Protein 8CUK (pdb70)

Foldseek 3Di:
DAEAAQKDKDKDFLPCPPHDATDLLQLQWQEKAALAPQWIWTAGPFFKIFIAGNVVSDTPAIAGAADPQKGWHYWDDALSFKIWIWIAHAQAWIKIFIAGPVDDDHYHVDTQEMDTHDDVSRRWDWQDKEAANQRQWIWTWTQQWWIKIWGDNSNNHPDIDIATQAGPPVRFGWQDWYQFHVSQKIWTWGQAWTFIAGRPRPRNRDTPDGLGRGGTAHHQQWEAANVVRWIWGDDQFKIWTQHNVSDIDIDTDHCNQWDHWYDQHNFWIWTWGADPNWIWIWIARNVVGYTNDIDIDRFAWSDKHWHCPPPHIWIWTRGSSRMIMIMGGD/DAADAQKDKDKFFLPCPPHDQTDLLQLQWQEKAALAPQWIWTAGPFFKIFIARNVVSDTPDIAGAADNQKGWNYWDQALSFKIWTWIAHQQAWIKIFIAGPVDGDHYHPDTQEMDTHDDVSRHWDWQDKEAANQRQWIWTWTQQWWIKIWGDNRVNRPDIDIDTQAGPPVRFTWQDWYAFHVRQKIWTWGQAWTFMAGRVSPNNRDGPDGLGRGGTAHHQQWEAANVVSWIWHDDQFKIKIQHNVSDIDIDTDHCNQWDHWYDQHNFKIKTWGWDPVVPQIKIWIWIARVVVGYGNDIDIDSFAWSDKYWDDDPNHIWIWTATSSRIIIIMGGD/DAAAAQKDKDKFFLPCPPHPQTDLLQLQWQEKAALAPQWIWTDGLFFKIFIAGNVVSDTPAIAGAAPNQKGWHYWDQALSFKIWIWIAHAQAWIKIFIAGPVDDDHYRVDTQEMDTHDDVSRRWDWQDKEAANQRQWIWTWTQQAWIKIWGDNGVNRGDIDIATQAGPPRRFGWQDWYAFNVNQKIWTWGQAFTFIAGRPSPNNRDTPDGLGRGGTAHHQQWEAANVVSWIWGDDQFKIWIAHPVSDIDMDTDRRNQWDHWYDQHNFKIWTWGADPNKIWIWIARNVVGYIHRIDIDRFAWSDKYWDCPDNWIWIWTATSSRMIMIMTGD

Nearest PDB structures (foldseek):
  8cuk-assembly2_B  TM=1.003E+00  e=1.593E-68  Saccharomyces cerevisiae
  8cuk-assembly3_C  TM=9.978E-01  e=3.709E-63  Saccharomyces cerevisiae
  8qx8-assembly1_A  TM=9.538E-01  e=1.298E-46  Saccharomyces cerevisiae
  7zu0-assembly1_A  TM=9.678E-01  e=8.468E-43  Saccharomyces cerevisiae
  7kyx-assembly1_A  TM=5.943E-01  e=2.590E-08  Homo sapiens

Radius of gyration: 35.36 Å; Cα contacts (8 Å, |Δi|>4): 2781; chains: 3; bounding box: 103×80×78 Å

GO terms:
  GO:0061630 ubiquitin protein ligase activity (F, IDA)
  GO:0000329 fungal-type vacuole membrane (C, IDA)
  GO:0035542 regulation of SNARE complex assembly (P, IDA)
  GO:0042144 vacuole fusion, non-autophagic (P, IDA)
  GO:0035091 phosphatidylinositol binding (F, IDA)
  GO:0033263 CORVET complex (C, IDA)
  GO:0099022 vesicle tethering (P, IDA)
  GO:0045324 late endosome to vacuole transport (P, IGI)
  GO:0006895 Golgi to endosome transport (P, IGI)
  GO:0036205 histone catabolic process (P, IMP)
  GO:0042144 vacuole fusion, non-autophagic (P, IMP)
  GO:0030897 HOPS complex (C, IPI)
  GO:0005774 vacuolar membrane (C, EXP)
  GO:0005515 protein binding (F, IPI)
  GO:0031901 early endosome membrane (C, IDA)
  GO:0032889 regulation of vacuole fusion, non-autophagic (P, IDA)

CATH classification: 2.130.10.10

InterPro domains:
  IPR000547 Clathrin, heavy chain/VPS, 7-fold repeat [PS50236] (406-583)
  IPR001841 Zinc finger, RING-type [PS50089] (928-972)
  IPR001841 Zinc finger, RING-type [SM00184] (928-972)
  IPR001965 Zinc finger, PHD-type [SM00249] (927-973)
  IPR013083 Zinc finger, RING/FYVE/PHD-type [G3DSA:3.30.40.10] (877-997)
  IPR015943 WD40/YVTN repeat-like-containing domain superfamily [G3DSA:2.130.10.10] (35-308)
  IPR016528 Vacuolar protein sorting-associated protein 11 [PIRSF007860] (1-1028)
  IPR024763 Vacuolar protein sorting protein 11, C-terminal [PF12451] (976-1022)
  IPR036322 WD40-repeat-containing domain superfamily [SSF50978] (31-269)
  IPR057307 PEP5/VPS11 N-terminal [PF23341] (6-347)
  IPR057308 PEP5/VPS11, clathrin heavy-chain repeat [PF23356] (398-590)

Structure (mmCIF, N/CA/C/O backbone):
data_8CUK
#
_entry.id   8CUK
#
_cell.length_a   89.084
_cell.length_b   113.159
_cell.length_c   129.758
_cell.angle_alpha   90.000
_cell.angle_beta   90.000
_cell.angle_gamma   90.000
#
_symmetry.space_group_name_H-M   'P 21 21 21'
#
loop_
_entity.id
_entity.type
_entity.pdbx_description
1 polymer 'E3 ubiquitin-protein ligase PEP5'
2 water water
#
loop_
_atom_site.group_PDB
_atom_site.id
_atom_site.type_symbol
_atom_site.label_atom_id
_atom_site.label_alt_id
_atom_site.label_comp_id
_atom_site.label_asym_id
_atom_site.label_entity_id
_atom_site.label_seq_id
_atom_site.pdbx_PDB_ins_code
_atom_site.Cartn_x
_atom_site.Cartn_y
_atom_site.Cartn_z
_atom_site.occupancy
_atom_site.B_iso_or_equiv
_atom_site.auth_seq_id
_atom_site.auth_comp_id
_atom_site.auth_asym_id
_atom_site.auth_atom_id
_atom_site.pdbx_PDB_model_num
ATOM 1 N N . TRP A 1 35 ? -0.52539 54.24246 65.07874 1.000 74.89341 6 TRP A N 1
ATOM 2 C CA . TRP A 1 35 ? -0.01288 55.09505 64.00835 1.000 72.72644 6 TRP A CA 1
ATOM 3 C C . TRP A 1 35 ? -0.83675 56.36768 63.84971 1.000 76.37066 6 TRP A C 1
ATOM 4 O O . TRP A 1 35 ? -1.95637 56.32452 63.33483 1.000 78.40795 6 TRP A O 1
ATOM 15 N N . ARG A 1 36 ? -0.26134 57.49501 64.27457 1.000 71.62678 7 ARG A N 1
ATOM 16 C CA . ARG A 1 36 ? -0.95651 58.77631 64.26075 1.000 66.66272 7 ARG A CA 1
ATOM 17 C C . ARG A 1 36 ? -0.95801 59.39761 62.86448 1.000 63.47571 7 ARG A C 1
ATOM 18 O O . ARG A 1 36 ? 0.03522 59.33065 62.13074 1.000 56.79674 7 ARG A O 1
ATOM 26 N N . GLN A 1 37 ? -2.08346 60.01487 62.50781 1.000 46.34833 8 GLN A N 1
ATOM 27 C CA . GLN A 1 37 ? -2.29191 60.59603 61.18819 1.000 44.12096 8 GLN A CA 1
ATOM 28 C C . GLN A 1 37 ? -2.14045 62.10968 61.23396 1.000 53.56610 8 GLN A C 1
ATOM 29 O O . GLN A 1 37 ? -2.66426 62.77089 62.13895 1.000 49.38979 8 GLN A O 1
ATOM 35 N N . PHE A 1 38 ? -1.42989 62.65529 60.24724 1.000 42.08546 9 PHE A N 1
ATOM 36 C CA . PHE A 1 38 ? -1.25291 64.09325 60.11758 1.000 42.24149 9 PHE A CA 1
ATOM 37 C C . PHE A 1 38 ? -1.31717 64.44710 58.64245 1.000 40.12703 9 PHE A C 1
ATOM 38 O O . PHE A 1 38 ? -1.17573 63.58488 57.77515 1.000 50.06661 9 PHE A O 1
ATOM 46 N N . GLN A 1 39 ? -1.54395 65.72392 58.34874 1.000 46.62065 10 GLN A N 1
ATOM 47 C CA . GLN A 1 39 ? -1.64086 66.18259 56.96031 1.000 48.76941 10 GLN A CA 1
ATOM 48 C C . GLN A 1 39 ? -0.36649 66.95436 56.63311 1.000 44.42624 10 GLN A C 1
ATOM 49 O O . GLN A 1 39 ? -0.34563 68.18405 56.61248 1.000 42.11076 10 GLN A O 1
ATOM 55 N N . LEU A 1 40 ? 0.70827 66.20946 56.37801 1.000 44.40128 11 LEU A N 1
ATOM 56 C CA . LEU A 1 40 ? 2.01845 66.77706 56.09869 1.000 40.23029 11 LEU A CA 1
ATOM 57 C C . LEU A 1 40 ? 2.32500 66.87150 54.60643 1.000 40.20779 11 LEU A C 1
ATOM 58 O O . LEU A 1 40 ? 3.37212 67.41231 54.23772 1.000 37.56943 11 LEU A O 1
ATOM 63 N N . PHE A 1 41 ? 1.44111 66.36427 53.74499 1.000 35.32903 12 PHE A N 1
ATOM 64 C CA . PHE A 1 41 ? 1.54607 66.51604 52.30059 1.000 32.61071 12 PHE A CA 1
ATOM 65 C C . PHE A 1 41 ? 0.26529 67.14384 51.77784 1.000 40.63798 12 PHE A C 1
ATOM 66 O O . PHE A 1 41 ? -0.80302 66.97982 52.36460 1.000 44.57446 12 PHE A O 1
ATOM 74 N N . GLU A 1 42 ? 0.37666 67.84263 50.65584 1.000 47.90069 13 GLU A N 1
ATOM 75 C CA . GLU A 1 42 ? -0.76838 68.43528 49.97710 1.000 45.98788 13 GLU A CA 1
ATOM 76 C C . GLU A 1 42 ? -1.03990 67.65185 48.69881 1.000 44.09241 13 GLU A C 1
ATOM 77 O O . GLU A 1 42 ? -0.12191 67.38937 47.91191 1.000 46.18567 13 GLU A O 1
ATOM 83 N N . ASN A 1 43 ? -2.28747 67.24920 48.51483 1.000 37.17228 14 ASN A N 1
ATOM 84 C CA . ASN A 1 43 ? -2.72325 66.54829 47.31694 1.000 38.34916 14 ASN A CA 1
ATOM 85 C C . ASN A 1 43 ? -3.55986 67.51473 46.49154 1.000 37.22334 14 ASN A C 1
ATOM 86 O O . ASN A 1 43 ? -4.55765 68.03463 46.98591 1.000 38.63385 14 ASN A O 1
ATOM 91 N N . ILE A 1 44 ? -3.15459 67.75872 45.25187 1.000 36.26404 15 ILE A N 1
ATOM 92 C CA . ILE A 1 44 ? -3.86157 68.65751 44.34782 1.000 36.84241 15 ILE A CA 1
ATOM 93 C C . ILE A 1 44 ? -4.32969 67.85827 43.13235 1.000 41.23793 15 ILE A C 1
ATOM 94 O O . ILE A 1 44 ? -3.58158 67.66866 42.17405 1.000 45.78698 15 ILE A O 1
ATOM 99 N N . PRO A 1 45 ? -5.58023 67.39168 43.12144 1.000 48.59570 16 PRO A N 1
ATOM 100 C CA . PRO A 1 45 ? -6.06938 66.62988 41.95679 1.000 43.21744 16 PRO A CA 1
ATOM 101 C C . PRO A 1 45 ? -6.32314 67.55322 40.77071 1.000 42.81717 16 PRO A C 1
ATOM 102 O O . PRO A 1 45 ? -7.07572 68.52349 40.87642 1.000 51.02723 16 PRO A O 1
ATOM 106 N N . ILE A 1 46 ? -5.69608 67.24859 39.63693 1.000 41.26061 17 ILE A N 1
ATOM 107 C CA . ILE A 1 46 ? -5.86423 68.02126 38.40568 1.000 49.13041 17 ILE A CA 1
ATOM 108 C C . ILE A 1 46 ? -6.38956 67.10609 37.30578 1.000 41.45182 17 ILE A C 1
ATOM 109 O O . ILE A 1 46 ? -5.69995 66.17265 36.87632 1.000 41.25853 17 ILE A O 1
ATOM 114 N N . ARG A 1 47 ? -7.57366 67.40754 36.81110 1.000 42.59802 18 ARG A N 1
ATOM 115 C CA . ARG A 1 47 ? -8.13001 66.65979 35.69831 1.000 42.91729 18 ARG A CA 1
ATOM 116 C C . ARG A 1 47 ? -7.67238 67.29006 34.38933 1.000 36.02432 18 ARG A C 1
ATOM 117 O O . ARG A 1 47 ? -7.61412 68.51194 34.28020 1.000 36.42618 18 ARG A O 1
ATOM 125 N N . ASP A 1 48 ? -7.31122 66.44335 33.41038 1.000 34.33168 19 ASP A N 1
ATOM 126 C CA . ASP A 1 48 ? -6.91761 66.83771 32.05446 1.000 33.60114 19 ASP A CA 1
ATOM 127 C C . ASP A 1 48 ? -7.72506 68.04495 31.58738 1.000 42.96421 19 ASP A C 1
ATOM 128 O O . ASP A 1 48 ? -8.94534 67.95487 31.38330 1.000 31.65467 19 ASP A O 1
ATOM 133 N N . PRO A 1 49 ? -7.08258 69.19922 31.41868 1.000 39.92493 20 PRO A N 1
ATOM 134 C CA . PRO A 1 49 ? -7.83552 70.40197 31.04299 1.000 39.27907 20 PRO A CA 1
ATOM 135 C C . PRO A 1 49 ? -8.50013 70.28857 29.69172 1.000 37.04072 20 PRO A C 1
ATOM 136 O O . PRO A 1 49 ? -9.35856 71.12609 29.37754 1.000 38.57307 20 PRO A O 1
ATOM 140 N N . ASN A 1 50 ? -8.15491 69.27693 28.89213 1.000 37.29295 21 ASN A N 1
ATOM 141 C CA . ASN A 1 50 ? -8.79448 69.06675 27.59800 1.000 43.92035 21 ASN A CA 1
ATOM 142 C C . ASN A 1 50 ? -9.91699 68.02720 27.65245 1.000 41.60467 21 ASN A C 1
ATOM 143 O O . ASN A 1 50 ? -10.53470 67.73467 26.61644 1.000 38.27705 21 ASN A O 1
ATOM 148 N N . PHE A 1 51 ? -10.19926 67.48548 28.83758 1.000 39.94776 22 PHE A N 1
ATOM 149 C CA . PHE A 1 51 ? -11.30780 66.55753 29.04328 1.000 36.59093 22 PHE A CA 1
ATOM 150 C C . PHE A 1 51 ? -12.58391 67.06053 28.38751 1.000 42.66296 22 PHE A C 1
ATOM 151 O O . PHE A 1 51 ? -13.00044 68.21008 28.59360 1.000 47.93160 22 PHE A O 1
ATOM 159 N N . GLY A 1 52 ? -13.21638 66.18751 27.60564 1.000 42.88514 23 GLY A N 1
ATOM 160 C CA . GLY A 1 52 ? -14.47943 66.52358 26.97820 1.000 43.66229 23 GLY A CA 1
ATOM 161 C C . GLY A 1 52 ? -14.37135 67.12292 25.59162 1.000 45.97147 23 GLY A C 1
ATOM 162 O O . GLY A 1 52 ? -15.40462 67.45981 25.00194 1.000 51.69851 23 GLY A O 1
ATOM 163 N N . GLY A 1 53 ? -13.16226 67.25675 25.05229 1.000 46.50129 24 GLY A N 1
ATOM 164 C CA . GLY A 1 53 ? -12.95538 67.83939 23.74201 1.000 45.09811 24 GLY A CA 1
ATOM 165 C C . GLY A 1 53 ? -12.24809 66.90153 22.78756 1.000 44.78954 24 GLY A C 1
ATOM 166 O O . GLY A 1 53 ? -12.14382 65.70396 23.05550 1.000 42.22015 24 GLY A O 1
ATOM 167 N N . ASP A 1 54 ? -11.73426 67.42559 21.68061 1.000 50.96406 25 ASP A N 1
ATOM 168 C CA A ASP A 1 54 ? -11.18135 66.62090 20.60263 0.510 54.93780 25 ASP A CA 1
ATOM 169 C CA B ASP A 1 54 ? -11.18629 66.57220 20.63649 0.490 54.78152 25 ASP A CA 1
ATOM 170 C C . ASP A 1 54 ? -9.65884 66.54283 20.62591 1.000 54.68461 25 ASP A C 1
ATOM 171 O O . ASP A 1 54 ? -9.06410 66.07093 19.65110 1.000 68.35646 25 ASP A O 1
ATOM 180 N N . SER A 1 55 ? -9.00774 67.01733 21.69045 1.000 38.49760 26 SER A N 1
ATOM 181 C CA . SER A 1 55 ? -7.54244 66.93368 21.79823 1.000 46.61764 26 SER A CA 1
ATOM 182 C C . SER A 1 55 ? -7.14636 66.47441 23.20372 1.000 45.16713 26 SER A C 1
ATOM 183 O O . SER A 1 55 ? -6.47749 67.17901 23.96159 1.000 40.36657 26 SER A O 1
ATOM 186 N N . LEU A 1 56 ? -7.55662 65.25413 23.54993 1.000 40.50424 27 LEU A N 1
ATOM 187 C CA . LEU A 1 56 ? -7.32489 64.73774 24.89042 1.000 38.11691 27 LEU A CA 1
ATOM 188 C C . LEU A 1 56 ? -5.83991 64.58419 25.16899 1.000 36.77404 27 LEU A C 1
ATOM 189 O O . LEU A 1 56 ? -5.04229 64.25776 24.28377 1.000 33.43243 27 LEU A O 1
ATOM 194 N N . LEU A 1 57 ? -5.47692 64.83322 26.42443 1.000 26.55526 28 LEU A N 1
ATOM 195 C CA . LEU A 1 57 ? -4.11800 64.60540 26.88651 1.000 33.24003 28 LEU A CA 1
ATOM 196 C C . LEU A 1 57 ? -4.13560 63.34147 27.73012 1.000 29.16388 28 LEU A C 1
ATOM 197 O O . LEU A 1 57 ? -4.49181 62.27315 27.21987 1.000 34.47043 28 LEU A O 1
ATOM 202 N N . TYR A 1 58 ? -3.78881 63.44410 29.01328 1.000 29.54860 29 TYR A N 1
ATOM 203 C CA . TYR A 1 58 ? -3.66853 62.25597 29.84865 1.000 29.05950 29 TYR A CA 1
ATOM 204 C C . TYR A 1 58 ? -5.00566 61.68630 30.29051 1.000 31.43569 29 TYR A C 1
ATOM 205 O O . TYR A 1 58 ? -5.00165 60.77319 31.11502 1.000 37.82561 29 TYR A O 1
ATOM 214 N N . SER A 1 59 ? -6.13752 62.18623 29.77713 1.000 27.96396 30 SER A N 1
ATOM 215 C CA . SER A 1 59 ? -7.42295 61.53330 29.96523 1.000 28.83002 30 SER A CA 1
ATOM 216 C C . SER A 1 59 ? -7.83720 60.71321 28.75262 1.000 31.48061 30 SER A C 1
ATOM 217 O O . SER A 1 59 ? -8.90309 60.08932 28.78099 1.000 33.34010 30 SER A O 1
ATOM 220 N N . ASP A 1 60 ? -7.03209 60.71749 27.68342 1.000 26.69141 31 ASP A N 1
ATOM 221 C CA . ASP A 1 60 ? -7.23660 59.85798 26.52393 1.000 27.37014 31 ASP A CA 1
ATOM 222 C C . ASP A 1 60 ? -7.59887 58.44956 26.99503 1.000 29.20071 31 ASP A C 1
ATOM 223 O O . ASP A 1 60 ? -6.79481 57.80960 27.68199 1.000 25.58771 31 ASP A O 1
ATOM 228 N N . PRO A 1 61 ? -8.79244 57.94003 26.66735 1.000 28.61102 32 PRO A N 1
ATOM 229 C CA . PRO A 1 61 ? -9.19606 56.60762 27.17200 1.000 26.16215 32 PRO A CA 1
ATOM 230 C C . PRO A 1 61 ? -8.38945 55.44551 26.59909 1.000 28.86719 32 PRO A C 1
ATOM 231 O O . PRO A 1 61 ? -8.56325 54.31619 27.07762 1.000 28.35501 32 PRO A O 1
ATOM 235 N N . THR A 1 62 ? -7.53677 55.67942 25.59622 1.000 25.03140 33 THR A N 1
ATOM 236 C CA . THR A 1 62 ? -6.63485 54.67438 25.04035 1.000 21.95509 33 THR A CA 1
ATOM 237 C C . THR A 1 62 ? -5.22874 54.74191 25.63510 1.000 22.16012 33 THR A C 1
ATOM 238 O O . THR A 1 62 ? -4.36342 53.96456 25.22246 1.000 29.76372 33 THR A O 1
ATOM 242 N N . LEU A 1 63 ? -4.96876 55.67387 26.55545 1.000 30.30232 34 LEU A N 1
ATOM 243 C CA . LEU A 1 63 ? -3.62994 55.82869 27.11680 1.000 23.91905 34 LEU A CA 1
ATOM 244 C C . LEU A 1 63 ? -3.16795 54.52200 27.75163 1.000 27.51493 34 LEU A C 1
ATOM 245 O O . LEU A 1 63 ? -3.87397 53.94284 28.57997 1.000 25.09021 34 LEU A O 1
ATOM 250 N N . CYS A 1 64 ? -1.97296 54.06306 27.37644 1.000 22.97089 35 CYS A N 1
ATOM 251 C CA . CYS A 1 64 ? -1.45724 52.80164 27.88519 1.000 23.10984 35 CYS A CA 1
ATOM 252 C C . CYS A 1 64 ? -0.17022 52.93810 28.68871 1.000 31.19316 35 CYS A C 1
ATOM 253 O O . CYS A 1 64 ? 0.24215 51.96609 29.33245 1.000 32.37666 35 CYS A O 1
ATOM 256 N N . ALA A 1 65 ? 0.47831 54.09727 28.67026 1.000 24.82433 36 ALA A N 1
ATOM 257 C CA . ALA A 1 65 ? 1.68484 54.29759 29.45826 1.000 23.89072 36 ALA A CA 1
ATOM 258 C C . ALA A 1 65 ? 1.92132 55.78888 29.54471 1.000 29.19802 36 ALA A C 1
ATOM 259 O O . ALA A 1 65 ? 1.47535 56.54940 28.68053 1.000 30.59688 36 ALA A O 1
ATOM 261 N N . ALA A 1 66 ? 2.61629 56.19545 30.60281 1.000 26.92976 37 ALA A N 1
ATOM 262 C CA . ALA A 1 66 ? 2.87296 57.60300 30.84818 1.000 24.13662 37 ALA A CA 1
ATOM 263 C C . ALA A 1 66 ? 4.12055 57.70238 31.69857 1.000 28.23243 37 ALA A C 1
ATOM 264 O O . ALA A 1 66 ? 4.39478 56.82536 32.51712 1.000 34.37030 37 ALA A O 1
ATOM 266 N N . THR A 1 67 ? 4.86486 58.78083 31.50071 1.000 27.33632 38 THR A N 1
ATOM 267 C CA . THR A 1 67 ? 6.03526 59.04560 32.31865 1.000 30.80947 38 THR A CA 1
ATOM 268 C C . THR A 1 67 ? 6.22778 60.54990 32.31273 1.000 31.37370 38 THR A C 1
ATOM 269 O O . THR A 1 67 ? 5.75512 61.24684 31.41393 1.000 45.01146 38 THR A O 1
ATOM 273 N N . ILE A 1 68 ? 6.89267 61.05900 33.33521 1.000 27.06713 39 ILE A N 1
ATOM 274 C CA . ILE A 1 68 ? 7.07842 62.49052 33.47597 1.000 27.20522 39 ILE A CA 1
ATOM 275 C C . ILE A 1 68 ? 8.55790 62.83984 33.31075 1.000 31.82225 39 ILE A C 1
ATOM 276 O O . ILE A 1 68 ? 9.44725 62.09517 33.74202 1.000 33.93341 39 ILE A O 1
ATOM 281 N N . VAL A 1 69 ? 8.81390 63.96590 32.65087 1.000 25.88217 40 VAL A N 1
ATOM 282 C CA . VAL A 1 69 ? 10.17294 64.44752 32.44883 1.000 25.16705 40 VAL A CA 1
ATOM 283 C C . VAL A 1 69 ? 10.54812 65.47826 33.49513 1.000 35.94660 40 VAL A C 1
ATOM 284 O O . VAL A 1 69 ? 11.65918 65.45147 34.03187 1.000 30.14929 40 VAL A O 1
ATOM 288 N N . ASP A 1 70 ? 9.63384 66.39006 33.79108 1.000 31.81191 41 ASP A N 1
ATOM 289 C CA . ASP A 1 70 ? 9.86844 67.44683 34.76326 1.000 34.67104 41 ASP A CA 1
ATOM 290 C C . ASP A 1 70 ? 8.47734 67.96730 35.10649 1.000 32.46289 41 ASP A C 1
ATOM 291 O O . ASP A 1 70 ? 7.50612 67.48423 34.50365 1.000 31.51771 41 ASP A O 1
ATOM 296 N N . PRO A 1 71 ? 8.31538 68.91608 36.04359 1.000 35.41537 42 PRO A N 1
ATOM 297 C CA . PRO A 1 71 ? 6.95388 69.29534 36.46457 1.000 41.58735 42 PRO A CA 1
ATOM 298 C C . PRO A 1 71 ? 6.11313 69.91154 35.35910 1.000 39.61240 42 PRO A C 1
ATOM 299 O O . PRO A 1 71 ? 4.90021 70.04576 35.54158 1.000 37.51122 42 PRO A O 1
ATOM 303 N N . GLN A 1 72 ? 6.70742 70.28243 34.22631 1.000 40.69383 43 GLN A N 1
ATOM 304 C CA . GLN A 1 72 ? 5.97240 70.89120 33.12796 1.000 40.14939 43 GLN A CA 1
ATOM 305 C C . GLN A 1 72 ? 5.79707 69.96866 31.92721 1.000 41.83546 43 GLN A C 1
ATOM 306 O O . GLN A 1 72 ? 5.17583 70.38218 30.94540 1.000 47.41488 43 GLN A O 1
ATOM 312 N N . THR A 1 73 ? 6.31752 68.73958 31.96552 1.000 33.33250 44 THR A N 1
ATOM 313 C CA . THR A 1 73 ? 6.41040 67.92922 30.75549 1.000 33.76391 44 THR A CA 1
ATOM 314 C C . THR A 1 73 ? 6.04616 66.48552 31.04853 1.000 36.09526 44 THR A C 1
ATOM 315 O O . THR A 1 73 ? 6.77044 65.78702 31.76661 1.000 35.19039 44 THR A O 1
ATOM 319 N N . LEU A 1 74 ? 4.95754 66.03000 30.43996 1.000 34.53546 45 LEU A N 1
ATOM 320 C CA . LEU A 1 74 ? 4.49773 64.65458 30.54234 1.000 28.89361 45 LEU A CA 1
ATOM 321 C C . LEU A 1 74 ? 4.62220 63.98301 29.17762 1.000 29.80272 45 LEU A C 1
ATOM 322 O O . LEU A 1 74 ? 4.34337 64.60087 28.14170 1.000 32.07390 45 LEU A O 1
ATOM 327 N N . ILE A 1 75 ? 5.06768 62.72855 29.16516 1.000 28.61459 46 ILE A N 1
ATOM 328 C CA . ILE A 1 75 ? 5.10247 61.92577 27.94547 1.000 26.81956 46 ILE A CA 1
ATOM 329 C C . ILE A 1 75 ? 4.10230 60.78310 28.09965 1.000 24.08929 46 ILE A C 1
ATOM 330 O O . ILE A 1 75 ? 4.07443 60.10641 29.13611 1.000 23.68663 46 ILE A O 1
ATOM 335 N N . ILE A 1 76 ? 3.23986 60.59773 27.09757 1.000 25.35955 47 ILE A N 1
ATOM 336 C CA . ILE A 1 76 ? 2.22630 59.55225 27.16940 1.000 25.09326 47 ILE A CA 1
ATOM 337 C C . ILE A 1 76 ? 2.25575 58.71105 25.89923 1.000 29.38502 47 ILE A C 1
ATOM 338 O O . ILE A 1 76 ? 2.81032 59.10427 24.86903 1.000 26.43706 47 ILE A O 1
ATOM 343 N N . ALA A 1 77 ? 1.64697 57.52824 25.99564 1.000 24.73308 48 ALA A N 1
ATOM 344 C CA . ALA A 1 77 ? 1.50773 56.60484 24.88145 1.000 25.18082 48 ALA A CA 1
ATOM 345 C C . ALA A 1 77 ? 0.02397 56.33409 24.72185 1.000 28.90998 48 ALA A C 1
ATOM 346 O O . ALA A 1 77 ? -0.62956 55.89733 25.67795 1.000 26.71516 48 ALA A O 1
ATOM 348 N N . VAL A 1 78 ? -0.50204 56.61285 23.52737 1.000 24.97462 49 VAL A N 1
ATOM 349 C CA . VAL A 1 78 ? -1.90965 56.42371 23.19680 1.000 28.53798 49 VAL A CA 1
ATOM 350 C C . VAL A 1 78 ? -1.98616 55.71612 21.85028 1.000 29.62285 49 VAL A C 1
ATOM 351 O O . VAL A 1 78 ? -0.98612 55.57312 21.14412 1.000 32.25731 49 VAL A O 1
ATOM 355 N N . ASN A 1 79 ? -3.18943 55.24550 21.51086 1.000 27.17374 50 ASN A N 1
ATOM 356 C CA . ASN A 1 79 ? -3.44450 54.64279 20.19631 1.000 26.45882 50 ASN A CA 1
ATOM 357 C C . ASN A 1 79 ? -2.47591 53.49966 19.90064 1.000 29.08294 50 ASN A C 1
ATOM 358 O O . ASN A 1 79 ? -1.95305 53.39318 18.78847 1.000 26.83327 50 ASN A O 1
ATOM 363 N N . SER A 1 80 ? -2.17755 52.68843 20.92245 1.000 28.84719 51 SER A N 1
ATOM 364 C CA . SER A 1 80 ? -1.28151 51.53100 20.81552 1.000 26.74679 51 SER A CA 1
ATOM 365 C C . SER A 1 80 ? 0.18953 51.92108 20.71343 1.000 30.16871 51 SER A C 1
ATOM 366 O O . SER A 1 80 ? 1.01762 51.39408 21.46336 1.000 34.71337 51 SER A O 1
ATOM 369 N N . ASN A 1 81 ? 0.55301 52.82316 19.79125 1.000 35.31156 52 ASN A N 1
ATOM 370 C CA . ASN A 1 81 ? 1.98322 53.02733 19.57388 1.000 35.89966 52 ASN A CA 1
ATOM 371 C C . ASN A 1 81 ? 2.36490 54.46747 19.23486 1.000 37.63219 52 ASN A C 1
ATOM 372 O O . ASN A 1 81 ? 3.42332 54.67777 18.62573 1.000 36.80509 52 ASN A O 1
ATOM 377 N N . ILE A 1 82 ? 1.54644 55.45492 19.61316 1.000 26.04710 53 ILE A N 1
ATOM 378 C CA A ILE A 1 82 ? 1.84646 56.86693 19.40669 0.630 29.05146 53 ILE A CA 1
ATOM 379 C CA B ILE A 1 82 ? 1.85447 56.86448 19.40628 0.370 29.27795 53 ILE A CA 1
ATOM 380 C C . ILE A 1 82 ? 2.39147 57.44694 20.70713 1.000 31.22757 53 ILE A C 1
ATOM 381 O O . ILE A 1 82 ? 1.79427 57.26646 21.77856 1.000 35.15418 53 ILE A O 1
ATOM 390 N N . ILE A 1 83 ? 3.50655 58.15884 20.62265 1.000 29.61660 54 ILE A N 1
ATOM 391 C CA . ILE A 1 83 ? 4.09920 58.83392 21.77548 1.000 35.06816 54 ILE A CA 1
ATOM 392 C C . ILE A 1 83 ? 3.81274 60.32690 21.65981 1.000 30.17932 54 ILE A C 1
ATOM 393 O O . ILE A 1 83 ? 3.95557 60.90754 20.58158 1.000 31.06746 54 ILE A O 1
ATOM 398 N N . LYS A 1 84 ? 3.36938 60.94771 22.75147 1.000 33.42099 55 LYS A N 1
ATOM 399 C CA . LYS A 1 84 ? 3.03063 62.36683 22.73575 1.000 30.53392 55 LYS A CA 1
ATOM 400 C C . LYS A 1 84 ? 3.72115 63.06842 23.89350 1.000 33.60679 55 LYS A C 1
ATOM 401 O O . LYS A 1 84 ? 3.64061 62.60776 25.03739 1.000 37.07274 55 LYS A O 1
ATOM 407 N N . VAL A 1 85 ? 4.40575 64.17210 23.59060 1.000 31.71308 56 VAL A N 1
ATOM 408 C CA . VAL A 1 85 ? 4.97677 65.04253 24.60820 1.000 33.92065 56 VAL A CA 1
ATOM 409 C C . VAL A 1 85 ? 3.94438 66.11108 24.93688 1.000 33.39708 56 VAL A C 1
ATOM 410 O O . VAL A 1 85 ? 3.47712 66.83976 24.05404 1.000 34.38069 56 VAL A O 1
ATOM 414 N N . VAL A 1 86 ? 3.58376 66.20606 26.20897 1.000 29.85779 57 VAL A N 1
ATOM 415 C CA . VAL A 1 86 ? 2.55987 67.13647 26.66330 1.000 28.27281 57 VAL A CA 1
ATOM 416 C C . VAL A 1 86 ? 3.20336 68.15402 27.59266 1.000 33.55495 57 VAL A C 1
ATOM 417 O O . VAL A 1 86 ? 3.78084 67.78301 28.62141 1.000 34.28175 57 VAL A O 1
ATOM 421 N N . LYS A 1 87 ? 3.08013 69.43032 27.24899 1.000 36.58107 58 LYS A N 1
ATOM 422 C CA . LYS A 1 87 ? 3.46077 70.51578 28.14647 1.000 45.82525 58 LYS A CA 1
ATOM 423 C C . LYS A 1 87 ? 2.25707 70.84391 29.03162 1.000 43.80188 58 LYS A C 1
ATOM 424 O O . LYS A 1 87 ? 1.26945 71.41375 28.55659 1.000 46.66826 58 LYS A O 1
ATOM 430 N N . LEU A 1 88 ? 2.33988 70.47962 30.31924 1.000 40.35678 59 LEU A N 1
ATOM 431 C CA . LEU A 1 88 ? 1.18621 70.57492 31.21914 1.000 41.19002 59 LEU A CA 1
ATOM 432 C C . LEU A 1 88 ? 0.70865 72.01599 31.40091 1.000 42.47770 59 LEU A C 1
ATOM 433 O O . LEU A 1 88 ? -0.49144 72.30018 31.31214 1.000 52.26521 59 LEU A O 1
ATOM 438 N N . ASN A 1 89 ? 1.63208 72.94177 31.65412 1.000 36.98327 60 ASN A N 1
ATOM 439 C CA . ASN A 1 89 ? 1.27675 74.33723 31.89332 1.000 44.93114 60 ASN A CA 1
ATOM 440 C C . ASN A 1 89 ? 0.65335 75.01170 30.67880 1.000 57.13600 60 ASN A C 1
ATOM 441 O O . ASN A 1 89 ? 0.13720 76.12529 30.81662 1.000 66.57705 60 ASN A O 1
ATOM 446 N N . GLN A 1 90 ? 0.69898 74.38402 29.49781 1.000 59.03092 61 GLN A N 1
ATOM 447 C CA . GLN A 1 90 ? 0.04944 74.91266 28.30437 1.000 60.74515 61 GLN A CA 1
ATOM 448 C C . GLN A 1 90 ? -1.08477 74.03240 27.79953 1.000 59.38443 61 GLN A C 1
ATOM 449 O O . GLN A 1 90 ? -1.83408 74.46714 26.91583 1.000 54.21153 61 GLN A O 1
ATOM 455 N N . SER A 1 91 ? -1.23944 72.82100 28.34056 1.000 54.91878 62 SER A N 1
ATOM 456 C CA . SER A 1 91 ? -2.27408 71.87997 27.90515 1.000 52.76562 62 SER A CA 1
ATOM 457 C C . SER A 1 91 ? -2.19019 71.61820 26.40243 1.000 44.07119 62 SER A C 1
ATOM 458 O O . SER A 1 91 ? -3.17768 71.71414 25.67498 1.000 38.09253 62 SER A O 1
ATOM 461 N N . GLN A 1 92 ? -0.99225 71.28273 25.93252 1.000 42.99966 63 GLN A N 1
ATOM 462 C CA . GLN A 1 92 ? -0.76234 71.13589 24.50145 1.000 46.36805 63 GLN A CA 1
ATOM 463 C C . GLN A 1 92 ? 0.20985 70.00238 24.23005 1.000 45.78084 63 GLN A C 1
ATOM 464 O O . GLN A 1 92 ? 1.18636 69.81320 24.96513 1.000 49.39377 63 GLN A O 1
ATOM 470 N N . VAL A 1 93 ? -0.06375 69.26194 23.16403 1.000 34.94065 64 VAL A N 1
ATOM 471 C CA . VAL A 1 93 ? 0.89788 68.31910 22.61747 1.000 41.81199 64 VAL A CA 1
ATOM 472 C C . VAL A 1 93 ? 1.88373 69.12323 21.78067 1.000 40.72332 64 VAL A C 1
ATOM 473 O O . VAL A 1 93 ? 1.47435 69.87093 20.88898 1.000 45.64110 64 VAL A O 1
ATOM 477 N N . ILE A 1 94 ? 3.18108 69.01150 22.09221 1.000 36.93792 65 ILE A N 1
ATOM 478 C CA . ILE A 1 94 ? 4.19533 69.72106 21.31243 1.000 42.87029 65 ILE A CA 1
ATOM 479 C C . ILE A 1 94 ? 4.97086 68.80071 20.37975 1.000 43.89864 65 ILE A C 1
ATOM 480 O O . ILE A 1 94 ? 5.64629 69.29503 19.46611 1.000 49.66905 65 ILE A O 1
ATOM 485 N N . HIS A 1 95 ? 4.93336 67.49323 20.60103 1.000 42.87848 66 HIS A N 1
ATOM 486 C CA . HIS A 1 95 ? 5.52648 66.55654 19.65895 1.000 44.16388 66 HIS A CA 1
ATOM 487 C C . HIS A 1 95 ? 4.75146 65.26154 19.75409 1.000 41.25884 66 HIS A C 1
ATOM 488 O O . HIS A 1 95 ? 4.23033 64.91718 20.81632 1.000 39.82433 66 HIS A O 1
ATOM 495 N N . GLU A 1 96 ? 4.66768 64.55233 18.63514 1.000 43.31364 67 GLU A N 1
ATOM 496 C CA . GLU A 1 96 ? 4.02692 63.24893 18.65016 1.000 42.77696 67 GLU A CA 1
ATOM 497 C C . GLU A 1 96 ? 4.50706 62.45584 17.44816 1.000 43.12489 67 GLU A C 1
ATOM 498 O O . GLU A 1 96 ? 4.75859 63.01415 16.37976 1.000 47.96584 67 GLU A O 1
ATOM 504 N N . PHE A 1 97 ? 4.65345 61.15068 17.64352 1.000 35.52919 68 PHE A N 1
ATOM 505 C CA . PHE A 1 97 ? 5.06406 60.28949 16.54701 1.000 37.80484 68 PHE A CA 1
ATOM 506 C C . PHE A 1 97 ? 4.63803 58.86150 16.86261 1.000 34.08165 68 PHE A C 1
ATOM 507 O O . PHE A 1 97 ? 4.40611 58.50320 18.01937 1.000 40.21898 68 PHE A O 1
ATOM 515 N N . GLN A 1 98 ? 4.51990 58.05918 15.81067 1.000 35.42578 69 GLN A N 1
ATOM 516 C CA . GLN A 1 98 ? 4.41463 56.61369 15.94767 1.000 27.54215 69 GLN A CA 1
ATOM 517 C C . GLN A 1 98 ? 5.80689 56.04570 16.18226 1.000 34.62931 69 GLN A C 1
ATOM 518 O O . GLN A 1 98 ? 6.73504 56.35951 15.43772 1.000 36.61357 69 GLN A O 1
ATOM 524 N N . SER A 1 99 ? 5.96614 55.23456 17.22318 1.000 29.21373 70 SER A N 1
ATOM 525 C CA . SER A 1 99 ? 7.29097 54.76696 17.60544 1.000 29.20493 70 SER A CA 1
ATOM 526 C C . SER A 1 99 ? 7.51271 53.28983 17.34147 1.000 29.89768 70 SER A C 1
ATOM 527 O O . SER A 1 99 ? 8.65826 52.83232 17.41757 1.000 37.50838 70 SER A O 1
ATOM 530 N N . PHE A 1 100 ? 6.46490 52.53669 17.04741 1.000 33.47913 71 PHE A N 1
ATOM 531 C CA . PHE A 1 100 ? 6.55527 51.10317 16.82931 1.000 34.80123 71 PHE A CA 1
ATOM 532 C C . PHE A 1 100 ? 5.62793 50.73055 15.68528 1.000 38.62363 71 PHE A C 1
ATOM 533 O O . PHE A 1 100 ? 4.69751 51.48067 15.36738 1.000 35.26932 71 PHE A O 1
ATOM 541 N N . PRO A 1 101 ? 5.85648 49.58391 15.04360 1.000 35.32296 72 PRO A N 1
ATOM 542 C CA . PRO A 1 101 ? 4.97261 49.16594 13.94356 1.000 35.28903 72 PRO A CA 1
ATOM 543 C C . PRO A 1 101 ? 3.52239 48.98797 14.38579 1.000 38.89988 72 PRO A C 1
ATOM 544 O O . PRO A 1 101 ? 3.20280 48.86344 15.57197 1.000 35.78630 72 PRO A O 1
ATOM 548 N N . HIS A 1 102 ? 2.63627 48.94462 13.38403 1.000 38.84932 73 HIS A N 1
ATOM 549 C CA . HIS A 1 102 ? 1.19585 48.98711 13.63041 1.000 36.08397 73 HIS A CA 1
ATOM 550 C C . HIS A 1 102 ? 0.71849 47.84555 14.52803 1.000 35.57664 73 HIS A C 1
ATOM 551 O O . HIS A 1 102 ? -0.24758 48.01118 15.27516 1.000 37.50137 73 HIS A O 1
ATOM 558 N N . ASP A 1 103 ? 1.38029 46.69415 14.48726 1.000 33.33705 74 ASP A N 1
ATOM 559 C CA . ASP A 1 103 ? 0.93056 45.51806 15.21654 1.000 43.37573 74 ASP A CA 1
ATOM 560 C C . ASP A 1 103 ? 1.54014 45.41068 16.61696 1.000 36.32049 74 ASP A C 1
ATOM 561 O O . ASP A 1 103 ? 1.47389 44.33596 17.22482 1.000 35.52125 74 ASP A O 1
ATOM 566 N N . PHE A 1 104 ? 2.08613 46.50383 17.15211 1.000 30.02560 75 PHE A N 1
ATOM 567 C CA . PHE A 1 104 ? 2.72355 46.52068 18.46205 1.000 34.38218 75 PHE A CA 1
ATOM 568 C C . PHE A 1 104 ? 1.97595 47.46249 19.40744 1.000 34.24491 75 PHE A C 1
ATOM 569 O O . PHE A 1 104 ? 1.39479 48.46673 18.99148 1.000 36.95972 75 PHE A O 1
ATOM 577 N N . GLN A 1 105 ? 2.04676 47.14460 20.69585 1.000 30.93970 76 GLN A N 1
ATOM 578 C CA . GLN A 1 105 ? 1.41319 47.90353 21.76376 1.000 26.94692 76 GLN A CA 1
ATOM 579 C C . GLN A 1 105 ? 2.48246 48.34654 22.75043 1.000 27.10412 76 GLN A C 1
ATOM 580 O O . GLN A 1 105 ? 3.20838 47.50777 23.29733 1.000 25.52371 76 GLN A O 1
ATOM 586 N N . ILE A 1 106 ? 2.57429 49.65718 22.98577 1.000 24.26217 77 ILE A N 1
ATOM 587 C CA . ILE A 1 106 ? 3.47347 50.16353 24.01503 1.000 25.43240 77 ILE A CA 1
ATOM 588 C C . ILE A 1 106 ? 2.95860 49.73990 25.38193 1.000 28.18245 77 ILE A C 1
ATOM 589 O O . ILE A 1 106 ? 1.76409 49.87114 25.67238 1.000 32.78797 77 ILE A O 1
ATOM 594 N N . THR A 1 107 ? 3.85886 49.20072 26.22021 1.000 27.67816 78 THR A N 1
ATOM 595 C CA . THR A 1 107 ? 3.53458 48.77802 27.57721 1.000 24.01027 78 THR A CA 1
ATOM 596 C C . THR A 1 107 ? 4.36457 49.46447 28.66243 1.000 29.92020 78 THR A C 1
ATOM 597 O O . THR A 1 107 ? 3.95709 49.43465 29.82897 1.000 26.15869 78 THR A O 1
ATOM 601 N N . PHE A 1 108 ? 5.49272 50.09802 28.32135 1.000 28.95959 79 PHE A N 1
ATOM 602 C CA . PHE A 1 108 ? 6.28169 50.86340 29.29384 1.000 23.85375 79 PHE A CA 1
ATOM 603 C C . PHE A 1 108 ? 6.91150 52.07691 28.62435 1.000 21.29012 79 PHE A C 1
ATOM 604 O O . PHE A 1 108 ? 7.41439 51.98151 27.50390 1.000 32.03734 79 PHE A O 1
ATOM 612 N N . LEU A 1 109 ? 6.91214 53.20108 29.33820 1.000 32.35457 80 LEU A N 1
ATOM 613 C CA . LEU A 1 109 ? 7.68045 54.39076 29.00354 1.000 32.23337 80 LEU A CA 1
ATOM 614 C C . LEU A 1 109 ? 8.44808 54.83311 30.23557 1.000 33.19947 80 LEU A C 1
ATOM 615 O O . LEU A 1 109 ? 7.88733 54.88505 31.33411 1.000 32.68432 80 LEU A O 1
ATOM 620 N N . LYS A 1 110 ? 9.71644 55.19743 30.03792 1.000 25.10609 81 LYS A N 1
ATOM 621 C CA . LYS A 1 110 ? 10.60103 55.59411 31.11904 1.000 29.98375 81 LYS A CA 1
ATOM 622 C C . LYS A 1 110 ? 11.53931 56.68722 30.62698 1.000 35.58146 81 LYS A C 1
ATOM 623 O O . LYS A 1 110 ? 12.01133 56.65358 29.48821 1.000 34.38480 81 LYS A O 1
ATOM 629 N N . VAL A 1 111 ? 11.78041 57.66593 31.48446 1.000 39.46544 82 VAL A N 1
ATOM 630 C CA . VAL A 1 111 ? 12.74836 58.72156 31.23443 1.000 36.02742 82 VAL A CA 1
ATOM 631 C C . VAL A 1 111 ? 13.96624 58.41593 32.09181 1.000 37.18289 82 VAL A C 1
ATOM 632 O O . VAL A 1 111 ? 13.85990 58.29006 33.31640 1.000 42.72396 82 VAL A O 1
ATOM 636 N N . ILE A 1 112 ? 15.11513 58.26648 31.45236 1.000 33.60619 83 ILE A N 1
ATOM 637 C CA . ILE A 1 112 ? 16.34310 57.86925 32.11776 1.000 35.11948 83 ILE A CA 1
ATOM 638 C C . ILE A 1 112 ? 17.26758 59.07695 32.14967 1.000 38.38756 83 ILE A C 1
ATOM 639 O O . ILE A 1 112 ? 17.61896 59.62581 31.09422 1.000 34.68237 83 ILE A O 1
ATOM 644 N N . ASN A 1 113 ? 17.65149 59.49198 33.36199 1.000 35.05776 84 ASN A N 1
ATOM 645 C CA . ASN A 1 113 ? 18.67203 60.52643 33.56887 1.000 45.94305 84 ASN A CA 1
ATOM 646 C C . ASN A 1 113 ? 18.32360 61.84216 32.87063 1.000 46.96461 84 ASN A C 1
ATOM 647 O O . ASN A 1 113 ? 19.21794 62.58459 32.47436 1.000 46.79071 84 ASN A O 1
ATOM 652 N N . GLY A 1 114 ? 17.03477 62.14204 32.68795 1.000 44.99131 85 GLY A N 1
ATOM 653 C CA . GLY A 1 114 ? 16.65810 63.38933 32.03652 1.000 39.33994 85 GLY A CA 1
ATOM 654 C C . GLY A 1 114 ? 17.21771 63.57539 30.64475 1.000 46.49562 85 GLY A C 1
ATOM 655 O O . GLY A 1 114 ? 17.33874 64.70718 30.17479 1.000 54.73349 85 GLY A O 1
ATOM 656 N N . GLU A 1 115 ? 17.56181 62.50072 29.97655 1.000 48.89627 86 GLU A N 1
ATOM 657 C CA . GLU A 1 115 ? 18.25387 62.51442 28.69633 1.000 47.70616 86 GLU A CA 1
ATOM 658 C C . GLU A 1 115 ? 17.62834 61.57069 27.68121 1.000 48.50199 86 GLU A C 1
ATOM 659 O O . GLU A 1 115 ? 17.59654 61.87614 26.48296 1.000 50.04319 86 GLU A O 1
ATOM 665 N N . PHE A 1 116 ? 17.13773 60.42554 28.12230 1.000 38.83033 87 PHE A N 1
ATOM 666 C CA . PHE A 1 116 ? 16.61940 59.42379 27.21074 1.000 38.83344 87 PHE A CA 1
ATOM 667 C C . PHE A 1 116 ? 15.16514 59.12534 27.51788 1.000 41.69353 87 PHE A C 1
ATOM 668 O O . PHE A 1 116 ? 14.74996 59.09704 28.68276 1.000 33.82780 87 PHE A O 1
ATOM 676 N N . LEU A 1 117 ? 14.40581 58.89468 26.45985 1.000 39.25623 88 LEU A N 1
ATOM 677 C CA . LEU A 1 117 ? 13.12513 58.22765 26.56079 1.000 30.31905 88 LEU A CA 1
ATOM 678 C C . LEU A 1 117 ? 13.33640 56.77559 26.16758 1.000 27.37551 88 LEU A C 1
ATOM 679 O O . LEU A 1 117 ? 13.89615 56.49755 25.10064 1.000 29.96863 88 LEU A O 1
ATOM 684 N N . VAL A 1 118 ? 12.92647 55.85438 27.03537 1.000 30.01433 89 VAL A N 1
ATOM 685 C CA . VAL A 1 118 ? 12.94240 54.43073 26.72571 1.000 27.57971 89 VAL A CA 1
ATOM 686 C C . VAL A 1 118 ? 11.50728 53.92691 26.68915 1.000 30.55230 89 VAL A C 1
ATOM 687 O O . VAL A 1 118 ? 10.74107 54.17917 27.62439 1.000 34.21142 89 VAL A O 1
ATOM 691 N N . ALA A 1 119 ? 11.14796 53.22621 25.60109 1.000 31.23361 90 ALA A N 1
ATOM 692 C CA . ALA A 1 119 ? 9.83228 52.62128 25.40521 1.000 30.59313 90 ALA A CA 1
ATOM 693 C C . ALA A 1 119 ? 9.96364 51.13160 25.10832 1.000 30.68594 90 ALA A C 1
ATOM 694 O O . ALA A 1 119 ? 10.81763 50.71768 24.31246 1.000 30.28245 90 ALA A O 1
ATOM 696 N N . LEU A 1 120 ? 9.09639 50.33401 25.73317 1.000 26.62712 91 LEU A N 1
ATOM 697 C CA . LEU A 1 120 ? 8.98172 48.90440 25.45758 1.000 33.07409 91 LEU A CA 1
ATOM 698 C C . LEU A 1 120 ? 7.61336 48.61578 24.86212 1.000 33.41409 91 LEU A C 1
ATOM 699 O O . LEU A 1 120 ? 6.60342 49.15234 25.32776 1.000 34.55662 91 LEU A O 1
ATOM 704 N N . ALA A 1 121 ? 7.57776 47.75179 23.85071 1.000 29.87200 92 ALA A N 1
ATOM 705 C CA . ALA A 1 121 ? 6.32173 47.40974 23.19609 1.000 28.98523 92 ALA A CA 1
ATOM 706 C C . ALA A 1 121 ? 6.28022 45.92023 22.89727 1.000 37.20503 92 ALA A C 1
ATOM 707 O O . ALA A 1 121 ? 7.31065 45.28761 22.64004 1.000 45.51591 92 ALA A O 1
ATOM 709 N N . GLU A 1 122 ? 5.07326 45.36336 22.93362 1.000 34.72958 93 GLU A N 1
ATOM 710 C CA . GLU A 1 122 ? 4.88311 43.92972 22.79535 1.000 31.57204 93 GLU A CA 1
ATOM 711 C C . GLU A 1 122 ? 3.83660 43.63939 21.72465 1.000 39.07310 93 GLU A C 1
ATOM 712 O O . GLU A 1 122 ? 3.00962 44.49097 21.37698 1.000 37.43385 93 GLU A O 1
ATOM 718 N N . SER A 1 123 ? 3.89398 42.41393 21.20466 1.000 42.56738 94 SER A N 1
ATOM 719 C CA . SER A 1 123 ? 2.90602 41.89856 20.26177 1.000 54.13659 94 SER A CA 1
ATOM 720 C C . SER A 1 123 ? 2.97390 40.38356 20.33879 1.000 57.06018 94 SER A C 1
ATOM 721 O O . SER A 1 123 ? 4.02340 39.79993 20.04723 1.000 56.21239 94 SER A O 1
ATOM 724 N N . ILE A 1 124 ? 1.86473 39.75446 20.73478 1.000 56.57025 95 ILE A N 1
ATOM 725 C CA . ILE A 1 124 ? 1.91012 38.35505 21.13381 1.000 58.81952 95 ILE A CA 1
ATOM 726 C C . ILE A 1 124 ? 2.46750 37.50734 19.99709 1.000 62.19900 95 ILE A C 1
ATOM 727 O O . ILE A 1 124 ? 2.17366 37.73688 18.81563 1.000 57.27932 95 ILE A O 1
ATOM 732 N N . GLY A 1 125 ? 3.33766 36.55889 20.35019 1.000 63.27694 96 GLY A N 1
ATOM 733 C CA . GLY A 1 125 ? 3.97390 35.70621 19.36834 1.000 60.64901 96 GLY A CA 1
ATOM 734 C C . GLY A 1 125 ? 5.14320 36.32098 18.62830 1.000 57.76816 96 GLY A C 1
ATOM 735 O O . GLY A 1 125 ? 5.69284 35.67653 17.72889 1.000 62.44095 96 GLY A O 1
ATOM 736 N N . LYS A 1 126 ? 5.54627 37.53826 18.96733 1.000 60.22444 97 LYS A N 1
ATOM 737 C CA . LYS A 1 126 ? 6.68476 38.17602 18.32626 1.000 62.41363 97 LYS A CA 1
ATOM 738 C C . LYS A 1 126 ? 7.60788 38.73122 19.40117 1.000 55.90686 97 LYS A C 1
ATOM 739 O O . LYS A 1 126 ? 7.15908 39.02418 20.51448 1.000 56.54604 97 LYS A O 1
ATOM 745 N N . PRO A 1 127 ? 8.90755 38.83469 19.12315 1.000 61.68523 98 PRO A N 1
ATOM 746 C CA . PRO A 1 127 ? 9.82300 39.38024 20.13490 1.000 53.04675 98 PRO A CA 1
ATOM 747 C C . PRO A 1 127 ? 9.45077 40.80555 20.50787 1.000 49.19125 98 PRO A C 1
ATOM 748 O O . PRO A 1 127 ? 9.09245 41.61878 19.65247 1.000 45.80844 98 PRO A O 1
ATOM 752 N N . SER A 1 128 ? 9.53667 41.09780 21.80190 1.000 38.91551 99 SER A N 1
ATOM 753 C CA . SER A 1 128 ? 9.28952 42.44909 22.27179 1.000 42.23993 99 SER A CA 1
ATOM 754 C C . SER A 1 128 ? 10.44355 43.36756 21.87197 1.000 40.54688 99 SER A C 1
ATOM 755 O O . SER A 1 128 ? 11.55167 42.92516 21.55538 1.000 37.89633 99 SER A O 1
ATOM 758 N N . LEU A 1 129 ? 10.16722 44.66596 21.89119 1.000 35.18484 100 LEU A N 1
ATOM 759 C CA . LEU A 1 129 ? 11.10343 45.66661 21.41534 1.000 39.47831 100 LEU A CA 1
ATOM 760 C C . LEU A 1 129 ? 11.34318 46.70710 22.49248 1.000 38.23609 100 LEU A C 1
ATOM 761 O O . LEU A 1 129 ? 10.40396 47.16414 23.15168 1.000 38.40056 100 LEU A O 1
ATOM 766 N N . ILE A 1 130 ? 12.60460 47.08829 22.65961 1.000 37.34669 101 ILE A N 1
ATOM 767 C CA . ILE A 1 130 ? 12.97319 48.27332 23.42185 1.000 32.01648 101 ILE A CA 1
ATOM 768 C C . ILE A 1 130 ? 13.50030 49.27837 22.41855 1.000 38.08258 101 ILE A C 1
ATOM 769 O O . ILE A 1 130 ? 14.41443 48.96445 21.64892 1.000 42.74356 101 ILE A O 1
ATOM 774 N N . ARG A 1 131 ? 12.91155 50.46857 22.39022 1.000 40.07186 102 ARG A N 1
ATOM 775 C CA . ARG A 1 131 ? 13.45275 51.55851 21.59150 1.000 44.42489 102 ARG A CA 1
ATOM 776 C C . ARG A 1 131 ? 13.85727 52.70145 22.50913 1.000 45.87571 102 ARG A C 1
ATOM 777 O O . ARG A 1 131 ? 13.14397 53.02729 23.46501 1.000 35.06656 102 ARG A O 1
ATOM 785 N N . VAL A 1 132 ? 15.02875 53.27184 22.22258 1.000 44.27912 103 VAL A N 1
ATOM 786 C CA . VAL A 1 132 ? 15.63795 54.33062 23.01465 1.000 41.99111 103 VAL A CA 1
ATOM 787 C C . VAL A 1 132 ? 15.70334 55.58784 22.16583 1.000 46.29497 103 VAL A C 1
ATOM 788 O O . VAL A 1 132 ? 16.10078 55.53326 20.99412 1.000 40.75101 103 VAL A O 1
ATOM 792 N N . TYR A 1 133 ? 15.31974 56.71840 22.75319 1.000 37.88531 104 TYR A N 1
ATOM 793 C CA . TYR A 1 133 ? 15.36255 57.98858 22.05573 1.000 39.89864 104 TYR A CA 1
ATOM 794 C C . TYR A 1 133 ? 16.08558 59.02442 22.90722 1.000 43.07745 104 TYR A C 1
ATOM 795 O O . TYR A 1 133 ? 16.18784 58.90105 24.13078 1.000 45.01632 104 TYR A O 1
ATOM 804 N N . LYS A 1 134 ? 16.59590 60.04452 22.22673 1.000 40.04500 105 LYS A N 1
ATOM 805 C CA . LYS A 1 134 ? 17.09479 61.25122 22.86564 1.000 44.26297 105 LYS A CA 1
ATOM 806 C C . LYS A 1 134 ? 15.93882 62.23058 23.02160 1.000 46.12682 105 LYS A C 1
ATOM 807 O O . LYS A 1 134 ? 15.31809 62.63031 22.02141 1.000 41.16344 105 LYS A O 1
ATOM 813 N N . LEU A 1 135 ? 15.65500 62.62013 24.26966 1.000 44.70386 106 LEU A N 1
ATOM 814 C CA . LEU A 1 135 ? 14.57303 63.57314 24.52871 1.000 46.42489 106 LEU A CA 1
ATOM 815 C C . LEU A 1 135 ? 14.66177 64.79101 23.61499 1.000 50.62453 106 LEU A C 1
ATOM 816 O O . LEU A 1 135 ? 13.67600 65.18066 22.98114 1.000 62.78783 106 LEU A O 1
ATOM 821 N N . GLU A 1 136 ? 15.84854 65.39723 23.52477 1.000 47.56499 107 GLU A N 1
ATOM 822 C CA . GLU A 1 136 ? 16.00014 66.65733 22.81026 1.000 55.87825 107 GLU A CA 1
ATOM 823 C C . GLU A 1 136 ? 15.80852 66.51234 21.30633 1.000 61.08339 107 GLU A C 1
ATOM 824 O O . GLU A 1 136 ? 15.48141 67.50137 20.64341 1.000 65.69633 107 GLU A O 1
ATOM 830 N N . LYS A 1 137 ? 16.00002 65.31424 20.74813 1.000 63.06936 108 LYS A N 1
ATOM 831 C CA . LYS A 1 137 ? 15.79408 65.07316 19.31453 1.000 67.36046 108 LYS A CA 1
ATOM 832 C C . LYS A 1 137 ? 14.90763 63.83400 19.16521 1.000 62.64031 108 LYS A C 1
ATOM 833 O O . LYS A 1 137 ? 15.39068 62.73364 18.88297 1.000 61.59139 108 LYS A O 1
ATOM 839 N N . LEU A 1 138 ? 13.58305 64.02018 19.36965 1.000 54.18730 109 LEU A N 1
ATOM 840 C CA . LEU A 1 138 ? 12.67326 62.91086 19.12557 1.000 48.49589 109 LEU A CA 1
ATOM 841 C C . LEU A 1 138 ? 12.30313 62.84498 17.64193 1.000 46.31694 109 LEU A C 1
ATOM 842 O O . LEU A 1 138 ? 12.11744 63.88202 17.00134 1.000 44.13457 109 LEU A O 1
ATOM 847 N N . PRO A 1 139 ? 12.18309 61.64216 17.08188 1.000 42.95384 110 PRO A N 1
ATOM 848 C CA . PRO A 1 139 ? 11.94588 61.50113 15.64252 1.000 45.96229 110 PRO A CA 1
ATOM 849 C C . PRO A 1 139 ? 10.48520 61.74377 15.29536 1.000 46.36533 110 PRO A C 1
ATOM 850 O O . PRO A 1 139 ? 9.63157 61.89871 16.16833 1.000 48.97766 110 PRO A O 1
ATOM 854 N N . ASN A 1 140 ? 10.20808 61.76708 13.98820 1.000 48.77849 111 ASN A N 1
ATOM 855 C CA . ASN A 1 140 ? 8.85659 61.99147 13.47986 1.000 48.49125 111 ASN A CA 1
ATOM 856 C C . ASN A 1 140 ? 8.24331 60.76275 12.81586 1.000 57.05274 111 ASN A C 1
ATOM 857 O O . ASN A 1 140 ? 7.15248 60.86415 12.24075 1.000 63.60205 111 ASN A O 1
ATOM 862 N N . ARG A 1 141 ? 8.90673 59.61125 12.86693 1.000 55.23796 112 ARG A N 1
ATOM 863 C CA . ARG A 1 141 ? 8.36217 58.42135 12.22774 1.000 52.97629 112 ARG A CA 1
ATOM 864 C C . ARG A 1 141 ? 8.95476 57.19172 12.89274 1.000 54.75778 112 ARG A C 1
ATOM 865 O O . ARG A 1 141 ? 9.94936 57.26210 13.62289 1.000 53.48617 112 ARG A O 1
ATOM 873 N N . GLU A 1 142 ? 8.32640 56.05205 12.60566 1.000 57.35277 113 GLU A N 1
ATOM 874 C CA . GLU A 1 142 ? 8.50891 54.85332 13.41704 1.000 51.68399 113 GLU A CA 1
ATOM 875 C C . GLU A 1 142 ? 9.86098 54.18663 13.17613 1.000 47.17515 113 GLU A C 1
ATOM 876 O O . GLU A 1 142 ? 10.40824 53.55248 14.08686 1.000 42.14046 113 GLU A O 1
ATOM 882 N N . GLN A 1 143 ? 10.43100 54.32737 11.98063 1.000 52.32322 114 GLN A N 1
ATOM 883 C CA . GLN A 1 143 ? 11.68361 53.63188 11.71003 1.000 57.93288 114 GLN A CA 1
ATOM 884 C C . GLN A 1 143 ? 12.90562 54.32292 12.31450 1.000 55.49651 114 GLN A C 1
ATOM 885 O O . GLN A 1 143 ? 13.97673 53.71151 12.34534 1.000 56.17903 114 GLN A O 1
ATOM 891 N N . LEU A 1 144 ? 12.77051 55.54962 12.82205 1.000 53.19413 115 LEU A N 1
ATOM 892 C CA . LEU A 1 144 ? 13.88327 56.29140 13.40540 1.000 51.67337 115 LEU A CA 1
ATOM 893 C C . LEU A 1 144 ? 13.91972 56.11313 14.92035 1.000 51.47840 115 LEU A C 1
ATOM 894 O O . LEU A 1 144 ? 12.93917 56.40604 15.61407 1.000 57.24818 115 LEU A O 1
ATOM 899 N N . TYR A 1 145 ? 15.05836 55.65832 15.43433 1.000 49.51378 116 TYR A N 1
ATOM 900 C CA . TYR A 1 145 ? 15.24654 55.55091 16.87506 1.000 50.27475 116 TYR A CA 1
ATOM 901 C C . TYR A 1 145 ? 16.73750 55.53147 17.16694 1.000 53.93138 116 TYR A C 1
ATOM 902 O O . TYR A 1 145 ? 17.54770 55.14481 16.31798 1.000 59.33306 116 TYR A O 1
ATOM 911 N N . HIS A 1 146 ? 17.09174 55.95145 18.37907 1.000 51.82727 117 HIS A N 1
ATOM 912 C CA . HIS A 1 146 ? 18.50332 56.01246 18.73106 1.000 54.55686 117 HIS A CA 1
ATOM 913 C C . HIS A 1 146 ? 19.09958 54.61657 18.86469 1.000 59.53701 117 HIS A C 1
ATOM 914 O O . HIS A 1 146 ? 20.23239 54.37841 18.42883 1.000 67.22986 117 HIS A O 1
ATOM 921 N N . SER A 1 147 ? 18.35621 53.68010 19.45234 1.000 53.27160 118 SER A N 1
ATOM 922 C CA . SER A 1 147 ? 18.86024 52.32528 19.63935 1.000 51.10166 118 SER A CA 1
ATOM 923 C C . SER A 1 147 ? 17.69105 51.38256 19.89804 1.000 51.82513 118 SER A C 1
ATOM 924 O O . SER A 1 147 ? 16.61214 51.80667 20.32715 1.000 46.34888 118 SER A O 1
ATOM 927 N N . GLN A 1 148 ? 17.91763 50.09046 19.63082 1.000 45.55330 119 GLN A N 1
ATOM 928 C CA . GLN A 1 148 ? 16.87508 49.08319 19.78236 1.000 43.52875 119 GLN A CA 1
ATOM 929 C C . GLN A 1 148 ? 17.44185 47.81120 20.39350 1.000 49.88935 119 GLN A C 1
ATOM 930 O O . GLN A 1 148 ? 18.55842 47.39224 20.05815 1.000 44.16366 119 GLN A O 1
ATOM 936 N N . VAL A 1 149 ? 16.65452 47.21023 21.29219 1.000 42.95530 120 VAL A N 1
ATOM 937 C CA . VAL A 1 149 ? 16.90913 45.88909 21.85845 1.000 45.60561 120 VAL A CA 1
ATOM 938 C C . VAL A 1 149 ? 15.72875 44.98633 21.51399 1.000 50.49671 120 VAL A C 1
ATOM 939 O O . VAL A 1 149 ? 14.57203 45.34450 21.76797 1.000 49.02676 120 VAL A O 1
ATOM 943 N N . GLU A 1 150 ? 16.01695 43.81472 20.95655 1.000 47.28182 121 GLU A N 1
ATOM 944 C CA . GLU A 1 150 ? 14.99500 42.82276 20.64816 1.000 47.02940 121 GLU A CA 1
ATOM 945 C C . GLU A 1 150 ? 15.02879 41.73698 21.72166 1.000 47.03984 121 GLU A C 1
ATOM 946 O O . GLU A 1 150 ? 16.08212 41.14769 21.97008 1.000 49.51285 121 GLU A O 1
ATOM 952 N N . LEU A 1 151 ? 13.88333 41.48186 22.36426 1.000 42.41261 122 LEU A N 1
ATOM 953 C CA . LEU A 1 151 ? 13.78639 40.53657 23.47639 1.000 40.00219 122 LEU A CA 1
ATOM 954 C C . LEU A 1 151 ? 13.01598 39.30613 23.01807 1.000 48.22334 122 LEU A C 1
ATOM 955 O O . LEU A 1 151 ? 11.80881 39.38107 22.76031 1.000 48.73055 122 LEU A O 1
ATOM 960 N N . LYS A 1 152 ? 13.70573 38.17589 22.92439 1.000 52.11020 123 LYS A N 1
ATOM 961 C CA . LYS A 1 152 ? 13.06238 36.90445 22.62650 1.000 56.76351 123 LYS A CA 1
ATOM 962 C C . LYS A 1 152 ? 12.79263 36.14192 23.91939 1.000 53.14769 123 LYS A C 1
ATOM 963 O O . LYS A 1 152 ? 13.60842 36.16557 24.84852 1.000 49.22295 123 LYS A O 1
ATOM 969 N N . ASN A 1 153 ? 11.63476 35.47559 23.98273 1.000 47.22274 124 ASN A N 1
ATOM 970 C CA . ASN A 1 153 ? 11.28592 34.68432 25.16412 1.000 47.63362 124 ASN A CA 1
ATOM 971 C C . ASN A 1 153 ? 10.35372 33.56190 24.72415 1.000 53.43607 124 ASN A C 1
ATOM 972 O O . ASN A 1 153 ? 9.13753 33.76104 24.66215 1.000 57.17039 124 ASN A O 1
ATOM 977 N N . GLY A 1 154 ? 10.92195 32.38465 24.46902 1.000 52.62031 125 GLY A N 1
ATOM 978 C CA . GLY A 1 154 ? 10.10302 31.24867 24.07105 1.000 52.66685 125 GLY A CA 1
ATOM 979 C C . GLY A 1 154 ? 9.24333 31.58909 22.87099 1.000 58.42722 125 GLY A C 1
ATOM 980 O O . GLY A 1 154 ? 9.68821 32.26881 21.93713 1.000 63.35000 125 GLY A O 1
ATOM 981 N N . ASN A 1 155 ? 7.98142 31.12888 22.90044 1.000 58.36430 126 ASN A N 1
ATOM 982 C CA . ASN A 1 155 ? 7.00341 31.47675 21.86526 1.000 62.17399 126 ASN A CA 1
ATOM 983 C C . ASN A 1 155 ? 6.56812 32.94264 21.92084 1.000 59.42616 126 ASN A C 1
ATOM 984 O O . ASN A 1 155 ? 5.70039 33.33445 21.13299 1.000 57.53165 126 ASN A O 1
ATOM 989 N N . ASN A 1 156 ? 7.14018 33.74737 22.82336 1.000 55.37461 127 ASN A N 1
ATOM 990 C CA . ASN A 1 156 ? 6.89516 35.19076 22.88511 1.000 55.93145 127 ASN A CA 1
ATOM 991 C C . ASN A 1 156 ? 5.42526 35.52796 23.13330 1.000 53.91474 127 ASN A C 1
ATOM 992 O O . ASN A 1 156 ? 4.93829 36.56419 22.67876 1.000 56.56633 127 ASN A O 1
ATOM 997 N N . THR A 1 157 ? 4.70183 34.66171 23.84678 1.000 54.12433 128 THR A N 1
ATOM 998 C CA . THR A 1 157 ? 3.34418 34.96441 24.29116 1.000 57.36275 128 THR A CA 1
ATOM 999 C C . THR A 1 157 ? 3.31045 35.46450 25.72175 1.000 55.58404 128 THR A C 1
ATOM 1000 O O . THR A 1 157 ? 2.23251 35.75748 26.24084 1.000 51.58380 128 THR A O 1
ATOM 1004 N N . TYR A 1 158 ? 4.46287 35.55977 26.37119 1.000 59.18501 129 TYR A N 1
ATOM 1005 C CA . TYR A 1 158 ? 4.50839 35.89815 27.77338 1.000 55.68809 129 TYR A CA 1
ATOM 1006 C C . TYR A 1 158 ? 4.76092 37.38098 27.91879 1.000 50.10964 129 TYR A C 1
ATOM 1007 O O . TYR A 1 158 ? 5.79028 37.87762 27.43881 1.000 49.94943 129 TYR A O 1
ATOM 1016 N N . PRO A 1 159 ? 3.83921 38.11937 28.52181 1.000 47.04279 130 PRO A N 1
ATOM 1017 C CA . PRO A 1 159 ? 4.03104 39.56359 28.67007 1.000 42.547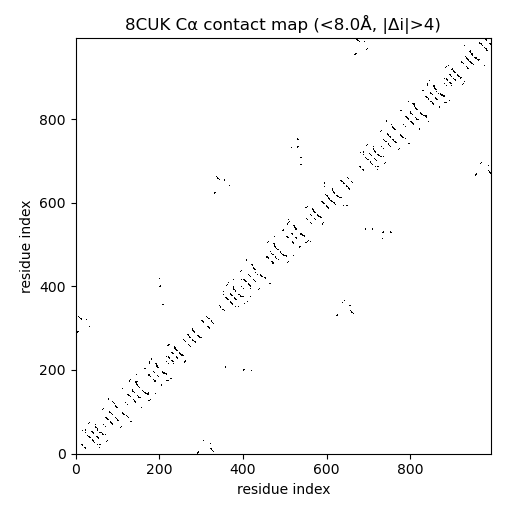27 130 PRO A CA 1
ATOM 1018 C C . PRO A 1 159 ? 5.18604 39.90557 29.59558 1.000 39.18764 130 PRO A C 1
ATOM 1019 O O . PRO A 1 159 ? 5.51636 39.17414 30.53319 1.000 36.34073 130 PRO A O 1
ATOM 1023 N N . ILE A 1 160 ? 5.82063 41.03398 29.29037 1.000 30.63818 131 ILE A N 1
ATOM 1024 C CA . ILE A 1 160 ? 6.73490 41.66519 30.22699 1.000 28.54493 131 ILE A CA 1
ATOM 1025 C C . ILE A 1 160 ? 5.96485 42.11094 31.46040 1.000 33.37194 131 ILE A C 1
ATOM 1026 O O . ILE A 1 160 ? 4.82132 42.58393 31.36836 1.000 29.23359 131 ILE A O 1
ATOM 1031 N N . SER A 1 161 ? 6.58714 41.97255 32.62533 1.000 28.72734 132 SER A N 1
ATOM 1032 C CA . SER A 1 161 ? 5.97657 42.44413 33.85825 1.000 29.97939 132 SER A CA 1
ATOM 1033 C C . SER A 1 161 ? 6.73592 43.57573 34.51326 1.000 28.71851 132 SER A C 1
ATOM 1034 O O . SER A 1 161 ? 6.11150 44.45557 35.09489 1.000 34.06870 132 SER A O 1
ATOM 1037 N N . VAL A 1 162 ? 8.06364 43.58232 34.44481 1.000 25.72443 133 VAL A N 1
ATOM 1038 C CA . VAL A 1 162 ? 8.84186 44.58115 35.15670 1.000 22.77880 133 VAL A CA 1
ATOM 1039 C C . VAL A 1 162 ? 10.07460 44.89315 34.33361 1.000 23.65162 133 VAL A C 1
ATOM 1040 O O . VAL A 1 162 ? 10.54900 44.06444 33.55107 1.000 27.61251 133 VAL A O 1
ATOM 1044 N N . VAL A 1 163 ? 10.58325 46.10733 34.50213 1.000 26.42566 134 VAL A N 1
ATOM 1045 C CA . VAL A 1 163 ? 11.79699 46.52573 33.81104 1.000 30.11686 134 VAL A CA 1
ATOM 1046 C C . VAL A 1 163 ? 12.54401 47.49958 34.71225 1.000 32.40410 134 VAL A C 1
ATOM 1047 O O . VAL A 1 163 ? 11.93561 48.33903 35.38517 1.000 30.10302 134 VAL A O 1
ATOM 1051 N N . SER A 1 164 ? 13.86995 47.36550 34.74843 1.000 24.88498 135 SER A N 1
ATOM 1052 C CA . SER A 1 164 ? 14.71417 48.33114 35.44019 1.000 31.64839 135 SER A CA 1
ATOM 1053 C C . SER A 1 164 ? 15.91582 48.67168 34.56552 1.000 34.52116 135 SER A C 1
ATOM 1054 O O . SER A 1 164 ? 16.53944 47.78013 33.97674 1.000 37.67276 135 SER A O 1
ATOM 1057 N N . ILE A 1 165 ? 16.23075 49.96386 34.49296 1.000 32.75788 136 ILE A N 1
ATOM 1058 C CA . ILE A 1 165 ? 17.21028 50.52055 33.56621 1.000 33.04747 136 ILE A CA 1
ATOM 1059 C C . ILE A 1 165 ? 18.17565 51.39725 34.34468 1.000 29.60837 136 ILE A C 1
ATOM 1060 O O . ILE A 1 165 ? 17.74744 52.23287 35.14927 1.000 27.75879 136 ILE A O 1
ATOM 1065 N N . SER A 1 166 ? 19.46987 51.21920 34.10256 1.000 31.67327 137 SER A N 1
ATOM 1066 C CA . SER A 1 166 ? 20.44714 52.00351 34.83375 1.000 31.20720 137 SER A CA 1
ATOM 1067 C C . SER A 1 166 ? 20.49593 53.43112 34.28211 1.000 32.68004 137 SER A C 1
ATOM 1068 O O . SER A 1 166 ? 20.07290 53.70417 33.15655 1.000 33.65182 137 SER A O 1
ATOM 1071 N N . ASN A 1 167 ? 21.04279 54.34938 35.08812 1.000 33.58226 138 ASN A N 1
ATOM 1072 C CA . ASN A 1 167 ? 21.00794 55.75860 34.70649 1.000 48.12591 138 ASN A CA 1
ATOM 1073 C C . ASN A 1 167 ? 21.86805 56.07159 33.48790 1.000 45.54282 138 ASN A C 1
ATOM 1074 O O . ASN A 1 167 ? 21.63321 57.09774 32.84426 1.000 47.05861 138 ASN A O 1
ATOM 1079 N N . ASP A 1 168 ? 22.83592 55.22253 33.13506 1.000 37.07529 139 ASP A N 1
ATOM 1080 C CA . ASP A 1 168 ? 23.62760 55.44887 31.93138 1.000 36.31135 139 ASP A CA 1
ATOM 1081 C C . ASP A 1 168 ? 23.20507 54.57138 30.76096 1.000 39.04269 139 ASP A C 1
ATOM 1082 O O . ASP A 1 168 ? 23.82836 54.65592 29.69458 1.000 43.57869 139 ASP A O 1
ATOM 1087 N N . LEU A 1 169 ? 22.17242 53.73546 30.94000 1.000 37.48477 140 LEU A N 1
ATOM 1088 C CA . LEU A 1 169 ? 21.58401 52.85609 29.92778 1.000 43.88596 140 LEU A CA 1
ATOM 1089 C C . LEU A 1 169 ? 22.44696 51.64556 29.57979 1.000 46.75492 140 LEU A C 1
ATOM 1090 O O . LEU A 1 169 ? 22.11018 50.90520 28.64240 1.000 46.79754 140 LEU A O 1
ATOM 1095 N N . SER A 1 170 ? 23.53788 51.40386 30.30525 1.000 39.21431 141 SER A N 1
ATOM 1096 C CA . SER A 1 170 ? 24.41467 50.29138 29.96854 1.000 45.58084 141 SER A CA 1
ATOM 1097 C C . SER A 1 170 ? 23.94805 48.97471 30.57111 1.000 46.03219 141 SER A C 1
ATOM 1098 O O . SER A 1 170 ? 24.49471 47.92506 30.21979 1.000 51.97832 141 SER A O 1
ATOM 1101 N N . CYS A 1 171 ? 22.95054 49.00113 31.44960 1.000 38.57690 142 CYS A N 1
ATOM 1102 C CA . CYS A 1 171 ? 22.44512 47.79380 32.08647 1.000 39.60747 142 CYS A CA 1
ATOM 1103 C C . CYS A 1 171 ? 20.92533 47.87480 32.14798 1.000 38.47663 142 CYS A C 1
ATOM 1104 O O . CYS A 1 171 ? 20.37636 48.86556 32.63556 1.000 34.70607 142 CYS A O 1
ATOM 1107 N N . ILE A 1 172 ? 20.25460 46.84806 31.61911 1.000 42.36574 143 ILE A N 1
ATOM 1108 C CA . ILE A 1 172 ? 18.79481 46.75775 31.58323 1.000 33.02215 143 ILE A CA 1
ATOM 1109 C C . ILE A 1 172 ? 18.41111 45.34935 32.00609 1.000 34.43395 143 ILE A C 1
ATOM 1110 O O . ILE A 1 172 ? 18.98995 44.37106 31.51394 1.000 35.50816 143 ILE A O 1
ATOM 1115 N N . VAL A 1 173 ? 17.45788 45.24345 32.92677 1.000 28.84717 144 VAL A N 1
ATOM 1116 C CA . VAL A 1 173 ? 16.86562 43.96787 33.31236 1.000 29.46930 144 VAL A CA 1
ATOM 1117 C C . VAL A 1 173 ? 15.38433 44.01466 32.98153 1.000 32.43530 144 VAL A C 1
ATOM 1118 O O . VAL A 1 173 ? 14.70577 45.01119 33.26437 1.000 30.65487 144 VAL A O 1
ATOM 1122 N N . VAL A 1 174 ? 14.87825 42.92516 32.41212 1.000 24.01513 145 VAL A N 1
ATOM 1123 C CA . VAL A 1 174 ? 13.46555 42.79650 32.07239 1.000 24.00367 145 VAL A CA 1
ATOM 1124 C C . VAL A 1 174 ? 12.94726 41.49070 32.66042 1.000 27.53562 145 VAL A C 1
ATOM 1125 O O . VAL A 1 174 ? 13.57780 40.43647 32.48881 1.000 25.97528 145 VAL A O 1
ATOM 1129 N N . GLY A 1 175 ? 11.80929 41.56339 33.36039 1.000 28.40451 146 GLY A N 1
ATOM 1130 C CA . GLY A 1 175 ? 11.16118 40.39689 33.93930 1.000 29.33412 146 GLY A CA 1
ATOM 1131 C C . GLY A 1 175 ? 9.82329 40.10252 33.28029 1.000 27.72548 146 GLY A C 1
ATOM 1132 O O . GLY A 1 175 ? 9.12781 41.01553 32.82678 1.000 30.74213 146 GLY A O 1
ATOM 1133 N N . PHE A 1 176 ? 9.45223 38.82012 33.24190 1.000 25.61876 147 PHE A N 1
ATOM 1134 C CA . PHE A 1 176 ? 8.28897 38.35486 32.48939 1.000 31.32886 147 PHE A CA 1
ATOM 1135 C C . PHE A 1 176 ? 7.32465 37.56971 33.37388 1.000 32.38150 147 PHE A C 1
ATOM 1136 O O . PHE A 1 176 ? 7.63704 37.16047 34.49396 1.000 34.91241 147 PHE A O 1
ATOM 1144 N N . ILE A 1 177 ? 6.14304 37.32589 32.81117 1.000 37.51316 148 ILE A N 1
ATOM 1145 C CA . ILE A 1 177 ? 5.06939 36.63029 33.51408 1.000 39.08805 148 ILE A CA 1
ATOM 1146 C C . ILE A 1 177 ? 5.39142 35.14149 33.69553 1.000 39.13899 148 ILE A C 1
ATOM 1147 O O . ILE A 1 177 ? 4.88815 34.50642 34.63228 1.000 39.80122 148 ILE A O 1
ATOM 1152 N N . ASN A 1 178 ? 6.23267 34.55300 32.83263 1.000 39.51793 149 ASN A N 1
ATOM 1153 C CA . ASN A 1 178 ? 6.63469 33.15015 33.00954 1.000 43.32327 149 ASN A CA 1
ATOM 1154 C C . ASN A 1 178 ? 7.85541 32.97617 33.92363 1.000 40.61565 149 ASN A C 1
ATOM 1155 O O . ASN A 1 178 ? 8.37181 31.86389 34.03720 1.000 43.16667 149 ASN A O 1
ATOM 1160 N N . GLY A 1 179 ? 8.31108 34.03368 34.58415 1.000 35.57222 150 GLY A N 1
ATOM 1161 C CA . GLY A 1 179 ? 9.41456 33.92183 35.51164 1.000 39.53809 150 GLY A CA 1
ATOM 1162 C C . GLY A 1 179 ? 10.79604 34.04232 34.91622 1.000 39.15003 150 GLY A C 1
ATOM 1163 O O . GLY A 1 179 ? 11.76138 33.60452 35.54700 1.000 37.62605 150 GLY A O 1
ATOM 1164 N N . LYS A 1 180 ? 10.92975 34.60879 33.72559 1.000 35.63330 151 LYS A N 1
ATOM 1165 C CA . LYS A 1 180 ? 12.23330 34.80256 33.11124 1.000 34.52866 151 LYS A CA 1
ATOM 1166 C C . LYS A 1 180 ? 12.72778 36.21906 33.39193 1.000 36.06419 151 LYS A C 1
ATOM 1167 O O . LYS A 1 180 ? 11.94127 37.17874 33.39104 1.000 35.91557 151 LYS A O 1
ATOM 1173 N N . ILE A 1 181 ? 14.02766 36.34422 33.66020 1.000 34.04588 152 ILE A N 1
ATOM 1174 C CA . ILE A 1 181 ? 14.69222 37.64430 33.75035 1.000 27.96628 152 ILE A CA 1
ATOM 1175 C C . ILE A 1 181 ? 15.80190 37.68391 32.71412 1.000 32.48244 152 ILE A C 1
ATOM 1176 O O . ILE A 1 181 ? 16.63631 36.77182 32.65753 1.000 41.68090 152 ILE A O 1
ATOM 1181 N N . ILE A 1 182 ? 15.80745 38.73032 31.89187 1.000 34.05502 153 ILE A N 1
ATOM 1182 C CA . ILE A 1 182 ? 16.82916 38.92391 30.87154 1.000 37.82249 153 ILE A CA 1
ATOM 1183 C C . ILE A 1 182 ? 17.67515 40.12125 31.26899 1.000 35.04135 153 ILE A C 1
ATOM 1184 O O . ILE A 1 182 ? 17.14134 41.18192 31.61577 1.000 28.08950 153 ILE A O 1
ATOM 1189 N N . LEU A 1 183 ? 18.98778 39.94005 31.25046 1.000 32.26003 154 LEU A N 1
ATOM 1190 C CA . LEU A 1 183 ? 19.93771 41.01821 31.49348 1.000 30.74540 154 LEU A CA 1
ATOM 1191 C C . LEU A 1 183 ? 20.53196 41.44699 30.15977 1.000 28.79394 154 LEU A C 1
ATOM 1192 O O . LEU A 1 183 ? 21.03646 40.60676 29.40581 1.000 34.67460 154 LEU A O 1
ATOM 1197 N N . ILE A 1 184 ? 20.46172 42.74471 29.87170 1.000 30.25313 155 ILE A N 1
ATOM 1198 C CA . ILE A 1 184 ? 21.05655 43.33972 28.68251 1.000 32.34321 155 ILE A CA 1
ATOM 1199 C C . ILE A 1 184 ? 22.14181 44.31080 29.13103 1.000 36.95724 155 ILE A C 1
ATOM 1200 O O . ILE A 1 184 ? 21.89848 45.15672 29.99996 1.000 35.55506 155 ILE A O 1
ATOM 1205 N N . ARG A 1 185 ? 23.34240 44.18256 28.54614 1.000 41.14862 156 ARG A N 1
ATOM 1206 C CA . ARG A 1 185 ? 24.47388 45.06153 28.84045 1.000 44.75499 156 ARG A CA 1
ATOM 1207 C C . ARG A 1 185 ? 25.12124 45.51120 27.54026 1.000 46.56743 156 ARG A C 1
ATOM 1208 O O . ARG A 1 185 ? 25.14860 44.77316 26.55590 1.000 51.97949 156 ARG A O 1
ATOM 1216 N N . GLY A 1 186 ? 25.64385 46.72161 27.54125 1.000 51.89310 157 GLY A N 1
ATOM 1217 C CA . GLY A 1 186 ? 26.24114 47.27538 26.33990 1.000 54.51550 157 GLY A CA 1
ATOM 1218 C C . GLY A 1 186 ? 26.17338 48.78617 26.34493 1.000 56.28665 157 GLY A C 1
ATOM 1219 O O . GLY A 1 186 ? 25.49356 49.40555 27.15975 1.000 59.65679 157 GLY A O 1
ATOM 1220 N N . ASP A 1 187 ? 26.90153 49.38219 25.40110 1.000 64.28567 158 ASP A N 1
ATOM 1221 C CA . ASP A 1 187 ? 27.03232 50.83838 25.32856 1.000 73.28410 158 ASP A CA 1
ATOM 1222 C C . ASP A 1 187 ? 25.85812 51.39489 24.52683 1.000 74.71463 158 ASP A C 1
ATOM 1223 O O . ASP A 1 187 ? 26.00281 51.96832 23.44469 1.000 71.55411 158 ASP A O 1
ATOM 1228 N N . ILE A 1 188 ? 24.66915 51.22664 25.10757 1.000 73.87602 159 ILE A N 1
ATOM 1229 C CA . ILE A 1 188 ? 23.43231 51.47617 24.38120 1.000 72.88234 159 ILE A CA 1
ATOM 1230 C C . ILE A 1 188 ? 23.19964 52.97157 24.19164 1.000 76.41348 159 ILE A C 1
ATOM 1231 O O . ILE A 1 188 ? 22.58013 53.38915 23.20367 1.000 82.38064 159 ILE A O 1
ATOM 1236 N N . SER A 1 189 ? 23.70622 53.80461 25.10598 1.000 72.24588 160 SER A N 1
ATOM 1237 C CA . SER A 1 189 ? 23.49885 55.24287 24.98167 1.000 71.88416 160 SER A CA 1
ATOM 1238 C C . SER A 1 189 ? 24.17754 55.82294 23.74343 1.000 80.64996 160 SER A C 1
ATOM 1239 O O . SER A 1 189 ? 23.73676 56.86572 23.24741 1.000 86.79498 160 SER A O 1
ATOM 1242 N N . ARG A 1 190 ? 25.22364 55.17142 23.22641 1.000 78.73828 161 ARG A N 1
ATOM 1243 C CA . ARG A 1 190 ? 25.86201 55.57118 21.97599 1.000 86.05647 161 ARG A CA 1
ATOM 1244 C C . ARG A 1 190 ? 25.59921 54.57619 20.84807 1.000 82.66034 161 ARG A C 1
ATOM 1245 O O . ARG A 1 190 ? 26.24796 54.65954 19.79751 1.000 84.71247 161 ARG A O 1
ATOM 1253 N N . ASP A 1 191 ? 24.67538 53.62905 21.05240 1.000 70.99107 162 ASP A N 1
ATOM 1254 C CA . ASP A 1 191 ? 24.23305 52.69112 20.01632 1.000 71.33132 162 ASP A CA 1
ATOM 1255 C C . ASP A 1 191 ? 25.38278 51.82485 19.49292 1.000 78.12321 162 ASP A C 1
ATOM 1256 O O . ASP A 1 191 ? 25.62215 51.73316 18.28845 1.000 86.39364 162 ASP A O 1
ATOM 1261 N N . ARG A 1 192 ? 26.09334 51.16718 20.40727 1.000 77.91948 163 ARG A N 1
ATOM 1262 C CA . ARG A 1 192 ? 27.20135 50.28528 20.04682 1.000 88.61959 163 ARG A CA 1
ATOM 1263 C C . ARG A 1 192 ? 26.87616 48.82146 20.33737 1.000 94.38415 163 ARG A C 1
ATOM 1264 O O . ARG A 1 192 ? 27.74757 48.03690 20.71924 1.000 98.42061 163 ARG A O 1
ATOM 1272 N N . GLY A 1 193 ? 25.61418 48.43801 20.16148 1.000 94.95915 164 GLY A N 1
ATOM 1273 C CA . GLY A 1 193 ? 25.20786 47.06116 20.36395 1.000 90.46999 164 GLY A CA 1
ATOM 1274 C C . GLY A 1 193 ? 25.12999 46.63722 21.81685 1.000 81.66271 164 GLY A C 1
ATOM 1275 O O . GLY A 1 193 ? 25.63390 47.32209 22.71466 1.000 79.04548 164 GLY A O 1
ATOM 1276 N N . SER A 1 194 ? 24.50338 45.48923 22.05342 1.000 72.71411 165 SER A N 1
ATOM 1277 C CA . SER A 1 194 ? 24.28706 44.98616 23.39711 1.000 61.12233 165 SER A CA 1
ATOM 1278 C C . SER A 1 194 ? 24.47184 43.47600 23.39740 1.000 61.21098 165 SER A C 1
ATOM 1279 O O . SER A 1 194 ? 24.32317 42.81383 22.36856 1.000 62.60687 165 SER A O 1
ATOM 1282 N N . GLN A 1 195 ? 24.80598 42.93670 24.56632 1.000 57.19409 166 GLN A N 1
ATOM 1283 C CA . GLN A 1 195 ? 24.78655 41.49950 24.80846 1.000 57.68996 166 GLN A CA 1
ATOM 1284 C C . GLN A 1 195 ? 23.65484 41.17548 25.77538 1.000 46.34575 166 GLN A C 1
ATOM 1285 O O . GLN A 1 195 ? 23.39814 41.93037 26.71741 1.000 51.45787 166 GLN A O 1
ATOM 1291 N N . GLN A 1 196 ? 22.96706 40.06269 25.52864 1.000 46.59447 167 GLN A N 1
ATOM 1292 C CA . GLN A 1 196 ? 21.86353 39.61356 26.36636 1.000 45.27526 167 GLN A CA 1
ATOM 1293 C C . GLN A 1 196 ? 22.19226 38.27555 27.01186 1.000 48.34049 167 GLN A C 1
ATOM 1294 O O . GLN A 1 196 ? 22.90424 37.44119 26.43812 1.000 56.43837 167 GLN A O 1
ATOM 1300 N N . ARG A 1 197 ? 21.63971 38.07289 28.20329 1.000 44.12539 168 ARG A N 1
ATOM 1301 C CA . ARG A 1 197 ? 21.89446 36.87435 28.98842 1.000 50.66299 168 ARG A CA 1
ATOM 1302 C C . ARG A 1 197 ? 20.68058 36.60864 29.87321 1.000 47.56611 168 ARG A C 1
ATOM 1303 O O . ARG A 1 197 ? 20.22887 37.50053 30.59903 1.000 40.57968 168 ARG A O 1
ATOM 1311 N N . ILE A 1 198 ? 20.13150 35.39993 29.77971 1.000 45.30618 169 ILE A N 1
ATOM 1312 C CA . ILE A 1 198 ? 19.11183 34.96349 30.72681 1.000 41.85237 169 ILE A CA 1
ATOM 1313 C C . ILE A 1 198 ? 19.79211 34.69759 32.05910 1.000 42.26603 169 ILE A C 1
ATOM 1314 O O . ILE A 1 198 ? 20.71463 33.88000 32.14296 1.000 51.88579 169 ILE A O 1
ATOM 1319 N N . ILE A 1 199 ? 19.35698 35.39343 33.10379 1.000 38.92480 170 ILE A N 1
ATOM 1320 C CA . ILE A 1 199 ? 19.97979 35.25267 34.41470 1.000 33.97179 170 ILE A CA 1
ATOM 1321 C C . ILE A 1 199 ? 19.06598 34.59971 35.43439 1.000 40.01066 170 ILE A C 1
ATOM 1322 O O . ILE A 1 199 ? 19.52443 34.32683 36.55845 1.000 37.45200 170 ILE A O 1
ATOM 1327 N N . TYR A 1 200 ? 17.80357 34.32201 35.08296 1.000 30.44854 171 TYR A N 1
ATOM 1328 C CA . TYR A 1 200 ? 16.87762 33.63446 35.97814 1.000 30.76196 171 TYR A CA 1
ATOM 1329 C C . TYR A 1 200 ? 15.70740 33.07803 35.17785 1.000 34.12451 171 TYR A C 1
ATOM 1330 O O . TYR A 1 200 ? 15.17868 33.76079 34.29742 1.000 30.79250 171 TYR A O 1
ATOM 1339 N N . GLU A 1 201 ? 15.32643 31.83382 35.47657 1.000 31.08628 172 GLU A N 1
ATOM 1340 C CA . GLU A 1 201 ? 14.08124 31.23938 34.98717 1.000 39.35686 172 GLU A CA 1
ATOM 1341 C C . GLU A 1 201 ? 13.39911 30.57724 36.17400 1.000 40.30201 172 GLU A C 1
ATOM 1342 O O . GLU A 1 201 ? 13.85889 29.53570 36.64775 1.000 39.24855 172 GLU A O 1
ATOM 1348 N N . ASP A 1 202 ? 12.33436 31.18996 36.67984 1.000 31.63258 173 ASP A N 1
ATOM 1349 C CA . ASP A 1 202 ? 11.74686 30.70763 37.92064 1.000 34.15984 173 ASP A CA 1
ATOM 1350 C C . ASP A 1 202 ? 11.28307 29.26047 37.76090 1.000 36.23096 173 ASP A C 1
ATOM 1351 O O . ASP A 1 202 ? 10.54080 28.95235 36.81921 1.000 43.90592 173 ASP A O 1
ATOM 1356 N N . PRO A 1 203 ? 11.71414 28.34341 38.63352 1.000 43.34713 174 PRO A N 1
ATOM 1357 C CA . PRO A 1 203 ? 11.37313 26.92263 38.41867 1.000 45.36600 174 PRO A CA 1
ATOM 1358 C C . PRO A 1 203 ? 9.87669 26.66362 38.40152 1.000 52.24725 174 PRO A C 1
ATOM 1359 O O . PRO A 1 203 ? 9.39989 25.80259 37.64779 1.000 56.22882 174 PRO A O 1
ATOM 1363 N N . SER A 1 204 ? 9.11731 27.39798 39.20348 1.000 49.80688 175 SER A N 1
ATOM 1364 C CA . SER A 1 204 ? 7.66979 27.25227 39.22922 1.000 57.86773 175 SER A CA 1
ATOM 1365 C C . SER A 1 204 ? 6.96151 28.11739 38.19229 1.000 52.73918 175 SER A C 1
ATOM 1366 O O . SER A 1 204 ? 5.72808 28.11364 38.14718 1.000 49.11261 175 SER A O 1
ATOM 1369 N N . LYS A 1 205 ? 7.71075 28.82847 37.34715 1.000 44.73233 176 LYS A N 1
ATOM 1370 C CA . LYS A 1 205 ? 7.15196 29.67193 36.29278 1.000 44.94057 176 LYS A CA 1
ATOM 1371 C C . LYS A 1 205 ? 6.23291 30.75206 36.86658 1.000 51.53810 176 LYS A C 1
ATOM 1372 O O . LYS A 1 205 ? 5.26154 31.16943 36.22429 1.000 55.34026 176 LYS A O 1
ATOM 1378 N N . GLU A 1 206 ? 6.54794 31.22290 38.08976 1.000 48.54839 177 GLU A N 1
ATOM 1379 C CA . GLU A 1 206 ? 5.82795 32.32416 38.71197 1.000 46.01946 177 GLU A CA 1
ATOM 1380 C C . GLU A 1 206 ? 6.27709 33.66455 38.12644 1.000 46.83190 177 GLU A C 1
ATOM 1381 O O . GLU A 1 206 ? 7.43361 33.82218 37.72939 1.000 39.12664 177 GLU A O 1
ATOM 1387 N N . PRO A 1 207 ? 5.37781 34.64378 38.06457 1.000 49.11663 178 PRO A N 1
ATOM 1388 C CA . PRO A 1 207 ? 5.73334 35.93542 37.46431 1.000 44.54245 178 PRO A CA 1
ATOM 1389 C C . PRO A 1 207 ? 6.81370 36.65131 38.26044 1.000 35.71258 178 PRO A C 1
ATOM 1390 O O . PRO A 1 207 ? 6.90985 36.51862 39.48120 1.000 35.98160 178 PRO A O 1
ATOM 1394 N N . ILE A 1 208 ? 7.62812 37.42660 37.55774 1.000 26.05055 179 ILE A N 1
ATOM 1395 C CA . ILE A 1 208 ? 8.54378 38.34756 38.22767 1.000 29.50116 179 ILE A CA 1
ATOM 1396 C C . ILE A 1 208 ? 7.74457 39.59185 38.60021 1.000 37.52142 179 ILE A C 1
ATOM 1397 O O . ILE A 1 208 ? 7.18265 40.26720 37.73285 1.000 34.49118 179 ILE A O 1
ATOM 1402 N N . THR A 1 209 ? 7.65396 39.87535 39.89236 1.000 34.98738 180 THR A N 1
ATOM 1403 C CA . THR A 1 209 ? 6.75977 40.91623 40.37017 1.000 30.73131 180 THR A CA 1
ATOM 1404 C C . THR A 1 209 ? 7.50077 42.17528 40.79164 1.000 28.46639 180 THR A C 1
ATOM 1405 O O . THR A 1 209 ? 6.86065 43.20635 41.02477 1.000 31.75580 180 THR A O 1
ATOM 1409 N N . ALA A 1 210 ? 8.82571 42.12778 40.86933 1.000 28.13998 181 ALA A N 1
ATOM 1410 C CA . ALA A 1 210 ? 9.60299 43.31355 41.18478 1.000 26.40246 181 ALA A CA 1
ATOM 1411 C C . ALA A 1 210 ? 10.98641 43.14071 40.58167 1.000 32.48364 181 ALA A C 1
ATOM 1412 O O . ALA A 1 210 ? 11.50752 42.02375 40.49995 1.000 31.69064 181 ALA A O 1
ATOM 1414 N N . LEU A 1 211 ? 11.56757 44.25597 40.14501 1.000 29.75053 182 LEU A N 1
ATOM 1415 C CA . LEU A 1 211 ? 12.89594 44.23266 39.54957 1.000 32.11841 182 LEU A CA 1
ATOM 1416 C C . LEU A 1 211 ? 13.47072 45.63839 39.68362 1.000 31.24431 182 LEU A C 1
ATOM 1417 O O . LEU A 1 211 ? 12.96592 46.57204 39.05832 1.000 31.34482 182 LEU A O 1
ATOM 1422 N N . PHE A 1 212 ? 14.51235 45.79946 40.49896 1.000 28.67160 183 PHE A N 1
ATOM 1423 C CA . PHE A 1 212 ? 15.11212 47.11923 40.69514 1.000 26.12798 183 PHE A CA 1
ATOM 1424 C C . PHE A 1 212 ? 16.62259 46.97416 40.75402 1.000 28.48911 183 PHE A C 1
ATOM 1425 O O . PHE A 1 212 ? 17.14184 46.21155 41.57607 1.000 24.76929 183 PHE A O 1
ATOM 1433 N N . LEU A 1 213 ? 17.31842 47.67093 39.85914 1.000 28.30344 184 LEU A N 1
ATOM 1434 C CA . LEU A 1 213 ? 18.76591 47.79230 39.97161 1.000 28.99224 184 LEU A CA 1
ATOM 1435 C C . LEU A 1 213 ? 19.11267 48.64828 41.17880 1.000 28.25883 184 LEU A C 1
ATOM 1436 O O . LEU A 1 213 ? 18.41592 49.62008 41.48877 1.000 31.37258 184 LEU A O 1
ATOM 1441 N N . ASN A 1 214 ? 20.19028 48.28700 41.86713 1.000 25.38511 185 ASN A N 1
ATOM 1442 C CA . ASN A 1 214 ? 20.72268 49.16067 42.90775 1.000 28.64061 185 ASN A CA 1
ATOM 1443 C C . ASN A 1 214 ? 21.48364 50.33124 42.25982 1.000 29.04957 185 ASN A C 1
ATOM 1444 O O . ASN A 1 214 ? 21.54211 50.46417 41.03666 1.000 34.24157 185 ASN A O 1
ATOM 1449 N N . ASN A 1 215 ? 22.10282 51.17688 43.08722 1.000 28.62394 186 ASN A N 1
ATOM 1450 C CA . ASN A 1 215 ? 22.53101 52.50046 42.62874 1.000 33.64664 186 ASN A CA 1
ATOM 1451 C C . ASN A 1 215 ? 23.68891 52.43811 41.62681 1.000 40.66933 186 ASN A C 1
ATOM 1452 O O . ASN A 1 215 ? 23.76166 53.27177 40.71722 1.000 42.35945 186 ASN A O 1
ATOM 1457 N N . ASP A 1 216 ? 24.62872 51.50066 41.78137 1.000 33.77204 187 ASP A N 1
ATOM 1458 C CA . ASP A 1 216 ? 25.67666 51.35781 40.77348 1.000 35.98843 187 ASP A CA 1
ATOM 1459 C C . ASP A 1 216 ? 25.38090 50.20847 39.80788 1.000 30.25208 187 ASP A C 1
ATOM 1460 O O . ASP A 1 216 ? 26.26503 49.78505 39.05592 1.000 37.39405 187 ASP A O 1
ATOM 1465 N N . ALA A 1 217 ? 24.13496 49.72885 39.79975 1.000 26.95133 188 ALA A N 1
ATOM 1466 C CA . ALA A 1 217 ? 23.68561 48.64552 38.92222 1.000 35.21783 188 ALA A CA 1
ATOM 1467 C C . ALA A 1 217 ? 24.64572 47.44781 38.92819 1.000 42.05977 188 ALA A C 1
ATOM 1468 O O . ALA A 1 217 ? 24.86055 46.79358 37.90422 1.000 36.37280 188 ALA A O 1
ATOM 1470 N N . THR A 1 218 ? 25.22879 47.14308 40.08922 1.000 27.10644 189 THR A N 1
ATOM 1471 C CA . THR A 1 218 ? 25.98470 45.90017 40.21024 1.000 27.67772 189 THR A CA 1
ATOM 1472 C C . THR A 1 218 ? 25.11618 44.73665 40.66101 1.000 30.07852 189 THR A C 1
ATOM 1473 O O . THR A 1 218 ? 25.53277 43.58415 40.53710 1.000 27.46248 189 THR A O 1
ATOM 1477 N N . ALA A 1 219 ? 23.92086 45.01392 41.16586 1.000 34.88809 190 ALA A N 1
ATOM 1478 C CA . ALA A 1 219 ? 22.99240 43.98363 41.58429 1.000 35.51616 190 ALA A CA 1
ATOM 1479 C C . ALA A 1 219 ? 21.58751 44.41851 41.20583 1.000 34.64138 190 ALA A C 1
ATOM 1480 O O . ALA A 1 219 ? 21.31185 45.60067 40.98486 1.000 32.40385 190 ALA A O 1
ATOM 1482 N N . CYS A 1 220 ? 20.68972 43.45128 41.12178 1.000 31.34580 191 CYS A N 1
ATOM 1483 C CA A CYS A 1 220 ? 19.29940 43.77677 40.88423 0.490 29.75365 191 CYS A CA 1
ATOM 1484 C CA B CYS A 1 220 ? 19.29347 43.71942 40.83297 0.510 29.62907 191 CYS A CA 1
ATOM 1485 C C . CYS A 1 220 ? 18.42968 42.97804 41.84109 1.000 32.66208 191 CYS A C 1
ATOM 1486 O O . CYS A 1 220 ? 18.55746 41.75232 41.97154 1.000 27.78744 191 CYS A O 1
ATOM 1491 N N . PHE A 1 221 ? 17.57874 43.71435 42.55015 1.000 23.09621 192 PHE A N 1
ATOM 1492 C CA . PHE A 1 221 ? 16.60253 43.13017 43.44226 1.000 25.84123 192 PHE A CA 1
ATOM 1493 C C . PHE A 1 221 ? 15.47791 42.55823 42.60782 1.000 28.55455 192 PHE A C 1
ATOM 1494 O O . PHE A 1 221 ? 15.10397 43.13130 41.57971 1.000 31.39001 192 PHE A O 1
ATOM 1502 N N . ALA A 1 222 ? 14.94231 41.42354 43.04426 1.000 24.41825 193 ALA A N 1
ATOM 1503 C CA . ALA A 1 222 ? 13.88607 40.77785 42.28423 1.000 26.99302 193 ALA A CA 1
ATOM 1504 C C . ALA A 1 222 ? 12.93177 40.06548 43.23621 1.000 32.27603 193 ALA A C 1
ATOM 1505 O O . ALA A 1 222 ? 13.30414 39.69244 44.35004 1.000 36.50562 193 ALA A O 1
ATOM 1507 N N . ALA A 1 223 ? 11.69152 39.89135 42.79902 1.000 26.69873 194 ALA A N 1
ATOM 1508 C CA . ALA A 1 223 ? 10.77539 39.01923 43.51192 1.000 26.81829 194 ALA A CA 1
ATOM 1509 C C . ALA A 1 223 ? 9.88863 38.28136 42.52253 1.000 27.70426 194 ALA A C 1
ATOM 1510 O O . ALA A 1 223 ? 9.67482 38.71531 41.38690 1.000 28.65608 194 ALA A O 1
ATOM 1512 N N . THR A 1 224 ? 9.39981 37.13794 42.97498 1.000 27.58073 195 THR A N 1
ATOM 1513 C CA . THR A 1 224 ? 8.24403 36.44969 42.43851 1.000 32.51307 195 THR A CA 1
ATOM 1514 C C . THR A 1 224 ? 7.12307 36.57505 43.47166 1.000 33.22610 195 THR A C 1
ATOM 1515 O O . THR A 1 224 ? 7.26183 37.27295 44.48198 1.000 33.30834 195 THR A O 1
ATOM 1519 N N . THR A 1 225 ? 6.01061 35.88192 43.24235 1.000 38.00311 196 THR A N 1
ATOM 1520 C CA . THR A 1 225 ? 4.95737 35.92368 44.25066 1.000 44.84582 196 THR A CA 1
ATOM 1521 C C . THR A 1 225 ? 5.35451 35.20440 45.53581 1.000 42.15763 196 THR A C 1
ATOM 1522 O O . THR A 1 225 ? 4.73105 35.43863 46.57303 1.000 44.45902 196 THR A O 1
ATOM 1526 N N . SER A 1 226 ? 6.38661 34.35370 45.50895 1.000 38.42687 197 SER A N 1
ATOM 1527 C CA . SER A 1 226 ? 6.70797 33.53275 46.67261 1.000 36.46812 197 SER A CA 1
ATOM 1528 C C . SER A 1 226 ? 8.17664 33.56571 47.11400 1.000 32.82681 197 SER A C 1
ATOM 1529 O O . SER A 1 226 ? 8.52987 32.85626 48.06244 1.000 33.26727 197 SER A O 1
ATOM 1532 N N . ARG A 1 227 ? 9.03488 34.36027 46.46960 1.000 28.10660 198 ARG A N 1
ATOM 1533 C CA . ARG A 1 227 ? 10.42984 34.50890 46.86286 1.000 37.08853 198 ARG A CA 1
ATOM 1534 C C . ARG A 1 227 ? 10.85664 35.95524 46.63431 1.000 33.27168 198 ARG A C 1
ATOM 1535 O O . ARG A 1 227 ? 10.34411 36.63800 45.74377 1.000 35.83053 198 ARG A O 1
ATOM 1543 N N . ILE A 1 228 ? 11.82214 36.41093 47.42804 1.000 26.19729 199 ILE A N 1
ATOM 1544 C CA . ILE A 1 228 ? 12.46055 37.70692 47.24013 1.000 28.35695 199 ILE A CA 1
ATOM 1545 C C . ILE A 1 228 ? 13.96406 37.46067 47.09462 1.000 39.66401 199 ILE A C 1
ATOM 1546 O O . ILE A 1 228 ? 14.56282 36.73721 47.90343 1.000 40.55646 199 ILE A O 1
ATOM 1551 N N . LEU A 1 229 ? 14.56478 38.04250 46.05125 1.000 29.21062 200 LEU A N 1
ATOM 1552 C CA . LEU A 1 229 ? 15.84997 37.58308 45.54729 1.000 30.08052 200 LEU A CA 1
ATOM 1553 C C . LEU A 1 229 ? 16.74962 38.75372 45.19415 1.000 29.77148 200 LEU A C 1
ATOM 1554 O O . LEU A 1 229 ? 16.29374 39.88441 45.01127 1.000 33.19536 200 LEU A O 1
ATOM 1559 N N . LEU A 1 230 ? 18.04552 38.45525 45.08938 1.000 24.30087 201 LEU A N 1
ATOM 1560 C CA . LEU A 1 230 ? 19.03903 39.39919 44.58990 1.000 30.91339 201 LEU A CA 1
ATOM 1561 C C . LEU A 1 230 ? 19.94139 38.68745 43.59433 1.000 30.00216 201 LEU A C 1
ATOM 1562 O O . LEU A 1 230 ? 20.42882 37.58718 43.87058 1.000 34.92745 201 LEU A O 1
ATOM 1567 N N . PHE A 1 231 ? 20.17940 39.33301 42.45580 1.000 31.23609 202 PHE A N 1
ATOM 1568 C CA . PHE A 1 231 ? 21.06977 38.84842 41.41206 1.000 30.03167 202 PHE A CA 1
ATOM 1569 C C . PHE A 1 231 ? 22.19281 39.85483 41.18807 1.000 32.34989 202 PHE A C 1
ATOM 1570 O O . PHE A 1 231 ? 21.94418 41.05945 41.09932 1.000 30.70736 202 PHE A O 1
ATOM 1578 N N . ASN A 1 232 ? 23.42819 39.38343 41.07710 1.000 25.14902 203 ASN A N 1
ATOM 1579 C CA . ASN A 1 232 ? 24.46083 40.29303 40.62402 1.000 41.29239 203 ASN A CA 1
ATOM 1580 C C . ASN A 1 232 ? 24.35806 40.41431 39.11063 1.000 35.24952 203 ASN A C 1
ATOM 1581 O O . ASN A 1 232 ? 23.89033 39.50468 38.42935 1.000 43.93527 203 ASN A O 1
ATOM 1586 N N . THR A 1 233 ? 24.76899 41.56394 38.58503 1.000 32.10552 204 THR A N 1
ATOM 1587 C CA . THR A 1 233 ? 24.60348 41.84772 37.16710 1.000 33.81208 204 THR A CA 1
ATOM 1588 C C . THR A 1 233 ? 25.84680 41.51267 36.33596 1.000 38.31486 204 THR A C 1
ATOM 1589 O O . THR A 1 233 ? 26.03198 42.08670 35.25829 1.000 45.54989 204 THR A O 1
ATOM 1593 N N . THR A 1 234 ? 26.69153 40.56466 36.77930 1.000 42.31068 205 THR A N 1
ATOM 1594 C CA . THR A 1 234 ? 27.81050 40.14294 35.92728 1.000 46.73687 205 THR A CA 1
ATOM 1595 C C . THR A 1 234 ? 27.43490 39.08380 34.89733 1.000 54.43503 205 THR A C 1
ATOM 1596 O O . THR A 1 234 ? 28.22474 38.84732 33.97582 1.000 58.74547 205 THR A O 1
ATOM 1600 N N . GLY A 1 235 ? 26.29367 38.41348 35.05329 1.000 55.52786 206 GLY A N 1
ATOM 1601 C CA . GLY A 1 235 ? 25.92823 37.31005 34.17301 1.000 61.10460 206 GLY A CA 1
ATOM 1602 C C . GLY A 1 235 ? 26.81061 36.07430 34.27404 1.000 63.02128 206 GLY A C 1
ATOM 1603 O O . GLY A 1 235 ? 27.07256 35.41752 33.25586 1.000 63.20983 206 GLY A O 1
ATOM 1604 N N . ARG A 1 236 ? 27.28386 35.73512 35.47330 1.000 47.26920 207 ARG A N 1
ATOM 1605 C CA . ARG A 1 236 ? 28.04684 34.50719 35.65793 1.000 43.75562 207 ARG A CA 1
ATOM 1606 C C . ARG A 1 236 ? 27.39001 33.60937 36.69889 1.000 42.19505 207 ARG A C 1
ATOM 1607 O O . ARG A 1 236 ? 28.06890 32.89347 37.42407 1.000 44.17423 207 ARG A O 1
ATOM 1615 N N . ASN A 1 237 ? 26.06656 33.63390 36.78744 1.000 44.88146 208 ASN A N 1
ATOM 1616 C CA . ASN A 1 237 ? 25.37692 33.13590 37.96930 1.000 55.63000 208 ASN A CA 1
ATOM 1617 C C . ASN A 1 237 ? 24.73661 31.75859 37.78584 1.000 48.40392 208 ASN A C 1
ATOM 1618 O O . ASN A 1 237 ? 24.04307 31.29683 38.69723 1.000 48.15796 208 ASN A O 1
ATOM 1623 N N . ARG A 1 238 ? 24.95679 31.09383 36.64553 1.000 43.53452 209 ARG A N 1
ATOM 1624 C CA . ARG A 1 238 ? 24.28249 29.82949 36.30136 1.000 40.68348 209 ARG A CA 1
ATOM 1625 C C . ARG A 1 238 ? 22.75475 29.91161 36.44715 1.000 44.05427 209 ARG A C 1
ATOM 1626 O O . ARG A 1 238 ? 22.10959 28.93202 36.82138 1.000 50.51273 209 ARG A O 1
ATOM 1634 N N . GLY A 1 239 ? 22.16243 31.07187 36.17546 1.000 37.79237 210 GLY A N 1
ATOM 1635 C CA . GLY A 1 239 ? 20.73473 31.24700 36.36155 1.000 38.64646 210 GLY A CA 1
ATOM 1636 C C . GLY A 1 239 ? 20.26224 31.26967 37.80221 1.000 37.86494 210 GLY A C 1
ATOM 1637 O O . GLY A 1 239 ? 19.07510 31.08774 38.05555 1.000 43.38152 210 GLY A O 1
ATOM 1638 N N . ARG A 1 240 ? 21.15006 31.51489 38.75373 1.000 36.43266 211 ARG A N 1
ATOM 1639 C CA . ARG A 1 240 ? 20.85674 31.41105 40.16910 1.000 30.32040 211 ARG A CA 1
ATOM 1640 C C . ARG A 1 240 ? 20.98102 32.77172 40.83572 1.000 33.22950 211 ARG A C 1
ATOM 1641 O O . ARG A 1 240 ? 21.71856 33.63594 40.35048 1.000 37.49370 211 ARG A O 1
ATOM 1649 N N . PRO A 1 241 ? 20.26595 33.00375 41.93209 1.000 31.50960 212 PRO A N 1
ATOM 1650 C CA . PRO A 1 241 ? 20.40608 34.27878 42.64139 1.000 27.59136 212 PRO A CA 1
ATOM 1651 C C . PRO A 1 241 ? 21.73904 34.33282 43.36289 1.000 33.78667 212 PRO A C 1
ATOM 1652 O O . PRO A 1 241 ? 22.40829 33.31509 43.56398 1.000 31.54841 212 PRO A O 1
ATOM 1656 N N . SER A 1 242 ? 22.11487 35.54878 43.75867 1.000 32.15230 213 SER A N 1
ATOM 1657 C CA . SER A 1 242 ? 23.29199 35.75994 44.59096 1.000 38.14267 213 SER A CA 1
ATOM 1658 C C . SER A 1 242 ? 22.93361 35.81410 46.05950 1.000 38.87476 213 SER A C 1
ATOM 1659 O O . SER A 1 242 ? 23.75577 35.46051 46.91255 1.000 45.09048 213 SER A O 1
ATOM 1662 N N . LEU A 1 243 ? 21.71928 36.25036 46.36131 1.000 31.72399 214 LEU A N 1
ATOM 1663 C CA . LEU A 1 243 ? 21.18788 36.24256 47.71415 1.000 36.28035 214 LEU A CA 1
ATOM 1664 C C . LEU A 1 243 ? 19.72502 35.84420 47.65666 1.000 39.63624 214 LEU A C 1
ATOM 1665 O O . LEU A 1 243 ? 18.98594 36.28575 46.77028 1.000 36.51874 214 LEU A O 1
ATOM 1670 N N . VAL A 1 244 ? 19.32261 34.98657 48.58674 1.000 41.24115 215 VAL A N 1
ATOM 1671 C CA . VAL A 1 244 ? 17.91208 34.76334 48.86876 1.000 33.45893 215 VAL A CA 1
ATOM 1672 C C . VAL A 1 244 ? 17.55502 35.71041 50.00993 1.000 30.86152 215 VAL A C 1
ATOM 1673 O O . VAL A 1 244 ? 18.03903 35.55380 51.13622 1.000 40.53255 215 VAL A O 1
ATOM 1677 N N . LEU A 1 245 ? 16.74411 36.72549 49.70501 1.000 32.90263 216 LEU A N 1
ATOM 1678 C CA . LEU A 1 245 ? 16.36315 37.72360 50.70137 1.000 31.15740 216 LEU A CA 1
ATOM 1679 C C . LEU A 1 245 ? 15.21125 37.24075 51.57469 1.000 33.94027 216 LEU A C 1
ATOM 1680 O O . LEU A 1 245 ? 15.22137 37.45035 52.79513 1.000 37.50186 216 LEU A O 1
ATOM 1685 N N . ASN A 1 246 ? 14.22157 36.58731 50.96989 1.000 31.41713 217 ASN A N 1
ATOM 1686 C CA . ASN A 1 246 ? 13.12349 35.96132 51.70289 1.000 36.80782 217 ASN A CA 1
ATOM 1687 C C . ASN A 1 246 ? 12.77550 34.66996 50.97422 1.000 39.86425 217 ASN A C 1
ATOM 1688 O O . ASN A 1 246 ? 12.26855 34.70845 49.84928 1.000 36.19604 217 ASN A O 1
ATOM 1693 N N . SER A 1 247 ? 13.04208 33.53231 51.60614 1.000 45.50902 218 SER A N 1
ATOM 1694 C CA . SER A 1 247 ? 12.80921 32.23848 50.98118 1.000 43.21222 218 SER A CA 1
ATOM 1695 C C . SER A 1 247 ? 11.39840 31.71656 51.21336 1.000 42.80391 218 SER A C 1
ATOM 1696 O O . SER A 1 247 ? 11.03678 30.67508 50.65577 1.000 46.01189 218 SER A O 1
ATOM 1699 N N . LYS A 1 248 ? 10.59804 32.40522 52.02455 1.000 33.67023 219 LYS A N 1
ATOM 1700 C CA . LYS A 1 248 ? 9.26867 31.92752 52.38684 1.000 48.47544 219 LYS A CA 1
ATOM 1701 C C . LYS A 1 248 ? 8.12283 32.69853 51.74386 1.000 49.47235 219 LYS A C 1
ATOM 1702 O O . LYS A 1 248 ? 7.03281 32.13869 51.61370 1.000 52.07712 219 LYS A O 1
ATOM 1708 N N . ASN A 1 249 ? 8.33455 33.95204 51.34279 1.000 46.96452 220 ASN A N 1
ATOM 1709 C CA . ASN A 1 249 ? 7.29002 34.77110 50.73885 1.000 48.52244 220 ASN A CA 1
ATOM 1710 C C . ASN A 1 249 ? 7.88188 35.64855 49.64650 1.000 48.22382 220 ASN A C 1
ATOM 1711 O O . ASN A 1 249 ? 9.09029 35.91532 49.61288 1.000 45.07984 220 ASN A O 1
ATOM 1716 N N . GLY A 1 250 ? 7.00159 36.10701 48.75631 1.000 43.96209 221 GLY A N 1
ATOM 1717 C CA . GLY A 1 250 ? 7.39727 37.01680 47.70196 1.000 40.42671 221 GLY A CA 1
ATOM 1718 C C . GLY A 1 250 ? 6.63485 38.32589 47.75561 1.000 37.67437 221 GLY A C 1
ATOM 1719 O O . GLY A 1 250 ? 6.26298 38.78718 48.83598 1.000 35.02950 221 GLY A O 1
ATOM 1720 N N . LEU A 1 251 ? 6.39751 38.92570 46.59055 1.000 35.53673 222 LEU A N 1
ATOM 1721 C CA . LEU A 1 251 ? 5.70533 40.20256 46.46203 1.000 36.32892 222 LEU A CA 1
ATOM 1722 C C . LEU A 1 251 ? 4.62709 40.08973 45.39749 1.000 31.82973 222 LEU A C 1
ATOM 1723 O O . LEU A 1 251 ? 4.82536 39.43980 44.36673 1.000 33.23483 222 LEU A O 1
ATOM 1728 N N . ASP A 1 252 ? 3.48955 40.72097 45.64371 1.000 35.25511 223 ASP A N 1
ATOM 1729 C CA . ASP A 1 252 ? 2.55639 40.95665 44.55512 1.000 32.62049 223 ASP A CA 1
ATOM 1730 C C . ASP A 1 252 ? 3.08438 42.05677 43.62931 1.000 32.24120 223 ASP A C 1
ATOM 1731 O O . ASP A 1 252 ? 3.99175 42.83107 43.97422 1.000 31.78426 223 ASP A O 1
ATOM 1736 N N . LEU A 1 253 ? 2.51069 42.10520 42.43026 1.000 28.77904 224 LEU A N 1
ATOM 1737 C CA . LEU A 1 253 ? 2.83682 43.14035 41.46172 1.000 31.21610 224 LEU A CA 1
ATOM 1738 C C . LEU A 1 253 ? 2.79174 44.51885 42.10885 1.000 33.43473 224 LEU A C 1
ATOM 1739 O O . LEU A 1 253 ? 1.84351 44.84665 42.82755 1.000 34.56993 224 LEU A O 1
ATOM 1744 N N . ASN A 1 254 ? 3.81251 45.32882 41.83564 1.000 29.48635 225 ASN A N 1
ATOM 1745 C CA . ASN A 1 254 ? 3.92202 46.71387 42.29840 1.000 33.53379 225 ASN A CA 1
ATOM 1746 C C . ASN A 1 254 ? 4.08702 46.85035 43.80673 1.000 32.46701 225 ASN A C 1
ATOM 1747 O O . ASN A 1 254 ? 3.93408 47.95194 44.33027 1.000 31.34763 225 ASN A O 1
ATOM 1752 N N . CYS A 1 255 ? 4.39112 45.77313 44.52629 1.000 25.36163 226 CYS A N 1
ATOM 1753 C CA . CYS A 1 255 ? 4.54937 45.85511 45.96771 1.000 30.68511 226 CYS A CA 1
ATOM 1754 C C . CYS A 1 255 ? 6.00498 45.93153 46.38801 1.000 28.42144 226 CYS A C 1
ATOM 1755 O O . CYS A 1 255 ? 6.29632 45.91363 47.58563 1.000 26.55245 226 CYS A O 1
ATOM 1758 N N . GLY A 1 256 ? 6.91290 46.02339 45.42773 1.000 24.41506 227 GLY A N 1
ATOM 1759 C CA . GLY A 1 256 ? 8.29304 46.37673 45.68457 1.000 25.62131 227 GLY A CA 1
ATOM 1760 C C . GLY A 1 256 ? 8.53896 47.78384 45.17258 1.000 31.86378 227 GLY A C 1
ATOM 1761 O O . GLY A 1 256 ? 7.87636 48.24749 44.23867 1.000 24.69199 227 GLY A O 1
ATOM 1762 N N . SER A 1 257 ? 9.48258 48.46781 45.80580 1.000 25.64503 228 SER A N 1
ATOM 1763 C CA . SER A 1 257 ? 9.95118 49.75394 45.32642 1.000 26.86853 228 SER A CA 1
ATOM 1764 C C . SER A 1 257 ? 11.40496 49.90137 45.75801 1.000 31.00966 228 SER A C 1
ATOM 1765 O O . SER A 1 257 ? 11.95635 49.05137 46.46311 1.000 31.44711 228 SER A O 1
ATOM 1768 N N . PHE A 1 258 ? 12.04150 50.97304 45.30274 1.000 33.73929 229 PHE A N 1
ATOM 1769 C CA . PHE A 1 258 ? 13.46905 51.12031 45.54319 1.000 27.24375 229 PHE A CA 1
ATOM 1770 C C . PHE A 1 258 ? 13.78560 52.54114 45.97699 1.000 25.81375 229 PHE A C 1
ATOM 1771 O O . PHE A 1 258 ? 13.31120 53.50215 45.36668 1.000 30.14767 229 PHE A O 1
ATOM 1779 N N . ASN A 1 259 ? 14.61073 52.66043 47.01594 1.000 34.18060 230 ASN A N 1
ATOM 1780 C CA . ASN A 1 259 ? 14.96074 53.93331 47.63463 1.000 34.39905 230 ASN A CA 1
ATOM 1781 C C . ASN A 1 259 ? 16.39395 54.32605 47.24636 1.000 35.25035 230 ASN A C 1
ATOM 1782 O O . ASN A 1 259 ? 17.36244 53.82659 47.84101 1.000 32.16218 230 ASN A O 1
ATOM 1787 N N . PRO A 1 260 ? 16.57704 55.21111 46.26492 1.000 35.18080 231 PRO A N 1
ATOM 1788 C CA . PRO A 1 260 ? 17.94308 55.64567 45.89946 1.000 35.02327 231 PRO A CA 1
ATOM 1789 C C . PRO A 1 260 ? 18.72494 56.26272 47.04617 1.000 37.00614 231 PRO A C 1
ATOM 1790 O O . PRO A 1 260 ? 19.94405 56.06828 47.13340 1.000 39.83280 231 PRO A O 1
ATOM 1794 N N . ALA A 1 261 ? 18.06445 57.01757 47.92819 1.000 37.89513 232 ALA A N 1
ATOM 1795 C CA . ALA A 1 261 ? 18.78982 57.70254 48.99783 1.000 34.18425 232 ALA A CA 1
ATOM 1796 C C . ALA A 1 261 ? 19.44052 56.72691 49.96789 1.000 42.80975 232 ALA A C 1
ATOM 1797 O O . ALA A 1 261 ? 20.47421 57.04828 50.56329 1.000 40.94223 232 ALA A O 1
ATOM 1799 N N . THR A 1 262 ? 18.86193 55.54049 50.15673 1.000 30.82474 233 THR A N 1
ATOM 1800 C CA . THR A 1 262 ? 19.43113 54.58292 51.09230 1.000 32.93004 233 THR A CA 1
ATOM 1801 C C . THR A 1 262 ? 19.94814 53.34518 50.38751 1.000 29.44330 233 THR A C 1
ATOM 1802 O O . THR A 1 262 ? 20.48553 52.45188 51.04580 1.000 29.87550 233 THR A O 1
ATOM 1806 N N . ASN A 1 263 ? 19.75906 53.26018 49.06982 1.000 33.30459 234 ASN A N 1
ATOM 1807 C CA . ASN A 1 263 ? 20.14462 52.08891 48.29742 1.000 35.88335 234 ASN A CA 1
ATOM 1808 C C . ASN A 1 263 ? 19.45383 50.82994 48.82413 1.000 33.90670 234 ASN A C 1
ATOM 1809 O O . ASN A 1 263 ? 20.07055 49.77030 48.94120 1.000 29.58795 234 ASN A O 1
ATOM 1814 N N . GLU A 1 264 ? 18.15919 50.93397 49.13416 1.000 36.07041 235 GLU A N 1
ATOM 1815 C CA . GLU A 1 264 ? 17.40904 49.82171 49.71437 1.000 34.41699 235 GLU A CA 1
ATOM 1816 C C . GLU A 1 264 ? 16.21181 49.41186 48.86386 1.000 32.89751 235 GLU A C 1
ATOM 1817 O O . GLU A 1 264 ? 15.51031 50.25377 48.28855 1.000 31.07806 235 GLU A O 1
ATOM 1823 N N . PHE A 1 265 ? 16.01942 48.09720 48.77770 1.000 29.06773 236 PHE A N 1
ATOM 1824 C CA . PHE A 1 265 ? 14.80313 47.48377 48.27638 1.000 26.05580 236 PHE A CA 1
ATOM 1825 C C . PHE A 1 265 ? 13.73484 47.57264 49.37228 1.000 29.33612 236 PHE A C 1
ATOM 1826 O O . PHE A 1 265 ? 13.96828 47.14497 50.50797 1.000 34.49470 236 PHE A O 1
ATOM 1834 N N . ILE A 1 266 ? 12.58465 48.15873 49.04625 1.000 30.96309 237 ILE A N 1
ATOM 1835 C CA . ILE A 1 266 ? 11.43200 48.22214 49.94508 1.000 28.93724 237 ILE A CA 1
ATOM 1836 C C . ILE A 1 266 ? 10.44220 47.13945 49.54049 1.000 35.10139 237 ILE A C 1
ATOM 1837 O O . ILE A 1 266 ? 9.97890 47.10861 48.39003 1.000 36.93604 237 ILE A O 1
ATOM 1842 N N . CYS A 1 267 ? 10.08500 46.27646 50.48860 1.000 32.57118 238 CYS A N 1
ATOM 1843 C CA . CYS A 1 267 ? 9.25182 45.10790 50.21461 1.000 35.51313 238 CYS A CA 1
ATOM 1844 C C . CYS A 1 267 ? 8.00915 45.14411 51.09512 1.000 37.45600 238 CYS A C 1
ATOM 1845 O O . CYS A 1 267 ? 8.09571 44.98847 52.31764 1.000 35.74212 238 CYS A O 1
ATOM 1848 N N . CYS A 1 268 ? 6.85727 45.32492 50.46960 1.000 34.56452 239 CYS A N 1
ATOM 1849 C CA . CYS A 1 268 ? 5.58453 45.40702 51.17743 1.000 37.95490 239 CYS A CA 1
ATOM 1850 C C . CYS A 1 268 ? 4.89183 44.03676 51.14777 1.000 34.81020 239 CYS A C 1
ATOM 1851 O O . CYS A 1 268 ? 4.32655 43.62387 50.12902 1.000 36.27029 239 CYS A O 1
ATOM 1854 N N . LEU A 1 269 ? 4.95175 43.31962 52.26002 1.000 34.01457 240 LEU A N 1
ATOM 1855 C CA . LEU A 1 269 ? 4.24577 42.05560 52.37915 1.000 40.60937 240 LEU A CA 1
ATOM 1856 C C . LEU A 1 269 ? 2.87219 42.29392 53.00072 1.000 47.52569 240 LEU A C 1
ATOM 1857 O O . LEU A 1 269 ? 2.45017 43.43792 53.21632 1.000 51.68301 240 LEU A O 1
ATOM 1862 N N . SER A 1 270 ? 2.15754 41.20365 53.28778 1.000 47.32410 241 SER A N 1
ATOM 1863 C CA . SER A 1 270 ? 0.80230 41.33159 53.81801 1.000 45.69002 241 SER A CA 1
ATOM 1864 C C . SER A 1 270 ? 0.80449 41.90535 55.23302 1.000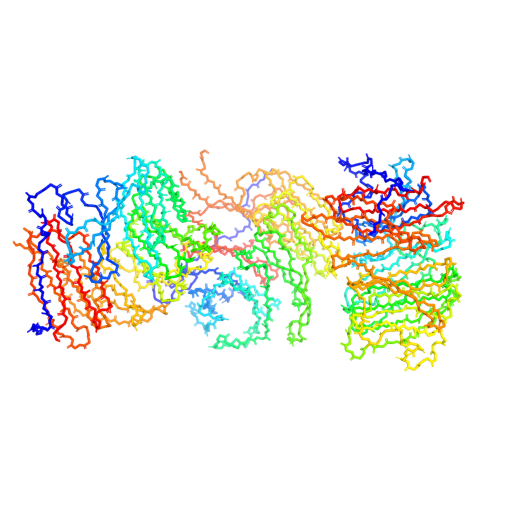 52.63530 241 SER A C 1
ATOM 1865 O O . SER A 1 270 ? -0.07844 42.69168 55.58941 1.000 49.05936 241 SER A O 1
ATOM 1868 N N . ASN A 1 271 ? 1.79714 41.53627 56.04706 1.000 59.37918 242 ASN A N 1
ATOM 1869 C CA . ASN A 1 271 ? 1.84248 41.90780 57.45323 1.000 64.13149 242 ASN A CA 1
ATOM 1870 C C . ASN A 1 271 ? 3.00390 42.81268 57.83595 1.000 57.34206 242 ASN A C 1
ATOM 1871 O O . ASN A 1 271 ? 3.05476 43.26274 58.98800 1.000 49.05932 242 ASN A O 1
ATOM 1876 N N . PHE A 1 272 ? 3.93781 43.08867 56.93164 1.000 50.85509 243 PHE A N 1
ATOM 1877 C CA . PHE A 1 272 ? 5.04954 43.95305 57.29844 1.000 54.13855 243 PHE A CA 1
ATOM 1878 C C . PHE A 1 272 ? 5.71152 44.50326 56.04491 1.000 44.13579 243 PHE A C 1
ATOM 1879 O O . PHE A 1 272 ? 5.43677 44.07694 54.91730 1.000 38.38628 243 PHE A O 1
ATOM 1887 N N . ILE A 1 273 ? 6.57862 45.48250 56.26982 1.000 38.74364 244 ILE A N 1
ATOM 1888 C CA . ILE A 1 273 ? 7.42956 46.05014 55.23953 1.000 42.77064 244 ILE A CA 1
ATOM 1889 C C . ILE A 1 273 ? 8.86428 45.73181 55.61286 1.000 43.87274 244 ILE A C 1
ATOM 1890 O O . ILE A 1 273 ? 9.27951 45.98783 56.74912 1.000 45.32337 244 ILE A O 1
ATOM 1895 N N . GLU A 1 274 ? 9.60348 45.15340 54.67049 1.000 41.29324 245 GLU A N 1
ATOM 1896 C CA . GLU A 1 274 ? 11.00329 44.78679 54.84629 1.000 41.93884 245 GLU A CA 1
ATOM 1897 C C . GLU A 1 274 ? 11.88453 45.68853 53.99275 1.000 32.48077 245 GLU A C 1
ATOM 1898 O O . GLU A 1 274 ? 11.51138 46.07900 52.87764 1.000 34.78520 245 GLU A O 1
ATOM 1904 N N . PHE A 1 275 ? 13.07395 45.98414 54.50872 1.000 31.42589 246 PHE A N 1
ATOM 1905 C CA . PHE A 1 275 ? 14.06733 46.78473 53.79882 1.000 35.08943 246 PHE A CA 1
ATOM 1906 C C . PHE A 1 275 ? 15.33705 45.96009 53.63742 1.000 39.09486 246 PHE A C 1
ATOM 1907 O O . PHE A 1 275 ? 15.91068 45.50214 54.62976 1.000 43.41445 246 PHE A O 1
ATOM 1915 N N . PHE A 1 276 ? 15.77725 45.77791 52.39391 1.000 32.81482 247 PHE A N 1
ATOM 1916 C CA . PHE A 1 276 ? 16.95144 44.97182 52.09203 1.000 37.50575 247 PHE A CA 1
ATOM 1917 C C . PHE A 1 276 ? 18.01577 45.83028 51.41891 1.000 42.37809 247 PHE A C 1
ATOM 1918 O O . PHE A 1 276 ? 17.71213 46.59872 50.50251 1.000 37.67777 247 PHE A O 1
ATOM 1926 N N . SER A 1 277 ? 19.25984 45.68207 51.85443 1.000 30.38235 248 SER A N 1
ATOM 1927 C CA . SER A 1 277 ? 20.38722 46.29298 51.16903 1.000 39.37812 248 SER A CA 1
ATOM 1928 C C . SER A 1 277 ? 21.01752 45.27861 50.21838 1.000 35.56800 248 SER A C 1
ATOM 1929 O O . SER A 1 277 ? 20.71053 44.08474 50.25131 1.000 34.31249 248 SER A O 1
ATOM 1932 N N . SER A 1 278 ? 21.91091 45.77365 49.35492 1.000 35.77498 249 SER A N 1
ATOM 1933 C CA . SER A 1 278 ? 22.63342 44.89004 48.44550 1.000 32.74680 249 SER A CA 1
ATOM 1934 C C . SER A 1 278 ? 23.40440 43.80440 49.18276 1.000 43.88538 249 SER A C 1
ATOM 1935 O O . SER A 1 278 ? 23.71830 42.77462 48.58305 1.000 43.68236 249 SER A O 1
ATOM 1938 N N . SER A 1 279 ? 23.74573 44.01043 50.45162 1.000 46.44395 250 SER A N 1
ATOM 1939 C CA . SER A 1 279 ? 24.48318 42.99651 51.19179 1.000 51.05443 250 SER A CA 1
ATOM 1940 C C . SER A 1 279 ? 23.56492 42.04685 51.94553 1.000 54.69938 250 SER A C 1
ATOM 1941 O O . SER A 1 279 ? 24.05202 41.20708 52.70450 1.000 58.39420 250 SER A O 1
ATOM 1944 N N . GLY A 1 280 ? 22.25464 42.14683 51.74227 1.000 51.66144 251 GLY A N 1
ATOM 1945 C CA . GLY A 1 280 ? 21.32126 41.34235 52.49091 1.000 50.44486 251 GLY A CA 1
ATOM 1946 C C . GLY A 1 280 ? 20.91075 41.91883 53.82551 1.000 59.63900 251 GLY A C 1
ATOM 1947 O O . GLY A 1 280 ? 20.03770 41.33448 54.48495 1.000 63.81560 251 GLY A O 1
ATOM 1948 N N . LYS A 1 281 ? 21.51425 43.03400 54.24998 1.000 64.72346 252 LYS A N 1
ATOM 1949 C CA . LYS A 1 281 ? 21.13147 43.67008 55.50503 1.000 66.97878 252 LYS A CA 1
ATOM 1950 C C . LYS A 1 281 ? 19.64656 43.99889 55.48663 1.000 61.61950 252 LYS A C 1
ATOM 1951 O O . LYS A 1 281 ? 19.06376 44.30316 54.44251 1.000 60.09194 252 LYS A O 1
ATOM 1957 N N . LYS A 1 282 ? 19.03656 43.94408 56.66145 1.000 52.37982 253 LYS A N 1
ATOM 1958 C CA . LYS A 1 282 ? 17.59934 43.76681 56.73051 1.000 52.76655 253 LYS A CA 1
ATOM 1959 C C . LYS A 1 282 ? 17.05710 44.46474 57.96981 1.000 51.41544 253 LYS A C 1
ATOM 1960 O O . LYS A 1 282 ? 17.61703 44.31463 59.05974 1.000 52.49252 253 LYS A O 1
ATOM 1966 N N . HIS A 1 283 ? 15.99241 45.24849 57.79379 1.000 40.19552 254 HIS A N 1
ATOM 1967 C CA . HIS A 1 283 ? 15.14260 45.64585 58.90776 1.000 41.55122 254 HIS A CA 1
ATOM 1968 C C . HIS A 1 283 ? 13.70525 45.70762 58.40547 1.000 45.48504 254 HIS A C 1
ATOM 1969 O O . HIS A 1 283 ? 13.43793 45.61970 57.20484 1.000 43.19402 254 HIS A O 1
ATOM 1976 N N . GLN A 1 284 ? 12.77089 45.83170 59.34020 1.000 47.16223 255 GLN A N 1
ATOM 1977 C CA . GLN A 1 284 ? 11.36311 45.69071 59.00011 1.000 40.74866 255 GLN A CA 1
ATOM 1978 C C . GLN A 1 284 ? 10.53145 46.32706 60.09605 1.000 41.85999 255 GLN A C 1
ATOM 1979 O O . GLN A 1 284 ? 11.03382 46.62142 61.18085 1.000 46.21849 255 GLN A O 1
ATOM 1985 N N . PHE A 1 285 ? 9.24852 46.54062 59.79869 1.000 44.73514 256 PHE A N 1
ATOM 1986 C CA . PHE A 1 285 ? 8.28670 46.87693 60.84133 1.000 47.10588 256 PHE A CA 1
ATOM 1987 C C . PHE A 1 285 ? 6.89425 46.42356 60.42626 1.000 50.54521 256 PHE A C 1
ATOM 1988 O O . PHE A 1 285 ? 6.57818 46.33499 59.23470 1.000 45.01524 256 PHE A O 1
ATOM 1996 N N . ALA A 1 286 ? 6.06592 46.15243 61.43629 1.000 51.16720 257 ALA A N 1
ATOM 1997 C CA . ALA A 1 286 ? 4.73970 45.59118 61.22212 1.000 50.02717 257 ALA A CA 1
ATOM 1998 C C . ALA A 1 286 ? 3.79642 46.63533 60.65194 1.000 47.89625 257 ALA A C 1
ATOM 1999 O O . ALA A 1 286 ? 3.87485 47.81711 60.99196 1.000 52.81526 257 ALA A O 1
ATOM 2001 N N . PHE A 1 287 ? 2.90274 46.19076 59.77596 1.000 47.78937 258 PHE A N 1
ATOM 2002 C CA . PHE A 1 287 ? 1.87286 47.05798 59.22925 1.000 51.85777 258 PHE A CA 1
ATOM 2003 C C . PHE A 1 287 ? 0.79015 46.19053 58.61618 1.000 59.62611 258 PHE A C 1
ATOM 2004 O O . PHE A 1 287 ? 1.08848 45.16101 58.00687 1.000 59.64323 258 PHE A O 1
ATOM 2012 N N . ASP A 1 288 ? -0.46130 46.61622 58.78261 1.000 65.20866 259 ASP A N 1
ATOM 2013 C CA . ASP A 1 288 ? -1.62515 45.90198 58.25499 1.000 66.04898 259 ASP A CA 1
ATOM 2014 C C . ASP A 1 288 ? -1.80167 46.26774 56.78336 1.000 61.32375 259 ASP A C 1
ATOM 2015 O O . ASP A 1 288 ? -2.45361 47.25309 56.43521 1.000 55.81863 259 ASP A O 1
ATOM 2020 N N . LEU A 1 289 ? -1.23379 45.43590 55.90633 1.000 59.92852 260 LEU A N 1
ATOM 2021 C CA . LEU A 1 289 ? -1.24644 45.65132 54.46465 1.000 54.19340 260 LEU A CA 1
ATOM 2022 C C . LEU A 1 289 ? -2.04090 44.57895 53.71852 1.000 55.87191 260 LEU A C 1
ATOM 2023 O O . LEU A 1 289 ? -1.70197 44.23537 52.57997 1.000 53.81718 260 LEU A O 1
ATOM 2028 N N . SER A 1 290 ? -3.10947 44.06179 54.34735 1.000 53.48033 261 SER A N 1
ATOM 2029 C CA . SER A 1 290 ? -3.92315 43.00689 53.74500 1.000 47.77387 261 SER A CA 1
ATOM 2030 C C . SER A 1 290 ? -4.52042 43.44441 52.42034 1.000 45.33735 261 SER A C 1
ATOM 2031 O O . SER A 1 290 ? -4.69073 42.62983 51.50306 1.000 47.67129 261 SER A O 1
ATOM 2034 N N . LEU A 1 291 ? -4.88085 44.71897 52.31505 1.000 42.90021 262 LEU A N 1
ATOM 2035 C CA . LEU A 1 291 ? -5.55004 45.24267 51.13746 1.000 44.88090 262 LEU A CA 1
ATOM 2036 C C . LEU A 1 291 ? -4.57656 45.91582 50.18101 1.000 48.11228 262 LEU A C 1
ATOM 2037 O O . LEU A 1 291 ? -5.01705 46.62852 49.27251 1.000 34.55822 262 LEU A O 1
ATOM 2042 N N . ARG A 1 292 ? -3.26610 45.68929 50.36629 1.000 46.70453 263 ARG A N 1
ATOM 2043 C CA . ARG A 1 292 ? -2.24086 46.33511 49.54527 1.000 43.84420 263 ARG A CA 1
ATOM 2044 C C . ARG A 1 292 ? -2.51229 46.10546 48.06577 1.000 39.38056 263 ARG A C 1
ATOM 2045 O O . ARG A 1 292 ? -2.96769 45.03505 47.65267 1.000 41.47999 263 ARG A O 1
ATOM 2053 N N . LYS A 1 293 ? -2.28167 47.13929 47.27609 1.000 39.32893 264 LYS A N 1
ATOM 2054 C CA . LYS A 1 293 ? -2.24752 46.99783 45.83094 1.000 37.94070 264 LYS A CA 1
ATOM 2055 C C . LYS A 1 293 ? -0.92598 47.41825 45.23233 1.000 33.55191 264 LYS A C 1
ATOM 2056 O O . LYS A 1 293 ? -0.55923 46.90738 44.17457 1.000 35.99444 264 LYS A O 1
ATOM 2062 N N . ARG A 1 294 ? -0.19094 48.30486 45.88975 1.000 31.04693 265 ARG A N 1
ATOM 2063 C CA . ARG A 1 294 ? 0.87075 49.01702 45.20183 1.000 32.51654 265 ARG A CA 1
ATOM 2064 C C . ARG A 1 294 ? 1.61177 49.88066 46.21517 1.000 34.08914 265 ARG A C 1
ATOM 2065 O O . ARG A 1 294 ? 0.99152 50.40778 47.14393 1.000 30.41319 265 ARG A O 1
ATOM 2073 N N . ILE A 1 295 ? 2.93997 50.00908 46.05349 1.000 27.08747 266 ILE A N 1
ATOM 2074 C CA . ILE A 1 295 ? 3.72468 50.94297 46.85985 1.000 26.14754 266 ILE A CA 1
ATOM 2075 C C . ILE A 1 295 ? 4.64504 51.76344 45.95757 1.000 28.30719 266 ILE A C 1
ATOM 2076 O O . ILE A 1 295 ? 4.86487 51.44117 44.79255 1.000 27.90169 266 ILE A O 1
ATOM 2081 N N . PHE A 1 296 ? 5.19801 52.83749 46.53227 1.000 24.98083 267 PHE A N 1
ATOM 2082 C CA . PHE A 1 296 ? 6.04362 53.76183 45.78830 1.000 28.86950 267 PHE A CA 1
ATOM 2083 C C . PHE A 1 296 ? 6.91534 54.53251 46.77049 1.000 32.67334 267 PHE A C 1
ATOM 2084 O O . PHE A 1 296 ? 6.39805 55.18837 47.68846 1.000 32.76783 267 PHE A O 1
ATOM 2092 N N . CYS A 1 297 ? 8.22853 54.48296 46.55713 1.000 23.18832 268 CYS A N 1
ATOM 2093 C CA . CYS A 1 297 ? 9.14937 55.24911 47.39166 1.000 24.52305 268 CYS A CA 1
ATOM 2094 C C . CYS A 1 297 ? 9.03990 56.73043 47.05274 1.000 28.70278 268 CYS A C 1
ATOM 2095 O O . CYS A 1 297 ? 9.34861 57.13896 45.92746 1.000 27.52136 268 CYS A O 1
ATOM 2098 N N . VAL A 1 298 ? 8.62084 57.53590 48.03247 1.000 31.73717 269 VAL A N 1
ATOM 2099 C CA . VAL A 1 298 ? 8.36514 58.95107 47.78249 1.000 30.01117 269 VAL A CA 1
ATOM 2100 C C . VAL A 1 298 ? 9.64781 59.76645 47.89559 1.000 30.95399 269 VAL A C 1
ATOM 2101 O O . VAL A 1 298 ? 9.93393 60.62256 47.05079 1.000 26.92590 269 VAL A O 1
ATOM 2105 N N . ASP A 1 299 ? 10.40878 59.54737 48.96077 1.000 27.59926 270 ASP A N 1
ATOM 2106 C CA . ASP A 1 299 ? 11.71101 60.17773 49.15599 1.000 31.33650 270 ASP A CA 1
ATOM 2107 C C . ASP A 1 299 ? 12.47841 59.30039 50.14675 1.000 28.77612 270 ASP A C 1
ATOM 2108 O O . ASP A 1 299 ? 12.15215 58.11976 50.31513 1.000 28.73468 270 ASP A O 1
ATOM 2113 N N . LYS A 1 300 ? 13.48365 59.86651 50.81246 1.000 26.62042 271 LYS A N 1
ATOM 2114 C CA . LYS A 1 300 ? 14.34525 59.03475 51.64798 1.000 29.54851 271 LYS A CA 1
ATOM 2115 C C . LYS A 1 300 ? 13.55597 58.36151 52.76579 1.000 32.10998 271 LYS A C 1
ATOM 2116 O O . LYS A 1 300 ? 13.79580 57.19388 53.08183 1.000 43.92552 271 LYS A O 1
ATOM 2122 N N . ASP A 1 301 ? 12.57817 59.06221 53.34166 1.000 33.60735 272 ASP A N 1
ATOM 2123 C CA . ASP A 1 301 ? 11.88002 58.58356 54.53108 1.000 31.03569 272 ASP A CA 1
ATOM 2124 C C . ASP A 1 301 ? 10.46573 58.07028 54.28298 1.000 35.17897 272 ASP A C 1
ATOM 2125 O O . ASP A 1 301 ? 9.93401 57.36272 55.14154 1.000 38.62267 272 ASP A O 1
ATOM 2130 N N . HIS A 1 302 ? 9.84103 58.41449 53.15998 1.000 23.84087 273 HIS A N 1
ATOM 2131 C CA . HIS A 1 302 ? 8.40357 58.27159 52.98369 1.000 40.60197 273 HIS A CA 1
ATOM 2132 C C . HIS A 1 302 ? 8.08054 57.18589 51.96301 1.000 29.00858 273 HIS A C 1
ATOM 2133 O O . HIS A 1 302 ? 8.73725 57.07455 50.92394 1.000 27.56435 273 HIS A O 1
ATOM 2140 N N . ILE A 1 303 ? 7.05012 56.39815 52.26244 1.000 33.56344 274 ILE A N 1
ATOM 2141 C CA . ILE A 1 303 ? 6.54450 55.36949 51.36342 1.000 26.90433 274 ILE A CA 1
ATOM 2142 C C . ILE A 1 303 ? 5.07489 55.64448 51.09150 1.000 29.57870 274 ILE A C 1
ATOM 2143 O O . ILE A 1 303 ? 4.27987 55.79027 52.02767 1.000 35.86499 274 ILE A O 1
ATOM 2148 N N . LEU A 1 304 ? 4.71164 55.69804 49.81714 1.000 27.90665 275 LEU A N 1
ATOM 2149 C CA . LEU A 1 304 ? 3.31962 55.83922 49.43107 1.000 28.57298 275 LEU A CA 1
ATOM 2150 C C . LEU A 1 304 ? 2.72770 54.45107 49.25560 1.000 28.23608 275 LEU A C 1
ATOM 2151 O O . LEU A 1 304 ? 3.28853 53.61842 48.54132 1.000 31.32781 275 LEU A O 1
ATOM 2156 N N . ILE A 1 305 ? 1.59474 54.20814 49.89601 1.000 24.33972 276 ILE A N 1
ATOM 2157 C CA . ILE A 1 305 ? 0.95990 52.89392 49.89518 1.000 33.13655 276 ILE A CA 1
ATOM 2158 C C . ILE A 1 305 ? -0.44940 53.03506 49.34207 1.000 33.75501 276 ILE A C 1
ATOM 2159 O O . ILE A 1 305 ? -1.21281 53.89928 49.79348 1.000 36.59056 276 ILE A O 1
ATOM 2164 N N . VAL A 1 306 ? -0.79084 52.19246 48.36921 1.000 31.55765 277 VAL A N 1
ATOM 2165 C CA . VAL A 1 306 ? -2.13626 52.12296 47.81207 1.000 30.60797 277 VAL A CA 1
ATOM 2166 C C . VAL A 1 306 ? -2.80603 50.85219 48.32454 1.000 39.87187 277 VAL A C 1
ATOM 2167 O O . VAL A 1 306 ? -2.24641 49.75304 48.19997 1.000 37.67713 277 VAL A O 1
ATOM 2171 N N . THR A 1 307 ? -4.00578 51.00320 48.89730 1.000 32.10249 278 THR A N 1
ATOM 2172 C CA . THR A 1 307 ? -4.82775 49.89386 49.34787 1.000 30.85281 278 THR A CA 1
ATOM 2173 C C . THR A 1 307 ? -6.18537 49.95184 48.65903 1.000 39.21672 278 THR A C 1
ATOM 2174 O O . THR A 1 307 ? -6.60223 50.98914 48.13762 1.000 43.02410 278 THR A O 1
ATOM 2178 N N . GLU A 1 308 ? -6.86673 48.81637 48.65112 1.000 37.00044 279 GLU A N 1
ATOM 2179 C CA . GLU A 1 308 ? -8.20767 48.71986 48.10041 1.000 52.15381 279 GLU A CA 1
ATOM 2180 C C . GLU A 1 308 ? -9.22986 48.82534 49.22717 1.000 54.91457 279 GLU A C 1
ATOM 2181 O O . GLU A 1 308 ? -9.01759 48.29576 50.32132 1.000 59.43966 279 GLU A O 1
ATOM 2187 N N . GLU A 1 309 ? -10.33507 49.51982 48.95603 1.000 57.80384 280 GLU A N 1
ATOM 2188 C CA . GLU A 1 309 ? -11.40506 49.71789 49.92688 1.000 54.14531 280 GLU A CA 1
ATOM 2189 C C . GLU A 1 309 ? -12.75807 49.59018 49.24538 1.000 57.48824 280 GLU A C 1
ATOM 2190 O O . GLU A 1 309 ? -12.89259 49.86703 48.05257 1.000 58.01879 280 GLU A O 1
ATOM 2196 N N . THR A 1 310 ? -13.77068 49.20741 50.02555 1.000 66.98338 281 THR A N 1
ATOM 2197 C CA . THR A 1 310 ? -15.15587 49.26056 49.56167 1.000 70.21758 281 THR A CA 1
ATOM 2198 C C . THR A 1 310 ? -15.66042 50.69875 49.49426 1.000 69.43051 281 THR A C 1
ATOM 2199 O O . THR A 1 310 ? -16.62048 50.99224 48.77902 1.000 76.02759 281 THR A O 1
ATOM 2203 N N . ILE A 1 326 ? -15.68024 49.62277 44.83448 1.000 79.53162 297 ILE A N 1
ATOM 2204 C CA . ILE A 1 326 ? -14.25924 49.45078 45.15259 1.000 78.44560 297 ILE A CA 1
ATOM 2205 C C . ILE A 1 326 ? -13.43011 50.69647 44.80964 1.000 75.93303 297 ILE A C 1
ATOM 2206 O O . ILE A 1 326 ? -13.23953 51.03223 43.64076 1.000 80.78909 297 ILE A O 1
ATOM 2208 N N . ILE A 1 327 ? -12.92957 51.36806 45.84229 1.000 68.22350 298 ILE A N 1
ATOM 2209 C CA . ILE A 1 327 ? -12.11563 52.56266 45.68572 1.000 58.25235 298 ILE A CA 1
ATOM 2210 C C . ILE A 1 327 ? -10.69544 52.25920 46.16378 1.000 50.00495 298 ILE A C 1
ATOM 2211 O O . ILE A 1 327 ? -10.41926 51.20358 46.73745 1.000 36.53383 298 ILE A O 1
ATOM 2216 N N . ASN A 1 328 ? -9.79309 53.21518 45.93078 1.000 32.17308 299 ASN A N 1
ATOM 2217 C CA . ASN A 1 328 ? -8.39561 53.13546 46.35162 1.000 33.83997 299 ASN A CA 1
ATOM 2218 C C . ASN A 1 328 ? -8.10380 54.17146 47.42733 1.000 38.13920 299 ASN A C 1
ATOM 2219 O O . ASN A 1 328 ? -8.37012 55.36545 47.23411 1.000 33.58046 299 ASN A O 1
ATOM 2224 N N . ARG A 1 329 ? -7.52806 53.71926 48.53807 1.000 38.72282 300 ARG A N 1
ATOM 2225 C CA . ARG A 1 329 ? -7.02994 54.61087 49.57283 1.000 39.97748 300 ARG A CA 1
ATOM 2226 C C . ARG A 1 329 ? -5.51653 54.78708 49.42449 1.000 40.47343 300 ARG A C 1
ATOM 2227 O O . ARG A 1 329 ? -4.77856 53.82078 49.20170 1.000 42.52696 300 ARG A O 1
ATOM 2235 N N . ILE A 1 330 ? -5.06167 56.02915 49.53947 1.000 37.87355 301 ILE A N 1
ATOM 2236 C CA . ILE A 1 330 ? -3.65858 56.39712 49.36072 1.000 32.81609 301 ILE A CA 1
ATOM 2237 C C . ILE A 1 330 ? -3.12153 56.89327 50.69814 1.000 31.86247 301 ILE A C 1
ATOM 2238 O O . ILE A 1 330 ? -3.55349 57.95047 51.17434 1.000 37.06636 301 ILE A O 1
ATOM 2243 N N . PHE A 1 331 ? -2.18317 56.14765 51.30710 1.000 35.13432 302 PHE A N 1
ATOM 2244 C CA . PHE A 1 331 ? -1.42437 56.59764 52.47670 1.000 38.11715 302 PHE A CA 1
ATOM 2245 C C . PHE A 1 331 ? -0.01274 57.01308 52.08984 1.000 35.35441 302 PHE A C 1
ATOM 2246 O O . PHE A 1 331 ? 0.60957 56.42022 51.20031 1.000 28.20167 302 PHE A O 1
ATOM 2254 N N . ILE A 1 332 ? 0.54305 57.94645 52.85781 1.000 29.56671 303 ILE A N 1
ATOM 2255 C CA . ILE A 1 332 ? 1.98908 58.11873 52.90833 1.000 31.84688 303 ILE A CA 1
ATOM 2256 C C . ILE A 1 332 ? 2.45749 57.85047 54.33243 1.000 37.84448 303 ILE A C 1
ATOM 2257 O O . ILE A 1 332 ? 2.00472 58.50356 55.28161 1.000 38.79765 303 ILE A O 1
ATOM 2262 N N . ILE A 1 333 ? 3.34783 56.88369 54.47842 1.000 37.84341 304 ILE A N 1
ATOM 2263 C CA A ILE A 1 333 ? 3.96501 56.50674 55.74980 0.500 41.60024 304 ILE A CA 1
ATOM 2264 C CA B ILE A 1 333 ? 3.91760 56.59601 55.78256 0.500 41.30493 304 ILE A CA 1
ATOM 2265 C C . ILE A 1 333 ? 5.30731 57.21200 55.86316 1.000 39.59164 304 ILE A C 1
ATOM 2266 O O . ILE A 1 333 ? 6.09513 57.19763 54.90276 1.000 45.01736 304 ILE A O 1
ATOM 2275 N N . ASP A 1 334 ? 5.57991 57.80318 57.01578 1.000 39.07710 305 ASP A N 1
ATOM 2276 C CA . ASP A 1 334 ? 6.89829 58.31029 57.36789 1.000 36.74808 305 ASP A CA 1
ATOM 2277 C C . ASP A 1 334 ? 7.59166 57.14351 58.05478 1.000 35.48035 305 ASP A C 1
ATOM 2278 O O . ASP A 1 334 ? 7.38667 56.90556 59.24814 1.000 32.85370 305 ASP A O 1
ATOM 2283 N N . ALA A 1 335 ? 8.37713 56.37450 57.29221 1.000 37.31528 306 ALA A N 1
ATOM 2284 C CA . ALA A 1 335 ? 9.01654 55.21147 57.89338 1.000 42.55241 306 ALA A CA 1
ATOM 2285 C C . ALA A 1 335 ? 10.02765 55.60934 58.96133 1.000 47.10678 306 ALA A C 1
ATOM 2286 O O . ALA A 1 335 ? 10.36833 54.78141 59.80719 1.000 53.07297 306 ALA A O 1
ATOM 2288 N N . LYS A 1 336 ? 10.47903 56.86617 58.96360 1.000 43.49360 307 LYS A N 1
ATOM 2289 C CA . LYS A 1 336 ? 11.42773 57.33024 59.96890 1.000 47.43607 307 LYS A CA 1
ATOM 2290 C C . LYS A 1 336 ? 10.73611 57.60797 61.29829 1.000 53.36347 307 LYS A C 1
ATOM 2291 O O . LYS A 1 336 ? 11.16622 57.11419 62.34551 1.000 59.98645 307 LYS A O 1
ATOM 2297 N N . ASN A 1 337 ? 9.66787 58.39893 61.28327 1.000 46.94715 308 ASN A N 1
ATOM 2298 C CA . ASN A 1 337 ? 8.99477 58.78642 62.51612 1.000 48.85832 308 ASN A CA 1
ATOM 2299 C C . ASN A 1 337 ? 7.80951 57.90110 62.85080 1.000 47.25996 308 ASN A C 1
ATOM 2300 O O . ASN A 1 337 ? 7.17489 58.11644 63.88373 1.000 44.96511 308 ASN A O 1
ATOM 2305 N N . LYS A 1 338 ? 7.48744 56.93587 61.99306 1.000 51.43245 309 LYS A N 1
ATOM 2306 C CA . LYS A 1 338 ? 6.37855 56.00986 62.22162 1.000 52.58273 309 LYS A CA 1
ATOM 2307 C C . LYS A 1 338 ? 5.04423 56.74926 62.39693 1.000 42.80979 309 LYS A C 1
ATOM 2308 O O . LYS A 1 338 ? 4.29505 56.52206 63.34748 1.000 44.42732 309 LYS A O 1
ATOM 2314 N N . ILE A 1 339 ? 4.74482 57.63746 61.44777 1.000 39.68119 310 ILE A N 1
ATOM 2315 C CA . ILE A 1 339 ? 3.46790 58.33052 61.38762 1.000 37.07066 310 ILE A CA 1
ATOM 2316 C C . ILE A 1 339 ? 2.91560 58.20248 59.97530 1.000 44.08748 310 ILE A C 1
ATOM 2317 O O . ILE A 1 339 ? 3.63793 57.88454 59.02603 1.000 31.10013 310 ILE A O 1
ATOM 2322 N N . ILE A 1 340 ? 1.60647 58.44306 59.85721 1.000 33.35895 311 ILE A N 1
ATOM 2323 C CA . ILE A 1 340 ? 0.93624 58.58780 58.57127 1.000 31.52333 311 ILE A CA 1
ATOM 2324 C C . ILE A 1 340 ? 0.95085 60.06894 58.21805 1.000 43.34822 311 ILE A C 1
ATOM 2325 O O . ILE A 1 340 ? 0.44967 60.89991 58.98243 1.000 41.77831 311 ILE A O 1
ATOM 2330 N N . SER A 1 341 ? 1.52214 60.40559 57.06315 1.000 42.10474 312 SER A N 1
ATOM 2331 C CA . SER A 1 341 ? 1.70227 61.80032 56.67846 1.000 37.90058 312 SER A CA 1
ATOM 2332 C C . SER A 1 341 ? 0.65081 62.28657 55.68790 1.000 35.80628 312 SER A C 1
ATOM 2333 O O . SER A 1 341 ? 0.60156 63.48493 55.39308 1.000 37.94001 312 SER A O 1
ATOM 2336 N N . LEU A 1 342 ? -0.20064 61.39758 55.19684 1.000 30.42487 313 LEU A N 1
ATOM 2337 C CA . LEU A 1 342 ? -1.26624 61.73565 54.26617 1.000 33.35968 313 LEU A CA 1
ATOM 2338 C C . LEU A 1 342 ? -2.16558 60.51361 54.11214 1.000 33.84079 313 LEU A C 1
ATOM 2339 O O . LEU A 1 342 ? -1.69897 59.37382 54.21174 1.000 35.59183 313 LEU A O 1
ATOM 2344 N N . ASN A 1 343 ? -3.45055 60.76945 53.85800 1.000 30.45425 314 ASN A N 1
ATOM 2345 C CA . ASN A 1 343 ? -4.46980 59.72223 53.81474 1.000 31.59702 314 ASN A CA 1
ATOM 2346 C C . ASN A 1 343 ? -5.67258 60.28226 53.05597 1.000 36.61657 314 ASN A C 1
ATOM 2347 O O . ASN A 1 343 ? -6.39101 61.13729 53.58319 1.000 41.29056 314 ASN A O 1
ATOM 2352 N N . PHE A 1 344 ? -5.87535 59.82693 51.82178 1.000 34.43113 315 PHE A N 1
ATOM 2353 C CA . PHE A 1 344 ? -7.03190 60.22781 51.03444 1.000 28.41744 315 PHE A CA 1
ATOM 2354 C C . PHE A 1 344 ? -7.42187 59.07445 50.11875 1.000 36.46520 315 PHE A C 1
ATOM 2355 O O . PHE A 1 344 ? -6.70744 58.07234 50.00968 1.000 29.75353 315 PHE A O 1
ATOM 2363 N N . VAL A 1 345 ? -8.58240 59.21037 49.47410 1.000 36.60412 316 VAL A N 1
ATOM 2364 C CA . VAL A 1 345 ? -9.09946 58.16840 48.59425 1.000 41.44664 316 VAL A CA 1
ATOM 2365 C C . VAL A 1 345 ? -9.27699 58.73915 47.19593 1.000 43.84867 316 VAL A C 1
ATOM 2366 O O . VAL A 1 345 ? -9.51337 59.93793 47.01752 1.000 50.93038 316 VAL A O 1
ATOM 2370 N N . VAL A 1 346 ? -9.14050 57.86656 46.19898 1.000 44.71887 317 VAL A N 1
ATOM 2371 C CA . VAL A 1 346 ? -9.44808 58.17825 44.80750 1.000 45.49151 317 VAL A CA 1
ATOM 2372 C C . VAL A 1 346 ? -10.43972 57.14672 44.30134 1.000 50.06918 317 VAL A C 1
ATOM 2373 O O . VAL A 1 346 ? -10.37256 55.96666 44.66822 1.000 55.64120 317 VAL A O 1
ATOM 2377 N N . SER A 1 347 ? -11.35990 57.60144 43.45066 1.000 56.60577 318 SER A N 1
ATOM 2378 C CA . SER A 1 347 ? -12.49339 56.81043 42.99000 1.000 65.74348 318 SER A CA 1
ATOM 2379 C C . SER A 1 347 ? -12.22160 56.09591 41.67329 1.000 64.60966 318 SER A C 1
ATOM 2380 O O . SER A 1 347 ? -13.16017 55.84582 40.91073 1.000 72.20987 318 SER A O 1
ATOM 2383 N N . SER A 1 348 ? -10.97097 55.74022 41.39218 1.000 57.70776 319 SER A N 1
ATOM 2384 C CA . SER A 1 348 ? -10.59201 55.31316 40.05341 1.000 50.55331 319 SER A CA 1
ATOM 2385 C C . SER A 1 348 ? -9.27881 54.52989 40.12719 1.000 43.86502 319 SER A C 1
ATOM 2386 O O . SER A 1 348 ? -8.43879 54.78820 40.99385 1.000 52.56925 319 SER A O 1
ATOM 2389 N N . ALA A 1 349 ? -9.10762 53.57068 39.21630 1.000 35.52183 320 ALA A N 1
ATOM 2390 C CA . ALA A 1 349 ? -7.86992 52.79070 39.18595 1.000 41.02716 320 ALA A CA 1
ATOM 2391 C C . ALA A 1 349 ? -6.66716 53.67131 38.85904 1.000 43.42216 320 ALA A C 1
ATOM 2392 O O . ALA A 1 349 ? -6.75630 54.62856 38.09053 1.000 41.01335 320 ALA A O 1
ATOM 2394 N N . ILE A 1 350 ? -5.52227 53.31492 39.42365 1.000 39.26091 321 ILE A N 1
ATOM 2395 C CA . ILE A 1 350 ? -4.28120 54.03156 39.17569 1.000 28.99982 321 ILE A CA 1
ATOM 2396 C C . ILE A 1 350 ? -3.56230 53.45155 37.95914 1.000 36.24469 321 ILE A C 1
ATOM 2397 O O . ILE A 1 350 ? -3.24663 52.26045 37.90785 1.000 35.70211 321 ILE A O 1
ATOM 2402 N N . ILE A 1 351 ? -3.28467 54.29224 36.97264 1.000 40.17453 322 ILE A N 1
ATOM 2403 C CA . ILE A 1 351 ? -2.51206 53.80899 35.83627 1.000 33.87724 322 ILE A CA 1
ATOM 2404 C C . ILE A 1 351 ? -1.03518 53.70142 36.19021 1.000 32.40229 322 ILE A C 1
ATOM 2405 O O . ILE A 1 351 ? -0.37164 52.71033 35.85479 1.000 31.27744 322 ILE A O 1
ATOM 2410 N N . ASP A 1 352 ? -0.48945 54.71145 36.86062 1.000 26.44442 323 ASP A N 1
ATOM 2411 C CA . ASP A 1 352 ? 0.93832 54.69900 37.15672 1.000 28.41461 323 ASP A CA 1
ATOM 2412 C C . ASP A 1 352 ? 1.22664 55.75882 38.20807 1.000 24.34658 323 ASP A C 1
ATOM 2413 O O . ASP A 1 352 ? 0.39222 56.63034 38.49485 1.000 27.80196 323 ASP A O 1
ATOM 2418 N N . ILE A 1 353 ? 2.39654 55.63197 38.82290 1.000 22.85015 324 ILE A N 1
ATOM 2419 C CA . ILE A 1 353 ? 2.88774 56.56728 39.82359 1.000 19.96466 324 ILE A CA 1
ATOM 2420 C C . ILE A 1 353 ? 4.31158 56.92957 39.44777 1.000 31.07378 324 ILE A C 1
ATOM 2421 O O . ILE A 1 353 ? 5.14161 56.04072 39.22978 1.000 38.74417 324 ILE A O 1
ATOM 2426 N N . PHE A 1 354 ? 4.59617 58.22893 39.36520 1.000 36.88622 325 PHE A N 1
ATOM 2427 C CA . PHE A 1 354 ? 5.93781 58.70230 39.05062 1.000 27.88486 325 PHE A CA 1
ATOM 2428 C C . PHE A 1 354 ? 6.21588 59.98897 39.82658 1.000 26.20527 325 PHE A C 1
ATOM 2429 O O . PHE A 1 354 ? 5.35183 60.51826 40.53527 1.000 25.52740 325 PHE A O 1
ATOM 2437 N N . SER A 1 355 ? 7.43790 60.49959 39.66953 1.000 28.95978 326 SER A N 1
ATOM 2438 C CA . SER A 1 355 ? 8.00038 61.51098 40.55286 1.000 28.02298 326 SER A CA 1
ATOM 2439 C C . SER A 1 355 ? 8.82430 62.50537 39.75537 1.000 22.74645 326 SER A C 1
ATOM 2440 O O . SER A 1 355 ? 9.42026 62.15321 38.73556 1.000 23.58629 326 SER A O 1
ATOM 2443 N N . THR A 1 356 ? 8.88509 63.74349 40.25291 1.000 23.46028 327 THR A N 1
ATOM 2444 C CA . THR A 1 356 ? 9.85146 64.73572 39.78607 1.000 30.97072 327 THR A CA 1
ATOM 2445 C C . THR A 1 356 ? 10.58620 65.32165 40.98567 1.000 31.63663 327 THR A C 1
ATOM 2446 O O . THR A 1 356 ? 10.07382 65.33551 42.10993 1.000 30.51478 327 THR A O 1
ATOM 2450 N N . SER A 1 357 ? 11.77409 65.86365 40.72453 1.000 32.22392 328 SER A N 1
ATOM 2451 C CA . SER A 1 357 ? 12.54998 66.52492 41.76168 1.000 33.09796 328 SER A CA 1
ATOM 2452 C C . SER A 1 357 ? 13.11857 67.87728 41.34740 1.000 35.95506 328 SER A C 1
ATOM 2453 O O . SER A 1 357 ? 13.81447 68.49389 42.15249 1.000 33.34637 328 SER A O 1
ATOM 2456 N N . GLN A 1 358 ? 12.81553 68.38297 40.14454 1.000 37.47347 329 GLN A N 1
ATOM 2457 C CA . GLN A 1 358 ? 13.48826 69.59119 39.67081 1.000 40.55888 329 GLN A CA 1
ATOM 2458 C C . GLN A 1 358 ? 12.97084 70.87221 40.31041 1.000 41.05856 329 GLN A C 1
ATOM 2459 O O . GLN A 1 358 ? 13.60804 71.91330 40.13783 1.000 46.31368 329 GLN A O 1
ATOM 2465 N N . SER A 1 359 ? 11.86936 70.83875 41.06317 1.000 39.29447 330 SER A N 1
ATOM 2466 C CA . SER A 1 359 ? 11.28826 72.07374 41.58322 1.000 48.19602 330 SER A CA 1
ATOM 2467 C C . SER A 1 359 ? 11.69561 72.37026 43.02736 1.000 36.36409 330 SER A C 1
ATOM 2468 O O . SER A 1 359 ? 11.04227 73.17440 43.69001 1.000 37.05076 330 SER A O 1
ATOM 2471 N N . GLY A 1 360 ? 12.76849 71.75988 43.52463 1.000 47.34140 331 GLY A N 1
ATOM 2472 C CA . GLY A 1 360 ? 13.18437 71.95342 44.90155 1.000 45.16283 331 GLY A CA 1
ATOM 2473 C C . GLY A 1 360 ? 12.63188 70.93710 45.88433 1.000 41.31984 331 GLY A C 1
ATOM 2474 O O . GLY A 1 360 ? 12.97285 70.99409 47.07871 1.000 35.58203 331 GLY A O 1
ATOM 2475 N N . LYS A 1 361 ? 11.79436 70.01431 45.42420 1.000 33.36615 332 LYS A N 1
ATOM 2476 C CA . LYS A 1 361 ? 11.26841 68.96279 46.27713 1.000 38.05734 332 LYS A CA 1
ATOM 2477 C C . LYS A 1 361 ? 10.77085 67.84266 45.38235 1.000 32.44019 332 LYS A C 1
ATOM 2478 O O . LYS A 1 361 ? 10.50834 68.04674 44.19107 1.000 32.73497 332 LYS A O 1
ATOM 2484 N N . ASN A 1 362 ? 10.64153 66.65429 45.97177 1.000 27.95017 333 ASN A N 1
ATOM 2485 C CA . ASN A 1 362 ? 10.02708 65.53311 45.27007 1.000 31.92717 333 ASN A CA 1
ATOM 2486 C C . ASN A 1 362 ? 8.52203 65.74078 45.23304 1.000 32.09880 333 ASN A C 1
ATOM 2487 O O . ASN A 1 362 ? 7.88273 65.88658 46.27898 1.000 25.59581 333 ASN A O 1
ATOM 2492 N N . ILE A 1 363 ? 7.96649 65.76582 44.03090 1.000 27.91229 334 ILE A N 1
ATOM 2493 C CA . ILE A 1 363 ? 6.52749 65.75233 43.82502 1.000 33.03782 334 ILE A CA 1
ATOM 2494 C C . ILE A 1 363 ? 6.13088 64.36087 43.34398 1.000 26.90992 334 ILE A C 1
ATOM 2495 O O . ILE A 1 363 ? 6.77270 63.79710 42.44952 1.000 27.87169 334 ILE A O 1
ATOM 2500 N N . THR A 1 364 ? 5.08890 63.79379 43.93518 1.000 22.35705 335 THR A N 1
ATOM 2501 C CA . THR A 1 364 ? 4.61869 62.46580 43.54534 1.000 22.54559 335 THR A CA 1
ATOM 2502 C C . THR A 1 364 ? 3.32510 62.60797 42.74679 1.000 28.59691 335 THR A C 1
ATOM 2503 O O . THR A 1 364 ? 2.40264 63.30264 43.18740 1.000 27.12283 335 THR A O 1
ATOM 2507 N N . TYR A 1 365 ? 3.27511 61.98687 41.56221 1.000 24.75723 336 TYR A N 1
ATOM 2508 C CA . TYR A 1 365 ? 2.11310 62.06922 40.67910 1.000 27.24692 336 TYR A CA 1
ATOM 2509 C C . TYR A 1 365 ? 1.40667 60.71790 40.62026 1.000 22.20387 336 TYR A C 1
ATOM 2510 O O . TYR A 1 365 ? 2.04929 59.68436 40.39049 1.000 26.50354 336 TYR A O 1
ATOM 2519 N N . LEU A 1 366 ? 0.08610 60.73532 40.81782 1.000 29.39308 337 LEU A N 1
ATOM 2520 C CA . LEU A 1 366 ? -0.78047 59.56170 40.69229 1.000 30.38460 337 LEU A CA 1
ATOM 2521 C C . LEU A 1 366 ? -1.67914 59.78589 39.48753 1.000 29.09236 337 LEU A C 1
ATOM 2522 O O . LEU A 1 366 ? -2.55644 60.65184 39.52020 1.000 32.54502 337 LEU A O 1
ATOM 2527 N N . LEU A 1 367 ? -1.44689 59.03539 38.42180 1.000 21.86647 338 LEU A N 1
ATOM 2528 C CA . LEU A 1 367 ? -2.25934 59.14459 37.23033 1.000 26.08108 338 LEU A CA 1
ATOM 2529 C C . LEU A 1 367 ? -3.40299 58.14890 37.36465 1.000 31.45763 338 LEU A C 1
ATOM 2530 O O . LEU A 1 367 ? -3.18323 56.95748 37.58744 1.000 35.07030 338 LEU A O 1
ATOM 2535 N N . THR A 1 368 ? -4.60988 58.64470 37.25023 1.000 33.44971 339 THR A N 1
ATOM 2536 C CA . THR A 1 368 ? -5.81112 57.85615 37.44352 1.000 36.16418 339 THR A CA 1
ATOM 2537 C C . THR A 1 368 ? -6.36651 57.47941 36.07802 1.000 32.97046 339 THR A C 1
ATOM 2538 O O . THR A 1 368 ? -6.00393 58.06798 35.05944 1.000 36.33160 339 THR A O 1
ATOM 2542 N N . SER A 1 369 ? -7.22193 56.46139 36.04467 1.000 41.28949 340 SER A N 1
ATOM 2543 C CA . SER A 1 369 ? -7.65770 55.98219 34.74185 1.000 34.17631 340 SER A CA 1
ATOM 2544 C C . SER A 1 369 ? -8.80509 56.80227 34.14948 1.000 37.41251 340 SER A C 1
ATOM 2545 O O . SER A 1 369 ? -9.19739 56.54803 33.00669 1.000 39.28359 340 SER A O 1
ATOM 2548 N N . GLU A 1 370 ? -9.32503 57.79664 34.86895 1.000 41.14375 341 GLU A N 1
ATOM 2549 C CA . GLU A 1 370 ? -10.32938 58.71180 34.33634 1.000 49.16412 341 GLU A CA 1
ATOM 2550 C C . GLU A 1 370 ? -9.74781 60.09244 34.06372 1.000 49.28861 341 GLU A C 1
ATOM 2551 O O . GLU A 1 370 ? -10.48935 61.08120 34.02606 1.000 43.21972 341 GLU A O 1
ATOM 2557 N N . GLY A 1 371 ? -8.42788 60.18832 33.94246 1.000 45.38641 342 GLY A N 1
ATOM 2558 C CA . GLY A 1 371 ? -7.80990 61.43251 33.53910 1.000 45.75632 342 GLY A CA 1
ATOM 2559 C C . GLY A 1 371 ? -7.58735 62.44784 34.63305 1.000 45.58115 342 GLY A C 1
ATOM 2560 O O . GLY A 1 371 ? -7.40854 63.63329 34.33390 1.000 43.91207 342 GLY A O 1
ATOM 2561 N N . VAL A 1 372 ? -7.60680 62.03679 35.89530 1.000 44.89881 343 VAL A N 1
ATOM 2562 C CA . VAL A 1 372 ? -7.18531 62.90579 36.97795 1.000 34.58292 343 VAL A CA 1
ATOM 2563 C C . VAL A 1 372 ? -5.74816 62.55892 37.31813 1.000 40.57565 343 VAL A C 1
ATOM 2564 O O . VAL A 1 372 ? -5.40929 61.38380 37.51675 1.000 38.40830 343 VAL A O 1
ATOM 2568 N N . MET A 1 373 ? -4.89633 63.57121 37.36557 1.000 30.79216 344 MET A N 1
ATOM 2569 C CA . MET A 1 373 ? -3.56392 63.41313 37.91522 1.000 31.33620 344 MET A CA 1
ATOM 2570 C C . MET A 1 373 ? -3.53911 64.10036 39.26832 1.000 33.18972 344 MET A C 1
ATOM 2571 O O . MET A 1 373 ? -3.77638 65.31329 39.35785 1.000 33.52295 344 MET A O 1
ATOM 2576 N N . HIS A 1 374 ? -3.26956 63.32407 40.31101 1.000 27.11164 345 HIS A N 1
ATOM 2577 C CA . HIS A 1 374 ? -3.06260 63.85898 41.64626 1.000 25.31973 345 HIS A CA 1
ATOM 2578 C C . HIS A 1 374 ? -1.59556 64.23398 41.82054 1.000 31.23019 345 HIS A C 1
ATOM 2579 O O . HIS A 1 374 ? -0.69603 63.44055 41.51357 1.000 31.60231 345 HIS A O 1
ATOM 2586 N N . ARG A 1 375 ? -1.36216 65.44656 42.29939 1.000 29.25259 346 ARG A N 1
ATOM 2587 C CA . ARG A 1 375 ? -0.02405 65.96785 42.52252 1.000 28.87954 346 ARG A CA 1
ATOM 2588 C C . ARG A 1 375 ? 0.18214 66.10431 44.02868 1.000 29.72877 346 ARG A C 1
ATOM 2589 O O . ARG A 1 375 ? -0.53293 66.86798 44.68858 1.000 31.16455 346 ARG A O 1
ATOM 2597 N N . ILE A 1 376 ? 1.12332 65.33944 44.57733 1.000 21.96451 347 ILE A N 1
ATOM 2598 C CA . ILE A 1 376 ? 1.32846 65.26281 46.02251 1.000 22.16644 347 ILE A CA 1
ATOM 2599 C C . ILE A 1 376 ? 2.66416 65.92266 46.37475 1.000 31.60741 347 ILE A C 1
ATOM 2600 O O . ILE A 1 376 ? 3.72867 65.50306 45.89750 1.000 30.52811 347 ILE A O 1
ATOM 2605 N N . THR A 1 377 ? 2.60721 66.95139 47.21501 1.000 37.93878 348 THR A N 1
ATOM 2606 C CA . THR A 1 377 ? 3.75134 67.78835 47.55896 1.000 33.92657 348 THR A CA 1
ATOM 2607 C C . THR A 1 377 ? 3.86141 67.91484 49.07240 1.000 36.04140 348 THR A C 1
ATOM 2608 O O . THR A 1 377 ? 2.84777 68.15257 49.74075 1.000 38.30235 348 THR A O 1
ATOM 2612 N N . PRO A 1 378 ? 5.06085 67.78354 49.64731 1.000 37.58368 349 PRO A N 1
ATOM 2613 C CA . PRO A 1 378 ? 5.22059 68.11087 51.06920 1.000 34.66399 349 PRO A CA 1
ATOM 2614 C C . PRO A 1 378 ? 4.97541 69.59425 51.29978 1.000 34.15600 349 PRO A C 1
ATOM 2615 O O . PRO A 1 378 ? 5.24425 70.42578 50.43382 1.000 41.13751 349 PRO A O 1
ATOM 2619 N N . LYS A 1 379 ? 4.43137 69.92003 52.46831 1.000 40.78420 350 LYS A N 1
ATOM 2620 C CA . LYS A 1 379 ? 4.31338 71.32201 52.89461 1.000 45.02518 350 LYS A CA 1
ATOM 2621 C C . LYS A 1 379 ? 5.50257 71.71315 53.75378 1.000 45.94823 350 LYS A C 1
ATOM 2622 O O . LYS A 1 379 ? 6.19887 70.83460 54.25830 1.000 54.03265 350 LYS A O 1
ATOM 2628 N N . TRP B 1 35 ? 30.10696 -5.56634 25.24049 1.000 62.17691 6 TRP B N 1
ATOM 2629 C CA . TRP B 1 35 ? 29.99750 -4.70333 26.42282 1.000 64.67712 6 TRP B CA 1
ATOM 2630 C C . TRP B 1 35 ? 29.09777 -5.31038 27.49080 1.000 70.34331 6 TRP B C 1
ATOM 2631 O O . TRP B 1 35 ? 28.15843 -6.03379 27.17563 1.000 74.38699 6 TRP B O 1
ATOM 2642 N N . ARG B 1 36 ? 29.38280 -4.99460 28.75620 1.000 66.31751 7 ARG B N 1
ATOM 2643 C CA . ARG B 1 36 ? 28.65184 -5.54059 29.89210 1.000 61.68792 7 ARG B CA 1
ATOM 2644 C C . ARG B 1 36 ? 28.42220 -4.43932 30.92115 1.000 56.08945 7 ARG B C 1
ATOM 2645 O O . ARG B 1 36 ? 29.22707 -3.51478 31.04917 1.000 52.23803 7 ARG B O 1
ATOM 2653 N N . GLN B 1 37 ? 27.31331 -4.54098 31.65428 1.000 49.64757 8 GLN B N 1
ATOM 2654 C CA . GLN B 1 37 ? 27.00339 -3.62445 32.74399 1.000 45.98054 8 GLN B CA 1
ATOM 2655 C C . GLN B 1 37 ? 26.97896 -4.38083 34.06780 1.000 42.51062 8 GLN B C 1
ATOM 2656 O O . GLN B 1 37 ? 26.23354 -5.35719 34.22749 1.000 38.53659 8 GLN B O 1
ATOM 2662 N N . PHE B 1 38 ? 27.78480 -3.90971 35.01543 1.000 36.22451 9 PHE B N 1
ATOM 2663 C CA . PHE B 1 38 ? 27.97051 -4.56794 36.30717 1.000 43.34572 9 PHE B CA 1
ATOM 2664 C C . PHE B 1 38 ? 28.41982 -3.48803 37.28001 1.000 41.55858 9 PHE B C 1
ATOM 2665 O O . PHE B 1 38 ? 29.47266 -2.88050 37.07013 1.000 36.85304 9 PHE B O 1
ATOM 2673 N N . GLN B 1 39 ? 27.63310 -3.21212 38.31758 1.000 34.62503 10 GLN B N 1
ATOM 2674 C CA . GLN B 1 39 ? 27.95788 -2.06463 39.16647 1.000 34.48058 10 GLN B CA 1
ATOM 2675 C C . GLN B 1 39 ? 29.16216 -2.37909 40.05894 1.000 43.99484 10 GLN B C 1
ATOM 2676 O O . GLN B 1 39 ? 29.11342 -3.28612 40.89741 1.000 36.56501 10 GLN B O 1
ATOM 2682 N N . LEU B 1 40 ? 30.25137 -1.62819 39.87600 1.000 32.71089 11 LEU B N 1
ATOM 2683 C CA . LEU B 1 40 ? 31.48510 -1.86254 40.61922 1.000 37.42822 11 LEU B CA 1
ATOM 2684 C C . LEU B 1 40 ? 31.85907 -0.65234 41.45054 1.000 38.82647 11 LEU B C 1
ATOM 2685 O O . LEU B 1 40 ? 32.99324 -0.55594 41.93605 1.000 35.93169 11 LEU B O 1
ATOM 2690 N N . PHE B 1 41 ? 30.92508 0.26923 41.60468 1.000 37.99354 12 PHE B N 1
ATOM 2691 C CA . PHE B 1 41 ? 31.07317 1.47136 42.38789 1.000 36.82521 12 PHE B CA 1
ATOM 2692 C C . PHE B 1 41 ? 29.86159 1.58164 43.29934 1.000 40.78319 12 PHE B C 1
ATOM 2693 O O . PHE B 1 41 ? 28.76753 1.13229 42.95481 1.000 44.89040 12 PHE B O 1
ATOM 2701 N N . GLU B 1 42 ? 30.06530 2.18333 44.45990 1.000 40.53182 13 GLU B N 1
ATOM 2702 C CA . GLU B 1 42 ? 28.98831 2.53032 45.36760 1.000 41.50226 13 GLU B CA 1
ATOM 2703 C C . GLU B 1 42 ? 28.65487 3.98983 45.11394 1.000 42.77611 13 GLU B C 1
ATOM 2704 O O . GLU B 1 42 ? 29.56315 4.81752 44.99618 1.000 43.81798 13 GLU B O 1
ATOM 2710 N N . ASN B 1 43 ? 27.36666 4.29370 44.97115 1.000 37.33935 14 ASN B N 1
ATOM 2711 C CA . ASN B 1 43 ? 26.90819 5.64705 44.65524 1.000 37.91049 14 ASN B CA 1
ATOM 2712 C C . ASN B 1 43 ? 26.01202 6.07757 45.80215 1.000 41.67995 14 ASN B C 1
ATOM 2713 O O . ASN B 1 43 ? 24.86197 5.63200 45.88812 1.000 42.54421 14 ASN B O 1
ATOM 2718 N N . ILE B 1 44 ? 26.53296 6.93685 46.67560 1.000 35.82671 15 ILE B N 1
ATOM 2719 C CA . ILE B 1 44 ? 25.83615 7.33563 47.89377 1.000 37.82302 15 ILE B CA 1
ATOM 2720 C C . ILE B 1 44 ? 25.32828 8.76812 47.71153 1.000 41.58662 15 ILE B C 1
ATOM 2721 O O . ILE B 1 44 ? 26.12327 9.71959 47.76385 1.000 40.00316 15 ILE B O 1
ATOM 2726 N N . PRO B 1 45 ? 24.02642 8.97432 47.49227 1.000 38.43620 16 PRO B N 1
ATOM 2727 C CA . PRO B 1 45 ? 23.48069 10.34026 47.40865 1.000 40.52016 16 PRO B CA 1
ATOM 2728 C C . PRO B 1 45 ? 23.29688 10.90315 48.80954 1.000 46.41968 16 PRO B C 1
ATOM 2729 O O . PRO B 1 45 ? 22.53860 10.35880 49.61760 1.000 49.17674 16 PRO B O 1
ATOM 2733 N N . ILE B 1 46 ? 24.00087 11.98878 49.10107 1.000 47.54471 17 ILE B N 1
ATOM 2734 C CA . ILE B 1 46 ? 24.01942 12.57651 50.43287 1.000 46.68293 17 ILE B CA 1
ATOM 2735 C C . ILE B 1 46 ? 23.44594 13.97079 50.31478 1.000 41.84073 17 ILE B C 1
ATOM 2736 O O . ILE B 1 46 ? 24.09198 14.87268 49.76531 1.000 34.91086 17 ILE B O 1
ATOM 2741 N N . ARG B 1 47 ? 22.23520 14.15084 50.82142 1.000 43.88065 18 ARG B N 1
ATOM 2742 C CA . ARG B 1 47 ? 21.64964 15.47532 50.84878 1.000 42.10934 18 ARG B CA 1
ATOM 2743 C C . ARG B 1 47 ? 22.33005 16.28437 51.94244 1.000 44.46391 18 ARG B C 1
ATOM 2744 O O . ARG B 1 47 ? 22.62038 15.76089 53.01997 1.000 46.81382 18 ARG B O 1
ATOM 2752 N N . ASP B 1 48 ? 22.63402 17.55357 51.63584 1.000 44.09473 19 ASP B N 1
ATOM 2753 C CA . ASP B 1 48 ? 23.12353 18.54915 52.58993 1.000 44.72311 19 ASP B CA 1
ATOM 2754 C C . ASP B 1 48 ? 22.43079 18.35581 53.93429 1.000 47.40547 19 ASP B C 1
ATOM 2755 O O . ASP B 1 48 ? 21.21315 18.53755 54.03791 1.000 51.20476 19 ASP B O 1
ATOM 2760 N N . PRO B 1 49 ? 23.17094 17.98334 54.98045 1.000 47.19819 20 PRO B N 1
ATOM 2761 C CA . PRO B 1 49 ? 22.52553 17.69036 56.26920 1.000 50.63691 20 PRO B CA 1
ATOM 2762 C C . PRO B 1 49 ? 21.83128 18.88550 56.88212 1.000 54.65266 20 PRO B C 1
ATOM 2763 O O . PRO B 1 49 ? 20.95232 18.69912 57.73020 1.000 49.94060 20 PRO B O 1
ATOM 2767 N N . ASN B 1 50 ? 22.20505 20.10469 56.49589 1.000 57.20626 21 ASN B N 1
ATOM 2768 C CA . ASN B 1 50 ? 21.58915 21.31939 57.01235 1.000 53.00530 21 ASN B CA 1
ATOM 2769 C C . ASN B 1 50 ? 20.41752 21.79003 56.16438 1.000 52.70257 21 ASN B C 1
ATOM 2770 O O . ASN B 1 50 ? 19.98405 22.93649 56.31875 1.000 58.68254 21 ASN B O 1
ATOM 2775 N N . PHE B 1 51 ? 19.91300 20.93127 55.27564 1.000 47.66884 22 PHE B N 1
ATOM 2776 C CA . PHE B 1 51 ? 18.84353 21.28819 54.35441 1.000 57.41091 22 PHE B CA 1
ATOM 2777 C C . PHE B 1 51 ? 17.64766 21.83814 55.11217 1.000 64.63415 22 PHE B C 1
ATOM 2778 O O . PHE B 1 51 ? 17.30577 21.35820 56.19554 1.000 66.97708 22 PHE B O 1
ATOM 2786 N N . GLY B 1 52 ? 17.02207 22.86234 54.53647 1.000 68.57323 23 GLY B N 1
ATOM 2787 C CA . GLY B 1 52 ? 15.85627 23.47848 55.12858 1.000 68.04084 23 GLY B CA 1
ATOM 2788 C C . GLY B 1 52 ? 16.12941 24.42734 56.27289 1.000 67.39009 23 GLY B C 1
ATOM 2789 O O . GLY B 1 52 ? 15.18701 25.06032 56.76158 1.000 71.14178 23 GLY B O 1
ATOM 2790 N N . GLY B 1 53 ? 17.37547 24.54891 56.72130 1.000 66.08587 24 GLY B N 1
ATOM 2791 C CA . GLY B 1 53 ? 17.73351 25.43881 57.80094 1.000 61.67860 24 GLY B CA 1
ATOM 2792 C C . GLY B 1 53 ? 18.23572 26.77643 57.30273 1.000 66.67046 24 GLY B C 1
ATOM 2793 O O . GLY B 1 53 ? 17.98795 27.18468 56.16252 1.000 66.73341 24 GLY B O 1
ATOM 2794 N N . ASP B 1 54 ? 18.94993 27.47616 58.17988 1.000 72.64674 25 ASP B N 1
ATOM 2795 C CA . ASP B 1 54 ? 19.51736 28.77631 57.86459 1.000 77.54440 25 ASP B CA 1
ATOM 2796 C C . ASP B 1 54 ? 21.03506 28.75526 57.84328 1.000 73.31006 25 ASP B C 1
ATOM 2797 O O . ASP B 1 54 ? 21.65462 29.78756 57.56512 1.000 75.86345 25 ASP B O 1
ATOM 2802 N N . SER B 1 55 ? 21.64904 27.61452 58.14527 1.000 64.25773 26 SER B N 1
ATOM 2803 C CA . SER B 1 55 ? 23.07541 27.45050 57.92380 1.000 56.87975 26 SER B CA 1
ATOM 2804 C C . SER B 1 55 ? 23.28431 26.43454 56.81236 1.000 56.95327 26 SER B C 1
ATOM 2805 O O . SER B 1 55 ? 23.87436 25.37284 57.04320 1.000 55.81302 26 SER B O 1
ATOM 2808 N N . LEU B 1 56 ? 22.78455 26.74174 55.61390 1.000 51.09233 27 LEU B N 1
ATOM 2809 C CA . LEU B 1 56 ? 22.89217 25.80953 54.49896 1.000 48.75736 27 LEU B CA 1
ATOM 2810 C C . LEU B 1 56 ? 24.34974 25.59075 54.11815 1.000 43.29246 27 LEU B C 1
ATOM 2811 O O . LEU B 1 56 ? 25.18949 26.48751 54.23506 1.000 39.95882 27 LEU B O 1
ATOM 2816 N N . LEU B 1 57 ? 24.64421 24.37276 53.66223 1.000 40.97471 28 LEU B N 1
ATOM 2817 C CA . LEU B 1 57 ? 25.97816 24.03329 53.18736 1.000 34.58170 28 LEU B CA 1
ATOM 2818 C C . LEU B 1 57 ? 25.96899 23.97332 51.66710 1.000 39.70844 28 LEU B C 1
ATOM 2819 O O . LEU B 1 57 ? 25.70621 24.99058 51.01164 1.000 36.07763 28 LEU B O 1
ATOM 2824 N N . TYR B 1 58 ? 26.21361 22.79021 51.09151 1.000 35.77013 29 TYR B N 1
ATOM 2825 C CA . TYR B 1 58 ? 26.33677 22.69481 49.64286 1.000 35.11845 29 TYR B CA 1
ATOM 2826 C C . TYR B 1 58 ? 24.98965 22.65902 48.93753 1.000 34.12355 29 TYR B C 1
ATOM 2827 O O . TYR B 1 58 ? 24.96622 22.65165 47.70529 1.000 38.46738 29 TYR B O 1
ATOM 2836 N N . SER B 1 59 ? 23.87500 22.69129 49.66829 1.000 37.51243 30 SER B N 1
ATOM 2837 C CA . SER B 1 59 ? 22.57961 22.95053 49.04769 1.000 37.19270 30 SER B CA 1
ATOM 2838 C C . SER B 1 59 ? 22.24506 24.43827 48.95303 1.000 38.78473 30 SER B C 1
ATOM 2839 O O . SER B 1 59 ? 21.13324 24.77757 48.52515 1.000 36.91020 30 SER B O 1
ATOM 2842 N N . ASP B 1 60 ? 23.16333 25.32426 49.34031 1.000 36.72085 31 ASP B N 1
ATOM 2843 C CA . ASP B 1 60 ? 22.92046 26.75855 49.27159 1.000 33.35637 31 ASP B CA 1
ATOM 2844 C C . ASP B 1 60 ? 22.51986 27.13136 47.84874 1.000 37.15588 31 ASP B C 1
ATOM 2845 O O . ASP B 1 60 ? 23.30806 26.90848 46.91822 1.000 41.19331 31 ASP B O 1
ATOM 2850 N N . PRO B 1 61 ? 21.31534 27.67700 47.63807 1.000 31.90584 32 PRO B N 1
ATOM 2851 C CA . PRO B 1 61 ? 20.86876 27.96753 46.26771 1.000 28.79403 32 PRO B CA 1
ATOM 2852 C C . PRO B 1 61 ? 21.67964 29.04378 45.56599 1.000 38.14009 32 PRO B C 1
ATOM 2853 O O . PRO B 1 61 ? 21.50554 29.21245 44.35557 1.000 38.17940 32 PRO B O 1
ATOM 2857 N N . THR B 1 62 ? 22.55231 29.77352 46.26433 1.000 36.89925 33 THR B N 1
ATOM 2858 C CA . THR B 1 62 ? 23.44429 30.71799 45.60511 1.000 36.39937 33 THR B CA 1
ATOM 2859 C C . THR B 1 62 ? 24.82453 30.13460 45.33173 1.000 32.02764 33 THR B C 1
ATOM 2860 O O . THR B 1 62 ? 25.68242 30.84903 44.79480 1.000 31.36400 33 THR B O 1
ATOM 2864 N N . LEU B 1 63 ? 25.07230 28.87332 45.70347 1.000 27.49757 34 LEU B N 1
ATOM 2865 C CA . LEU B 1 63 ? 26.37739 28.25884 45.44795 1.000 31.96869 34 LEU B CA 1
ATOM 2866 C C . LEU B 1 63 ? 26.75355 28.37725 43.97387 1.000 29.55242 34 LEU B C 1
ATOM 2867 O O . LEU B 1 63 ? 25.98776 27.98748 43.08953 1.000 28.90854 34 LEU B O 1
ATOM 2872 N N . CYS B 1 64 ? 27.93951 28.91979 43.71556 1.000 33.14291 35 CYS B N 1
ATOM 2873 C CA . CYS B 1 64 ? 28.44705 29.05209 42.35922 1.000 29.76039 35 CYS B CA 1
ATOM 2874 C C . CYS B 1 64 ? 29.72658 28.26923 42.09190 1.000 35.68809 35 CYS B C 1
ATOM 2875 O O . CYS B 1 64 ? 30.21080 28.30032 40.95769 1.000 39.02716 35 CYS B O 1
ATOM 2878 N N . ALA B 1 65 ? 30.30658 27.59814 43.08692 1.000 35.31225 36 ALA B N 1
ATOM 2879 C CA . ALA B 1 65 ? 31.54974 26.85468 42.86466 1.000 35.30146 36 ALA B CA 1
ATOM 2880 C C . ALA B 1 65 ? 31.84353 26.00335 44.08700 1.000 38.91971 36 ALA B C 1
ATOM 2881 O O . ALA B 1 65 ? 31.43644 26.33783 45.20733 1.000 36.59818 36 ALA B O 1
ATOM 2883 N N . ALA B 1 66 ? 32.54184 24.89460 43.86056 1.000 37.75802 37 ALA B N 1
ATOM 2884 C CA . ALA B 1 66 ? 32.86993 23.99914 44.96202 1.000 38.14270 37 ALA B CA 1
ATOM 2885 C C . ALA B 1 66 ? 34.06769 23.14543 44.57691 1.000 38.01558 37 ALA B C 1
ATOM 2886 O O . ALA B 1 66 ? 34.22223 22.75967 43.41510 1.000 45.78829 37 ALA B O 1
ATOM 2888 N N . THR B 1 67 ? 34.89866 22.84404 45.57675 1.000 34.05602 38 THR B N 1
ATOM 2889 C CA . THR B 1 67 ? 36.05429 21.97999 45.40576 1.000 32.67103 38 THR B CA 1
ATOM 2890 C C . THR B 1 67 ? 36.30114 21.26122 46.72823 1.000 38.69397 38 THR B C 1
ATOM 2891 O O . THR B 1 67 ? 35.71244 21.59288 47.75839 1.000 41.72514 38 THR B O 1
ATOM 2895 N N . ILE B 1 68 ? 37.16496 20.25345 46.69967 1.000 37.91537 39 ILE B N 1
ATOM 2896 C CA . ILE B 1 68 ? 37.34578 19.38696 47.85318 1.000 40.81158 39 ILE B CA 1
ATOM 2897 C C . ILE B 1 68 ? 38.82305 19.33159 48.23683 1.000 45.36956 39 ILE B C 1
ATOM 2898 O O . ILE B 1 68 ? 39.70673 19.28861 47.37187 1.000 44.62302 39 ILE B O 1
ATOM 2903 N N . VAL B 1 69 ? 39.08825 19.35714 49.53908 1.000 43.94021 40 VAL B N 1
ATOM 2904 C CA . VAL B 1 69 ? 40.45259 19.22707 50.05009 1.000 43.41280 40 VAL B CA 1
ATOM 2905 C C . VAL B 1 69 ? 40.78326 17.78132 50.37438 1.000 45.65332 40 VAL B C 1
ATOM 2906 O O . VAL B 1 69 ? 41.84388 17.26897 50.01066 1.000 51.19322 40 VAL B O 1
ATOM 2910 N N . ASP B 1 70 ? 39.88495 17.14035 51.10681 1.000 44.51332 41 ASP B N 1
ATOM 2911 C CA . ASP B 1 70 ? 40.04227 15.77610 51.58692 1.000 43.84796 41 ASP B CA 1
ATOM 2912 C C . ASP B 1 70 ? 38.64457 15.23816 51.84716 1.000 45.78095 41 ASP B C 1
ATOM 2913 O O . ASP B 1 70 ? 37.66223 15.98842 51.74716 1.000 46.50494 41 ASP B O 1
ATOM 2918 N N . PRO B 1 71 ? 38.50164 13.94246 52.14011 1.000 47.58119 42 PRO B N 1
ATOM 2919 C CA . PRO B 1 71 ? 37.14080 13.38132 52.22118 1.000 44.14475 42 PRO B CA 1
ATOM 2920 C C . PRO B 1 71 ? 36.25415 14.06173 53.24622 1.000 48.91631 42 PRO B C 1
ATOM 2921 O O . PRO B 1 71 ? 35.02719 13.90581 53.17348 1.000 50.65451 42 PRO B O 1
ATOM 2925 N N . GLN B 1 72 ? 36.82416 14.82694 54.18018 1.000 48.03771 43 GLN B N 1
ATOM 2926 C CA . GLN B 1 72 ? 36.05884 15.45860 55.24671 1.000 55.60564 43 GLN B CA 1
ATOM 2927 C C . GLN B 1 72 ? 35.89856 16.96336 55.07826 1.000 52.16355 43 GLN B C 1
ATOM 2928 O O . GLN B 1 72 ? 35.29257 17.60147 55.94671 1.000 54.82453 43 GLN B O 1
ATOM 2934 N N . THR B 1 73 ? 36.41933 17.55444 54.00373 1.000 42.09050 44 THR B N 1
ATOM 2935 C CA . THR B 1 73 ? 36.54424 19.00624 53.93786 1.000 43.30414 44 THR B CA 1
ATOM 2936 C C . THR B 1 73 ? 36.17889 19.49311 52.54909 1.000 44.44814 44 THR B C 1
ATOM 2937 O O . THR B 1 73 ? 36.86859 19.17371 51.57390 1.000 46.92294 44 THR B O 1
ATOM 2941 N N . LEU B 1 74 ? 35.11544 20.29184 52.47796 1.000 40.18234 45 LEU B N 1
ATOM 2942 C CA . LEU B 1 74 ? 34.61931 20.87174 51.24001 1.000 44.54432 45 LEU B CA 1
ATOM 2943 C C . LEU B 1 74 ? 34.76068 22.38734 51.32893 1.000 42.64451 45 LEU B C 1
ATOM 2944 O O . LEU B 1 74 ? 34.42729 22.98464 52.35589 1.000 44.38982 45 LEU B O 1
ATOM 2949 N N . ILE B 1 75 ? 35.27588 23.00982 50.27623 1.000 35.57797 46 ILE B N 1
ATOM 2950 C CA . ILE B 1 75 ? 35.27983 24.46568 50.16236 1.000 36.00427 46 ILE B CA 1
ATOM 2951 C C . ILE B 1 75 ? 34.26198 24.85632 49.10003 1.000 39.34865 46 ILE B C 1
ATOM 2952 O O . ILE B 1 75 ? 34.25966 24.29652 47.99439 1.000 41.32063 46 ILE B O 1
ATOM 2957 N N . ILE B 1 76 ? 33.38005 25.79736 49.43799 1.000 36.25334 47 ILE B N 1
ATOM 2958 C CA . ILE B 1 76 ? 32.32468 26.22475 48.52840 1.000 28.23100 47 ILE B CA 1
ATOM 2959 C C . ILE B 1 76 ? 32.37242 27.74293 48.41333 1.000 33.96693 47 ILE B C 1
ATOM 2960 O O . ILE B 1 76 ? 32.92517 28.43853 49.26587 1.000 40.19178 47 ILE B O 1
ATOM 2965 N N . ALA B 1 77 ? 31.77459 28.24832 47.34016 1.000 33.53966 48 ALA B N 1
ATOM 2966 C CA . ALA B 1 77 ? 31.63142 29.67246 47.08964 1.000 28.82315 48 ALA B CA 1
ATOM 2967 C C . ALA B 1 77 ? 30.14557 29.99523 46.98524 1.000 38.11712 48 ALA B C 1
ATOM 2968 O O . ALA B 1 77 ? 29.41638 29.36128 46.21162 1.000 36.76407 48 ALA B O 1
ATOM 2970 N N . VAL B 1 78 ? 29.69172 30.95984 47.78251 1.000 34.65364 49 VAL B N 1
ATOM 2971 C CA . VAL B 1 78 ? 28.28770 31.34165 47.83426 1.000 34.30919 49 VAL B CA 1
ATOM 2972 C C . VAL B 1 78 ? 28.20080 32.86581 47.86247 1.000 36.47760 49 VAL B C 1
ATOM 2973 O O . VAL B 1 78 ? 29.19334 33.56509 48.08140 1.000 39.21747 49 VAL B O 1
ATOM 2977 N N . ASN B 1 79 ? 26.99656 33.37983 47.62025 1.000 32.19911 50 ASN B N 1
ATOM 2978 C CA . ASN B 1 79 ? 26.73996 34.81969 47.66296 1.000 38.26739 50 ASN B CA 1
ATOM 2979 C C . ASN B 1 79 ? 27.75329 35.59203 46.81277 1.000 36.04964 50 ASN B C 1
ATOM 2980 O O . ASN B 1 79 ? 28.32988 36.59148 47.25279 1.000 31.71202 50 ASN B O 1
ATOM 2985 N N . SER B 1 80 ? 27.98040 35.09612 45.58503 1.000 32.03735 51 SER B N 1
ATOM 2986 C CA . SER B 1 80 ? 28.88373 35.68178 44.58793 1.000 30.96311 51 SER B CA 1
ATOM 2987 C C . SER B 1 80 ? 30.36213 35.51531 44.93639 1.000 35.23800 51 SER B C 1
ATOM 2988 O O . SER B 1 80 ? 31.13448 35.01684 44.10995 1.000 32.28435 51 SER B O 1
ATOM 2991 N N . ASN B 1 81 ? 30.77962 35.93532 46.14140 1.000 31.60788 52 ASN B N 1
ATOM 2992 C CA . ASN B 1 81 ? 32.20817 35.98420 46.43264 1.000 32.14825 52 ASN B CA 1
ATOM 2993 C C . ASN B 1 81 ? 32.55561 35.62295 47.87654 1.000 34.92852 52 ASN B C 1
ATOM 2994 O O . ASN B 1 81 ? 33.60898 36.04664 48.37267 1.000 33.23143 52 ASN B O 1
ATOM 2999 N N . ILE B 1 82 ? 31.70912 34.86999 48.57237 1.000 33.60352 53 ILE B N 1
ATOM 3000 C CA A ILE B 1 82 ? 31.99970 34.41113 49.92518 0.340 35.12318 53 ILE B CA 1
ATOM 3001 C CA B ILE B 1 82 ? 31.99084 34.40912 49.92822 0.660 35.31279 53 ILE B CA 1
ATOM 3002 C C . ILE B 1 82 ? 32.50684 32.97529 49.84295 1.000 37.59142 53 ILE B C 1
ATOM 3003 O O . ILE B 1 82 ? 31.83968 32.10052 49.27456 1.000 36.51280 53 ILE B O 1
ATOM 3012 N N . ILE B 1 83 ? 33.69878 32.73194 50.39896 1.000 35.62597 54 ILE B N 1
ATOM 3013 C CA . ILE B 1 83 ? 34.30250 31.40344 50.44582 1.000 36.35369 54 ILE B CA 1
ATOM 3014 C C . ILE B 1 83 ? 34.05712 30.81354 51.82531 1.000 35.92448 54 ILE B C 1
ATOM 3015 O O . ILE B 1 83 ? 34.18716 31.50932 52.83435 1.000 48.27118 54 ILE B O 1
ATOM 3020 N N . LYS B 1 84 ? 33.66404 29.53983 51.87301 1.000 32.92975 55 LYS B N 1
ATOM 3021 C CA . LYS B 1 84 ? 33.36064 28.85268 53.12454 1.000 32.41676 55 LYS B CA 1
ATOM 3022 C C . LYS B 1 84 ? 34.05577 27.49356 53.14234 1.000 39.68797 55 LYS B C 1
ATOM 3023 O O . LYS B 1 84 ? 34.00949 26.74891 52.15526 1.000 38.26609 55 LYS B O 1
ATOM 3029 N N . VAL B 1 85 ? 34.71868 27.18563 54.25359 1.000 38.08654 56 VAL B N 1
ATOM 3030 C CA . VAL B 1 85 ? 35.32446 25.87938 54.47716 1.000 35.46830 56 VAL B CA 1
ATOM 3031 C C . VAL B 1 85 ? 34.33012 25.05893 55.27631 1.000 41.34960 56 VAL B C 1
ATOM 3032 O O . VAL B 1 85 ? 33.94177 25.44586 56.38568 1.000 52.94713 56 VAL B O 1
ATOM 3036 N N . VAL B 1 86 ? 33.91110 23.93463 54.71608 1.000 40.58369 57 VAL B N 1
ATOM 3037 C CA . VAL B 1 86 ? 32.86858 23.10267 55.29462 1.000 38.08850 57 VAL B CA 1
ATOM 3038 C C . VAL B 1 86 ? 33.50013 21.80195 55.75582 1.000 41.48238 57 VAL B C 1
ATOM 3039 O O . VAL B 1 86 ? 34.07776 21.06427 54.94805 1.000 44.29668 57 VAL B O 1
ATOM 3043 N N . LYS B 1 87 ? 33.37509 21.50611 57.04562 1.000 42.81206 58 LYS B N 1
ATOM 3044 C CA . LYS B 1 87 ? 33.78858 20.20793 57.57200 1.000 45.46696 58 LYS B CA 1
ATOM 3045 C C . LYS B 1 87 ? 32.57854 19.27610 57.48824 1.000 48.86395 58 LYS B C 1
ATOM 3046 O O . LYS B 1 87 ? 31.67316 19.33533 58.32383 1.000 52.55203 58 LYS B O 1
ATOM 3052 N N . LEU B 1 88 ? 32.56356 18.42190 56.45559 1.000 46.23361 59 LEU B N 1
ATOM 3053 C CA . LEU B 1 88 ? 31.40579 17.57982 56.15984 1.000 42.40478 59 LEU B CA 1
ATOM 3054 C C . LEU B 1 88 ? 31.03105 16.67789 57.33139 1.000 50.75786 59 LEU B C 1
ATOM 3055 O O . LEU B 1 88 ? 29.84475 16.42056 57.56509 1.000 50.81589 59 LEU B O 1
ATOM 3060 N N . ASN B 1 89 ? 32.02684 16.16085 58.05950 1.000 53.40494 60 ASN B N 1
ATOM 3061 C CA . ASN B 1 89 ? 31.75288 15.24843 59.16602 1.000 63.95768 60 ASN B CA 1
ATOM 3062 C C . ASN B 1 89 ? 31.13840 15.95073 60.37180 1.000 63.79116 60 ASN B C 1
ATOM 3063 O O . ASN B 1 89 ? 30.57413 15.27758 61.23644 1.000 67.57284 60 ASN B O 1
ATOM 3068 N N . GLN B 1 90 ? 31.23478 17.27626 60.45428 1.000 64.01848 61 GLN B N 1
ATOM 3069 C CA . GLN B 1 90 ? 30.62040 18.04452 61.53118 1.000 66.71147 61 GLN B CA 1
ATOM 3070 C C . GLN B 1 90 ? 29.43079 18.86954 61.05732 1.000 62.77130 61 GLN B C 1
ATOM 3071 O O . GLN B 1 90 ? 28.82469 19.57583 61.87026 1.000 62.96849 61 GLN B O 1
ATOM 3077 N N . SER B 1 91 ? 29.09502 18.80408 59.76469 1.000 55.70894 62 SER B N 1
ATOM 3078 C CA . SER B 1 91 ? 28.02417 19.59890 59.16058 1.000 51.79212 62 SER B CA 1
ATOM 3079 C C . SER B 1 91 ? 28.09609 21.06420 59.57855 1.000 54.53681 62 SER B C 1
ATOM 3080 O O . SER B 1 91 ? 27.08495 21.69294 59.89046 1.000 59.80490 62 SER B O 1
ATOM 3083 N N . GLN B 1 92 ? 29.30574 21.62221 59.55247 1.000 54.57792 63 GLN B N 1
ATOM 3084 C CA . GLN B 1 92 ? 29.55451 22.97458 60.02788 1.000 53.84224 63 GLN B CA 1
ATOM 3085 C C . GLN B 1 92 ? 30.45398 23.73607 59.06556 1.000 51.23502 63 GLN B C 1
ATOM 3086 O O . GLN B 1 92 ? 31.36681 23.17026 58.45302 1.000 51.90623 63 GLN B O 1
ATOM 3092 N N . VAL B 1 93 ? 30.19951 25.03688 58.96416 1.000 44.52208 64 VAL B N 1
ATOM 3093 C CA . VAL B 1 93 ? 31.17048 25.96710 58.40305 1.000 44.29347 64 VAL B CA 1
ATOM 3094 C C . VAL B 1 93 ? 32.16464 26.32678 59.49889 1.000 48.92534 64 VAL B C 1
ATOM 3095 O O . VAL B 1 93 ? 31.77216 26.81198 60.56384 1.000 53.87554 64 VAL B O 1
ATOM 3099 N N . ILE B 1 94 ? 33.45198 26.08829 59.24852 1.000 52.93635 65 ILE B N 1
ATOM 3100 C CA . ILE B 1 94 ? 34.48253 26.41280 60.23093 1.000 56.02252 65 ILE B CA 1
ATOM 3101 C C . ILE B 1 94 ? 35.28946 27.64801 59.86850 1.000 49.04563 65 ILE B C 1
ATOM 3102 O O . ILE B 1 94 ? 36.01723 28.15841 60.73271 1.000 50.32846 65 ILE B O 1
ATOM 3107 N N . HIS B 1 95 ? 35.18760 28.15052 58.63893 1.000 47.00981 66 HIS B N 1
ATOM 3108 C CA . HIS B 1 95 ? 35.80096 29.42385 58.27463 1.000 45.95887 66 HIS B CA 1
ATOM 3109 C C . HIS B 1 95 ? 35.08339 29.98249 57.05438 1.000 44.38214 66 HIS B C 1
ATOM 3110 O O . HIS B 1 95 ? 34.67432 29.22516 56.17079 1.000 47.91315 66 HIS B O 1
ATOM 3117 N N . GLU B 1 96 ? 34.93397 31.30464 57.01007 1.000 39.71020 67 GLU B N 1
ATOM 3118 C CA . GLU B 1 96 ? 34.33159 31.95374 55.85533 1.000 41.98858 67 GLU B CA 1
ATOM 3119 C C . GLU B 1 96 ? 34.87241 33.36728 55.73239 1.000 45.90203 67 GLU B C 1
ATOM 3120 O O . GLU B 1 96 ? 35.22125 33.99781 56.73324 1.000 53.65276 67 GLU B O 1
ATOM 3126 N N . PHE B 1 97 ? 34.94223 33.86041 54.49704 1.000 35.43238 68 PHE B N 1
ATOM 3127 C CA . PHE B 1 97 ? 35.41431 35.22095 54.27490 1.000 38.50473 68 PHE B CA 1
ATOM 3128 C C . PHE B 1 97 ? 35.02853 35.68115 52.87931 1.000 41.97758 68 PHE B C 1
ATOM 3129 O O . PHE B 1 97 ? 34.90401 34.87483 51.95374 1.000 46.66845 68 PHE B O 1
ATOM 3137 N N . GLN B 1 98 ? 34.84574 36.99034 52.74096 1.000 39.06198 69 GLN B N 1
ATOM 3138 C CA . GLN B 1 98 ? 34.69662 37.57731 51.41919 1.000 42.06307 69 GLN B CA 1
ATOM 3139 C C . GLN B 1 98 ? 36.06158 37.62455 50.74476 1.000 39.01691 69 GLN B C 1
ATOM 3140 O O . GLN B 1 98 ? 37.02463 38.16036 51.30028 1.000 43.49138 69 GLN B O 1
ATOM 3146 N N . SER B 1 99 ? 36.14700 37.04302 49.55478 1.000 45.13049 70 SER B N 1
ATOM 3147 C CA A SER B 1 99 ? 37.41729 36.83571 48.87938 0.540 43.85400 70 SER B CA 1
ATOM 3148 C CA B SER B 1 99 ? 37.41878 36.83598 48.87986 0.460 43.86269 70 SER B CA 1
ATOM 3149 C C . SER B 1 99 ? 37.67979 37.82171 47.74919 1.000 43.73053 70 SER B C 1
ATOM 3150 O O . SER B 1 99 ? 38.80986 37.89105 47.26792 1.000 41.61134 70 SER B O 1
ATOM 3155 N N . PHE B 1 100 ? 36.67974 38.57762 47.31591 1.000 42.47215 71 PHE B N 1
ATOM 3156 C CA . PHE B 1 100 ? 36.82588 39.48957 46.19114 1.000 38.61694 71 PHE B CA 1
ATOM 3157 C C . PHE B 1 100 ? 35.96584 40.70930 46.46021 1.000 41.27607 71 PHE B C 1
ATOM 3158 O O . PHE B 1 100 ? 35.07770 40.66545 47.32106 1.000 49.78753 71 PHE B O 1
ATOM 3166 N N . PRO B 1 101 ? 36.21126 41.82508 45.76967 1.000 45.46787 72 PRO B N 1
ATOM 3167 C CA . PRO B 1 101 ? 35.36305 43.01413 45.95164 1.000 47.74266 72 PRO B CA 1
ATOM 3168 C C . PRO B 1 101 ? 33.90972 42.73392 45.59110 1.000 45.55068 72 PRO B C 1
ATOM 3169 O O . PRO B 1 101 ? 33.58670 41.75594 44.91271 1.000 49.63543 72 PRO B O 1
ATOM 3173 N N . HIS B 1 102 ? 33.03616 43.64831 46.02003 1.000 49.59885 73 HIS B N 1
ATOM 3174 C CA . HIS B 1 102 ? 31.60114 43.36678 46.09423 1.000 60.99797 73 HIS B CA 1
ATOM 3175 C C . HIS B 1 102 ? 30.98227 43.01433 44.74061 1.000 58.62622 73 HIS B C 1
ATOM 3176 O O . HIS B 1 102 ? 30.01017 42.25286 44.68804 1.000 60.83637 73 HIS B O 1
ATOM 3183 N N . ASP B 1 103 ? 31.51165 43.55079 43.64398 1.000 51.55946 74 ASP B N 1
ATOM 3184 C CA . ASP B 1 103 ? 30.90407 43.39690 42.32730 1.000 50.72662 74 ASP B CA 1
ATOM 3185 C C . ASP B 1 103 ? 31.51569 42.25551 41.51458 1.000 49.86209 74 ASP B C 1
ATOM 3186 O O . ASP B 1 103 ? 31.42236 42.26324 40.28173 1.000 50.99296 74 ASP B O 1
ATOM 3191 N N . PHE B 1 104 ? 32.15425 41.29326 42.17134 1.000 39.92717 75 PHE B N 1
ATOM 3192 C CA . PHE B 1 104 ? 32.83372 40.18936 41.50753 1.000 45.91154 75 PHE B CA 1
ATOM 3193 C C . PHE B 1 104 ? 32.11713 38.89430 41.84471 1.000 40.15759 75 PHE B C 1
ATOM 3194 O O . PHE B 1 104 ? 31.60092 38.73758 42.95196 1.000 43.44599 75 PHE B O 1
ATOM 3202 N N . GLN B 1 105 ? 32.09546 37.95671 40.89918 1.000 34.94363 76 GLN B N 1
ATOM 3203 C CA . GLN B 1 105 ? 31.56795 36.63045 41.18615 1.000 35.63734 76 GLN B CA 1
ATOM 3204 C C . GLN B 1 105 ? 32.61229 35.56400 40.91372 1.000 37.64625 76 GLN B C 1
ATOM 3205 O O . GLN B 1 105 ? 33.22479 35.53602 39.83789 1.000 36.36860 76 GLN B O 1
ATOM 3211 N N . ILE B 1 106 ? 32.79743 34.68717 41.90423 1.000 40.43140 77 ILE B N 1
ATOM 3212 C CA . ILE B 1 106 ? 33.66802 33.53323 41.75714 1.000 33.80498 77 ILE B CA 1
ATOM 3213 C C . ILE B 1 106 ? 33.10769 32.61167 40.68672 1.000 30.43358 77 ILE B C 1
ATOM 3214 O O . ILE B 1 106 ? 31.93159 32.22903 40.72047 1.000 30.56830 77 ILE B O 1
ATOM 3219 N N . THR B 1 107 ? 33.94680 32.23654 39.73680 1.000 34.28712 78 THR B N 1
ATOM 3220 C CA . THR B 1 107 ? 33.53618 31.26849 38.73947 1.000 31.50787 78 THR B CA 1
ATOM 3221 C C . THR B 1 107 ? 34.31447 29.96232 38.81823 1.000 30.71831 78 THR B C 1
ATOM 3222 O O . THR B 1 107 ? 33.89295 28.97987 38.20757 1.000 33.27162 78 THR B O 1
ATOM 3226 N N . PHE B 1 108 ? 35.39841 29.90537 39.59052 1.000 27.60705 79 PHE B N 1
ATOM 3227 C CA . PHE B 1 108 ? 36.22952 28.70777 39.66301 1.000 32.22965 79 PHE B CA 1
ATOM 3228 C C . PHE B 1 108 ? 36.89051 28.63716 41.03166 1.000 27.71882 79 PHE B C 1
ATOM 3229 O O . PHE B 1 108 ? 37.28559 29.66520 41.58996 1.000 33.05171 79 PHE B O 1
ATOM 3237 N N . LEU B 1 109 ? 36.99424 27.41941 41.56415 1.000 31.38748 80 LEU B N 1
ATOM 3238 C CA . LEU B 1 109 ? 37.73161 27.13090 42.79129 1.000 37.04794 80 LEU B CA 1
ATOM 3239 C C . LEU B 1 109 ? 38.50605 25.84976 42.57079 1.000 38.64252 80 LEU B C 1
ATOM 3240 O O . LEU B 1 109 ? 37.92709 24.84921 42.13834 1.000 43.71307 80 LEU B O 1
ATOM 3245 N N . LYS B 1 110 ? 39.79841 25.87500 42.88521 1.000 33.17177 81 LYS B N 1
ATOM 3246 C CA . LYS B 1 110 ? 40.64719 24.70615 42.71554 1.000 31.35235 81 LYS B CA 1
ATOM 3247 C C . LYS B 1 110 ? 41.57896 24.60417 43.90999 1.000 41.02782 81 LYS B C 1
ATOM 3248 O O . LYS B 1 110 ? 42.04307 25.61978 44.43771 1.000 41.24369 81 LYS B O 1
ATOM 3254 N N . VAL B 1 111 ? 41.80908 23.37107 44.34745 1.000 38.56619 82 VAL B N 1
ATOM 3255 C CA . VAL B 1 111 ? 42.75786 23.05144 45.40041 1.000 41.00216 82 VAL B CA 1
ATOM 3256 C C . VAL B 1 111 ? 43.99637 22.47651 44.73926 1.000 47.60168 82 VAL B C 1
ATOM 3257 O O . VAL B 1 111 ? 43.89541 21.58583 43.88918 1.000 47.19492 82 VAL B O 1
ATOM 3261 N N . ILE B 1 112 ? 45.16414 22.98311 45.11462 1.000 50.22558 83 ILE B N 1
ATOM 3262 C CA . ILE B 1 112 ? 46.39073 22.67654 44.39936 1.000 41.47753 83 ILE B CA 1
ATOM 3263 C C . ILE B 1 112 ? 47.37848 22.04735 45.36632 1.000 52.47142 83 ILE B C 1
ATOM 3264 O O . ILE B 1 112 ? 47.82129 22.69303 46.32549 1.000 53.33664 83 ILE B O 1
ATOM 3269 N N . ASN B 1 113 ? 47.72131 20.78821 45.11224 1.000 57.63442 84 ASN B N 1
ATOM 3270 C CA . ASN B 1 113 ? 48.74761 20.08855 45.87933 1.000 55.53169 84 ASN B CA 1
ATOM 3271 C C . ASN B 1 113 ? 48.37128 19.99072 47.35620 1.000 56.66374 84 ASN B C 1
ATOM 3272 O O . ASN B 1 113 ? 49.23906 19.97358 48.22990 1.000 59.81262 84 ASN B O 1
ATOM 3277 N N . GLY B 1 114 ? 47.06538 19.96309 47.63757 1.000 55.46453 85 GLY B N 1
ATOM 3278 C CA . GLY B 1 114 ? 46.55573 19.94024 48.99525 1.000 55.69422 85 GLY B CA 1
ATOM 3279 C C . GLY B 1 114 ? 47.10474 21.05054 49.86915 1.000 58.95559 85 GLY B C 1
ATOM 3280 O O . GLY B 1 114 ? 47.16372 20.90906 51.09295 1.000 62.85682 85 GLY B O 1
ATOM 3281 N N . GLU B 1 115 ? 47.50400 22.16473 49.25535 1.000 59.53204 86 GLU B N 1
ATOM 3282 C CA . GLU B 1 115 ? 48.24028 23.20049 49.96995 1.000 65.81451 86 GLU B CA 1
ATOM 3283 C C . GLU B 1 115 ? 47.67523 24.58498 49.67765 1.000 58.74278 86 GLU B C 1
ATOM 3284 O O . GLU B 1 115 ? 47.64070 25.44764 50.56072 1.000 61.03249 86 GLU B O 1
ATOM 3290 N N . PHE B 1 116 ? 47.21936 24.80753 48.45002 1.000 50.64177 87 PHE B N 1
ATOM 3291 C CA . PHE B 1 116 ? 46.75734 26.11578 48.03018 1.000 49.82874 87 PHE B CA 1
ATOM 3292 C C . PHE B 1 116 ? 45.30879 26.04833 47.58114 1.000 53.46203 87 PHE B C 1
ATOM 3293 O O . PHE B 1 116 ? 44.88863 25.09403 46.91268 1.000 49.38398 87 PHE B O 1
ATOM 3301 N N . LEU B 1 117 ? 44.55712 27.07200 47.96147 1.000 50.68875 88 LEU B N 1
ATOM 3302 C CA . LEU B 1 117 ? 43.24302 27.33920 47.40688 1.000 39.99278 88 LEU B CA 1
ATOM 3303 C C . LEU B 1 117 ? 43.38773 28.42648 46.35411 1.000 42.04432 88 LEU B C 1
ATOM 3304 O O . LEU B 1 117 ? 43.98059 29.48136 46.62054 1.000 47.20780 88 LEU B O 1
ATOM 3309 N N . VAL B 1 118 ? 42.87021 28.16784 45.15871 1.000 39.73299 89 VAL B N 1
ATOM 3310 C CA . VAL B 1 118 ? 42.92422 29.12691 44.05912 1.000 35.97424 89 VAL B CA 1
ATOM 3311 C C . VAL B 1 118 ? 41.50142 29.43623 43.64001 1.000 38.55975 89 VAL B C 1
ATOM 3312 O O . VAL B 1 118 ? 40.74624 28.51974 43.28768 1.000 39.78445 89 VAL B O 1
ATOM 3316 N N . ALA B 1 119 ? 41.14156 30.72417 43.66405 1.000 40.98218 90 ALA B N 1
ATOM 3317 C CA . ALA B 1 119 ? 39.83528 31.20975 43.22365 1.000 37.69249 90 ALA B CA 1
ATOM 3318 C C . ALA B 1 119 ? 39.98923 32.13232 42.01887 1.000 42.56192 90 ALA B C 1
ATOM 3319 O O . ALA B 1 119 ? 40.89963 32.97449 41.98262 1.000 40.83817 90 ALA B O 1
ATOM 3321 N N . LEU B 1 120 ? 39.09376 31.97688 41.03792 1.000 41.13579 91 LEU B N 1
ATOM 3322 C CA . LEU B 1 120 ? 38.95751 32.92054 39.93211 1.000 36.21634 91 LEU B CA 1
ATOM 3323 C C . LEU B 1 120 ? 37.60082 33.59903 40.00730 1.000 32.57414 91 LEU B C 1
ATOM 3324 O O . LEU B 1 120 ? 36.57283 32.92918 40.16939 1.000 38.02145 91 LEU B O 1
ATOM 3329 N N . ALA B 1 121 ? 37.59553 34.91541 39.82982 1.000 32.17880 92 ALA B N 1
ATOM 3330 C CA . ALA B 1 121 ? 36.37096 35.69429 39.90001 1.000 37.45018 92 ALA B CA 1
ATOM 3331 C C . ALA B 1 121 ? 36.36967 36.74891 38.79587 1.000 41.00092 92 ALA B C 1
ATOM 3332 O O . ALA B 1 121 ? 37.42190 37.21962 38.35940 1.000 42.69618 92 ALA B O 1
ATOM 3334 N N . GLU B 1 122 ? 35.16909 37.11254 38.34909 1.000 34.87992 93 GLU B N 1
ATOM 3335 C CA . GLU B 1 122 ? 34.97375 37.96894 37.18833 1.000 36.52801 93 GLU B CA 1
ATOM 3336 C C . GLU B 1 122 ? 33.96714 39.06853 37.50026 1.000 36.57949 93 GLU B C 1
ATOM 3337 O O . GLU B 1 122 ? 33.02811 38.87655 38.28806 1.000 36.56693 93 GLU B O 1
ATOM 3343 N N . SER B 1 123 ? 34.16770 40.22040 36.85717 1.000 38.55092 94 SER B N 1
ATOM 3344 C CA . SER B 1 123 ? 33.20692 41.32027 36.85130 1.000 40.13391 94 SER B CA 1
ATOM 3345 C C . SER B 1 123 ? 33.23039 41.97876 35.47979 1.000 41.36574 94 SER B C 1
ATOM 3346 O O . SER B 1 123 ? 34.29965 42.34453 34.98716 1.000 45.77331 94 SER B O 1
ATOM 3349 N N . ILE B 1 124 ? 32.04945 42.16244 34.88521 1.000 50.26059 95 ILE B N 1
ATOM 3350 C CA . ILE B 1 124 ? 31.96165 42.63016 33.50447 1.000 54.26444 95 ILE B CA 1
ATOM 3351 C C . ILE B 1 124 ? 32.59593 44.01314 33.37801 1.000 58.01266 95 ILE B C 1
ATOM 3352 O O . ILE B 1 124 ? 32.38754 44.89781 34.22156 1.000 57.96247 95 ILE B O 1
ATOM 3357 N N . GLY B 1 125 ? 33.40779 44.19255 32.33102 1.000 56.85121 96 GLY B N 1
ATOM 3358 C CA . GLY B 1 125 ? 34.12439 45.43270 32.09756 1.000 54.42491 96 GLY B CA 1
ATOM 3359 C C . GLY B 1 125 ? 35.39526 45.61802 32.90445 1.000 50.66103 96 GLY B C 1
ATOM 3360 O O . GLY B 1 125 ? 36.09018 46.62243 32.71184 1.000 61.26229 96 GLY B O 1
ATOM 3361 N N . LYS B 1 126 ? 35.71726 44.69837 33.80735 1.000 44.51555 97 LYS B N 1
ATOM 3362 C CA . LYS B 1 126 ? 36.88695 44.78195 34.66339 1.000 44.90457 97 LYS B CA 1
ATOM 3363 C C . LYS B 1 126 ? 37.77813 43.57212 34.42211 1.000 44.72624 97 LYS B C 1
ATOM 3364 O O . LYS B 1 126 ? 37.28628 42.50692 34.03976 1.000 41.91168 97 LYS B O 1
ATOM 3370 N N . PRO B 1 127 ? 39.08961 43.70415 34.61603 1.000 47.53974 98 PRO B N 1
ATOM 3371 C CA . PRO B 1 127 ? 39.96691 42.53645 34.47075 1.000 43.13832 98 PRO B CA 1
ATOM 3372 C C . PRO B 1 127 ? 39.65282 41.46539 35.50630 1.000 45.95061 98 PRO B C 1
ATOM 3373 O O . PRO B 1 127 ? 39.42854 41.75026 36.68617 1.000 47.56483 98 PRO B O 1
ATOM 3377 N N . SER B 1 128 ? 39.64145 40.21974 35.04847 1.000 42.44752 99 SER B N 1
ATOM 3378 C CA . SER B 1 128 ? 39.39466 39.09653 35.93374 1.000 41.10405 99 SER B CA 1
ATOM 3379 C C . SER B 1 128 ? 40.54773 38.92720 36.92155 1.000 41.90748 99 SER B C 1
ATOM 3380 O O . SER B 1 128 ? 41.63771 39.47968 36.75370 1.000 44.74923 99 SER B O 1
ATOM 3383 N N . LEU B 1 129 ? 40.28752 38.15750 37.97542 1.000 40.17650 100 LEU B N 1
ATOM 3384 C CA . LEU B 1 129 ? 41.20527 38.05693 39.10095 1.000 45.54389 100 LEU B CA 1
ATOM 3385 C C . LEU B 1 129 ? 41.36743 36.60415 39.51494 1.000 43.12887 100 LEU B C 1
ATOM 3386 O O . LEU B 1 129 ? 40.37743 35.89112 39.71863 1.000 38.58550 100 LEU B O 1
ATOM 3391 N N . ILE B 1 130 ? 42.61908 36.17752 39.63357 1.000 41.87916 101 ILE B N 1
ATOM 3392 C CA . ILE B 1 130 ? 42.97731 34.93310 40.30096 1.000 41.36523 101 ILE B CA 1
ATOM 3393 C C . ILE B 1 130 ? 43.55066 35.29845 41.65782 1.000 42.70580 101 ILE B C 1
ATOM 3394 O O . ILE B 1 130 ? 44.45611 36.13861 41.74672 1.000 41.79603 101 ILE B O 1
ATOM 3399 N N . ARG B 1 131 ? 43.02978 34.68468 42.71325 1.000 39.55272 102 ARG B N 1
ATOM 3400 C CA . ARG B 1 131 ? 43.60682 34.83935 44.03898 1.000 44.48270 102 ARG B CA 1
ATOM 3401 C C . ARG B 1 131 ? 43.99616 33.47908 44.60549 1.000 44.57183 102 ARG B C 1
ATOM 3402 O O . ARG B 1 131 ? 43.25872 32.49214 44.46220 1.000 38.21253 102 ARG B O 1
ATOM 3410 N N . VAL B 1 132 ? 45.18218 33.44495 45.21590 1.000 37.76353 103 VAL B N 1
ATOM 3411 C CA . VAL B 1 132 ? 45.77404 32.25003 45.80943 1.000 42.82440 103 VAL B CA 1
ATOM 3412 C C . VAL B 1 132 ? 45.82299 32.43486 47.31937 1.000 48.76578 103 VAL B C 1
ATOM 3413 O O . VAL B 1 132 ? 46.15068 33.52228 47.80983 1.000 57.48490 103 VAL B O 1
ATOM 3417 N N . TYR B 1 133 ? 45.51848 31.36767 48.05390 1.000 47.11625 104 TYR B N 1
ATOM 3418 C CA . TYR B 1 133 ? 45.56180 31.36946 49.50787 1.000 48.16914 104 TYR B CA 1
ATOM 3419 C C . TYR B 1 133 ? 46.23991 30.09627 49.99612 1.000 50.97221 104 TYR B C 1
ATOM 3420 O O . TYR B 1 133 ? 46.15849 29.04687 49.35040 1.000 50.67729 104 TYR B O 1
ATOM 3429 N N . LYS B 1 134 ? 46.92074 30.19556 51.13689 1.000 52.15376 105 LYS B N 1
ATOM 3430 C CA . LYS B 1 134 ? 47.40173 29.00626 51.82522 1.000 60.08965 105 LYS B CA 1
ATOM 3431 C C . LYS B 1 134 ? 46.26637 28.42119 52.65895 1.000 59.70818 105 LYS B C 1
ATOM 3432 O O . LYS B 1 134 ? 45.64081 29.13394 53.45276 1.000 56.08169 105 LYS B O 1
ATOM 3438 N N . LEU B 1 135 ? 45.98881 27.12580 52.45808 1.000 56.83545 106 LEU B N 1
ATOM 3439 C CA . LEU B 1 135 ? 44.86376 26.48090 53.13505 1.000 58.75004 106 LEU B CA 1
ATOM 3440 C C . LEU B 1 135 ? 44.95975 26.62170 54.64742 1.000 69.60041 106 LEU B C 1
ATOM 3441 O O . LEU B 1 135 ? 43.96754 26.93828 55.31530 1.000 71.42746 106 LEU B O 1
ATOM 3446 N N . GLU B 1 136 ? 46.14605 26.38927 55.20870 1.000 69.89229 107 GLU B N 1
ATOM 3447 C CA . GLU B 1 136 ? 46.28164 26.42388 56.65388 1.000 79.07550 107 GLU B CA 1
ATOM 3448 C C . GLU B 1 136 ? 46.22571 27.83404 57.21790 1.000 70.05120 107 GLU B C 1
ATOM 3449 O O . GLU B 1 136 ? 46.21608 27.98695 58.44130 1.000 74.56912 107 GLU B O 1
ATOM 3455 N N . LYS B 1 137 ? 46.18623 28.86627 56.37492 1.000 66.61434 108 LYS B N 1
ATOM 3456 C CA . LYS B 1 137 ? 46.12938 30.23768 56.85601 1.000 72.00577 108 LYS B CA 1
ATOM 3457 C C . LYS B 1 137 ? 45.21794 31.04299 55.93448 1.000 65.10434 108 LYS B C 1
ATOM 3458 O O . LYS B 1 137 ? 45.66011 31.88876 55.16028 1.000 67.24345 108 LYS B O 1
ATOM 3464 N N . LEU B 1 138 ? 43.91492 30.77493 56.02661 1.000 60.64548 109 LEU B N 1
ATOM 3465 C CA . LEU B 1 138 ? 42.98358 31.52705 55.19986 1.000 56.45989 109 LEU B CA 1
ATOM 3466 C C . LEU B 1 138 ? 42.66925 32.87203 55.85398 1.000 59.07630 109 LEU B C 1
ATOM 3467 O O . LEU B 1 138 ? 42.51349 32.95287 57.07833 1.000 63.92770 109 LEU B O 1
ATOM 3472 N N . PRO B 1 139 ? 42.58746 33.93690 55.06786 1.000 59.01586 110 PRO B N 1
ATOM 3473 C CA . PRO B 1 139 ? 42.37442 35.27232 55.63293 1.000 59.21689 110 PRO B CA 1
ATOM 3474 C C . PRO B 1 139 ? 40.91259 35.49848 56.00133 1.000 61.50935 110 PRO B C 1
ATOM 3475 O O . PRO B 1 139 ? 40.02649 34.69077 55.71265 1.000 65.89229 110 PRO B O 1
ATOM 3479 N N . ASN B 1 140 ? 40.66509 36.63662 56.64115 1.000 61.80820 111 ASN B N 1
ATOM 3480 C CA . ASN B 1 140 ? 39.32377 36.97645 57.09394 1.000 69.23914 111 ASN B CA 1
ATOM 3481 C C . ASN B 1 140 ? 38.72993 38.17226 56.35524 1.000 71.27424 111 ASN B C 1
ATOM 3482 O O . ASN B 1 140 ? 37.66080 38.65082 56.74052 1.000 62.38133 111 ASN B O 1
ATOM 3487 N N . ARG B 1 141 ? 39.38197 38.66636 55.30356 1.000 65.89458 112 ARG B N 1
ATOM 3488 C CA . ARG B 1 141 ? 38.84976 39.81850 54.59061 1.000 63.18787 112 ARG B CA 1
ATOM 3489 C C . ARG B 1 141 ? 39.39326 39.85012 53.17016 1.000 59.95782 112 ARG B C 1
ATOM 3490 O O . ARG B 1 141 ? 40.38366 39.19292 52.83454 1.000 53.37264 112 ARG B O 1
ATOM 3498 N N . GLU B 1 142 ? 38.73863 40.67323 52.34996 1.000 58.27277 113 GLU B N 1
ATOM 3499 C CA . GLU B 1 142 ? 38.84675 40.56705 50.89923 1.000 53.47550 113 GLU B CA 1
ATOM 3500 C C . GLU B 1 142 ? 40.20824 41.01604 50.37931 1.000 52.57737 113 GLU B C 1
ATOM 3501 O O . GLU B 1 142 ? 40.68007 40.49602 49.35926 1.000 50.31694 113 GLU B O 1
ATOM 3507 N N . GLN B 1 143 ? 40.85395 41.96505 51.06117 1.000 59.82924 114 GLN B N 1
ATOM 3508 C CA . GLN B 1 143 ? 42.12112 42.52625 50.60029 1.000 66.09625 114 GLN B CA 1
ATOM 3509 C C . GLN B 1 143 ? 43.34224 41.69823 50.99337 1.000 62.12162 114 GLN B C 1
ATOM 3510 O O . GLN B 1 143 ? 44.44439 42.01015 50.53659 1.000 66.94830 114 GLN B O 1
ATOM 3516 N N . LEU B 1 144 ? 43.18951 40.66662 51.81830 1.000 61.79150 115 LEU B N 1
ATOM 3517 C CA . LEU B 1 144 ? 44.29675 39.79593 52.19570 1.000 60.66625 115 LEU B CA 1
ATOM 3518 C C . LEU 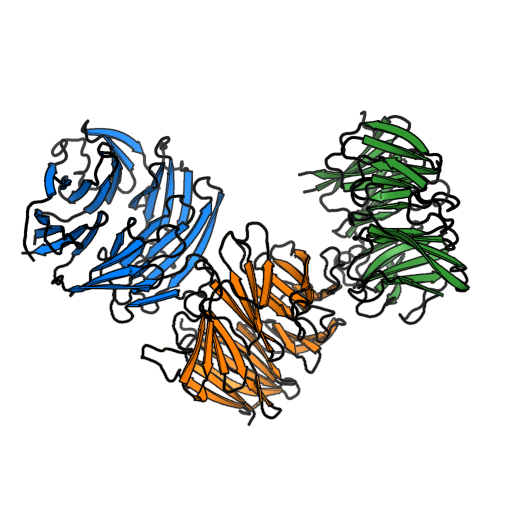B 1 144 ? 44.27557 38.54303 51.32327 1.000 63.71569 115 LEU B C 1
ATOM 3519 O O . LEU B 1 144 ? 43.26664 37.82758 51.27998 1.000 59.57276 115 LEU B O 1
ATOM 3524 N N . TYR B 1 145 ? 45.38342 38.29038 50.62420 1.000 61.86901 116 TYR B N 1
ATOM 3525 C CA . TYR B 1 145 ? 45.57110 37.06110 49.86727 1.000 51.65973 116 TYR B CA 1
ATOM 3526 C C . TYR B 1 145 ? 47.05926 36.74824 49.79142 1.000 55.59528 116 TYR B C 1
ATOM 3527 O O . TYR B 1 145 ? 47.91200 37.57816 50.11657 1.000 62.13715 116 TYR B O 1
ATOM 3536 N N . HIS B 1 146 ? 47.36281 35.52073 49.37597 1.000 54.44097 117 HIS B N 1
ATOM 3537 C CA . HIS B 1 146 ? 48.75402 35.10051 49.26443 1.000 57.54036 117 HIS B CA 1
ATOM 3538 C C . HIS B 1 146 ? 49.39057 35.59196 47.96983 1.000 60.61015 117 HIS B C 1
ATOM 3539 O O . HIS B 1 146 ? 50.56353 35.98839 47.96458 1.000 60.13767 117 HIS B O 1
ATOM 3546 N N . SER B 1 147 ? 48.63805 35.55446 46.86921 1.000 59.76784 118 SER B N 1
ATOM 3547 C CA . SER B 1 147 ? 49.09033 36.07344 45.58599 1.000 56.30431 118 SER B CA 1
ATOM 3548 C C . SER B 1 147 ? 47.86787 36.40201 44.73821 1.000 59.77867 118 SER B C 1
ATOM 3549 O O . SER B 1 147 ? 46.77621 35.86198 44.95655 1.000 53.10725 118 SER B O 1
ATOM 3552 N N . GLN B 1 148 ? 48.06398 37.30746 43.76936 1.000 56.67322 119 GLN B N 1
ATOM 3553 C CA . GLN B 1 148 ? 47.00717 37.71653 42.84938 1.000 45.49350 119 GLN B CA 1
ATOM 3554 C C . GLN B 1 148 ? 47.55019 37.81877 41.42959 1.000 41.42843 119 GLN B C 1
ATOM 3555 O O . GLN B 1 148 ? 48.67805 38.27139 41.21878 1.000 46.93996 119 GLN B O 1
ATOM 3561 N N . VAL B 1 149 ? 46.73333 37.38836 40.46758 1.000 40.48005 120 VAL B N 1
ATOM 3562 C CA . VAL B 1 149 ? 46.99555 37.52599 39.04134 1.000 46.30012 120 VAL B CA 1
ATOM 3563 C C . VAL B 1 149 ? 45.82097 38.27153 38.41990 1.000 48.32753 120 VAL B C 1
ATOM 3564 O O . VAL B 1 149 ? 44.66020 37.89899 38.63193 1.000 47.10242 120 VAL B O 1
ATOM 3568 N N . GLU B 1 150 ? 46.12115 39.32295 37.66220 1.000 47.69894 121 GLU B N 1
ATOM 3569 C CA . GLU B 1 150 ? 45.11230 40.12047 36.97983 1.000 45.98875 121 GLU B CA 1
ATOM 3570 C C . GLU B 1 150 ? 45.10387 39.72726 35.50531 1.000 46.06926 121 GLU B C 1
ATOM 3571 O O . GLU B 1 150 ? 46.14631 39.76938 34.84520 1.000 50.01721 121 GLU B O 1
ATOM 3577 N N . LEU B 1 151 ? 43.93430 39.33791 34.99824 1.000 38.53497 122 LEU B N 1
ATOM 3578 C CA . LEU B 1 151 ? 43.77267 38.83826 33.63568 1.000 43.12992 122 LEU B CA 1
ATOM 3579 C C . LEU B 1 151 ? 43.00830 39.87082 32.82448 1.000 51.97424 122 LEU B C 1
ATOM 3580 O O . LEU B 1 151 ? 41.84217 40.14924 33.11448 1.000 65.61040 122 LEU B O 1
ATOM 3585 N N . LYS B 1 152 ? 43.65247 40.43121 31.81158 1.000 53.57819 123 LYS B N 1
ATOM 3586 C CA . LYS B 1 152 ? 43.00344 41.37720 30.91821 1.000 48.17760 123 LYS B CA 1
ATOM 3587 C C . LYS B 1 152 ? 42.71274 40.70332 29.58520 1.000 43.16168 123 LYS B C 1
ATOM 3588 O O . LYS B 1 152 ? 43.50516 39.89095 29.10244 1.000 42.89985 123 LYS B O 1
ATOM 3594 N N . ASN B 1 153 ? 41.56167 41.03215 29.00099 1.000 46.01442 124 ASN B N 1
ATOM 3595 C CA . ASN B 1 153 ? 41.13335 40.42178 27.74022 1.000 41.25988 124 ASN B CA 1
ATOM 3596 C C . ASN B 1 153 ? 40.19982 41.41823 27.04781 1.000 45.89901 124 ASN B C 1
ATOM 3597 O O . ASN B 1 153 ? 38.98613 41.39491 27.26002 1.000 49.37161 124 ASN B O 1
ATOM 3602 N N . GLY B 1 154 ? 40.78526 42.28850 26.22453 1.000 47.29422 125 GLY B N 1
ATOM 3603 C CA . GLY B 1 154 ? 40.00007 43.28095 25.50845 1.000 47.19332 125 GLY B CA 1
ATOM 3604 C C . GLY B 1 154 ? 39.17702 44.13528 26.45583 1.000 52.36006 125 GLY B C 1
ATOM 3605 O O . GLY B 1 154 ? 39.66661 44.59819 27.49001 1.000 52.98001 125 GLY B O 1
ATOM 3606 N N . ASN B 1 155 ? 37.89768 44.33462 26.12045 1.000 57.57123 126 ASN B N 1
ATOM 3607 C CA . ASN B 1 155 ? 36.98399 45.07895 26.98861 1.000 58.16771 126 ASN B CA 1
ATOM 3608 C C . ASN B 1 155 ? 36.51238 44.25574 28.19030 1.000 54.74802 126 ASN B C 1
ATOM 3609 O O . ASN B 1 155 ? 35.64729 44.71983 28.94585 1.000 57.09796 126 ASN B O 1
ATOM 3614 N N . ASN B 1 156 ? 37.07801 43.06138 28.38428 1.000 44.09612 127 ASN B N 1
ATOM 3615 C CA . ASN B 1 156 ? 36.82734 42.25086 29.57685 1.000 45.18807 127 ASN B CA 1
ATOM 3616 C C . ASN B 1 156 ? 35.34815 41.89743 29.71470 1.000 47.66741 127 ASN B C 1
ATOM 3617 O O . ASN B 1 156 ? 34.79017 41.90542 30.81179 1.000 53.90528 127 ASN B O 1
ATOM 3622 N N . THR B 1 157 ? 34.69812 41.61198 28.58699 1.000 48.71450 128 THR B N 1
ATOM 3623 C CA . THR B 1 157 ? 33.30373 41.19076 28.57559 1.000 51.56514 128 THR B CA 1
ATOM 3624 C C . THR B 1 157 ? 33.13952 39.71555 28.24317 1.000 52.13396 128 THR B C 1
ATOM 3625 O O . THR B 1 157 ? 32.00775 39.23987 28.12524 1.000 57.74630 128 THR B O 1
ATOM 3629 N N . TYR B 1 158 ? 34.23407 38.98029 28.09029 1.000 52.80414 129 TYR B N 1
ATOM 3630 C CA . TYR B 1 158 ? 34.17729 37.58403 27.69791 1.000 49.63069 129 TYR B CA 1
ATOM 3631 C C . TYR B 1 158 ? 34.48743 36.72973 28.90829 1.000 41.82046 129 TYR B C 1
ATOM 3632 O O . TYR B 1 158 ? 35.55745 36.88880 29.51473 1.000 36.86732 129 TYR B O 1
ATOM 3641 N N . PRO B 1 159 ? 33.56872 35.86391 29.32257 1.000 41.24363 130 PRO B N 1
ATOM 3642 C CA . PRO B 1 159 ? 33.81845 35.04864 30.51308 1.000 37.73278 130 PRO B CA 1
ATOM 3643 C C . PRO B 1 159 ? 34.97403 34.08578 30.29675 1.000 38.14062 130 PRO B C 1
ATOM 3644 O O . PRO B 1 159 ? 35.30324 33.71562 29.16241 1.000 31.63656 130 PRO B O 1
ATOM 3648 N N . ILE B 1 160 ? 35.61131 33.71073 31.41071 1.000 34.38530 131 ILE B N 1
ATOM 3649 C CA . ILE B 1 160 ? 36.52875 32.58163 31.40964 1.000 35.93914 131 ILE B CA 1
ATOM 3650 C C . ILE B 1 160 ? 35.73625 31.30210 31.16682 1.000 34.53441 131 ILE B C 1
ATOM 3651 O O . ILE B 1 160 ? 34.62740 31.12614 31.68653 1.000 42.33308 131 ILE B O 1
ATOM 3656 N N . SER B 1 161 ? 36.29091 30.40956 30.35261 1.000 35.76798 132 SER B N 1
ATOM 3657 C CA . SER B 1 161 ? 35.66183 29.12980 30.07010 1.000 33.08257 132 SER B CA 1
ATOM 3658 C C . SER B 1 161 ? 36.37362 27.95110 30.71637 1.000 31.74974 132 SER B C 1
ATOM 3659 O O . SER B 1 161 ? 35.70595 27.04391 31.21197 1.000 36.03129 132 SER B O 1
ATOM 3662 N N . VAL B 1 162 ? 37.71019 27.95175 30.76066 1.000 28.56161 133 VAL B N 1
ATOM 3663 C CA . VAL B 1 162 ? 38.48947 26.82141 31.26731 1.000 28.29500 133 VAL B CA 1
ATOM 3664 C C . VAL B 1 162 ? 39.77176 27.33228 31.91994 1.000 33.20761 133 VAL B C 1
ATOM 3665 O O . VAL B 1 162 ? 40.26252 28.42441 31.61489 1.000 27.31732 133 VAL B O 1
ATOM 3669 N N . VAL B 1 163 ? 40.31850 26.51935 32.82425 1.000 33.24188 134 VAL B N 1
ATOM 3670 C CA . VAL B 1 163 ? 41.50846 26.85021 33.60468 1.000 32.28923 134 VAL B CA 1
ATOM 3671 C C . VAL B 1 163 ? 42.29656 25.56855 33.84841 1.000 35.41123 134 VAL B C 1
ATOM 3672 O O . VAL B 1 163 ? 41.71787 24.51470 34.13270 1.000 30.19484 134 VAL B O 1
ATOM 3676 N N . SER B 1 164 ? 43.62323 25.65985 33.76891 1.000 31.50993 135 SER B N 1
ATOM 3677 C CA . SER B 1 164 ? 44.46955 24.54367 34.16680 1.000 34.85184 135 SER B CA 1
ATOM 3678 C C . SER B 1 164 ? 45.67342 25.09057 34.92519 1.000 35.34207 135 SER B C 1
ATOM 3679 O O . SER B 1 164 ? 46.27876 26.08113 34.50474 1.000 34.43166 135 SER B O 1
ATOM 3682 N N . ILE B 1 165 ? 45.98542 24.46758 36.06123 1.000 35.23142 136 ILE B N 1
ATOM 3683 C CA . ILE B 1 165 ? 47.01552 24.93743 36.98209 1.000 35.49110 136 ILE B CA 1
ATOM 3684 C C . ILE B 1 165 ? 47.93955 23.77110 37.31157 1.000 41.26431 136 ILE B C 1
ATOM 3685 O O . ILE B 1 165 ? 47.47007 22.68739 37.68265 1.000 44.55340 136 ILE B O 1
ATOM 3690 N N . SER B 1 166 ? 49.24743 23.99657 37.18652 1.000 36.89049 137 SER B N 1
ATOM 3691 C CA . SER B 1 166 ? 50.22385 22.96718 37.51231 1.000 31.43942 137 SER B CA 1
ATOM 3692 C C . SER B 1 166 ? 50.30002 22.73764 39.01930 1.000 35.30297 137 SER B C 1
ATOM 3693 O O . SER B 1 166 ? 49.99769 23.62009 39.82578 1.000 38.22945 137 SER B O 1
ATOM 3696 N N . ASN B 1 167 ? 50.72516 21.52544 39.38880 1.000 41.25349 138 ASN B N 1
ATOM 3697 C CA . ASN B 1 167 ? 50.80741 21.11623 40.78889 1.000 39.15659 138 ASN B CA 1
ATOM 3698 C C . ASN B 1 167 ? 51.62541 22.07687 41.64208 1.000 51.84784 138 ASN B C 1
ATOM 3699 O O . ASN B 1 167 ? 51.36747 22.21025 42.84302 1.000 51.20912 138 ASN B O 1
ATOM 3704 N N . ASP B 1 168 ? 52.64631 22.70943 41.06681 1.000 48.34900 139 ASP B N 1
ATOM 3705 C CA . ASP B 1 168 ? 53.51222 23.61392 41.81318 1.000 49.51507 139 ASP B CA 1
ATOM 3706 C C . ASP B 1 168 ? 53.10800 25.07505 41.65642 1.000 45.19961 139 ASP B C 1
ATOM 3707 O O . ASP B 1 168 ? 53.80498 25.95502 42.16713 1.000 47.69278 139 ASP B O 1
ATOM 3712 N N . LEU B 1 169 ? 51.99864 25.34241 40.96483 1.000 49.00066 140 LEU B N 1
ATOM 3713 C CA . LEU B 1 169 ? 51.41564 26.67015 40.80135 1.000 51.79669 140 LEU B CA 1
ATOM 3714 C C . LEU B 1 169 ? 52.28753 27.60765 39.98295 1.000 51.44457 140 LEU B C 1
ATOM 3715 O O . LEU B 1 169 ? 52.07509 28.82005 40.01305 1.000 55.28962 140 LEU B O 1
ATOM 3720 N N . SER B 1 170 ? 53.27354 27.09294 39.25146 1.000 50.13063 141 SER B N 1
ATOM 3721 C CA . SER B 1 170 ? 54.15371 27.97480 38.50152 1.000 51.44834 141 SER B CA 1
ATOM 3722 C C . SER B 1 170 ? 53.69445 28.18018 37.06853 1.000 45.28267 141 SER B C 1
ATOM 3723 O O . SER B 1 170 ? 54.28180 28.99992 36.35194 1.000 48.37681 141 SER B O 1
ATOM 3726 N N . CYS B 1 171 ? 52.65170 27.47936 36.64207 1.000 39.25388 142 CYS B N 1
ATOM 3727 C CA . CYS B 1 171 ? 52.15634 27.58619 35.27695 1.000 39.56011 142 CYS B CA 1
ATOM 3728 C C . CYS B 1 171 ? 50.63726 27.52078 35.30929 1.000 41.89488 142 CYS B C 1
ATOM 3729 O O . CYS B 1 171 ? 50.06539 26.55090 35.82192 1.000 43.59671 142 CYS B O 1
ATOM 3732 N N . ILE B 1 172 ? 49.98973 28.55926 34.78151 1.000 41.35147 143 ILE B N 1
ATOM 3733 C CA . ILE B 1 172 ? 48.53182 28.66898 34.74963 1.000 38.72881 143 ILE B CA 1
ATOM 3734 C C . ILE B 1 172 ? 48.11886 29.03061 33.33254 1.000 34.69618 143 ILE B C 1
ATOM 3735 O O . ILE B 1 172 ? 48.66805 29.96980 32.74228 1.000 32.20776 143 ILE B O 1
ATOM 3740 N N . VAL B 1 173 ? 47.15394 28.29461 32.79224 1.000 30.11630 144 VAL B N 1
ATOM 3741 C CA . VAL B 1 173 ? 46.56958 28.59322 31.48986 1.000 36.69700 144 VAL B CA 1
ATOM 3742 C C . VAL B 1 173 ? 45.07926 28.87395 31.67615 1.000 34.99304 144 VAL B C 1
ATOM 3743 O O . VAL B 1 173 ? 44.37843 28.13521 32.38356 1.000 31.12945 144 VAL B O 1
ATOM 3747 N N . VAL B 1 174 ? 44.60070 29.94472 31.04700 1.000 33.91337 145 VAL B N 1
ATOM 3748 C CA . VAL B 1 174 ? 43.20131 30.35058 31.13601 1.000 36.23876 145 VAL B CA 1
ATOM 3749 C C . VAL B 1 174 ? 42.66054 30.53122 29.72366 1.000 31.45620 145 VAL B C 1
ATOM 3750 O O . VAL B 1 174 ? 43.26570 31.23425 28.90547 1.000 31.00140 145 VAL B O 1
ATOM 3754 N N . GLY B 1 175 ? 41.52498 29.90308 29.44001 1.000 30.15968 146 GLY B N 1
ATOM 3755 C CA . GLY B 1 175 ? 40.86051 30.08865 28.16076 1.000 24.38710 146 GLY B CA 1
ATOM 3756 C C . GLY B 1 175 ? 39.57819 30.88346 28.31398 1.000 30.27631 146 GLY B C 1
ATOM 3757 O O . GLY B 1 175 ? 38.97063 30.86236 29.39019 1.000 32.15300 146 GLY B O 1
ATOM 3758 N N . PHE B 1 176 ? 39.14291 31.56737 27.24947 1.000 35.05081 147 PHE B N 1
ATOM 3759 C CA . PHE B 1 176 ? 37.96313 32.42604 27.28599 1.000 36.26949 147 PHE B CA 1
ATOM 3760 C C . PHE B 1 176 ? 36.96753 32.06477 26.18233 1.000 34.57740 147 PHE B C 1
ATOM 3761 O O . PHE B 1 176 ? 37.30773 31.42083 25.18520 1.000 38.83969 147 PHE B O 1
ATOM 3769 N N . ILE B 1 177 ? 35.73358 32.55413 26.36317 1.000 33.08482 148 ILE B N 1
ATOM 3770 C CA . ILE B 1 177 ? 34.63925 32.38325 25.39900 1.000 34.80960 148 ILE B CA 1
ATOM 3771 C C . ILE B 1 177 ? 34.99424 32.94936 24.02147 1.000 35.35512 148 ILE B C 1
ATOM 3772 O O . ILE B 1 177 ? 34.47217 32.48479 23.00357 1.000 31.91631 148 ILE B O 1
ATOM 3777 N N . ASN B 1 178 ? 35.87722 33.94693 23.94722 1.000 36.15067 149 ASN B N 1
ATOM 3778 C CA . ASN B 1 178 ? 36.20958 34.52490 22.64694 1.000 32.05768 149 ASN B CA 1
ATOM 3779 C C . ASN B 1 178 ? 37.46473 33.91449 22.00190 1.000 30.56606 149 ASN B C 1
ATOM 3780 O O . ASN B 1 178 ? 38.00402 34.49759 21.05441 1.000 34.00694 149 ASN B O 1
ATOM 3785 N N . GLY B 1 179 ? 37.93324 32.75953 22.46644 1.000 32.05371 150 GLY B N 1
ATOM 3786 C CA . GLY B 1 179 ? 39.01582 32.07907 21.77562 1.000 36.68236 150 GLY B CA 1
ATOM 3787 C C . GLY B 1 179 ? 40.42102 32.43241 22.20427 1.000 36.61200 150 GLY B C 1
ATOM 3788 O O . GLY B 1 179 ? 41.38274 31.97998 21.56269 1.000 34.44138 150 GLY B O 1
ATOM 3789 N N . LYS B 1 180 ? 40.57916 33.21992 23.25725 1.000 35.97045 151 LYS B N 1
ATOM 3790 C CA . LYS B 1 180 ? 41.90034 33.58489 23.73676 1.000 32.62814 151 LYS B CA 1
ATOM 3791 C C . LYS B 1 180 ? 42.36492 32.61011 24.81951 1.000 37.22361 151 LYS B C 1
ATOM 3792 O O . LYS B 1 180 ? 41.57159 32.14267 25.65769 1.000 28.19272 151 LYS B O 1
ATOM 3798 N N . ILE B 1 181 ? 43.65494 32.28370 24.77568 1.000 33.70227 152 ILE B N 1
ATOM 3799 C CA . ILE B 1 181 ? 44.32463 31.52624 25.82681 1.000 35.72624 152 ILE B CA 1
ATOM 3800 C C . ILE B 1 181 ? 45.44712 32.39099 26.38094 1.000 37.09022 152 ILE B C 1
ATOM 3801 O O . ILE B 1 181 ? 46.25389 32.93965 25.61525 1.000 29.17197 152 ILE B O 1
ATOM 3806 N N . ILE B 1 182 ? 45.48504 32.53077 27.70400 1.000 23.31228 153 ILE B N 1
ATOM 3807 C CA . ILE B 1 182 ? 46.54602 33.26358 28.38756 1.000 32.42165 153 ILE B CA 1
ATOM 3808 C C . ILE B 1 182 ? 47.39666 32.27986 29.17948 1.000 32.45981 153 ILE B C 1
ATOM 3809 O O . ILE B 1 182 ? 46.86659 31.45133 29.93173 1.000 27.64081 153 ILE B O 1
ATOM 3814 N N . LEU B 1 183 ? 48.71224 32.37101 28.99293 1.000 43.35188 154 LEU B N 1
ATOM 3815 C CA . LEU B 1 183 ? 49.70127 31.61162 29.74624 1.000 36.82121 154 LEU B CA 1
ATOM 3816 C C . LEU B 1 183 ? 50.31244 32.52869 30.79580 1.000 32.62624 154 LEU B C 1
ATOM 3817 O O . LEU B 1 183 ? 50.79428 33.60781 30.45898 1.000 36.52874 154 LEU B O 1
ATOM 3822 N N . ILE B 1 184 ? 50.28368 32.10073 32.05870 1.000 33.09860 155 ILE B N 1
ATOM 3823 C CA . ILE B 1 184 ? 50.93313 32.79408 33.16487 1.000 37.37766 155 ILE B CA 1
ATOM 3824 C C . ILE B 1 184 ? 51.96738 31.85199 33.75877 1.000 41.41194 155 ILE B C 1
ATOM 3825 O O . ILE B 1 184 ? 51.64965 30.69299 34.06085 1.000 36.63319 155 ILE B O 1
ATOM 3830 N N . ARG B 1 185 ? 53.19735 32.34789 33.92141 1.000 42.26961 156 ARG B N 1
ATOM 3831 C CA . ARG B 1 185 ? 54.31008 31.57562 34.47504 1.000 47.64377 156 ARG B CA 1
ATOM 3832 C C . ARG B 1 185 ? 55.07850 32.43882 35.45832 1.000 40.19614 156 ARG B C 1
ATOM 3833 O O . ARG B 1 185 ? 55.37444 33.59945 35.16370 1.000 52.23877 156 ARG B O 1
ATOM 3841 N N . GLY B 1 186 ? 55.40800 31.86451 36.60765 1.000 52.24429 157 GLY B N 1
ATOM 3842 C CA . GLY B 1 186 ? 56.17585 32.55986 37.62235 1.000 50.42438 157 GLY B CA 1
ATOM 3843 C C . GLY B 1 186 ? 56.20949 31.74539 38.89655 1.000 56.30521 157 GLY B C 1
ATOM 3844 O O . GLY B 1 186 ? 55.66038 30.64294 38.97113 1.000 60.09147 157 GLY B O 1
ATOM 3845 N N . ASP B 1 187 ? 56.86133 32.31536 39.91068 1.000 60.83257 158 ASP B N 1
ATOM 3846 C CA . ASP B 1 187 ? 56.96289 31.66835 41.22374 1.000 67.37219 158 ASP B CA 1
ATOM 3847 C C . ASP B 1 187 ? 55.78818 32.12115 42.09520 1.000 67.16559 158 ASP B C 1
ATOM 3848 O O . ASP B 1 187 ? 55.93764 32.82394 43.10059 1.000 65.13847 158 ASP B O 1
ATOM 3853 N N . ILE B 1 188 ? 54.58902 31.69292 41.68287 1.000 67.23058 159 ILE B N 1
ATOM 3854 C CA . ILE B 1 188 ? 53.36731 32.19993 42.30699 1.000 66.24477 159 ILE B CA 1
ATOM 3855 C C . ILE B 1 188 ? 53.22878 31.68336 43.74008 1.000 70.63770 159 ILE B C 1
ATOM 3856 O O . ILE B 1 188 ? 52.80063 32.42235 44.63764 1.000 70.92808 159 ILE B O 1
ATOM 3861 N N . SER B 1 189 ? 53.63076 30.43174 43.99512 1.000 69.02193 160 SER B N 1
ATOM 3862 C CA . SER B 1 189 ? 53.53385 29.88949 45.34935 1.000 70.69732 160 SER B CA 1
ATOM 3863 C C . SER B 1 189 ? 54.38097 30.65505 46.36579 1.000 75.85027 160 SER B C 1
ATOM 3864 O O . SER B 1 189 ? 54.19950 30.45310 47.57307 1.000 77.62372 160 SER B O 1
ATOM 3867 N N . ARG B 1 190 ? 55.29233 31.52399 45.92553 1.000 77.91190 161 ARG B N 1
ATOM 3868 C CA . ARG B 1 190 ? 56.00089 32.41135 46.84186 1.000 92.95554 161 ARG B CA 1
ATOM 3869 C C . ARG B 1 190 ? 55.75697 33.87988 46.52713 1.000 88.96102 161 ARG B C 1
ATOM 3870 O O . ARG B 1 190 ? 56.47270 34.73867 47.05969 1.000 95.11212 161 ARG B O 1
ATOM 3878 N N . ASP B 1 191 ? 54.78728 34.18388 45.65655 1.000 75.31553 162 ASP B N 1
ATOM 3879 C CA . ASP B 1 191 ? 54.32133 35.54989 45.41009 1.000 74.99468 162 ASP B CA 1
ATOM 3880 C C . ASP B 1 191 ? 55.42502 36.44281 44.84205 1.000 86.76220 162 ASP B C 1
ATOM 3881 O O . ASP B 1 191 ? 55.43420 37.65738 45.06208 1.000 88.54131 162 ASP B O 1
ATOM 3886 N N . ARG B 1 192 ? 56.36141 35.86056 44.09566 1.000 97.11362 163 ARG B N 1
ATOM 3887 C CA . ARG B 1 192 ? 57.52219 36.59458 43.60662 1.000 106.60334 163 ARG B CA 1
ATOM 3888 C C . ARG B 1 192 ? 57.30169 37.22842 42.23621 1.000 105.96275 163 ARG B C 1
ATOM 3889 O O . ARG B 1 192 ? 58.25185 37.76160 41.65530 1.000 113.14059 163 ARG B O 1
ATOM 3897 N N . GLY B 1 193 ? 56.08660 37.19308 41.71571 1.000 94.92850 164 GLY B N 1
ATOM 3898 C CA . GLY B 1 193 ? 55.78253 37.81006 40.44423 1.000 85.98386 164 GLY B CA 1
ATOM 3899 C C . GLY B 1 193 ? 55.41600 36.78058 39.38735 1.000 73.13492 164 GLY B C 1
ATOM 3900 O O . GLY B 1 193 ? 55.72121 35.58834 39.49631 1.000 69.08765 164 GLY B O 1
ATOM 3901 N N . SER B 1 194 ? 54.74386 37.26295 38.34288 1.000 62.12891 165 SER B N 1
ATOM 3902 C CA . SER B 1 194 ? 54.34435 36.40703 37.23771 1.000 60.83950 165 SER B CA 1
ATOM 3903 C C . SER B 1 194 ? 54.48416 37.16869 35.92639 1.000 62.82863 165 SER B C 1
ATOM 3904 O O . SER B 1 194 ? 54.41016 38.40059 35.89773 1.000 62.82449 165 SER B O 1
ATOM 3907 N N . GLN B 1 195 ? 54.70617 36.41779 34.84409 1.000 57.60180 166 GLN B N 1
ATOM 3908 C CA . GLN B 1 195 ? 54.68310 36.93114 33.47841 1.000 54.49079 166 GLN B CA 1
ATOM 3909 C C . GLN B 1 195 ? 53.52405 36.29723 32.71867 1.000 45.56674 166 GLN B C 1
ATOM 3910 O O . GLN B 1 195 ? 53.30025 35.08632 32.81545 1.000 44.39234 166 GLN B O 1
ATOM 3916 N N . GLN B 1 196 ? 52.79597 37.09775 31.94547 1.000 44.53237 167 GLN B N 1
ATOM 3917 C CA . GLN B 1 196 ? 51.70323 36.56854 31.13755 1.000 48.41647 167 GLN B CA 1
ATOM 3918 C C . GLN B 1 196 ? 51.95879 36.81043 29.66202 1.000 46.38237 167 GLN B C 1
ATOM 3919 O O . GLN B 1 196 ? 52.52401 37.83550 29.27564 1.000 43.50139 167 GLN B O 1
ATOM 3925 N N . ARG B 1 197 ? 51.49113 35.88172 28.83231 1.000 37.85945 168 ARG B N 1
ATOM 3926 C CA . ARG B 1 197 ? 51.45209 36.14868 27.40375 1.000 42.77464 168 ARG B CA 1
ATOM 3927 C C . ARG B 1 197 ? 50.27604 35.42401 26.77763 1.000 36.54606 168 ARG B C 1
ATOM 3928 O O . ARG B 1 197 ? 49.84232 34.36338 27.24299 1.000 36.83343 168 ARG B O 1
ATOM 3936 N N . ILE B 1 198 ? 49.75037 36.03130 25.72523 1.000 35.14864 169 ILE B N 1
ATOM 3937 C CA . ILE B 1 198 ? 48.67284 35.43226 24.95269 1.000 33.70202 169 ILE B CA 1
ATOM 3938 C C . ILE B 1 198 ? 49.29475 34.39650 24.02733 1.000 36.69612 169 ILE B C 1
ATOM 3939 O O . ILE B 1 198 ? 50.10247 34.73886 23.15889 1.000 33.49433 169 ILE B O 1
ATOM 3944 N N . ILE B 1 199 ? 48.93436 33.12360 24.20218 1.000 30.10230 170 ILE B N 1
ATOM 3945 C CA . ILE B 1 199 ? 49.52725 32.11220 23.33934 1.000 36.17040 170 ILE B CA 1
ATOM 3946 C C . ILE B 1 199 ? 48.57652 31.63960 22.25689 1.000 37.28428 170 ILE B C 1
ATOM 3947 O O . ILE B 1 199 ? 48.99352 30.88438 21.36388 1.000 33.24270 170 ILE B O 1
ATOM 3952 N N . TYR B 1 200 ? 47.32475 32.08417 22.27933 1.000 32.45433 171 TYR B N 1
ATOM 3953 C CA . TYR B 1 200 ? 46.40716 31.69755 21.22077 1.000 36.84797 171 TYR B CA 1
ATOM 3954 C C . TYR B 1 200 ? 45.25526 32.68504 21.16465 1.000 39.32758 171 TYR B C 1
ATOM 3955 O O . TYR B 1 200 ? 44.71606 33.06872 22.20375 1.000 38.27042 171 TYR B O 1
ATOM 3964 N N . GLU B 1 201 ? 44.89373 33.09209 19.94910 1.000 38.25358 172 GLU B N 1
ATOM 3965 C CA . GLU B 1 201 ? 43.65808 33.83101 19.69315 1.000 40.80759 172 GLU B CA 1
ATOM 3966 C C . GLU B 1 201 ? 42.96616 33.13283 18.52966 1.000 35.51360 172 GLU B C 1
ATOM 3967 O O . GLU B 1 201 ? 43.36546 33.29921 17.37785 1.000 38.95459 172 GLU B O 1
ATOM 3973 N N . ASP B 1 202 ? 41.94088 32.35291 18.83501 1.000 34.39568 173 ASP B N 1
ATOM 3974 C CA . ASP B 1 202 ? 41.24389 31.58061 17.82137 1.000 34.91930 173 ASP B CA 1
ATOM 3975 C C . ASP B 1 202 ? 40.70581 32.50938 16.74757 1.000 42.17704 173 ASP B C 1
ATOM 3976 O O . ASP B 1 202 ? 39.94954 33.44193 17.06601 1.000 44.64852 173 ASP B O 1
ATOM 3981 N N . PRO B 1 203 ? 41.06250 32.30026 15.48125 1.000 46.12094 174 PRO B N 1
ATOM 3982 C CA . PRO B 1 203 ? 40.60650 33.22366 14.42915 1.000 52.89181 174 PRO B CA 1
ATOM 3983 C C . PRO B 1 203 ? 39.09203 33.31243 14.31200 1.000 60.69401 174 PRO B C 1
ATOM 3984 O O . PRO B 1 203 ? 38.55114 34.40733 14.10500 1.000 61.93097 174 PRO B O 1
ATOM 3988 N N . SER B 1 204 ? 38.38471 32.19149 14.44911 1.000 62.16636 175 SER B N 1
ATOM 3989 C CA . SER B 1 204 ? 36.92867 32.21918 14.40844 1.000 61.96742 175 SER B CA 1
ATOM 3990 C C . SER B 1 204 ? 36.31033 32.76878 15.68765 1.000 57.56503 175 SER B C 1
ATOM 3991 O O . SER B 1 204 ? 35.08375 32.88289 15.75283 1.000 55.92620 175 SER B O 1
ATOM 3994 N N . LYS B 1 205 ? 37.12214 33.08889 16.70218 1.000 54.39507 176 LYS B N 1
ATOM 3995 C CA . LYS B 1 205 ? 36.64333 33.57126 17.99832 1.000 45.40880 176 LYS B CA 1
ATOM 3996 C C . LYS B 1 205 ? 35.70860 32.56461 18.66777 1.000 48.90728 176 LYS B C 1
ATOM 3997 O O . LYS B 1 205 ? 34.80879 32.94586 19.42027 1.000 54.10606 176 LYS B O 1
ATOM 4003 N N . GLU B 1 206 ? 35.91364 31.27940 18.38736 1.000 40.04079 177 GLU B N 1
ATOM 4004 C CA . GLU B 1 206 ? 35.16954 30.22583 19.05066 1.000 44.51200 177 GLU B CA 1
ATOM 4005 C C . GLU B 1 206 ? 35.66741 30.05923 20.48452 1.000 39.84579 177 GLU B C 1
ATOM 4006 O O . GLU B 1 206 ? 36.80784 30.40955 20.79002 1.000 34.40086 177 GLU B O 1
ATOM 4012 N N . PRO B 1 207 ? 34.82638 29.54133 21.38310 1.000 36.62168 178 PRO B N 1
ATOM 4013 C CA . PRO B 1 207 ? 35.24161 29.38058 22.78102 1.000 29.01276 178 PRO B CA 1
ATOM 4014 C C . PRO B 1 207 ? 36.31273 28.32017 22.93722 1.000 33.55219 178 PRO B C 1
ATOM 4015 O O . PRO B 1 207 ? 36.34913 27.33035 22.20286 1.000 32.84318 178 PRO B O 1
ATOM 4019 N N . ILE B 1 208 ? 37.18667 28.52772 23.92050 1.000 29.43447 179 ILE B N 1
ATOM 4020 C CA . ILE B 1 208 ? 38.05211 27.44845 24.39191 1.000 25.58699 179 ILE B CA 1
ATOM 4021 C C . ILE B 1 208 ? 37.20647 26.53123 25.27322 1.000 34.32621 179 ILE B C 1
ATOM 4022 O O . ILE B 1 208 ? 36.64309 26.96331 26.28300 1.000 30.01518 179 ILE B O 1
ATOM 4027 N N . THR B 1 209 ? 37.09512 25.26581 24.87727 1.000 32.21871 180 THR B N 1
ATOM 4028 C CA . THR B 1 209 ? 36.24715 24.31882 25.57441 1.000 29.38643 180 THR B CA 1
ATOM 4029 C C . THR B 1 209 ? 37.03770 23.27969 26.35926 1.000 26.79480 180 THR B C 1
ATOM 4030 O O . THR B 1 209 ? 36.44452 22.50459 27.10640 1.000 29.44248 180 THR B O 1
ATOM 4034 N N . ALA B 1 210 ? 38.35168 23.23433 26.20705 1.000 30.54157 181 ALA B N 1
ATOM 4035 C CA . ALA B 1 210 ? 39.13975 22.31696 27.00375 1.000 31.74736 181 ALA B CA 1
ATOM 4036 C C . ALA B 1 210 ? 40.51941 22.91725 27.16565 1.000 30.92554 181 ALA B C 1
ATOM 4037 O O . ALA B 1 210 ? 41.03088 23.58634 26.26521 1.000 34.34127 181 ALA B O 1
ATOM 4039 N N . LEU B 1 211 ? 41.10808 22.67782 28.32535 1.000 34.26854 182 LEU B N 1
ATOM 4040 C CA . LEU B 1 211 ? 42.43297 23.20165 28.62793 1.000 31.56257 182 LEU B CA 1
ATOM 4041 C C . LEU B 1 211 ? 42.99214 22.31453 29.72557 1.000 32.71884 182 LEU B C 1
ATOM 4042 O O . LEU B 1 211 ? 42.44704 22.31186 30.83083 1.000 33.24799 182 LEU B O 1
ATOM 4047 N N . PHE B 1 212 ? 44.03998 21.54471 29.41863 1.000 31.26292 183 PHE B N 1
ATOM 4048 C CA . PHE B 1 212 ? 44.66679 20.65689 30.39723 1.000 23.85006 183 PHE B CA 1
ATOM 4049 C C . PHE B 1 212 ? 46.17709 20.63139 30.17605 1.000 31.80657 183 PHE B C 1
ATOM 4050 O O . PHE B 1 212 ? 46.65248 20.22306 29.11093 1.000 32.81585 183 PHE B O 1
ATOM 4058 N N . LEU B 1 213 ? 46.92929 21.06686 31.18187 1.000 27.16516 184 LEU B N 1
ATOM 4059 C CA . LEU B 1 213 ? 48.36899 20.85037 31.19834 1.000 29.29068 184 LEU B CA 1
ATOM 4060 C C . LEU B 1 213 ? 48.69170 19.36186 31.27920 1.000 30.43654 184 LEU B C 1
ATOM 4061 O O . LEU B 1 213 ? 47.99030 18.58591 31.93032 1.000 38.13304 184 LEU B O 1
ATOM 4066 N N . ASN B 1 214 ? 49.78495 18.96001 30.64191 1.000 31.55542 185 ASN B N 1
ATOM 4067 C CA . ASN B 1 214 ? 50.27435 17.603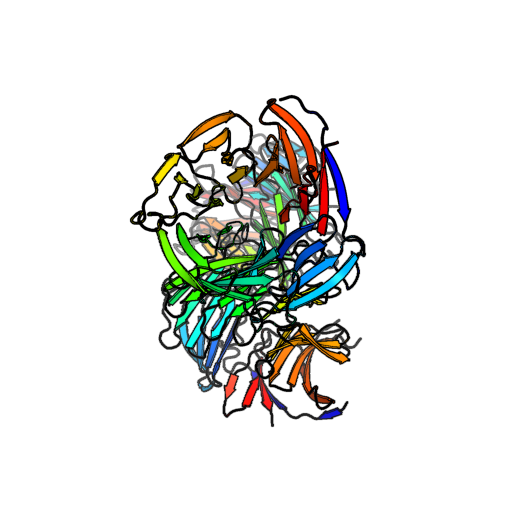09 30.85371 1.000 37.27230 185 ASN B CA 1
ATOM 4068 C C . ASN B 1 214 ? 51.04155 17.55855 32.17479 1.000 36.44294 185 ASN B C 1
ATOM 4069 O O . ASN B 1 214 ? 51.12476 18.54824 32.90745 1.000 36.53805 185 ASN B O 1
ATOM 4074 N N . ASN B 1 215 ? 51.64170 16.40834 32.47622 1.000 31.63259 186 ASN B N 1
ATOM 4075 C CA . ASN B 1 215 ? 52.08212 16.13387 33.83724 1.000 39.81490 186 ASN B CA 1
ATOM 4076 C C . ASN B 1 215 ? 53.21247 17.05648 34.27982 1.000 48.85902 186 ASN B C 1
ATOM 4077 O O . ASN B 1 215 ? 53.20628 17.53576 35.42066 1.000 49.65038 186 ASN B O 1
ATOM 4082 N N . ASP B 1 216 ? 54.20754 17.29425 33.41938 1.000 42.30080 187 ASP B N 1
ATOM 4083 C CA . ASP B 1 216 ? 55.28357 18.22027 33.76275 1.000 45.64552 187 ASP B CA 1
ATOM 4084 C C . ASP B 1 216 ? 55.02810 19.63436 33.23167 1.000 42.06463 187 ASP B C 1
ATOM 4085 O O . ASP B 1 216 ? 55.95826 20.44458 33.16766 1.000 45.68742 187 ASP B O 1
ATOM 4090 N N . ALA B 1 217 ? 53.78369 19.93420 32.85790 1.000 37.67234 188 ALA B N 1
ATOM 4091 C CA . ALA B 1 217 ? 53.36063 21.27423 32.43838 1.000 42.02028 188 ALA B CA 1
ATOM 4092 C C . ALA B 1 217 ? 54.25503 21.86985 31.34270 1.000 48.24158 188 ALA B C 1
ATOM 4093 O O . ALA B 1 217 ? 54.42090 23.08942 31.26610 1.000 41.55050 188 ALA B O 1
ATOM 4095 N N . THR B 1 218 ? 54.83587 21.02196 30.48266 1.000 31.26751 189 THR B N 1
ATOM 4096 C CA . THR B 1 218 ? 55.53597 21.50660 29.29715 1.000 40.74133 189 THR B CA 1
ATOM 4097 C C . THR B 1 218 ? 54.60017 21.66917 28.10730 1.000 41.12729 189 THR B C 1
ATOM 4098 O O . THR B 1 218 ? 54.97427 22.28904 27.10208 1.000 38.89313 189 THR B O 1
ATOM 4102 N N . ALA B 1 219 ? 53.40606 21.11379 28.18996 1.000 35.53183 190 ALA B N 1
ATOM 4103 C CA . ALA B 1 219 ? 52.45404 21.18454 27.10195 1.000 38.16095 190 ALA B CA 1
ATOM 4104 C C . ALA B 1 219 ? 51.08592 21.44255 27.69618 1.000 33.63861 190 ALA B C 1
ATOM 4105 O O . ALA B 1 219 ? 50.83535 21.17928 28.87574 1.000 38.66449 190 ALA B O 1
ATOM 4107 N N . CYS B 1 220 ? 50.19381 21.97894 26.88310 1.000 36.50560 191 CYS B N 1
ATOM 4108 C CA A CYS B 1 220 ? 48.81885 22.15860 27.31710 0.460 34.37143 191 CYS B CA 1
ATOM 4109 C CA B CYS B 1 220 ? 48.81884 22.18962 27.30229 0.540 34.26180 191 CYS B CA 1
ATOM 4110 C C . CYS B 1 220 ? 47.88861 21.73787 26.18930 1.000 36.02420 191 CYS B C 1
ATOM 4111 O O . CYS B 1 220 ? 47.98203 22.24269 25.06571 1.000 33.27565 191 CYS B O 1
ATOM 4116 N N . PHE B 1 221 ? 47.01134 20.78269 26.49801 1.000 32.59665 192 PHE B N 1
ATOM 4117 C CA . PHE B 1 221 ? 45.98914 20.33539 25.56406 1.000 28.23955 192 PHE B CA 1
ATOM 4118 C C . PHE B 1 221 ? 44.85300 21.34505 25.53566 1.000 27.95709 192 PHE B C 1
ATOM 4119 O O . PHE B 1 221 ? 44.48183 21.90513 26.56816 1.000 33.03380 192 PHE B O 1
ATOM 4127 N N . ALA B 1 222 ? 44.30668 21.59025 24.35137 1.000 24.35181 193 ALA B N 1
ATOM 4128 C CA . ALA B 1 222 ? 43.24817 22.58749 24.23703 1.000 30.71501 193 ALA B CA 1
ATOM 4129 C C . ALA B 1 222 ? 42.27789 22.17001 23.14693 1.000 33.62933 193 ALA B C 1
ATOM 4130 O O . ALA B 1 222 ? 42.61573 21.39778 22.24742 1.000 38.57512 193 ALA B O 1
ATOM 4132 N N . ALA B 1 223 ? 41.05855 22.68899 23.24096 1.000 28.42811 194 ALA B N 1
ATOM 4133 C CA . ALA B 1 223 ? 40.10445 22.51745 22.16402 1.000 29.26774 194 ALA B CA 1
ATOM 4134 C C . ALA B 1 223 ? 39.22602 23.74768 22.08606 1.000 31.02685 194 ALA B C 1
ATOM 4135 O O . ALA B 1 223 ? 39.01955 24.45375 23.07489 1.000 32.74575 194 ALA B O 1
ATOM 4137 N N . THR B 1 224 ? 38.73563 23.99502 20.89188 1.000 33.18007 195 THR B N 1
ATOM 4138 C CA . THR B 1 224 ? 37.58309 24.83706 20.63938 1.000 40.39681 195 THR B CA 1
ATOM 4139 C C . THR B 1 224 ? 36.45261 23.92830 20.19379 1.000 35.45575 195 THR B C 1
ATOM 4140 O O . THR B 1 224 ? 36.59675 22.70548 20.13226 1.000 35.44700 195 THR B O 1
ATO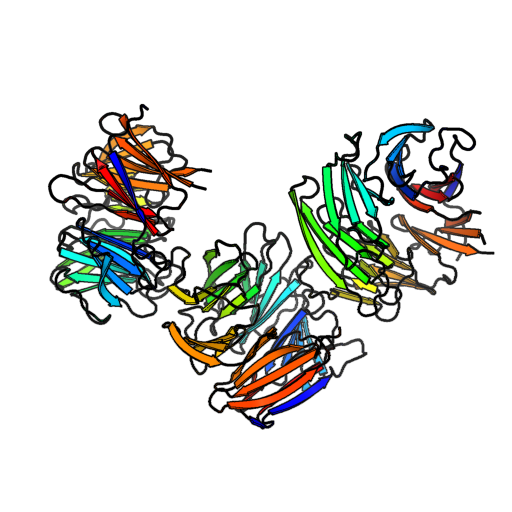M 4144 N N . THR B 1 225 ? 35.32477 24.53209 19.85890 1.000 38.09845 196 THR B N 1
ATOM 4145 C CA . THR B 1 225 ? 34.20959 23.73532 19.37628 1.000 44.14439 196 THR B CA 1
ATOM 4146 C C . THR B 1 225 ? 34.54117 22.98517 18.08691 1.000 42.58697 196 THR B C 1
ATOM 4147 O O . THR B 1 225 ? 33.85491 22.01235 17.75938 1.000 49.25520 196 THR B O 1
ATOM 4151 N N . SER B 1 226 ? 35.59040 23.37736 17.35911 1.000 31.16155 197 SER B N 1
ATOM 4152 C CA . SER B 1 226 ? 35.83007 22.76208 16.05830 1.000 42.58598 197 SER B CA 1
ATOM 4153 C C . SER B 1 226 ? 37.24643 22.24250 15.84213 1.000 39.72715 197 SER B C 1
ATOM 4154 O O . SER B 1 226 ? 37.52884 21.71605 14.76113 1.000 48.73440 197 SER B O 1
ATOM 4157 N N . ARG B 1 227 ? 38.13160 22.35075 16.82868 1.000 35.73583 198 ARG B N 1
ATOM 4158 C CA . ARG B 1 227 ? 39.52110 21.94271 16.67720 1.000 33.72775 198 ARG B CA 1
ATOM 4159 C C . ARG B 1 227 ? 40.02076 21.38884 17.99429 1.000 32.22905 198 ARG B C 1
ATOM 4160 O O . ARG B 1 227 ? 39.58714 21.81658 19.06827 1.000 32.30411 198 ARG B O 1
ATOM 4168 N N . ILE B 1 228 ? 40.95550 20.45014 17.90909 1.000 35.62932 199 ILE B N 1
ATOM 4169 C CA . ILE B 1 228 ? 41.68164 19.97580 19.07918 1.000 28.60814 199 ILE B CA 1
ATOM 4170 C C . ILE B 1 228 ? 43.17049 20.21083 18.83222 1.000 35.08526 199 ILE B C 1
ATOM 4171 O O . ILE B 1 228 ? 43.68694 19.90994 17.74685 1.000 32.93960 199 ILE B O 1
ATOM 4176 N N . LEU B 1 229 ? 43.84498 20.77404 19.83447 1.000 22.42265 200 LEU B N 1
ATOM 4177 C CA . LEU B 1 229 ? 45.15632 21.36578 19.66814 1.000 32.68768 200 LEU B CA 1
ATOM 4178 C C . LEU B 1 229 ? 46.02166 21.05350 20.87621 1.000 34.28234 200 LEU B C 1
ATOM 4179 O O . LEU B 1 229 ? 45.53711 20.71043 21.95897 1.000 31.14145 200 LEU B O 1
ATOM 4184 N N . LEU B 1 230 ? 47.31932 21.22688 20.67805 1.000 38.17646 201 LEU B N 1
ATOM 4185 C CA . LEU B 1 230 ? 48.30174 21.13923 21.74328 1.000 29.61266 201 LEU B CA 1
ATOM 4186 C C . LEU B 1 230 ? 49.19282 22.35968 21.62432 1.000 30.74787 201 LEU B C 1
ATOM 4187 O O . LEU B 1 230 ? 49.61048 22.71330 20.51620 1.000 32.07946 201 LEU B O 1
ATOM 4192 N N . PHE B 1 231 ? 49.48283 22.99594 22.75420 1.000 29.31567 202 PHE B N 1
ATOM 4193 C CA . PHE B 1 231 ? 50.36398 24.15239 22.79820 1.000 28.97257 202 PHE B CA 1
ATOM 4194 C C . PHE B 1 231 ? 51.57385 23.86536 23.68423 1.000 34.99790 202 PHE B C 1
ATOM 4195 O O . PHE B 1 231 ? 51.45437 23.24063 24.74204 1.000 32.42660 202 PHE B O 1
ATOM 4203 N N . ASN B 1 232 ? 52.73980 24.31548 23.23520 1.000 35.42087 203 ASN B N 1
ATOM 4204 C CA . ASN B 1 232 ? 53.93539 24.33826 24.06112 1.000 34.42302 203 ASN B CA 1
ATOM 4205 C C . ASN B 1 232 ? 53.83954 25.50509 25.04265 1.000 39.59811 203 ASN B C 1
ATOM 4206 O O . ASN B 1 232 ? 53.37337 26.58401 24.68356 1.000 45.38927 203 ASN B O 1
ATOM 4211 N N . THR B 1 233 ? 54.28278 25.29570 26.28651 1.000 42.32001 204 THR B N 1
ATOM 4212 C CA . THR B 1 233 ? 54.12407 26.30398 27.33107 1.000 36.17449 204 THR B CA 1
ATOM 4213 C C . THR B 1 233 ? 55.38910 27.11546 27.59212 1.000 38.50153 204 THR B C 1
ATOM 4214 O O . THR B 1 233 ? 55.52629 27.69681 28.67321 1.000 47.27491 204 THR B O 1
ATOM 4218 N N . THR B 1 234 ? 56.30818 27.18752 26.63523 1.000 41.07093 205 THR B N 1
ATOM 4219 C CA . THR B 1 234 ? 57.34340 28.21132 26.71379 1.000 52.58866 205 THR B CA 1
ATOM 4220 C C . THR B 1 234 ? 56.88628 29.57457 26.19934 1.000 53.36671 205 THR B C 1
ATOM 4221 O O . THR B 1 234 ? 57.64010 30.54822 26.34478 1.000 50.51336 205 THR B O 1
ATOM 4225 N N . GLY B 1 235 ? 55.70574 29.65275 25.58217 1.000 51.36258 206 GLY B N 1
ATOM 4226 C CA . GLY B 1 235 ? 55.16888 30.89445 25.02987 1.000 46.50227 206 GLY B CA 1
ATOM 4227 C C . GLY B 1 235 ? 55.99694 31.53519 23.93041 1.000 59.88028 206 GLY B C 1
ATOM 4228 O O . GLY B 1 235 ? 56.07585 32.76982 23.85578 1.000 64.59423 206 GLY B O 1
ATOM 4229 N N . ARG B 1 236 ? 56.62894 30.73103 23.07301 1.000 55.59104 207 ARG B N 1
ATOM 4230 C CA . ARG B 1 236 ? 57.42121 31.25971 21.96961 1.000 36.42621 207 ARG B CA 1
ATOM 4231 C C . ARG B 1 236 ? 56.90947 30.72410 20.64337 1.000 48.03640 207 ARG B C 1
ATOM 4232 O O . ARG B 1 236 ? 57.66849 30.49114 19.70657 1.000 58.56852 207 ARG B O 1
ATOM 4240 N N . ASN B 1 237 ? 55.59692 30.52983 20.57174 1.000 46.28188 208 ASN B N 1
ATOM 4241 C CA . ASN B 1 237 ? 54.91289 29.81997 19.50133 1.000 58.29741 208 ASN B CA 1
ATOM 4242 C C . ASN B 1 237 ? 54.35843 30.72991 18.40504 1.000 60.99189 208 ASN B C 1
ATOM 4243 O O . ASN B 1 237 ? 53.66731 30.23294 17.51103 1.000 66.49693 208 ASN B O 1
ATOM 4248 N N . ARG B 1 238 ? 54.61287 32.04180 18.46512 1.000 55.49882 209 ARG B N 1
ATOM 4249 C CA . ARG B 1 238 ? 53.98987 33.02110 17.56418 1.000 52.43174 209 ARG B CA 1
ATOM 4250 C C . ARG B 1 238 ? 52.45788 32.93245 17.57481 1.000 46.67368 209 ARG B C 1
ATOM 4251 O O . ARG B 1 238 ? 51.80602 33.17641 16.56189 1.000 47.07924 209 ARG B O 1
ATOM 4259 N N . GLY B 1 239 ? 51.86375 32.56209 18.70282 1.000 43.30908 210 GLY B N 1
ATOM 4260 C CA . GLY B 1 239 ? 50.42290 32.45187 18.78927 1.000 38.98445 210 GLY B CA 1
ATOM 4261 C C . GLY B 1 239 ? 49.81267 31.23433 18.12921 1.000 41.97398 210 GLY B C 1
ATOM 4262 O O . GLY B 1 239 ? 48.57994 31.16129 18.02758 1.000 43.55974 210 GLY B O 1
ATOM 4263 N N . ARG B 1 240 ? 50.62410 30.27089 17.69963 1.000 33.65642 211 ARG B N 1
ATOM 4264 C CA . ARG B 1 240 ? 50.19304 29.08521 16.96835 1.000 29.28268 211 ARG B CA 1
ATOM 4265 C C . ARG B 1 240 ? 50.27997 27.82365 17.82876 1.000 30.79282 211 ARG B C 1
ATOM 4266 O O . ARG B 1 240 ? 51.02788 27.77544 18.81405 1.000 29.36658 211 ARG B O 1
ATOM 4274 N N . PRO B 1 241 ? 49.49321 26.79505 17.51709 1.000 38.17413 212 PRO B N 1
ATOM 4275 C CA . PRO B 1 241 ? 49.64757 25.51907 18.23011 1.000 29.40269 212 PRO B CA 1
ATOM 4276 C C . PRO B 1 241 ? 50.94819 24.84283 17.81800 1.000 30.52648 212 PRO B C 1
ATOM 4277 O O . PRO B 1 241 ? 51.50372 25.12188 16.75718 1.000 33.12174 212 PRO B O 1
ATOM 4281 N N . SER B 1 242 ? 51.42833 23.93446 18.67747 1.000 32.47982 213 SER B N 1
ATOM 4282 C CA . SER B 1 242 ? 52.52694 23.04015 18.31547 1.000 42.69056 213 SER B CA 1
ATOM 4283 C C . SER B 1 242 ? 52.05161 21.79317 17.58450 1.000 44.22078 213 SER B C 1
ATOM 4284 O O . SER B 1 242 ? 52.78827 21.25105 16.74813 1.000 36.62098 213 SER B O 1
ATOM 4287 N N . LEU B 1 243 ? 50.85555 21.30763 17.91880 1.000 31.43140 214 LEU B N 1
ATOM 4288 C CA . LEU B 1 243 ? 50.25161 20.16189 17.25839 1.000 36.63791 214 LEU B CA 1
ATOM 4289 C C . LEU B 1 243 ? 48.79406 20.46785 16.97498 1.000 35.11295 214 LEU B C 1
ATOM 4290 O O . LEU B 1 243 ? 48.10574 21.05850 17.80987 1.000 32.03063 214 LEU B O 1
ATOM 4295 N N . VAL B 1 244 ? 48.33216 20.06088 15.80100 1.000 34.83457 215 VAL B N 1
ATOM 4296 C CA . VAL B 1 244 ? 46.91127 20.00534 15.50376 1.000 38.17255 215 VAL B CA 1
ATOM 4297 C C . VAL B 1 244 ? 46.48118 18.55554 15.68914 1.000 37.55614 215 VAL B C 1
ATOM 4298 O O . VAL B 1 244 ? 46.78018 17.69648 14.86031 1.000 42.40183 215 VAL B O 1
ATOM 4302 N N . LEU B 1 245 ? 45.78670 18.28137 16.79300 1.000 38.80077 216 LEU B N 1
ATOM 4303 C CA . LEU B 1 245 ? 45.40587 16.91063 17.12444 1.000 41.27202 216 LEU B CA 1
ATOM 4304 C C . LEU B 1 245 ? 44.18083 16.46427 16.32841 1.000 40.20316 216 LEU B C 1
ATOM 4305 O O . LEU B 1 245 ? 44.08849 15.30162 15.91622 1.000 39.27121 216 LEU B O 1
ATOM 4310 N N . ASN B 1 246 ? 43.23451 17.37374 16.10702 1.000 31.46989 217 ASN B N 1
ATOM 4311 C CA . ASN B 1 246 ? 42.06919 17.11227 15.26541 1.000 39.21029 217 ASN B CA 1
ATOM 4312 C C . ASN B 1 246 ? 41.74902 18.40521 14.53545 1.000 38.26523 217 ASN B C 1
ATOM 4313 O O . ASN B 1 246 ? 41.34695 19.39145 15.16292 1.000 39.29202 217 ASN B O 1
ATOM 4318 N N . SER B 1 247 ? 41.96340 18.40983 13.22636 1.000 38.45030 218 SER B N 1
ATOM 4319 C CA . SER B 1 247 ? 41.71313 19.58552 12.41232 1.000 40.45096 218 SER B CA 1
ATOM 4320 C C . SER B 1 247 ? 40.26613 19.67501 11.94679 1.000 50.06823 218 SER B C 1
ATOM 4321 O O . SER B 1 247 ? 39.85258 20.73194 11.45830 1.000 51.20071 218 SER B O 1
ATOM 4324 N N . LYS B 1 248 ? 39.48838 18.60234 12.10568 1.000 49.52640 219 LYS B N 1
ATOM 4325 C CA . LYS B 1 248 ? 38.12834 18.53721 11.58241 1.000 49.88598 219 LYS B CA 1
ATOM 4326 C C . LYS B 1 248 ? 37.05298 18.79281 12.62956 1.000 46.66376 219 LYS B C 1
ATOM 4327 O O . LYS B 1 248 ? 36.01910 19.37823 12.30139 1.000 50.01689 21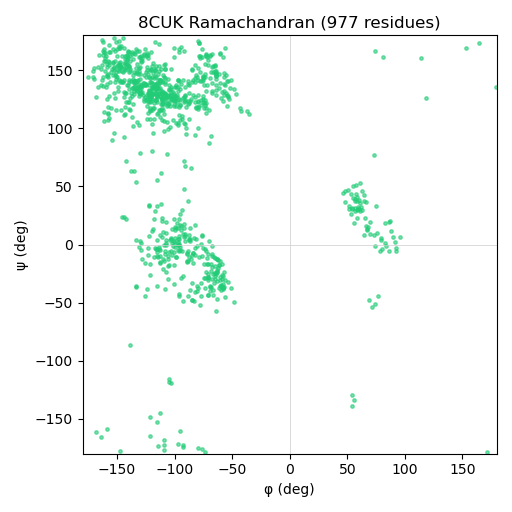9 LYS B O 1
ATOM 4333 N N . ASN B 1 249 ? 37.26028 18.37612 13.87491 1.000 40.38752 220 ASN B N 1
ATOM 4334 C CA . ASN B 1 249 ? 36.24994 18.52346 14.91147 1.000 38.91482 220 ASN B CA 1
ATOM 4335 C C . ASN B 1 249 ? 36.90249 18.92952 16.21876 1.000 33.13174 220 ASN B C 1
ATOM 4336 O O . ASN B 1 249 ? 38.06804 18.62068 16.47230 1.000 33.57388 220 ASN B O 1
ATOM 4341 N N . GLY B 1 250 ? 36.13323 19.62063 17.05123 1.000 40.05636 221 GLY B N 1
ATOM 4342 C CA . GLY B 1 250 ? 36.60541 19.98607 18.37120 1.000 36.96159 221 GLY B CA 1
ATOM 4343 C C . GLY B 1 250 ? 35.85712 19.28830 19.49028 1.000 36.40553 221 GLY B C 1
ATOM 4344 O O . GLY B 1 250 ? 35.44833 18.13164 19.35197 1.000 36.04884 221 GLY B O 1
ATOM 4345 N N . LEU B 1 251 ? 35.67093 19.99317 20.60353 1.000 34.65224 222 LEU B N 1
ATOM 4346 C CA . LEU B 1 251 ? 35.00716 19.46586 21.78129 1.000 32.93642 222 LEU B CA 1
ATOM 4347 C C . LEU B 1 251 ? 33.96961 20.46070 22.27482 1.000 34.13079 222 LEU B C 1
ATOM 4348 O O . LEU B 1 251 ? 34.15315 21.67679 22.16709 1.000 34.51467 222 LEU B O 1
ATOM 4353 N N . ASP B 1 252 ? 32.88745 19.92999 22.83220 1.000 35.27414 223 ASP B N 1
ATOM 4354 C CA . ASP B 1 252 ? 31.94682 20.74805 23.57552 1.000 37.54882 223 ASP B CA 1
ATOM 4355 C C . ASP B 1 252 ? 32.50460 21.04545 24.95684 1.000 39.59026 223 ASP B C 1
ATOM 4356 O O . ASP B 1 252 ? 33.41695 20.37183 25.44610 1.000 40.71162 223 ASP B O 1
ATOM 4361 N N . LEU B 1 253 ? 31.93427 22.06108 25.59527 1.000 35.72641 224 LEU B N 1
ATOM 4362 C CA . LEU B 1 253 ? 32.42703 22.46844 26.90594 1.000 37.98291 224 LEU B CA 1
ATOM 4363 C C . LEU B 1 253 ? 32.42491 21.28272 27.87653 1.000 32.97292 224 LEU B C 1
ATOM 4364 O O . LEU B 1 253 ? 31.44196 20.53993 27.97033 1.000 31.57034 224 LEU B O 1
ATOM 4369 N N . ASN B 1 254 ? 33.55275 21.07445 28.56220 1.000 29.23331 225 ASN B N 1
ATOM 4370 C CA . ASN B 1 254 ? 33.70275 20.00179 29.54798 1.000 29.51977 225 ASN B CA 1
ATOM 4371 C C . ASN B 1 254 ? 33.69013 18.59840 28.92984 1.000 31.81475 225 ASN B C 1
ATOM 4372 O O . ASN B 1 254 ? 33.50526 17.60736 29.64599 1.000 32.48343 225 ASN B O 1
ATOM 4377 N N . CYS B 1 255 ? 33.85632 18.47034 27.61766 1.000 25.59890 226 CYS B N 1
ATOM 4378 C CA . CYS B 1 255 ? 33.91155 17.15749 27.00004 1.000 27.41630 226 CYS B CA 1
ATOM 4379 C C . CYS B 1 255 ? 35.34449 16.68278 26.81018 1.000 29.19808 226 CYS B C 1
ATOM 4380 O O . CYS B 1 255 ? 35.57441 15.64031 26.18791 1.000 31.95413 226 CYS B O 1
ATOM 4383 N N . GLY B 1 256 ? 36.30462 17.42328 27.35658 1.000 31.27612 227 GLY B N 1
ATOM 4384 C CA . GLY B 1 256 ? 37.66538 16.96011 27.51598 1.000 27.19990 227 GLY B CA 1
ATOM 4385 C C . GLY B 1 256 ? 37.96077 16.69653 28.98047 1.000 27.86772 227 GLY B C 1
ATOM 4386 O O . GLY B 1 256 ? 37.36023 17.29873 29.87828 1.000 33.38109 227 GLY B O 1
ATOM 4387 N N . SER B 1 257 ? 38.87077 15.76750 29.21392 1.000 28.60460 228 SER B N 1
ATOM 4388 C CA . SER B 1 257 ? 39.41650 15.53374 30.53689 1.000 34.22452 228 SER B CA 1
ATOM 4389 C C . SER B 1 257 ? 40.86376 15.09313 30.36049 1.000 31.57339 228 SER B C 1
ATOM 4390 O O . SER B 1 257 ? 41.37734 15.03358 29.24389 1.000 38.91283 228 SER B O 1
ATOM 4393 N N . PHE B 1 258 ? 41.52357 14.77915 31.46974 1.000 38.44778 229 PHE B N 1
ATOM 4394 C CA . PHE B 1 258 ? 42.94320 14.45117 31.44846 1.000 33.19944 229 PHE B CA 1
ATOM 4395 C C . PHE B 1 258 ? 43.23540 13.35785 32.46341 1.000 30.39226 229 PHE B C 1
ATOM 4396 O O . PHE B 1 258 ? 42.80723 13.45401 33.61647 1.000 33.71210 229 PHE B O 1
ATOM 4404 N N . ASN B 1 259 ? 43.96549 12.32164 32.02457 1.000 29.54996 230 ASN B N 1
ATOM 4405 C CA . ASN B 1 259 ? 44.33126 11.18010 32.84857 1.000 37.59900 230 ASN B CA 1
ATOM 4406 C C . ASN B 1 259 ? 45.77971 11.33123 33.30066 1.000 44.11121 230 ASN B C 1
ATOM 4407 O O . ASN B 1 259 ? 46.69302 11.18176 32.47469 1.000 47.48440 230 ASN B O 1
ATOM 4412 N N . PRO B 1 260 ? 46.04384 11.63715 34.57496 1.000 48.85036 231 PRO B N 1
ATOM 4413 C CA . PRO B 1 260 ? 47.43742 11.83864 35.00175 1.000 43.20387 231 PRO B CA 1
ATOM 4414 C C . PRO B 1 260 ? 48.23792 10.55243 35.04916 1.000 41.65233 231 PRO B C 1
ATOM 4415 O O . PRO B 1 260 ? 49.45907 10.59534 34.87301 1.000 41.60630 231 PRO B O 1
ATOM 4419 N N . ALA B 1 261 ? 47.58231 9.41238 35.28601 1.000 41.21221 232 ALA B N 1
ATOM 4420 C CA . ALA B 1 261 ? 48.25473 8.11968 35.34055 1.000 45.00585 232 ALA B CA 1
ATOM 4421 C C . ALA B 1 261 ? 48.82544 7.68832 33.99096 1.000 50.06439 232 ALA B C 1
ATOM 4422 O O . ALA B 1 261 ? 49.76322 6.88465 33.95450 1.000 51.32953 232 ALA B O 1
ATOM 4424 N N . THR B 1 262 ? 48.26825 8.18071 32.88478 1.000 51.82939 233 THR B N 1
ATOM 4425 C CA . THR B 1 262 ? 48.77257 7.87879 31.55310 1.000 45.47242 233 THR B CA 1
ATOM 4426 C C . THR B 1 262 ? 49.30195 9.11303 30.84303 1.000 44.07347 233 THR B C 1
ATOM 4427 O O . THR B 1 262 ? 49.80980 8.98803 29.72461 1.000 46.73323 233 THR B O 1
ATOM 4431 N N . ASN B 1 263 ? 49.17561 10.29765 31.44819 1.000 44.23715 234 ASN B N 1
ATOM 4432 C CA . ASN B 1 263 ? 49.58678 11.55817 30.82551 1.000 41.50468 234 ASN B CA 1
ATOM 4433 C C . ASN B 1 263 ? 48.88308 11.76669 29.48305 1.000 40.51330 234 ASN B C 1
ATOM 4434 O O . ASN B 1 263 ? 49.47518 12.25146 28.52338 1.000 44.21615 234 ASN B O 1
ATOM 4439 N N . GLU B 1 264 ? 47.60202 11.40779 29.41162 1.000 38.19691 235 GLU B N 1
ATOM 4440 C CA . GLU B 1 264 ? 46.84510 11.45170 28.16608 1.000 33.43634 235 GLU B CA 1
ATOM 4441 C C . GLU B 1 264 ? 45.67333 12.42270 28.26383 1.000 37.25744 235 GLU B C 1
ATOM 4442 O O . GLU B 1 264 ? 45.01127 12.51876 29.30016 1.000 37.89384 235 GLU B O 1
ATOM 4448 N N . PHE B 1 265 ? 45.41038 13.10729 27.15436 1.000 39.21982 236 PHE B N 1
ATOM 4449 C CA . PHE B 1 265 ? 44.24583 13.96709 26.96819 1.000 34.76177 236 PHE B CA 1
ATOM 4450 C C . PHE B 1 265 ? 43.07372 13.11074 26.49210 1.000 34.71546 236 PHE B C 1
ATOM 4451 O O . PHE B 1 265 ? 43.19523 12.40408 25.48337 1.000 36.63145 236 PHE B O 1
ATOM 4459 N N . ILE B 1 266 ? 41.95065 13.17130 27.21438 1.000 33.93919 237 ILE B N 1
ATOM 4460 C CA . ILE B 1 266 ? 40.74080 12.39601 26.92060 1.000 32.68014 237 ILE B CA 1
ATOM 4461 C C . ILE B 1 266 ? 39.74889 13.29672 26.19242 1.000 33.44281 237 ILE B C 1
ATOM 4462 O O . ILE B 1 266 ? 39.35553 14.34752 26.71533 1.000 37.62482 237 ILE B O 1
ATOM 4467 N N . CYS B 1 267 ? 39.31495 12.88002 25.00477 1.000 36.07666 238 CYS B N 1
ATOM 4468 C CA . CYS B 1 267 ? 38.46983 13.70788 24.14589 1.000 37.57957 238 CYS B CA 1
ATOM 4469 C C . CYS B 1 267 ? 37.18798 12.96728 23.80987 1.000 40.00776 238 CYS B C 1
ATOM 4470 O O . CYS B 1 267 ? 37.22422 11.91543 23.16640 1.000 42.73523 238 CYS B O 1
ATOM 4473 N N . CYS B 1 268 ? 36.06360 13.53955 24.20054 1.000 37.23952 239 CYS B N 1
ATOM 4474 C CA . CYS B 1 268 ? 34.76465 12.91735 24.00949 1.000 27.81841 239 CYS B CA 1
ATOM 4475 C C . CYS B 1 268 ? 34.05534 13.60978 22.85242 1.000 35.85781 239 CYS B C 1
ATOM 4476 O O . CYS B 1 268 ? 33.49629 14.69990 23.01449 1.000 37.08552 239 CYS B O 1
ATOM 4479 N N . LEU B 1 269 ? 34.06831 12.97038 21.68499 1.000 39.31195 240 LEU B N 1
ATOM 4480 C CA . LEU B 1 269 ? 33.31647 13.44416 20.53749 1.000 36.58412 240 LEU B CA 1
ATOM 4481 C C . LEU B 1 269 ? 31.99398 12.68181 20.49048 1.000 45.92708 240 LEU B C 1
ATOM 4482 O O . LEU B 1 269 ? 31.64568 11.95483 21.42585 1.000 46.76119 240 LEU B O 1
ATOM 4487 N N . SER B 1 270 ? 31.23623 12.84812 19.40401 1.000 51.00030 241 SER B N 1
ATOM 4488 C CA . SER B 1 270 ? 29.85662 12.36382 19.39943 1.000 52.05783 241 SER B CA 1
ATOM 4489 C C . SER B 1 270 ? 29.78873 10.84543 19.29617 1.000 50.60581 241 SER B C 1
ATOM 4490 O O . SER B 1 270 ? 28.92436 10.21712 19.91418 1.000 52.16390 241 SER B O 1
ATOM 4493 N N . ASN B 1 271 ? 30.68055 10.23420 18.52125 1.000 46.55904 242 ASN B N 1
ATOM 4494 C CA . ASN B 1 271 ? 30.61962 8.79699 18.29948 1.000 50.22603 242 ASN B CA 1
ATOM 4495 C C . ASN B 1 271 ? 31.89334 8.05882 18.70449 1.000 51.52566 242 ASN B C 1
ATOM 4496 O O . ASN B 1 271 ? 31.98606 6.84705 18.46667 1.000 53.43869 242 ASN B O 1
ATOM 4501 N N . PHE B 1 272 ? 32.86115 8.72876 19.33692 1.000 52.13768 243 PHE B N 1
ATOM 4502 C CA . PHE B 1 272 ? 34.01583 8.01000 19.86654 1.000 50.56599 243 PHE B CA 1
ATOM 4503 C C . PHE B 1 272 ? 34.71014 8.84186 20.93579 1.000 47.83580 243 PHE B C 1
ATOM 4504 O O . PHE B 1 272 ? 34.49875 10.05353 21.04991 1.000 46.05465 243 PHE B O 1
ATOM 4512 N N . ILE B 1 273 ? 35.53529 8.15871 21.73082 1.000 43.88558 244 ILE B N 1
ATOM 4513 C CA . ILE B 1 273 ? 36.44240 8.78936 22.68055 1.000 41.85346 244 ILE B CA 1
ATOM 4514 C C . ILE B 1 273 ? 37.85334 8.63625 22.13851 1.000 42.67457 244 ILE B C 1
ATOM 4515 O O . ILE B 1 273 ? 38.26348 7.53163 21.76538 1.000 39.44717 244 ILE B O 1
ATOM 4520 N N . GLU B 1 274 ? 38.58003 9.74767 22.06702 1.000 40.59766 245 GLU B N 1
ATOM 4521 C CA . GLU B 1 274 ? 39.93550 9.78479 21.54055 1.000 43.32186 245 GLU B CA 1
ATOM 4522 C C . GLU B 1 274 ? 40.90661 10.14375 22.65998 1.000 40.92145 245 GLU B C 1
ATOM 4523 O O . GLU B 1 274 ? 40.59555 10.97511 23.52235 1.000 37.77921 245 GLU B O 1
ATOM 4529 N N . PHE B 1 275 ? 42.07887 9.50635 22.64038 1.000 37.29183 246 PHE B N 1
ATOM 4530 C CA . PHE B 1 275 ? 43.13452 9.71220 23.62726 1.000 42.19343 246 PHE B CA 1
ATOM 4531 C C . PHE B 1 275 ? 44.38357 10.21661 22.91321 1.000 43.47787 246 PHE B C 1
ATOM 4532 O O . PHE B 1 275 ? 44.87548 9.56539 21.98591 1.000 49.73187 246 PHE B O 1
ATOM 4540 N N . PHE B 1 276 ? 44.90430 11.35727 23.35317 1.000 37.03418 247 PHE B N 1
ATOM 4541 C CA . PHE B 1 276 ? 46.10081 11.95324 22.77189 1.000 43.92837 247 PHE B CA 1
ATOM 4542 C C . PHE B 1 276 ? 47.18203 12.07458 23.83634 1.000 43.39026 247 PHE B C 1
ATOM 4543 O O . PHE B 1 276 ? 46.90690 12.53367 24.94766 1.000 39.08273 247 PHE B O 1
ATOM 4551 N N . SER B 1 277 ? 48.41189 11.69516 23.49542 1.000 44.91411 248 SER B N 1
ATOM 4552 C CA . SER B 1 277 ? 49.54763 11.99895 24.35073 1.000 41.45295 248 SER B CA 1
ATOM 4553 C C . SER B 1 277 ? 50.20700 13.29078 23.88019 1.000 44.07828 248 SER B C 1
ATOM 4554 O O . SER B 1 277 ? 49.90868 13.81083 22.80247 1.000 40.45837 248 SER B O 1
ATOM 4557 N N . SER B 1 278 ? 51.14159 13.79119 24.70173 1.000 47.60108 249 SER B N 1
ATOM 4558 C CA . SER B 1 278 ? 51.83616 15.04273 24.40728 1.000 43.65320 249 SER B CA 1
ATOM 4559 C C . SER B 1 278 ? 52.62755 14.98278 23.11552 1.000 47.26404 249 SER B C 1
ATOM 4560 O O . SER B 1 278 ? 53.02885 16.02897 22.59531 1.000 50.18999 249 SER B O 1
ATOM 4563 N N . SER B 1 279 ? 52.90990 13.79454 22.60935 1.000 47.04239 250 SER B N 1
ATOM 4564 C CA . SER B 1 279 ? 53.57728 13.69326 21.32424 1.000 46.80165 250 SER B CA 1
ATOM 4565 C C . SER B 1 279 ? 52.58878 13.65418 20.17226 1.000 47.40255 250 SER B C 1
ATOM 4566 O O . SER B 1 279 ? 53.00556 13.71944 19.01283 1.000 52.90669 250 SER B O 1
ATOM 4569 N N . GLY B 1 280 ? 51.29244 13.54815 20.46552 1.000 43.78434 251 GLY B N 1
ATOM 4570 C CA . GLY B 1 280 ? 50.29124 13.35121 19.44634 1.000 43.28112 251 GLY B CA 1
ATOM 4571 C C . GLY B 1 280 ? 49.94054 11.90731 19.16314 1.000 55.07860 251 GLY B C 1
ATOM 4572 O O . GLY B 1 280 ? 49.03436 11.66010 18.35583 1.000 57.77195 251 GLY B O 1
ATOM 4573 N N . LYS B 1 281 ? 50.64074 10.94478 19.77305 1.000 62.86851 252 LYS B N 1
ATOM 4574 C CA . LYS B 1 281 ? 50.21110 9.55496 19.67898 1.000 68.68696 252 LYS B CA 1
ATOM 4575 C C . LYS B 1 281 ? 48.77129 9.44399 20.16317 1.000 63.49439 252 LYS B C 1
ATOM 4576 O O . LYS B 1 281 ? 48.34101 10.17288 21.06272 1.000 60.25885 252 LYS B O 1
ATOM 4582 N N . LYS B 1 282 ? 48.02103 8.53248 19.54765 1.000 59.22787 253 LYS B N 1
ATOM 4583 C CA . LYS B 1 282 ? 46.57154 8.60891 19.58289 1.000 57.72137 253 LYS B CA 1
ATOM 4584 C C . LYS B 1 282 ? 45.95376 7.22307 19.45352 1.000 60.14949 253 LYS B C 1
ATOM 4585 O O . LYS B 1 282 ? 46.43685 6.38936 18.68530 1.000 63.33889 253 LYS B O 1
ATOM 4591 N N . HIS B 1 283 ? 44.89420 6.98142 20.22339 1.000 44.04250 254 HIS B N 1
ATOM 4592 C CA . HIS B 1 283 ? 44.06960 5.79430 20.05937 1.000 53.49026 254 HIS B CA 1
ATOM 4593 C C . HIS B 1 283 ? 42.63846 6.16356 20.44178 1.000 52.15197 254 HIS B C 1
ATOM 4594 O O . HIS B 1 283 ? 42.38170 7.24222 20.98205 1.000 56.72990 254 HIS B O 1
ATOM 4601 N N . GLN B 1 284 ? 41.69656 5.26976 20.14724 1.000 52.05027 255 GLN B N 1
ATOM 4602 C CA . GLN B 1 284 ? 40.29041 5.62438 20.30769 1.000 52.63419 255 GLN B CA 1
ATOM 4603 C C . GLN B 1 284 ? 39.43610 4.36663 20.38029 1.000 57.07099 255 GLN B C 1
ATOM 4604 O O . GLN B 1 284 ? 39.88353 3.27052 20.03035 1.000 63.39802 255 GLN B O 1
ATOM 4610 N N . PHE B 1 285 ? 38.19021 4.54538 20.83615 1.000 51.98099 256 PHE B N 1
ATOM 4611 C CA . PHE B 1 285 ? 37.18722 3.48632 20.80166 1.000 55.27830 256 PHE B CA 1
ATOM 4612 C C . PHE B 1 285 ? 35.80008 4.09642 20.61369 1.000 56.38081 256 PHE B C 1
ATOM 4613 O O . PHE B 1 285 ? 35.54172 5.23160 21.02235 1.000 54.60961 256 PHE B O 1
ATOM 4621 N N . ALA B 1 286 ? 34.90951 3.31830 19.99767 1.000 50.99950 257 ALA B N 1
ATOM 4622 C CA . ALA B 1 286 ? 33.59454 3.79301 19.58660 1.000 53.93882 257 ALA B CA 1
ATOM 4623 C C . ALA B 1 286 ? 32.61477 3.79018 20.75179 1.000 52.14218 257 ALA B C 1
ATOM 4624 O O . ALA B 1 286 ? 32.65222 2.91650 21.62463 1.000 50.68481 257 ALA B O 1
ATOM 4626 N N . PHE B 1 287 ? 31.71727 4.77480 20.74658 1.000 47.72837 258 PHE B N 1
ATOM 4627 C CA . PHE B 1 287 ? 30.66435 4.83674 21.74806 1.000 47.64108 258 PHE B CA 1
ATOM 4628 C C . PHE B 1 287 ? 29.66166 5.90278 21.34358 1.000 47.26520 258 PHE B C 1
ATOM 4629 O O . PHE B 1 287 ? 30.05053 6.94441 20.81415 1.000 46.32773 258 PHE B O 1
ATOM 4637 N N . ASP B 1 288 ? 28.37805 5.63595 21.59639 1.000 49.97317 259 ASP B N 1
ATOM 4638 C CA . ASP B 1 288 ? 27.31278 6.58158 21.26867 1.000 52.36000 259 ASP B CA 1
ATOM 4639 C C . ASP B 1 288 ? 27.27415 7.65433 22.34746 1.000 51.13860 259 ASP B C 1
ATOM 4640 O O . ASP B 1 288 ? 26.71691 7.45841 23.42977 1.000 48.98282 259 ASP B O 1
ATOM 4645 N N . LEU B 1 289 ? 27.86391 8.80005 22.04265 1.000 47.38430 260 LEU B N 1
ATOM 4646 C CA . LEU B 1 289 ? 27.95104 9.91429 22.96961 1.000 43.06474 260 LEU B CA 1
ATOM 4647 C C . LEU B 1 289 ? 27.19592 11.11712 22.42891 1.000 40.63968 260 LEU B C 1
ATOM 4648 O O . LEU B 1 289 ? 27.56164 12.26551 22.69841 1.000 46.12732 260 LEU B O 1
ATOM 4653 N N . SER B 1 290 ? 26.15658 10.86882 21.63191 1.000 38.28055 261 SER B N 1
ATOM 4654 C CA . SER B 1 290 ? 25.47782 11.97625 20.97589 1.000 46.53013 261 SER B CA 1
ATOM 4655 C C . SER B 1 290 ? 24.80308 12.89409 21.98344 1.000 48.48401 261 SER B C 1
ATOM 4656 O O . SER B 1 290 ? 24.61098 14.08026 21.69731 1.000 55.29439 261 SER B O 1
ATOM 4659 N N . LEU B 1 291 ? 24.47443 12.38059 23.16549 1.000 42.18613 262 LEU B N 1
ATOM 4660 C CA . LEU B 1 291 ? 23.82674 13.16089 24.20846 1.000 42.19434 262 LEU B CA 1
ATOM 4661 C C . LEU B 1 291 ? 24.80816 13.66109 25.26462 1.000 42.28187 262 LEU B C 1
ATOM 4662 O O . LEU B 1 291 ? 24.37235 14.11499 26.32821 1.000 35.12344 262 LEU B O 1
ATOM 4667 N N . ARG B 1 292 ? 26.11446 13.59941 24.98233 1.000 47.11382 263 ARG B N 1
ATOM 4668 C CA . ARG B 1 292 ? 27.14647 13.93752 25.95774 1.000 41.47793 263 ARG B CA 1
ATOM 4669 C C . ARG B 1 292 ? 26.98205 15.35369 26.49608 1.000 38.24462 263 ARG B C 1
ATOM 4670 O O . ARG B 1 292 ? 26.59322 16.27515 25.77564 1.000 39.38664 263 ARG B O 1
ATOM 4678 N N . LYS B 1 293 ? 27.28859 15.52145 27.76484 1.000 38.02991 264 LYS B N 1
ATOM 4679 C CA . LYS B 1 293 ? 27.30511 16.83649 28.39325 1.000 38.72128 264 LYS B CA 1
ATOM 4680 C C . LYS B 1 293 ? 28.63084 17.15073 29.07413 1.000 39.56275 264 LYS B C 1
ATOM 4681 O O . LYS B 1 293 ? 29.12285 18.26733 28.93416 1.000 42.55311 264 LYS B O 1
ATOM 4687 N N . ARG B 1 294 ? 29.20166 16.20499 29.82585 1.000 36.60503 265 ARG B N 1
ATOM 4688 C CA . ARG B 1 294 ? 30.51441 16.35566 30.44601 1.000 38.91587 265 ARG B CA 1
ATOM 4689 C C . ARG B 1 294 ? 31.17092 14.99232 30.56536 1.000 38.27604 265 ARG B C 1
ATOM 4690 O O . ARG B 1 294 ? 30.48803 13.96935 30.68989 1.000 35.77688 265 ARG B O 1
ATOM 4698 N N . ILE B 1 295 ? 32.50398 14.98330 30.58233 1.000 27.89929 266 ILE B N 1
ATOM 4699 C CA . ILE B 1 295 ? 33.23470 13.79015 30.98779 1.000 24.57658 266 ILE B CA 1
ATOM 4700 C C . ILE B 1 295 ? 34.16656 14.15980 32.12948 1.000 33.14648 266 ILE B C 1
ATOM 4701 O O . ILE B 1 295 ? 34.43792 15.33190 32.39755 1.000 32.14479 266 ILE B O 1
ATOM 4706 N N . PHE B 1 296 ? 34.63087 13.13244 32.82520 1.000 31.65245 267 PHE B N 1
ATOM 4707 C CA . PHE B 1 296 ? 35.51721 13.32145 33.95865 1.000 31.24467 267 PHE B CA 1
ATOM 4708 C C . PHE B 1 296 ? 36.36456 12.06477 34.08219 1.000 32.53339 267 PHE B C 1
ATOM 4709 O O . PHE B 1 296 ? 35.82674 10.95623 34.04734 1.000 28.67148 267 PHE B O 1
ATOM 4717 N N . CYS B 1 297 ? 37.67935 12.22978 34.20277 1.000 32.85254 268 CYS B N 1
ATOM 4718 C CA . CYS B 1 297 ? 38.55555 11.07695 34.37449 1.000 36.38825 268 CYS B CA 1
ATOM 4719 C C . CYS B 1 297 ? 38.50259 10.63208 35.83065 1.000 33.99223 268 CYS B C 1
ATOM 4720 O O . CYS B 1 297 ? 38.85916 11.39548 36.72895 1.000 33.66538 268 CYS B O 1
ATOM 4723 N N . VAL B 1 298 ? 38.05920 9.40272 36.07107 1.000 40.64966 269 VAL B N 1
ATOM 4724 C CA . VAL B 1 298 ? 37.86360 8.94869 37.44627 1.000 41.67976 269 VAL B CA 1
ATOM 4725 C C . VAL B 1 298 ? 39.14357 8.37502 38.03836 1.000 43.95841 269 VAL B C 1
ATOM 4726 O O . VAL B 1 298 ? 39.43609 8.59551 39.21863 1.000 38.24041 269 VAL B O 1
ATOM 4730 N N . ASP B 1 299 ? 39.90037 7.63079 37.23045 1.000 43.27459 270 ASP B N 1
ATOM 4731 C CA . ASP B 1 299 ? 41.18597 7.05893 37.61579 1.000 45.66087 270 ASP B CA 1
ATOM 4732 C C . ASP B 1 299 ? 41.86851 6.53791 36.35521 1.000 44.72131 270 ASP B C 1
ATOM 4733 O O . ASP B 1 299 ? 41.48738 6.91755 35.24056 1.000 43.81651 270 ASP B O 1
ATOM 4738 N N . LYS B 1 300 ? 42.84976 5.64661 36.51496 1.000 41.30568 271 LYS B N 1
ATOM 4739 C CA . LYS B 1 300 ? 43.65654 5.21847 35.37250 1.000 44.42376 271 LYS B CA 1
ATOM 4740 C C . LYS B 1 300 ? 42.81738 4.55722 34.28184 1.000 47.30420 271 LYS B C 1
ATOM 4741 O O . LYS B 1 300 ? 43.09927 4.74465 33.09021 1.000 44.11536 271 LYS B O 1
ATOM 4747 N N . ASP B 1 301 ? 41.76923 3.80809 34.66046 1.000 47.29230 272 ASP B N 1
ATOM 4748 C CA . ASP B 1 301 ? 40.96216 3.05800 33.70405 1.000 44.93200 272 ASP B CA 1
ATOM 4749 C C . ASP B 1 301 ? 39.52945 3.54761 33.53453 1.000 48.76536 272 ASP B C 1
ATOM 4750 O O . ASP B 1 301 ? 38.87868 3.15810 32.55840 1.000 49.13556 272 ASP B O 1
ATOM 4755 N N . HIS B 1 302 ? 39.01379 4.37487 34.43539 1.000 36.97481 273 HIS B N 1
ATOM 4756 C CA . HIS B 1 302 ? 37.60029 4.70327 34.42098 1.000 33.22705 273 HIS B CA 1
ATOM 4757 C C . HIS B 1 302 ? 37.37231 6.13308 33.95341 1.000 37.25129 273 HIS B C 1
ATOM 4758 O O . HIS B 1 302 ? 38.11318 7.04717 34.32542 1.000 34.80646 273 HIS B O 1
ATOM 4765 N N . ILE B 1 303 ? 36.33187 6.31345 33.13859 1.000 35.54322 274 ILE B N 1
ATOM 4766 C CA . ILE B 1 303 ? 35.92296 7.61309 32.61657 1.000 35.70172 274 ILE B CA 1
ATOM 4767 C C . ILE B 1 303 ? 34.44649 7.81109 32.94380 1.000 35.24904 274 ILE B C 1
ATOM 4768 O O . ILE B 1 303 ? 33.60759 6.98613 32.56331 1.000 31.54713 274 ILE B O 1
ATOM 4773 N N . LEU B 1 304 ? 34.12448 8.89230 33.64358 1.000 33.88418 275 LEU B N 1
ATOM 4774 C CA . LEU B 1 304 ? 32.73526 9.18364 33.96823 1.000 33.41085 275 LEU B CA 1
ATOM 4775 C C . LEU B 1 304 ? 32.13565 10.06003 32.87886 1.000 37.04115 275 LEU B C 1
ATOM 4776 O O . LEU B 1 304 ? 32.75821 11.03249 32.42968 1.000 32.29846 275 LEU B O 1
ATOM 4781 N N . ILE B 1 305 ? 30.91837 9.71102 32.46042 1.000 32.71762 276 ILE B N 1
ATOM 4782 C CA . ILE B 1 305 ? 30.23779 10.41017 31.37949 1.000 35.65440 276 ILE B CA 1
ATOM 4783 C C . ILE B 1 305 ? 28.87107 10.87638 31.85759 1.000 33.79325 276 ILE B C 1
ATOM 4784 O O . ILE B 1 305 ? 28.09326 10.08418 32.40414 1.000 33.47476 276 ILE B O 1
ATOM 4789 N N . VAL B 1 306 ? 28.60126 12.17183 31.69026 1.000 25.67368 277 VAL B N 1
ATOM 4790 C CA . VAL B 1 306 ? 27.28825 12.75070 31.94172 1.000 35.11854 277 VAL B CA 1
ATOM 4791 C C . VAL B 1 306 ? 26.59736 12.94132 30.60008 1.000 37.65003 277 VAL B C 1
ATOM 4792 O O . VAL B 1 306 ? 27.14607 13.59240 29.70488 1.000 40.48024 277 VAL B O 1
ATOM 4796 N N . THR B 1 307 ? 25.40462 12.36905 30.44728 1.000 39.65178 278 THR B N 1
ATOM 4797 C CA . THR B 1 307 ? 24.57577 12.64990 29.28032 1.000 44.54643 278 THR B CA 1
ATOM 4798 C C . THR B 1 307 ? 23.25473 13.28095 29.70170 1.000 41.04157 278 THR B C 1
ATOM 4799 O O . THR B 1 307 ? 22.77682 13.10454 30.82233 1.000 43.57646 278 THR B O 1
ATOM 4803 N N . GLU B 1 308 ? 22.65749 14.00353 28.76701 1.000 38.61972 279 GLU B N 1
ATOM 4804 C CA . GLU B 1 308 ? 21.39374 14.69195 28.97440 1.000 39.26449 279 GLU B CA 1
ATOM 4805 C C . GLU B 1 308 ? 20.36238 14.01878 28.08128 1.000 39.25212 279 GLU B C 1
ATOM 4806 O O . GLU B 1 308 ? 20.49846 14.03957 26.85587 1.000 45.51617 279 GLU B O 1
ATOM 4812 N N . GLU B 1 309 ? 19.35032 13.39344 28.68163 1.000 47.82847 280 GLU B N 1
ATOM 4813 C CA . GLU B 1 309 ? 18.49051 12.50955 27.90458 1.000 56.08163 280 GLU B CA 1
ATOM 4814 C C . GLU B 1 309 ? 17.02221 12.77935 28.18669 1.000 54.91996 280 GLU B C 1
ATOM 4815 O O . GLU B 1 309 ? 16.62887 13.02013 29.33300 1.000 50.13398 280 GLU B O 1
ATOM 4821 N N . THR B 1 310 ? 16.21996 12.75260 27.11939 1.000 61.11964 281 THR B N 1
ATOM 4822 C CA . THR B 1 310 ? 14.77436 12.87971 27.22546 1.000 64.26199 281 THR B CA 1
ATOM 4823 C C . THR B 1 310 ? 14.05115 11.54003 27.12529 1.000 66.69086 281 THR B C 1
ATOM 4824 O O . THR B 1 310 ? 12.87761 11.45001 27.51763 1.000 55.40430 281 THR B O 1
ATOM 4828 N N . GLY B 1 311 ? 14.72132 10.50485 26.61503 1.000 66.62374 282 GLY B N 1
ATOM 4829 C CA . GLY B 1 311 ? 14.08369 9.21702 26.40477 1.000 64.07572 282 GLY B CA 1
ATOM 4830 C C . GLY B 1 311 ? 12.97561 9.20319 25.37294 1.000 62.82804 282 GLY B C 1
ATOM 4831 O O . GLY B 1 311 ? 12.11007 8.32374 25.42444 1.000 63.84384 282 GLY B O 1
ATOM 4832 N N . VAL B 1 312 ? 12.96248 10.15662 24.44151 1.000 60.46110 283 VAL B N 1
ATOM 4833 C CA . VAL B 1 312 ? 11.97059 10.15577 23.35548 1.000 67.90458 283 VAL B CA 1
ATOM 4834 C C . VAL B 1 312 ? 12.62858 10.54497 22.02886 1.000 72.17630 283 VAL B C 1
ATOM 4835 O O . VAL B 1 312 ? 13.82777 10.84915 21.98804 1.000 65.67620 283 VAL B O 1
ATOM 4839 N N . PRO B 1 324 ? 9.88051 18.81611 26.70881 1.000 80.02372 295 PRO B N 1
ATOM 4840 C CA . PRO B 1 324 ? 10.04701 17.45684 27.23226 1.000 80.84194 295 PRO B CA 1
ATOM 4841 C C . PRO B 1 324 ? 11.12263 17.38593 28.31514 1.000 73.80090 295 PRO B C 1
ATOM 4842 O O . PRO B 1 324 ? 12.25375 17.81585 28.06042 1.000 68.62541 295 PRO B O 1
ATOM 4846 N N . THR B 1 325 ? 10.76925 16.84819 29.48667 1.000 69.19901 296 THR B N 1
ATOM 4847 C CA . THR B 1 325 ? 11.68196 16.81438 30.62828 1.000 69.08255 296 THR B CA 1
ATOM 4848 C C . THR B 1 325 ? 13.04131 16.23884 30.24935 1.000 66.52732 296 THR B C 1
ATOM 4849 O O . THR B 1 325 ? 13.12854 15.29210 29.46308 1.000 64.29002 296 THR B O 1
ATOM 4853 N N . ILE B 1 326 ? 14.10771 16.82066 30.81557 1.000 68.46963 297 ILE B N 1
ATOM 4854 C CA . ILE B 1 326 ? 15.46894 16.30576 30.67226 1.000 64.12800 297 ILE B CA 1
ATOM 4855 C C . ILE B 1 326 ? 15.98277 15.85261 32.03348 1.000 60.57062 297 ILE B C 1
ATOM 4856 O O . ILE B 1 326 ? 15.82019 16.54663 33.04544 1.000 68.20489 297 ILE B O 1
ATOM 4861 N N . ILE B 1 327 ? 16.61138 14.68358 32.04991 1.000 47.67795 298 ILE B N 1
ATOM 4862 C CA . ILE B 1 327 ? 17.33039 14.18991 33.21009 1.000 47.72930 298 ILE B CA 1
ATOM 4863 C C . ILE B 1 327 ? 18.78008 13.97414 32.79590 1.000 40.27532 298 ILE B C 1
ATOM 4864 O O . ILE B 1 327 ? 19.11196 13.93849 31.60876 1.000 39.43597 298 ILE B O 1
ATOM 4869 N N . ASN B 1 328 ? 19.64404 13.81401 33.79203 1.000 33.34249 299 ASN B N 1
ATOM 4870 C CA . ASN B 1 328 ? 21.04162 13.46412 33.55510 1.000 30.83294 299 ASN B CA 1
ATOM 4871 C C . ASN B 1 328 ? 21.25448 11.98345 33.83664 1.000 34.84072 299 ASN B C 1
ATOM 4872 O O . ASN B 1 328 ? 20.92407 11.50209 34.92360 1.000 37.98838 299 ASN B O 1
ATOM 4877 N N . ARG B 1 329 ? 21.76776 11.25593 32.85017 1.000 34.87443 300 ARG B N 1
ATOM 4878 C CA . ARG B 1 329 ? 22.25726 9.90371 33.07763 1.000 34.21189 300 ARG B CA 1
ATOM 4879 C C . ARG B 1 329 ? 23.76647 9.96208 33.24893 1.000 37.77405 300 ARG B C 1
ATOM 4880 O O . ARG B 1 329 ? 24.47574 10.52907 32.41026 1.000 38.23448 300 ARG B O 1
ATOM 4888 N N . ILE B 1 330 ? 24.25088 9.38700 34.33724 1.000 35.39184 301 ILE B N 1
ATOM 4889 C CA . ILE B 1 330 ? 25.66893 9.37815 34.64661 1.000 32.23596 301 ILE B CA 1
ATOM 4890 C C . ILE B 1 330 ? 26.11646 7.92906 34.61858 1.000 35.03152 301 ILE B C 1
ATOM 4891 O O . ILE B 1 330 ? 25.52896 7.07177 35.30188 1.000 30.03629 301 ILE B O 1
ATOM 4896 N N . PHE B 1 331 ? 27.11917 7.63855 33.79904 1.000 34.81593 302 PHE B N 1
ATOM 4897 C CA . PHE B 1 331 ? 27.68383 6.30183 33.80733 1.000 41.70277 302 PHE B CA 1
ATOM 4898 C C . PHE B 1 331 ? 29.20182 6.38309 33.77904 1.000 39.30763 302 PHE B C 1
ATOM 4899 O O . PHE B 1 331 ? 29.79563 7.41506 33.44152 1.000 46.19366 302 PHE B O 1
ATOM 4907 N N . ILE B 1 332 ? 29.82435 5.29026 34.20420 1.000 29.58389 303 ILE B N 1
ATOM 4908 C CA . ILE B 1 332 ? 31.27442 5.18758 34.28639 1.000 36.16128 303 ILE B CA 1
ATOM 4909 C C . ILE B 1 332 ? 31.70512 4.02783 33.40680 1.000 36.16056 303 ILE B C 1
ATOM 4910 O O . ILE B 1 332 ? 31.13821 2.92849 33.48746 1.000 32.94231 303 ILE B O 1
ATOM 4915 N N . ILE B 1 333 ? 32.69704 4.28256 32.56706 1.000 35.65849 304 ILE B N 1
ATOM 4916 C CA . ILE B 1 333 ? 33.17140 3.34579 31.55845 1.000 46.88125 304 ILE B CA 1
ATOM 4917 C C . ILE B 1 333 ? 34.53349 2.83526 31.98979 1.000 53.64370 304 ILE B C 1
ATOM 4918 O O . ILE B 1 333 ? 35.41310 3.63020 32.33847 1.000 53.43077 304 ILE B O 1
ATOM 4923 N N . ASP B 1 334 ? 34.70985 1.52098 31.96675 1.000 59.36902 305 ASP B N 1
ATOM 4924 C CA . ASP B 1 334 ? 36.03493 0.90861 32.00085 1.000 57.15761 305 ASP B CA 1
ATOM 4925 C C . ASP B 1 334 ? 36.37120 0.60503 30.54624 1.000 59.71259 305 ASP B C 1
ATOM 4926 O O . ASP B 1 334 ? 35.82434 -0.32743 29.95075 1.000 60.72913 305 ASP B O 1
ATOM 4931 N N . ALA B 1 335 ? 37.24697 1.42345 29.96432 1.000 71.24020 306 ALA B N 1
ATOM 4932 C CA . ALA B 1 335 ? 37.58852 1.27122 28.55418 1.000 80.71463 306 ALA B CA 1
ATOM 4933 C C . ALA B 1 335 ? 38.27738 -0.06437 28.29973 1.000 80.64461 306 ALA B C 1
ATOM 4934 O O . ALA B 1 335 ? 37.80709 -0.88687 27.50388 1.000 73.16317 306 ALA B O 1
ATOM 4936 N N . LYS B 1 336 ? 39.38303 -0.30957 28.99647 1.000 86.79311 307 LYS B N 1
ATOM 4937 C CA . LYS B 1 336 ? 40.22203 -1.46552 28.70662 1.000 93.74608 307 LYS B CA 1
ATOM 4938 C C . LYS B 1 336 ? 39.54655 -2.79678 29.03100 1.000 90.12305 307 LYS B C 1
ATOM 4939 O O . LYS B 1 336 ? 40.15871 -3.84087 28.79261 1.000 94.54102 307 LYS B O 1
ATOM 4945 N N . ASN B 1 337 ? 38.30869 -2.79311 29.54585 1.000 83.20553 308 ASN B N 1
ATOM 4946 C CA . ASN B 1 337 ? 37.57478 -4.02388 29.83164 1.000 74.35469 308 ASN B CA 1
ATOM 4947 C C . ASN B 1 337 ? 36.16482 -4.07541 29.25875 1.000 68.87879 308 ASN B C 1
ATOM 4948 O O . ASN B 1 337 ? 35.50547 -5.11365 29.40501 1.000 67.68361 308 ASN B O 1
ATOM 4953 N N . LYS B 1 338 ? 35.67283 -3.00082 28.63906 1.000 62.62678 309 LYS B N 1
ATOM 4954 C CA . LYS B 1 338 ? 34.35622 -3.00436 28.00620 1.000 61.31915 309 LYS B CA 1
ATOM 4955 C C . LYS B 1 338 ? 33.25197 -3.20575 29.04721 1.000 60.81665 309 LYS B C 1
ATOM 4956 O O . LYS B 1 338 ? 32.29439 -3.95036 28.83136 1.000 58.26560 309 LYS B O 1
ATOM 4962 N N . ILE B 1 339 ? 33.38649 -2.52961 30.18911 1.000 58.80498 310 ILE B N 1
ATOM 4963 C CA . ILE B 1 339 ? 32.43223 -2.61211 31.28840 1.000 51.52762 310 ILE B CA 1
ATOM 4964 C C . ILE B 1 339 ? 31.78507 -1.24927 31.49899 1.000 47.41036 310 ILE B C 1
ATOM 4965 O O . ILE B 1 339 ? 32.46989 -0.22187 31.50658 1.000 52.29640 310 ILE B O 1
ATOM 4970 N N . ILE B 1 340 ? 30.46479 -1.24097 31.66837 1.000 44.93381 311 ILE B N 1
ATOM 4971 C CA . ILE B 1 340 ? 29.75502 -0.08718 32.22183 1.000 44.89711 311 ILE B CA 1
ATOM 4972 C C . ILE B 1 340 ? 29.67761 -0.31424 33.72955 1.000 38.33328 311 ILE B C 1
ATOM 4973 O O . ILE B 1 340 ? 28.89781 -1.14381 34.20633 1.000 40.81667 311 ILE B O 1
ATOM 4978 N N . SER B 1 341 ? 30.50667 0.41624 34.48037 1.000 38.45033 312 SER B N 1
ATOM 4979 C CA . SER B 1 341 ? 30.75957 0.13507 35.88671 1.000 39.37648 312 SER B CA 1
ATOM 4980 C C . SER B 1 341 ? 29.79726 0.84201 36.82007 1.000 36.62882 312 SER B C 1
ATOM 4981 O O . SER B 1 341 ? 29.74362 0.49719 38.00507 1.000 40.44623 312 SER B O 1
ATOM 4984 N N . LEU B 1 342 ? 29.05962 1.82312 36.31888 1.000 34.29369 313 LEU B N 1
ATOM 4985 C CA . LEU B 1 342 ? 28.04474 2.52510 37.08488 1.000 35.50656 313 LEU B CA 1
ATOM 4986 C C . LEU B 1 342 ? 27.09003 3.13614 36.07568 1.000 39.08089 313 LEU B C 1
ATOM 4987 O O . LEU B 1 342 ? 27.49886 3.50501 34.97557 1.000 38.08345 313 LEU B O 1
ATOM 4992 N N . ASN B 1 343 ? 25.81675 3.21043 36.44563 1.000 31.96863 314 ASN B N 1
ATOM 4993 C CA . ASN B 1 343 ? 24.80563 3.78706 35.56496 1.000 34.03804 314 ASN B CA 1
ATOM 4994 C C . ASN B 1 343 ? 23.63876 4.21713 36.44308 1.000 33.49150 314 ASN B C 1
ATOM 4995 O O . ASN B 1 343 ? 22.92179 3.36158 36.96815 1.000 30.54661 314 ASN B O 1
ATOM 5000 N N . PHE B 1 344 ? 23.47893 5.52709 36.63771 1.000 33.10713 315 PHE B N 1
ATOM 5001 C CA . PHE B 1 344 ? 22.36058 6.04243 37.41187 1.000 34.52869 315 PHE B CA 1
ATOM 5002 C C . PHE B 1 344 ? 21.83592 7.31292 36.75862 1.000 35.10222 315 PHE B C 1
ATOM 5003 O O . PHE B 1 344 ? 22.47610 7.90537 35.88156 1.000 32.62205 315 PHE B O 1
ATOM 5011 N N . VAL B 1 345 ? 20.64553 7.72078 37.19276 1.000 33.12168 316 VAL B N 1
ATOM 5012 C CA . VAL B 1 345 ? 20.00054 8.93024 36.70232 1.000 39.14216 316 VAL B CA 1
ATOM 5013 C C . VAL B 1 345 ? 19.73782 9.85747 37.87914 1.000 45.26955 316 VAL B C 1
ATOM 5014 O O . VAL B 1 345 ? 19.52691 9.41327 39.01334 1.000 46.02908 316 VAL B O 1
ATOM 5018 N N . VAL B 1 346 ? 19.75211 11.15949 37.59775 1.000 42.18224 317 VAL B N 1
ATOM 5019 C CA . VAL B 1 346 ? 19.27551 12.17745 38.52788 1.000 45.54159 317 VAL B CA 1
ATOM 5020 C C . VAL B 1 346 ? 18.39570 13.15494 37.75813 1.000 49.49933 317 VAL B C 1
ATOM 5021 O O . VAL B 1 346 ? 18.69175 13.51313 36.61100 1.000 42.44181 317 VAL B O 1
ATOM 5025 N N . SER B 1 347 ? 17.30939 13.58418 38.38836 1.000 53.05915 318 SER B N 1
ATOM 5026 C CA . SER B 1 347 ? 16.38917 14.52889 37.75603 1.000 52.28812 318 SER B CA 1
ATOM 5027 C C . SER B 1 347 ? 16.76818 15.96444 38.10340 1.000 51.81980 318 SER B C 1
ATOM 5028 O O . SER B 1 347 ? 15.93754 16.77868 38.49754 1.000 58.43836 318 SER B O 1
ATOM 5031 N N . SER B 1 348 ? 18.05502 16.26747 37.95474 1.000 41.94461 319 SER B N 1
ATOM 5032 C CA . SER B 1 348 ? 18.62877 17.50797 38.44212 1.000 44.32243 319 SER B CA 1
ATOM 5033 C C . SER B 1 348 ? 19.86139 17.82057 37.60666 1.000 46.37332 319 SER B C 1
ATOM 5034 O O . SER B 1 348 ? 20.51820 16.91030 37.10522 1.000 55.44325 319 SER B O 1
ATOM 5037 N N . ALA B 1 349 ? 20.17715 19.10480 37.46012 1.000 40.63207 320 ALA B N 1
ATOM 5038 C CA . ALA B 1 349 ? 21.39881 19.44574 36.74571 1.000 45.58777 320 ALA B CA 1
ATOM 5039 C C . ALA B 1 349 ? 22.62598 19.25006 37.63696 1.000 47.09998 320 ALA B C 1
ATOM 5040 O O . ALA B 1 349 ? 22.54488 19.23203 38.86637 1.000 51.68877 320 ALA B O 1
ATOM 5042 N N . ILE B 1 350 ? 23.78153 19.13870 36.99441 1.000 48.06304 321 ILE B N 1
ATOM 5043 C CA . ILE B 1 350 ? 25.04398 18.86844 37.67328 1.000 37.25727 321 ILE B CA 1
ATOM 5044 C C . ILE B 1 350 ? 25.86655 20.14745 37.75168 1.000 36.31684 321 ILE B C 1
ATOM 5045 O O . ILE B 1 350 ? 26.16308 20.78183 36.73257 1.000 46.19222 321 ILE B O 1
ATOM 5050 N N . ILE B 1 351 ? 26.26261 20.51013 38.96398 1.000 40.23832 322 ILE B N 1
ATOM 5051 C CA . ILE B 1 351 ? 26.99339 21.75347 39.18415 1.000 44.80897 322 ILE B CA 1
ATOM 5052 C C . ILE B 1 351 ? 28.48263 21.55805 38.94336 1.000 38.96672 322 ILE B C 1
ATOM 5053 O O . ILE B 1 351 ? 29.13235 22.36657 38.27217 1.000 38.34233 322 ILE B O 1
ATOM 5058 N N . ASP B 1 352 ? 29.05594 20.50265 39.51209 1.000 39.26913 323 ASP B N 1
ATOM 5059 C CA . ASP B 1 352 ? 30.46735 20.22701 39.29604 1.000 40.22278 323 ASP B CA 1
ATOM 5060 C C . ASP B 1 352 ? 30.74792 18.78078 39.67033 1.000 43.40338 323 ASP B C 1
ATOM 5061 O O . ASP B 1 352 ? 29.92764 18.09882 40.29699 1.000 33.15203 323 ASP B O 1
ATOM 5066 N N . ILE B 1 353 ? 31.93087 18.32633 39.25654 1.000 30.10011 324 ILE B N 1
ATOM 5067 C CA . ILE B 1 353 ? 32.42519 16.98076 39.48765 1.000 40.26397 324 ILE B CA 1
ATOM 5068 C C . ILE B 1 353 ? 33.88044 17.10735 39.90412 1.000 43.59228 324 ILE B C 1
ATOM 5069 O O . ILE B 1 353 ? 34.68896 17.66603 39.15442 1.000 48.65224 324 ILE B O 1
ATOM 5074 N N . PHE B 1 354 ? 34.21276 16.62149 41.10004 1.000 38.92662 325 PHE B N 1
ATOM 5075 C CA . PHE B 1 354 ? 35.57247 16.72075 41.61924 1.000 42.21160 325 PHE B CA 1
ATOM 5076 C C . PHE B 1 354 ? 35.92132 15.42292 42.33669 1.000 41.47684 325 PHE B C 1
ATOM 5077 O O . PHE B 1 354 ? 35.05544 14.59549 42.63324 1.000 42.06626 325 PHE B O 1
ATOM 5085 N N . SER B 1 355 ? 37.21051 15.24683 42.61419 1.000 37.67682 326 SER B N 1
ATOM 5086 C CA A SER B 1 355 ? 37.74003 13.98240 43.10294 0.400 38.84273 326 SER B CA 1
ATOM 5087 C CA B SER B 1 355 ? 37.69366 13.98809 43.15174 0.600 38.87658 326 SER B CA 1
ATOM 5088 C C . SER B 1 355 ? 38.77554 14.24233 44.18824 1.000 43.25156 326 SER B C 1
ATOM 5089 O O . SER B 1 355 ? 39.39999 15.30468 44.23179 1.000 47.49113 326 SER B O 1
ATOM 5094 N N . THR B 1 356 ? 38.96100 13.25169 45.05417 1.000 44.82548 327 THR B N 1
ATOM 5095 C CA . THR B 1 356 ? 39.99671 13.28853 46.07684 1.000 52.74513 327 THR B CA 1
ATOM 5096 C C . THR B 1 356 ? 40.59897 11.89205 46.16804 1.000 62.61717 327 THR B C 1
ATOM 5097 O O . THR B 1 356 ? 40.04560 10.92592 45.63827 1.000 64.18174 327 THR B O 1
ATOM 5101 N N . SER B 1 357 ? 41.75015 11.78590 46.82766 1.000 74.71622 328 SER B N 1
ATOM 5102 C CA . SER B 1 357 ? 42.45482 10.51715 46.97677 1.000 83.86799 328 SER B CA 1
ATOM 5103 C C . SER B 1 357 ? 42.58196 10.17404 48.45208 1.000 93.06500 328 SER B C 1
ATOM 5104 O O . SER B 1 357 ? 43.24891 10.89234 49.20448 1.000 92.41265 328 SER B O 1
ATOM 5107 N N . GLN B 1 358 ? 41.94805 9.07351 48.85646 1.000 103.84207 329 GLN B N 1
ATOM 5108 C CA . GLN B 1 358 ? 42.04064 8.55769 50.21547 1.000 114.20819 329 GLN B CA 1
ATOM 5109 C C . GLN B 1 358 ? 42.27412 7.05228 50.18627 1.000 117.15795 329 GLN B C 1
ATOM 5110 O O . GLN B 1 358 ? 41.63045 6.32951 49.41838 1.000 110.94902 329 GLN B O 1
ATOM 5116 N N . SER B 1 359 ? 43.19792 6.58918 51.03499 1.000 124.37785 330 SER B N 1
ATOM 5117 C CA . SER B 1 359 ? 43.49122 5.16161 51.19502 1.000 125.16217 330 SER B CA 1
ATOM 5118 C C . SER B 1 359 ? 43.89077 4.52304 49.86705 1.000 118.71585 330 SER B C 1
ATOM 5119 O O . SER B 1 359 ? 43.52965 3.38251 49.57053 1.000 114.19635 330 SER B O 1
ATOM 5122 N N . GLY B 1 360 ? 44.63414 5.27253 49.05556 1.000 115.97256 331 GLY B N 1
ATOM 5123 C CA . GLY B 1 360 ? 45.11699 4.78140 47.78322 1.000 111.56586 331 GLY B CA 1
ATOM 5124 C C . GLY B 1 360 ? 44.08396 4.66314 46.68446 1.000 97.40987 331 GLY B C 1
ATOM 5125 O O . GLY B 1 360 ? 44.44169 4.26650 45.56747 1.000 92.82995 331 GLY B O 1
ATOM 5126 N N . LYS B 1 361 ? 42.82020 4.98623 46.95036 1.000 88.43370 332 LYS B N 1
ATOM 5127 C CA . LYS B 1 361 ? 41.78258 4.90939 45.93549 1.000 84.77312 332 LYS B CA 1
ATOM 5128 C C . LYS B 1 361 ? 41.06997 6.25066 45.80528 1.000 70.73647 332 LYS B C 1
ATOM 5129 O O . LYS B 1 361 ? 40.94113 7.00890 46.77084 1.000 65.02238 332 LYS B O 1
ATOM 5135 N N . ASN B 1 362 ? 40.61144 6.53604 44.59264 1.000 63.42320 333 ASN B N 1
ATOM 5136 C CA . ASN B 1 362 ? 39.96669 7.80424 44.30944 1.000 55.23009 333 ASN B CA 1
ATOM 5137 C C . ASN B 1 362 ? 38.50545 7.77856 44.72566 1.000 53.80810 333 ASN B C 1
ATOM 5138 O O . ASN B 1 362 ? 37.81862 6.76139 44.58293 1.000 57.48527 333 ASN B O 1
ATOM 5143 N N . ILE B 1 363 ? 38.03646 8.91555 45.23859 1.000 44.47161 334 ILE B N 1
ATOM 5144 C CA . ILE B 1 363 ? 36.62879 9.14772 45.53291 1.000 37.35876 334 ILE B CA 1
ATOM 5145 C C . ILE B 1 363 ? 36.14586 10.25808 44.61712 1.000 42.94075 334 ILE B C 1
ATOM 5146 O O . ILE B 1 363 ? 36.75422 11.33482 44.56795 1.000 41.58113 334 ILE B O 1
ATOM 5151 N N . THR B 1 364 ? 35.06255 9.99880 43.88563 1.000 38.33092 335 THR B N 1
ATOM 5152 C CA . THR B 1 364 ? 34.48852 10.97623 42.97250 1.000 32.87460 335 THR B CA 1
ATOM 5153 C C . THR B 1 364 ? 33.21891 11.56665 43.57160 1.000 34.64939 335 THR B C 1
ATOM 5154 O O . THR B 1 364 ? 32.41057 10.84887 44.16772 1.000 39.22491 335 THR B O 1
ATOM 5158 N N . TYR B 1 365 ? 33.06503 12.88089 43.43705 1.000 34.38737 336 TYR B N 1
ATOM 5159 C CA . TYR B 1 365 ? 31.92650 13.60585 43.98547 1.000 33.46363 336 TYR B CA 1
ATOM 5160 C C . TYR B 1 365 ? 31.20638 14.33930 42.87079 1.000 37.71442 336 TYR B C 1
ATOM 5161 O O . TYR B 1 365 ? 31.82930 15.06736 42.08693 1.000 36.25116 336 TYR B O 1
ATOM 5170 N N . LEU B 1 366 ? 29.89608 14.17316 42.82444 1.000 36.03071 337 LEU B N 1
ATOM 5171 C CA A LEU B 1 366 ? 29.05039 14.88209 41.88001 0.600 37.28760 337 LEU B CA 1
ATOM 5172 C CA B LEU B 1 366 ? 29.04465 14.88544 41.88084 0.400 37.02698 337 LEU B CA 1
ATOM 5173 C C . LEU B 1 366 ? 28.06960 15.73581 42.67398 1.000 33.67307 337 LEU B C 1
ATOM 5174 O O . LEU B 1 366 ? 27.30243 15.20865 43.48450 1.000 41.19828 337 LEU B O 1
ATOM 5183 N N . LEU B 1 367 ? 28.10434 17.04590 42.44868 1.000 34.33953 338 LEU B N 1
ATOM 5184 C CA . LEU B 1 367 ? 27.19467 17.98421 43.10184 1.000 28.12534 338 LEU B CA 1
ATOM 5185 C C . LEU B 1 367 ? 26.05269 18.32476 42.14891 1.000 32.17415 338 LEU B C 1
ATOM 5186 O O . LEU B 1 367 ? 26.29339 18.76776 41.02268 1.000 33.88800 338 LEU B O 1
ATOM 5191 N N . THR B 1 368 ? 24.81700 18.10788 42.58712 1.000 31.51032 339 THR B N 1
ATOM 5192 C CA . THR B 1 368 ? 23.66044 18.45940 41.78004 1.000 33.05102 339 THR B CA 1
ATOM 5193 C C . THR B 1 368 ? 23.16162 19.82223 42.21088 1.000 34.22513 339 THR B C 1
ATOM 5194 O O . THR B 1 368 ? 23.50552 20.31535 43.28166 1.000 39.19505 339 THR B O 1
ATOM 5198 N N . SER B 1 369 ? 22.30719 20.40882 41.37266 1.000 37.43450 340 SER B N 1
ATOM 5199 C CA . SER B 1 369 ? 21.79679 21.74215 41.64388 1.000 44.96315 340 SER B CA 1
ATOM 5200 C C . SER B 1 369 ? 20.75104 21.75278 42.75026 1.000 51.72502 340 SER B C 1
ATOM 5201 O O . SER B 1 369 ? 20.46664 22.82353 43.29532 1.000 55.87576 340 SER B O 1
ATOM 5204 N N . GLU B 1 370 ? 20.18417 20.59550 43.09588 1.000 50.37183 341 GLU B N 1
ATOM 5205 C CA . GLU B 1 370 ? 19.24160 20.47882 44.20188 1.000 52.65508 341 GLU B CA 1
ATOM 5206 C C . GLU B 1 370 ? 19.93035 20.25833 45.53915 1.000 50.65725 341 GLU B C 1
ATOM 5207 O O . GLU B 1 370 ? 19.24583 20.04402 46.54517 1.000 54.81097 341 GLU B O 1
ATOM 5213 N N . GLY B 1 371 ? 21.25708 20.29385 45.57655 1.000 44.36736 342 GLY B N 1
ATOM 5214 C CA . GLY B 1 371 ? 21.96792 20.20714 46.83227 1.000 42.19208 342 GLY B CA 1
ATOM 5215 C C . GLY B 1 371 ? 22.26479 18.80690 47.30344 1.000 41.65185 342 GLY B C 1
ATOM 5216 O O . GLY B 1 371 ? 22.50467 18.60670 48.50107 1.000 44.64516 342 GLY B O 1
ATOM 5217 N N . VAL B 1 372 ? 22.25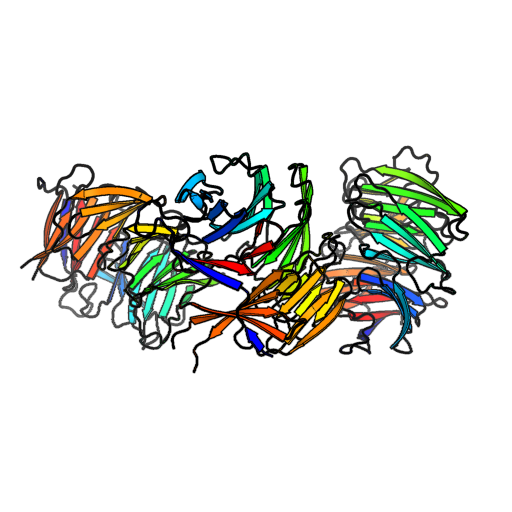328 17.83003 46.40775 1.000 35.88142 343 VAL B N 1
ATOM 5218 C CA . VAL B 1 372 ? 22.64143 16.46807 46.73381 1.000 37.83019 343 VAL B CA 1
ATOM 5219 C C . VAL B 1 372 ? 24.05186 16.25294 46.22003 1.000 41.50067 343 VAL B C 1
ATOM 5220 O O . VAL B 1 372 ? 24.35619 16.58336 45.06852 1.000 40.78668 343 VAL B O 1
ATOM 5224 N N . MET B 1 373 ? 24.91579 15.71680 47.07424 1.000 40.68813 344 MET B N 1
ATOM 5225 C CA . MET B 1 373 ? 26.24409 15.29440 46.66872 1.000 33.82348 344 MET B CA 1
ATOM 5226 C C . MET B 1 373 ? 26.27228 13.77667 46.56769 1.000 36.60393 344 MET B C 1
ATOM 5227 O O . MET B 1 373 ? 26.02601 13.07522 47.55722 1.000 46.00229 344 MET B O 1
ATOM 5232 N N . HIS B 1 374 ? 26.56314 13.27354 45.37721 1.000 30.59065 345 HIS B N 1
ATOM 5233 C CA . HIS B 1 374 ? 26.75614 11.84382 45.17613 1.000 35.72826 345 HIS B CA 1
ATOM 5234 C C . HIS B 1 374 ? 28.22141 11.51993 45.44322 1.000 38.79258 345 HIS B C 1
ATOM 5235 O O . HIS B 1 374 ? 29.11952 12.11024 44.82176 1.000 33.97961 345 HIS B O 1
ATOM 5242 N N . ARG B 1 375 ? 28.46435 10.62761 46.40316 1.000 35.43263 346 ARG B N 1
ATOM 5243 C CA . ARG B 1 375 ? 29.81073 10.16629 46.70951 1.000 33.44630 346 ARG B CA 1
ATOM 5244 C C . ARG B 1 375 ? 30.01487 8.79716 46.06802 1.000 30.09775 346 ARG B C 1
ATOM 5245 O O . ARG B 1 375 ? 29.29336 7.84239 46.38165 1.000 35.56922 346 ARG B O 1
ATOM 5253 N N . ILE B 1 376 ? 30.98645 8.70560 45.16633 1.000 30.22203 347 ILE B N 1
ATOM 5254 C CA . ILE B 1 376 ? 31.17766 7.52759 44.32705 1.000 35.53750 347 ILE B CA 1
ATOM 5255 C C . ILE B 1 376 ? 32.53970 6.90848 44.62308 1.000 38.09329 347 ILE B C 1
ATOM 5256 O O . ILE B 1 376 ? 33.58117 7.53579 44.38061 1.000 37.47079 347 ILE B O 1
ATOM 5261 N N . THR B 1 377 ? 32.52583 5.66968 45.12320 1.000 35.74250 348 THR B N 1
ATOM 5262 C CA . THR B 1 377 ? 33.69489 4.91459 45.55686 1.000 45.96950 348 THR B CA 1
ATOM 5263 C C . THR B 1 377 ? 33.69442 3.52742 44.92327 1.000 47.05459 348 THR B C 1
ATOM 5264 O O . THR B 1 377 ? 32.64746 2.87634 44.86551 1.000 48.74446 348 THR B O 1
ATOM 5268 N N . PRO B 1 378 ? 34.83658 3.04562 44.43754 1.000 49.40178 349 PRO B N 1
ATOM 5269 C CA . PRO B 1 378 ? 34.89705 1.65882 43.96326 1.000 48.32631 349 PRO B CA 1
ATOM 5270 C C . PRO B 1 378 ? 34.67727 0.68571 45.10571 1.000 49.41838 349 PRO B C 1
ATOM 5271 O O . PRO B 1 378 ? 34.92927 0.99216 46.27289 1.000 59.71224 349 PRO B O 1
ATOM 5275 N N . LYS B 1 379 ? 34.17157 -0.49115 44.75971 1.000 51.48545 350 LYS B N 1
ATOM 5276 C CA . LYS B 1 379 ? 33.84973 -1.47183 45.77801 1.000 61.14709 350 LYS B CA 1
ATOM 5277 C C . LYS B 1 379 ? 34.70636 -2.70333 45.57147 1.000 67.10268 350 LYS B C 1
ATOM 5278 O O . LYS B 1 379 ? 35.88288 -2.57342 45.25043 1.000 69.00175 350 LYS B O 1
ATOM 5284 N N . TRP C 1 35 ? 57.29565 61.09342 -3.86041 1.000 79.82198 6 TRP C N 1
ATOM 5285 C CA . TRP C 1 35 ? 57.89948 59.78759 -4.14634 1.000 75.87755 6 TRP C CA 1
ATOM 5286 C C . TRP C 1 35 ? 57.18364 59.06880 -5.29163 1.000 76.77274 6 TRP C C 1
ATOM 5287 O O . TRP C 1 35 ? 56.04842 58.60353 -5.14540 1.000 75.87255 6 TRP C O 1
ATOM 5298 N N . ARG C 1 36 ? 57.86478 58.96725 -6.42912 1.000 69.44376 7 ARG C N 1
ATOM 5299 C CA . ARG C 1 36 ? 57.26931 58.38240 -7.61756 1.000 61.30173 7 ARG C CA 1
ATOM 5300 C C . ARG C 1 36 ? 57.31414 56.85922 -7.56174 1.000 56.96530 7 ARG C C 1
ATOM 5301 O O . ARG C 1 36 ? 58.27431 56.25409 -7.07006 1.000 45.32530 7 ARG C O 1
ATOM 5309 N N . GLN C 1 37 ? 56.26027 56.24450 -8.09381 1.000 55.08890 8 GLN C N 1
ATOM 5310 C CA . GLN C 1 37 ? 56.00254 54.81961 -7.95319 1.000 51.71554 8 GLN C CA 1
ATOM 5311 C C . GLN C 1 37 ? 56.17816 54.11893 -9.29116 1.000 49.60383 8 GLN C C 1
ATOM 5312 O O . GLN C 1 37 ? 55.55485 54.50469 -10.28502 1.000 52.17899 8 GLN C O 1
ATOM 5318 N N . PHE C 1 38 ? 57.00863 53.08219 -9.30534 1.000 42.33586 9 PHE C N 1
ATOM 5319 C CA . PHE C 1 38 ? 57.23648 52.25491 -10.47935 1.000 43.07576 9 PHE C CA 1
AT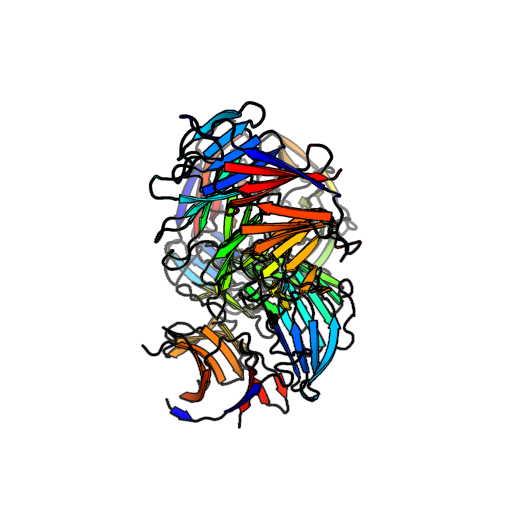OM 5320 C C . PHE C 1 38 ? 57.11419 50.78625 -10.08575 1.000 46.67264 9 PHE C C 1
ATOM 5321 O O . PHE C 1 38 ? 57.08119 50.43234 -8.90294 1.000 48.89364 9 PHE C O 1
ATOM 5329 N N . GLN C 1 39 ? 57.01489 49.91621 -11.08389 1.000 44.20778 10 GLN C N 1
ATOM 5330 C CA . GLN C 1 39 ? 56.85018 48.48381 -10.82970 1.000 53.60684 10 GLN C CA 1
ATOM 5331 C C . GLN C 1 39 ? 58.03801 47.77801 -11.46892 1.000 60.91025 10 GLN C C 1
ATOM 5332 O O . GLN C 1 39 ? 57.94897 47.23665 -12.57177 1.000 68.36315 10 GLN C O 1
ATOM 5338 N N . LEU C 1 40 ? 59.16398 47.79806 -10.75957 1.000 56.65152 11 LEU C N 1
ATOM 5339 C CA . LEU C 1 40 ? 60.42664 47.27176 -11.25004 1.000 47.45975 11 LEU C CA 1
ATOM 5340 C C . LEU C 1 40 ? 60.77018 45.91379 -10.64949 1.000 47.88873 11 LEU C C 1
ATOM 5341 O O . LEU C 1 40 ? 61.85177 45.38635 -10.91251 1.000 45.49401 11 LEU C O 1
ATOM 5346 N N . PHE C 1 41 ? 59.87521 45.33936 -9.85217 1.000 48.95315 12 PHE C N 1
ATOM 5347 C CA . PHE C 1 41 ? 60.05454 44.01472 -9.28523 1.000 41.53477 12 PHE C CA 1
ATOM 5348 C C . PHE C 1 41 ? 58.83701 43.16729 -9.61246 1.000 44.52838 12 PHE C C 1
ATOM 5349 O O . PHE C 1 41 ? 57.71600 43.66873 -9.66914 1.000 36.26414 12 PHE C O 1
ATOM 5357 N N . GLU C 1 42 ? 59.06003 41.87627 -9.81616 1.000 47.34987 13 GLU C N 1
ATOM 5358 C CA . GLU C 1 42 ? 57.95921 40.94954 -10.01471 1.000 50.39534 13 GLU C CA 1
ATOM 5359 C C . GLU C 1 42 ? 57.59564 40.31620 -8.67766 1.000 48.38902 13 GLU C C 1
ATOM 5360 O O . GLU C 1 42 ? 58.47515 39.98609 -7.88178 1.000 45.35892 13 GLU C O 1
ATOM 5366 N N . ASN C 1 43 ? 56.29446 40.18599 -8.42083 1.000 44.95164 14 ASN C N 1
ATOM 5367 C CA . ASN C 1 43 ? 55.75954 39.58513 -7.19831 1.000 40.98707 14 ASN C CA 1
ATOM 5368 C C . ASN C 1 43 ? 54.88683 38.39312 -7.58466 1.000 44.03096 14 ASN C C 1
ATOM 5369 O O . ASN C 1 43 ? 53.77925 38.57508 -8.09856 1.000 38.48152 14 ASN C O 1
ATOM 5374 N N . ILE C 1 44 ? 55.36970 37.18180 -7.32171 1.000 45.36549 15 ILE C N 1
ATOM 5375 C CA . ILE C 1 44 ? 54.68740 35.94306 -7.67934 1.000 46.93494 15 ILE C CA 1
ATOM 5376 C C . ILE C 1 44 ? 54.20931 35.27962 -6.38848 1.000 45.03118 15 ILE C C 1
ATOM 5377 O O . ILE C 1 44 ? 55.02722 34.71683 -5.64614 1.000 38.60710 15 ILE C O 1
ATOM 5382 N N . PRO C 1 45 ? 52.90942 35.28157 -6.09435 1.000 44.74574 16 PRO C N 1
ATOM 5383 C CA . PRO C 1 45 ? 52.42431 34.58543 -4.89455 1.000 41.61170 16 PRO C CA 1
ATOM 5384 C C . PRO C 1 45 ? 52.21981 33.10467 -5.18634 1.000 43.09437 16 PRO C C 1
ATOM 5385 O O . PRO C 1 45 ? 51.56247 32.73448 -6.16232 1.000 46.77385 16 PRO C O 1
ATOM 5389 N N . ILE C 1 46 ? 52.79821 32.25912 -4.34024 1.000 45.91499 17 ILE C N 1
ATOM 5390 C CA . ILE C 1 46 ? 52.74824 30.81034 -4.49817 1.000 46.00269 17 ILE C CA 1
ATOM 5391 C C . ILE C 1 46 ? 52.16203 30.22077 -3.22083 1.000 45.29714 17 ILE C C 1
ATOM 5392 O O . ILE C 1 46 ? 52.82763 30.20291 -2.17706 1.000 45.84060 17 ILE C O 1
ATOM 5397 N N . ARG C 1 47 ? 50.93134 29.72853 -3.29505 1.000 48.18124 18 ARG C N 1
ATOM 5398 C CA . ARG C 1 47 ? 50.36450 28.97324 -2.18656 1.000 52.89366 18 ARG C CA 1
ATOM 5399 C C . ARG C 1 47 ? 50.97596 27.57559 -2.14568 1.000 51.43550 18 ARG C C 1
ATOM 5400 O O . ARG C 1 47 ? 51.24634 26.97527 -3.18971 1.000 48.75743 18 ARG C O 1
ATOM 5408 N N . ASP C 1 48 ? 51.22162 27.07425 -0.92482 1.000 47.94277 19 ASP C N 1
ATOM 5409 C CA . ASP C 1 48 ? 51.68815 25.71079 -0.67381 1.000 46.02161 19 ASP C CA 1
ATOM 5410 C C . ASP C 1 48 ? 50.94144 24.72825 -1.57032 1.000 54.95049 19 ASP C C 1
ATOM 5411 O O . ASP C 1 48 ? 49.71748 24.58801 -1.45299 1.000 62.20675 19 ASP C O 1
ATOM 5416 N N . PRO C 1 49 ? 51.63151 24.05356 -2.49427 1.000 53.66471 20 PRO C N 1
ATOM 5417 C CA . PRO C 1 49 ? 50.93003 23.12229 -3.39966 1.000 51.01469 20 PRO C CA 1
ATOM 5418 C C . PRO C 1 49 ? 50.26075 21.96605 -2.68330 1.000 55.01305 20 PRO C C 1
ATOM 5419 O O . PRO C 1 49 ? 49.35607 21.35027 -3.25539 1.000 58.22071 20 PRO C O 1
ATOM 5423 N N . ASN C 1 50 ? 50.67365 21.65399 -1.45558 1.000 54.97606 21 ASN C N 1
ATOM 5424 C CA . ASN C 1 50 ? 50.06164 20.60886 -0.64601 1.000 53.90748 21 ASN C CA 1
ATOM 5425 C C . ASN C 1 50 ? 48.94110 21.13207 0.24305 1.000 55.69383 21 ASN C C 1
ATOM 5426 O O . ASN C 1 50 ? 48.45953 20.39258 1.10855 1.000 58.91725 21 ASN C O 1
ATOM 5431 N N . PHE C 1 51 ? 48.53051 22.38552 0.04872 1.000 61.89997 22 PHE C N 1
ATOM 5432 C CA . PHE C 1 51 ? 47.48939 23.00901 0.85868 1.000 68.68811 22 PHE C CA 1
ATOM 5433 C C . PHE C 1 51 ? 46.23119 22.15276 0.87863 1.000 67.14892 22 PHE C C 1
ATOM 5434 O O . PHE C 1 51 ? 45.71401 21.75610 -0.17040 1.000 67.37913 22 PHE C O 1
ATOM 5442 N N . GLY C 1 52 ? 45.74571 21.86331 2.08145 1.000 67.16923 23 GLY C N 1
ATOM 5443 C CA . GLY C 1 52 ? 44.56086 21.04910 2.22213 1.000 72.78314 23 GLY C CA 1
ATOM 5444 C C . GLY C 1 52 ? 44.81146 19.56451 2.27439 1.000 72.62334 23 GLY C C 1
ATOM 5445 O O . GLY C 1 52 ? 43.85783 18.79020 2.17796 1.000 76.16215 23 GLY C O 1
ATOM 5446 N N . GLY C 1 53 ? 46.06287 19.13698 2.41804 1.000 70.61401 24 GLY C N 1
ATOM 5447 C CA . GLY C 1 53 ? 46.39121 17.74302 2.56377 1.000 71.65661 24 GLY C CA 1
ATOM 5448 C C . GLY C 1 53 ? 46.85257 17.41739 3.96910 1.000 71.27993 24 GLY C C 1
ATOM 5449 O O . GLY C 1 53 ? 46.72035 18.21212 4.90158 1.000 72.64904 24 GLY C O 1
ATOM 5450 N N . ASP C 1 54 ? 47.39401 16.21501 4.11122 1.000 74.81101 25 ASP C N 1
ATOM 5451 C CA . ASP C 1 54 ? 48.07160 15.81460 5.33301 1.000 81.85009 25 ASP C CA 1
ATOM 5452 C C . ASP C 1 54 ? 49.58561 15.90757 5.21048 1.000 76.12942 25 ASP C C 1
ATOM 5453 O O . ASP C 1 54 ? 50.29543 15.54601 6.15391 1.000 83.08960 25 ASP C O 1
ATOM 5458 N N . SER C 1 55 ? 50.09554 16.37442 4.07055 1.000 65.59437 26 SER C N 1
ATOM 5459 C CA . SER C 1 55 ? 51.52794 16.57926 3.89859 1.000 62.85971 26 SER C CA 1
ATOM 5460 C C . SER C 1 55 ? 51.83096 18.05977 3.70011 1.000 57.77305 26 SER C C 1
ATOM 5461 O O . SER C 1 55 ? 52.46135 18.44294 2.70936 1.000 50.73419 26 SER C O 1
ATOM 5464 N N . LEU C 1 56 ? 51.39405 18.89719 4.63504 1.000 53.59297 27 LEU C N 1
ATOM 5465 C CA . LEU C 1 56 ? 51.55760 20.33602 4.48075 1.000 50.86616 27 LEU C CA 1
ATOM 5466 C C . LEU C 1 56 ? 53.03190 20.73352 4.46310 1.000 46.93252 27 LEU C C 1
ATOM 5467 O O . LEU C 1 56 ? 53.87044 20.12581 5.13613 1.000 40.40969 27 LEU C O 1
ATOM 5472 N N . LEU C 1 57 ? 53.34152 21.75748 3.66524 1.000 42.53242 28 LEU C N 1
ATOM 5473 C CA . LEU C 1 57 ? 54.68898 22.30547 3.57350 1.000 42.12633 28 LEU C CA 1
ATOM 5474 C C . LEU C 1 57 ? 54.74974 23.61306 4.35121 1.000 37.71700 28 LEU C C 1
ATOM 5475 O O . LEU C 1 57 ? 54.50133 23.61800 5.56060 1.000 38.73665 28 LEU C O 1
ATOM 5480 N N . TYR C 1 58 ? 55.05877 24.72889 3.68640 1.000 36.94035 29 TYR C N 1
ATOM 5481 C CA . TYR C 1 58 ? 55.21152 25.97661 4.43078 1.000 28.95301 29 TYR C CA 1
ATOM 5482 C C . TYR C 1 58 ? 53.87776 26.58950 4.81921 1.000 32.45733 29 TYR C C 1
ATOM 5483 O O . TYR C 1 58 ? 53.86282 27.65284 5.44243 1.000 29.66889 29 TYR C O 1
ATOM 5492 N N . SER C 1 59 ? 52.76010 25.95561 4.47119 1.000 31.38119 30 SER C N 1
ATOM 5493 C CA . SER C 1 59 ? 51.47336 26.39641 4.98555 1.000 32.94743 30 SER C CA 1
ATOM 5494 C C . SER C 1 59 ? 51.09743 25.69703 6.28033 1.000 35.13802 30 SER C C 1
ATOM 5495 O O . SER C 1 59 ? 49.99698 25.92845 6.77842 1.000 35.62199 30 SER C O 1
ATOM 5498 N N . ASP C 1 60 ? 51.97769 24.84880 6.82019 1.000 37.09140 31 ASP C N 1
ATOM 5499 C CA . ASP C 1 60 ? 51.72378 24.12299 8.05392 1.000 34.37218 31 ASP C CA 1
ATOM 5500 C C . ASP C 1 60 ? 51.32330 25.11349 9.14016 1.000 32.78229 31 ASP C C 1
ATOM 5501 O O . ASP C 1 60 ? 52.05257 26.08069 9.37991 1.000 36.30133 31 ASP C O 1
ATOM 5506 N N . PRO C 1 61 ? 50.17769 24.92751 9.80045 1.000 32.86103 32 PRO C N 1
ATOM 5507 C CA . PRO C 1 61 ? 49.72744 25.94510 10.76909 1.000 34.10718 32 PRO C CA 1
ATOM 5508 C C . PRO C 1 61 ? 50.56488 25.98508 12.03326 1.000 39.64555 32 PRO C C 1
ATOM 5509 O O . PRO C 1 61 ? 50.38667 26.91386 12.83169 1.000 37.85406 32 PRO C O 1
ATOM 5513 N N . THR C 1 62 ? 51.48780 25.03491 12.22802 1.000 36.35326 33 THR C N 1
ATOM 5514 C CA . THR C 1 62 ? 52.40868 25.06028 13.35800 1.000 30.29534 33 THR C CA 1
ATOM 5515 C C . THR C 1 62 ? 53.79224 25.57087 12.97815 1.000 33.16716 33 THR C C 1
ATOM 5516 O O . THR C 1 62 ? 54.69655 25.57710 13.82535 1.000 28.00898 33 THR C O 1
ATOM 5520 N N . LEU C 1 63 ? 53.99550 25.97515 11.73024 1.000 33.47337 34 LEU C N 1
ATOM 5521 C CA . LEU C 1 63 ? 55.31740 26.44190 11.32895 1.000 31.14052 34 LEU C CA 1
ATOM 5522 C C . LEU C 1 63 ? 55.72914 27.62295 12.19870 1.000 26.51330 34 LEU C C 1
ATOM 5523 O O . LEU C 1 63 ? 54.96052 28.56215 12.38782 1.000 28.80607 34 LEU C O 1
ATOM 5528 N N . CYS C 1 64 ? 56.94056 27.57348 12.73711 1.000 29.41197 35 CYS C N 1
ATOM 5529 C CA . CYS C 1 64 ? 57.43984 28.62712 13.61153 1.000 29.19295 35 CYS C CA 1
ATOM 5530 C C . CYS C 1 64 ? 58.74938 29.24149 13.12247 1.000 35.58113 35 CYS C C 1
ATOM 5531 O O . CYS C 1 64 ? 59.24715 30.17857 13.75482 1.000 35.98526 35 CYS C O 1
ATOM 5534 N N . ALA C 1 65 ? 59.32060 28.74835 12.02564 1.000 32.79886 36 ALA C N 1
ATOM 5535 C CA . ALA C 1 65 ? 60.55421 29.32479 11.50255 1.000 31.48662 36 ALA C CA 1
ATOM 5536 C C . ALA C 1 65 ? 60.77313 28.79579 10.10339 1.000 28.44498 36 ALA C C 1
ATOM 5537 O O . ALA C 1 65 ? 60.31570 27.70184 9.76057 1.000 23.68746 36 ALA C O 1
ATOM 5539 N N . ALA C 1 66 ? 61.46895 29.58631 9.29911 1.000 28.71878 37 ALA C N 1
ATOM 5540 C CA . ALA C 1 66 ? 61.68111 29.22129 7.91132 1.000 33.65740 37 ALA C CA 1
ATOM 5541 C C . ALA C 1 66 ? 62.92515 29.93521 7.41405 1.000 36.82905 37 ALA C C 1
ATOM 5542 O O . ALA C 1 66 ? 63.16135 31.09639 7.75171 1.000 39.54821 37 ALA C O 1
ATOM 5544 N N . THR C 1 67 ? 63.71974 29.22081 6.63291 1.000 38.19451 38 THR C N 1
ATOM 5545 C CA . THR C 1 67 ? 64.88706 29.78860 5.98761 1.000 33.07425 38 THR C CA 1
ATOM 5546 C C . THR C 1 67 ? 65.02552 29.07938 4.64761 1.000 34.68737 38 THR C C 1
ATOM 5547 O O . THR C 1 67 ? 64.30993 28.11711 4.35759 1.000 42.11199 38 THR C O 1
ATOM 5551 N N . ILE C 1 68 ? 65.92588 29.57916 3.80950 1.000 32.13006 39 ILE C N 1
ATOM 5552 C CA . ILE C 1 68 ? 66.06738 29.08458 2.45149 1.000 30.35381 39 ILE C CA 1
ATOM 5553 C C . ILE C 1 68 ? 67.54260 28.78882 2.19854 1.000 34.91483 39 ILE C C 1
ATOM 5554 O O . ILE C 1 68 ? 68.42618 29.47941 2.71844 1.000 36.32868 39 ILE C O 1
ATOM 5559 N N . VAL C 1 69 ? 67.80674 27.71982 1.45492 1.000 30.90540 40 VAL C N 1
ATOM 5560 C CA . VAL C 1 69 ? 69.16002 27.37311 1.04264 1.000 35.31502 40 VAL C CA 1
ATOM 5561 C C . VAL C 1 69 ? 69.46234 27.89319 -0.35383 1.000 38.84801 40 VAL C C 1
ATOM 5562 O O . VAL C 1 69 ? 70.53921 28.43630 -0.60371 1.000 36.43087 40 VAL C O 1
ATOM 5566 N N . ASP C 1 70 ? 68.51126 27.70776 -1.25963 1.000 36.56354 41 ASP C N 1
ATOM 5567 C CA . ASP C 1 70 ? 68.62310 28.09736 -2.65647 1.000 34.83434 41 ASP C CA 1
ATOM 5568 C C . ASP C 1 70 ? 67.20805 28.13120 -3.21533 1.000 40.79242 41 ASP C C 1
ATOM 5569 O O . ASP C 1 70 ? 66.25050 27.80058 -2.49608 1.000 36.88946 41 ASP C O 1
ATOM 5574 N N . PRO C 1 71 ? 67.02085 28.58051 -4.46392 1.000 44.02804 42 PRO C N 1
ATOM 5575 C CA . PRO C 1 71 ? 65.63653 28.73046 -4.96930 1.000 47.15650 42 PRO C CA 1
ATOM 5576 C C . PRO C 1 71 ? 64.83899 27.43449 -4.99214 1.000 43.60692 42 PRO C C 1
ATOM 5577 O O . PRO C 1 71 ? 63.61181 27.47628 -5.13886 1.000 43.01587 42 PRO C O 1
ATOM 5581 N N . GLN C 1 72 ? 65.49370 26.28623 -4.85538 1.000 43.58923 43 GLN C N 1
ATOM 5582 C CA . GLN C 1 72 ? 64.82471 24.99993 -4.90173 1.000 41.01891 43 GLN C CA 1
ATOM 5583 C C . GLN C 1 72 ? 64.61351 24.37458 -3.52714 1.000 44.01438 43 GLN C C 1
ATOM 5584 O O . GLN C 1 72 ? 63.89357 23.37614 -3.42796 1.000 46.65612 43 GLN C O 1
ATOM 5590 N N . THR C 1 73 ? 65.20075 24.93371 -2.46804 1.000 43.40261 44 THR C N 1
ATOM 5591 C CA . THR C 1 73 ? 65.34862 24.21723 -1.20109 1.000 38.46941 44 THR C CA 1
ATOM 5592 C C . THR C 1 73 ? 65.00901 25.12876 -0.02693 1.000 37.80327 44 THR C C 1
ATOM 5593 O O . THR C 1 73 ? 65.76969 26.04649 0.30367 1.000 41.05610 44 THR C O 1
ATOM 5597 N N . LEU C 1 74 ? 63.88470 24.85198 0.62287 1.000 36.44208 45 LEU C N 1
ATOM 5598 C CA . LEU C 1 74 ? 63.43577 25.57407 1.80258 1.000 27.21958 45 LEU C CA 1
ATOM 5599 C C . LEU C 1 74 ? 63.56178 24.67004 3.02741 1.000 29.95145 45 LEU C C 1
ATOM 5600 O O . LEU C 1 74 ? 63.38712 23.45123 2.93147 1.000 32.26719 45 LEU C O 1
ATOM 5605 N N . ILE C 1 75 ? 63.91341 25.25393 4.17719 1.000 27.16864 46 ILE C N 1
ATOM 5606 C CA . ILE C 1 75 ? 63.97064 24.51744 5.43898 1.000 29.63697 46 ILE C CA 1
ATOM 5607 C C . ILE C 1 75 ? 63.03048 25.17279 6.44357 1.000 30.41158 46 ILE C C 1
ATOM 5608 O O . ILE C 1 75 ? 63.06678 26.39615 6.63496 1.000 30.23878 46 ILE C O 1
ATOM 5613 N N . ILE C 1 76 ? 62.20379 24.36048 7.10576 1.000 23.42677 47 ILE C N 1
ATOM 5614 C CA . ILE C 1 76 ? 61.19256 24.90438 8.00076 1.000 28.21658 47 ILE C CA 1
ATOM 5615 C C . ILE C 1 76 ? 61.22893 24.15636 9.32487 1.000 26.16509 47 ILE C C 1
ATOM 5616 O O . ILE C 1 76 ? 61.72165 23.03173 9.42323 1.000 28.05235 47 ILE C O 1
ATOM 5621 N N . ALA C 1 77 ? 60.75679 24.83775 10.36361 1.000 20.25548 48 ALA C N 1
ATOM 5622 C CA . ALA C 1 77 ? 60.55495 24.25543 11.67749 1.000 23.07770 48 ALA C CA 1
ATOM 5623 C C . ALA C 1 77 ? 59.05643 24.20490 11.94706 1.000 27.22816 48 ALA C C 1
ATOM 5624 O O . ALA C 1 77 ? 58.35742 25.21796 11.82229 1.000 31.13481 48 ALA C O 1
ATOM 5626 N N . VAL C 1 78 ? 58.56158 23.02233 12.28682 1.000 27.49125 49 VAL C N 1
ATOM 5627 C CA . VAL C 1 78 ? 57.16193 22.82338 12.61491 1.000 30.58161 49 VAL C CA 1
ATOM 5628 C C . VAL C 1 78 ? 57.10453 21.96442 13.87020 1.000 31.46967 49 VAL C C 1
ATOM 5629 O O . VAL C 1 78 ? 58.09458 21.34704 14.26696 1.000 29.98476 49 VAL C O 1
ATOM 5633 N N . ASN C 1 79 ? 55.92603 21.92773 14.49834 1.000 33.54487 50 ASN C N 1
ATOM 5634 C CA . ASN C 1 79 ? 55.71617 21.10892 15.68872 1.000 31.06690 50 ASN C CA 1
ATOM 5635 C C . ASN C 1 79 ? 56.77064 21.40022 16.75899 1.000 31.83884 50 ASN C C 1
ATOM 5636 O O . ASN C 1 79 ? 57.33110 20.49064 17.37871 1.000 32.04045 50 ASN C O 1
ATOM 5641 N N . SER C 1 80 ? 57.05461 22.68686 16.95279 1.000 26.68259 51 SER C N 1
ATOM 5642 C CA . SER C 1 80 ? 57.98478 23.21984 17.95530 1.000 25.81604 51 SER C CA 1
ATOM 5643 C C . SER C 1 80 ? 59.45161 22.89144 17.69201 1.000 26.04244 51 SER C C 1
ATOM 5644 O O . SER C 1 80 ? 60.29789 23.78932 17.76491 1.000 31.49518 51 SER C O 1
ATOM 5647 N N . ASN C 1 81 ? 59.78833 21.63493 17.38221 1.000 32.35866 52 ASN C N 1
ATOM 5648 C CA . ASN C 1 81 ? 61.20551 21.30428 17.27797 1.000 30.20332 52 ASN C CA 1
ATOM 5649 C C . ASN C 1 81 ? 61.51955 20.31652 16.15529 1.000 36.68630 52 ASN C C 1
ATOM 5650 O O . ASN C 1 81 ? 62.57206 19.65799 16.19680 1.000 34.27333 52 ASN C O 1
ATOM 5655 N N . ILE C 1 82 ? 60.65938 20.20512 15.14718 1.000 28.20466 53 ILE C N 1
ATOM 5656 C CA . ILE C 1 82 ? 60.90686 19.33872 13.99631 1.000 29.32888 53 ILE C CA 1
ATOM 5657 C C . ILE C 1 82 ? 61.38323 20.19096 12.81332 1.000 27.08949 53 ILE C C 1
ATOM 5658 O O . ILE C 1 82 ? 60.71920 21.14955 12.40725 1.000 31.48279 53 ILE C O 1
ATOM 5663 N N . ILE C 1 83 ? 62.53217 19.84651 12.25771 1.000 27.22034 54 ILE C N 1
ATOM 5664 C CA . ILE C 1 83 ? 63.10049 20.53971 11.10943 1.000 25.64255 54 ILE C CA 1
ATOM 5665 C C . ILE C 1 83 ? 62.81853 19.72957 9.85049 1.000 29.51141 54 ILE C C 1
ATOM 5666 O O . ILE C 1 83 ? 63.08367 18.52305 9.81108 1.000 32.28314 54 ILE C O 1
ATOM 5671 N N . LYS C 1 84 ? 62.28462 20.38176 8.81776 1.000 24.96732 55 LYS C N 1
ATOM 5672 C CA . LYS C 1 84 ? 62.00002 19.71835 7.55182 1.000 28.29686 55 LYS C CA 1
ATOM 5673 C C . LYS C 1 84 ? 62.73652 20.41871 6.41724 1.000 33.37785 55 LYS C C 1
ATOM 5674 O O . LYS C 1 84 ? 62.69609 21.64707 6.31499 1.000 37.62000 55 LYS C O 1
ATOM 5680 N N . VAL C 1 85 ? 63.40960 19.63605 5.57397 1.000 35.10353 56 VAL C N 1
ATOM 5681 C CA . VAL C 1 85 ? 63.94976 20.11779 4.30349 1.000 38.13263 56 VAL C CA 1
ATOM 5682 C C . VAL C 1 85 ? 62.89702 19.92102 3.21655 1.000 36.96126 56 VAL C C 1
ATOM 5683 O O . VAL C 1 85 ? 62.50687 18.78908 2.91629 1.000 36.67327 56 VAL C O 1
ATOM 5687 N N . VAL C 1 86 ? 62.45334 21.01898 2.61328 1.000 36.88855 57 VAL C N 1
ATOM 5688 C CA . VAL C 1 86 ? 61.41414 21.00416 1.59226 1.000 36.29086 57 VAL C CA 1
ATOM 5689 C C . VAL C 1 86 ? 62.05915 21.28797 0.24806 1.000 41.32914 57 VAL C C 1
ATOM 5690 O O . VAL C 1 86 ? 62.72534 22.31758 0.07788 1.000 38.53610 57 VAL C O 1
ATOM 5694 N N . LYS C 1 87 ? 61.84133 20.39738 -0.71192 1.000 39.66850 58 LYS C N 1
ATOM 5695 C CA . LYS C 1 87 ? 62.28864 20.62339 -2.08104 1.000 42.69933 58 LYS C CA 1
ATOM 5696 C C . LYS C 1 87 ? 61.12408 21.25354 -2.85114 1.000 48.40513 58 LYS C C 1
ATOM 5697 O O . LYS C 1 87 ? 60.11937 20.58928 -3.13190 1.000 46.38125 58 LYS C O 1
ATOM 5703 N N . LEU C 1 88 ? 61.25128 22.55163 -3.15974 1.000 47.48454 59 LEU C N 1
ATOM 5704 C CA . LEU C 1 88 ? 60.14723 23.32284 -3.72253 1.000 41.56726 59 LEU C CA 1
ATOM 5705 C C . LEU C 1 88 ? 59.77237 22.87394 -5.12812 1.000 51.07340 59 LEU C C 1
ATOM 5706 O O . LEU C 1 88 ? 58.61359 23.02366 -5.52623 1.000 56.21956 59 LEU C O 1
ATOM 5711 N N . ASN C 1 89 ? 60.72547 22.34887 -5.90235 1.000 55.53667 60 ASN C N 1
ATOM 5712 C CA . ASN C 1 89 ? 60.39235 21.85358 -7.23765 1.000 62.00194 60 ASN C CA 1
ATOM 5713 C C . ASN C 1 89 ? 59.48115 20.63480 -7.16935 1.000 66.25893 60 ASN C C 1
ATOM 5714 O O . ASN C 1 89 ? 58.55960 20.49265 -7.98173 1.000 72.19514 60 ASN C O 1
ATOM 5719 N N . GLN C 1 90 ? 59.72853 19.74360 -6.21316 1.000 64.97438 61 GLN C N 1
ATOM 5720 C CA . GLN C 1 90 ? 59.00604 18.48756 -6.09881 1.000 62.25219 61 GLN C CA 1
ATOM 5721 C C . GLN C 1 90 ? 57.84386 18.55283 -5.11609 1.000 57.85109 61 GLN C C 1
ATOM 5722 O O . GLN C 1 90 ? 57.09177 17.58235 -5.01364 1.000 55.91424 61 GLN C O 1
ATOM 5728 N N . SER C 1 91 ? 57.68398 19.66529 -4.39878 1.000 56.96103 62 SER C N 1
ATOM 5729 C CA . SER C 1 91 ? 56.66566 19.81033 -3.35795 1.000 55.45578 62 SER C CA 1
ATOM 5730 C C . SER C 1 91 ? 56.67738 18.61224 -2.41372 1.000 52.78015 62 SER C C 1
ATOM 5731 O O . SER C 1 91 ? 55.64209 18.03045 -2.08204 1.000 51.18107 62 SER C O 1
ATOM 5734 N N . GLN C 1 92 ? 57.87996 18.23694 -1.98892 1.000 53.38712 63 GLN C N 1
ATOM 5735 C CA . GLN C 1 92 ? 58.09318 17.07706 -1.13876 1.000 51.77601 63 GLN C CA 1
ATOM 5736 C C . GLN C 1 92 ? 59.05800 17.43837 -0.02507 1.000 47.20331 63 GLN C C 1
ATOM 5737 O O . GLN C 1 92 ? 60.03726 18.15528 -0.25590 1.000 42.85093 63 GLN C O 1
ATOM 5743 N N . VAL C 1 93 ? 58.76096 16.96033 1.18198 1.000 45.60112 64 VAL C N 1
ATOM 5744 C CA . VAL C 1 93 ? 59.74350 16.92283 2.25961 1.000 40.10231 64 VAL C CA 1
ATOM 5745 C C . VAL C 1 93 ? 60.72447 15.79873 1.95112 1.000 41.75340 64 VAL C C 1
ATOM 5746 O O . VAL C 1 93 ? 60.32478 14.63630 1.82757 1.000 48.45006 64 VAL C O 1
ATOM 5750 N N . ILE C 1 94 ? 62.00959 16.13543 1.81246 1.000 43.03623 65 ILE C N 1
ATOM 5751 C CA . ILE C 1 94 ? 63.01016 15.10580 1.54544 1.000 48.57822 65 ILE C CA 1
ATOM 5752 C C . ILE C 1 94 ? 63.76091 14.67603 2.79266 1.000 45.12260 65 ILE C C 1
ATOM 5753 O O . ILE C 1 94 ? 64.48222 13.66451 2.74613 1.000 41.32495 65 ILE C O 1
ATOM 5758 N N . HIS C 1 95 ? 63.61357 15.39247 3.90192 1.000 41.75468 66 HIS C N 1
ATOM 5759 C CA . HIS C 1 95 ? 64.25954 14.99210 5.14009 1.000 39.34515 66 HIS C CA 1
ATOM 5760 C C . HIS C 1 95 ? 63.61384 15.74111 6.29181 1.000 40.44994 66 HIS C C 1
ATOM 5761 O O . HIS C 1 95 ? 63.33061 16.93482 6.17765 1.000 39.46945 66 HIS C O 1
ATOM 5768 N N . GLU C 1 96 ? 63.36759 15.03350 7.39005 1.000 35.46026 67 GLU C N 1
ATOM 5769 C CA . GLU C 1 96 ? 62.80040 15.65185 8.57531 1.000 34.18860 67 GLU C CA 1
ATOM 5770 C C . GLU C 1 96 ? 63.41355 14.98386 9.79314 1.000 36.39687 67 GLU C C 1
ATOM 5771 O O . GLU C 1 96 ? 63.76668 13.80507 9.75212 1.000 39.01619 67 GLU C O 1
ATOM 5777 N N . PHE C 1 97 ? 63.56548 15.75212 10.86875 1.000 35.11014 68 PHE C N 1
ATOM 5778 C CA . PHE C 1 97 ? 64.09561 15.19879 12.10728 1.000 38.75659 68 PHE C CA 1
ATOM 5779 C C . PHE C 1 97 ? 63.75263 16.12695 13.25792 1.000 34.05138 68 PHE C C 1
ATOM 5780 O O . PHE C 1 97 ? 63.74756 17.34793 13.08997 1.000 37.49581 68 PHE C O 1
ATOM 5788 N N . GLN C 1 98 ? 63.46500 15.53956 14.41943 1.000 29.90183 69 GLN C N 1
ATOM 5789 C CA . GLN C 1 98 ? 63.43052 16.31422 15.65270 1.000 32.46719 69 GLN C CA 1
ATOM 5790 C C . GLN C 1 98 ? 64.84018 16.79211 15.98640 1.000 33.47737 69 GLN C C 1
ATOM 5791 O O . GLN C 1 98 ? 65.78971 16.00379 15.96376 1.000 34.86810 69 GLN C O 1
ATOM 5797 N N . SER C 1 99 ? 64.98848 18.08958 16.27793 1.000 30.34338 70 SER C N 1
ATOM 5798 C CA . SER C 1 99 ? 66.30879 18.66536 16.51292 1.000 35.95813 70 SER C CA 1
ATOM 5799 C C . SER C 1 99 ? 66.57795 19.05752 17.96159 1.000 32.15260 70 SER C C 1
ATOM 5800 O O . SER C 1 99 ? 67.72980 19.31122 18.30425 1.000 26.15911 70 SER C O 1
ATOM 5803 N N . PHE C 1 100 ? 65.56988 19.12173 18.81431 1.000 32.01802 71 PHE C N 1
ATOM 5804 C CA . PHE C 1 100 ? 65.74987 19.53803 20.19504 1.000 31.58854 71 PHE C CA 1
ATOM 5805 C C . PHE C 1 100 ? 64.87195 18.65363 21.06544 1.000 31.89084 71 PHE C C 1
ATOM 5806 O O . PHE C 1 100 ? 63.95043 18.00027 20.55954 1.000 35.50758 71 PHE C O 1
ATOM 5814 N N . PRO C 1 101 ? 65.14471 18.58700 22.37033 1.000 31.26888 72 PRO C N 1
ATOM 5815 C CA . PRO C 1 101 ? 64.25678 17.83107 23.26132 1.000 31.73593 72 PRO C CA 1
ATOM 5816 C C . PRO C 1 101 ? 62.82204 18.34067 23.20525 1.000 35.61725 72 PRO C C 1
ATOM 5817 O O . PRO C 1 101 ? 62.53790 19.45507 22.76036 1.000 31.64589 72 PRO C O 1
ATOM 5821 N N . HIS C 1 102 ? 61.91462 17.47920 23.67273 1.000 38.73846 73 HIS C N 1
ATOM 5822 C CA . HIS C 1 102 ? 60.47767 17.63525 23.44635 1.000 44.02646 73 HIS C CA 1
ATOM 5823 C C . HIS C 1 102 ? 59.94270 18.97917 23.93091 1.000 41.97448 73 HIS C C 1
ATOM 5824 O O . HIS C 1 102 ? 58.97248 19.49657 23.37125 1.000 39.00727 73 HIS C O 1
ATOM 5831 N N . ASP C 1 103 ? 60.54231 19.55310 24.96777 1.000 36.32775 74 ASP C N 1
ATOM 5832 C CA . ASP C 1 103 ? 60.02920 20.78228 25.54901 1.000 33.91218 74 ASP C CA 1
ATOM 5833 C C . ASP C 1 103 ? 60.60935 22.04471 24.90824 1.000 35.72991 74 ASP C C 1
ATOM 5834 O O . ASP C 1 103 ? 60.15420 23.14937 25.22230 1.000 39.60399 74 ASP C O 1
ATOM 5839 N N . PHE C 1 104 ? 61.59005 21.92324 24.02508 1.000 30.29087 75 PHE C N 1
ATOM 5840 C CA . PHE C 1 104 ? 62.20812 23.10355 23.44295 1.000 29.37992 75 PHE C CA 1
ATOM 5841 C C . PHE C 1 104 ? 61.40456 23.58919 22.24097 1.000 33.98125 75 PHE C C 1
ATOM 5842 O O . PHE C 1 104 ? 60.75337 22.80923 21.53907 1.000 30.76833 75 PHE C O 1
ATOM 5850 N N . GLN C 1 105 ? 61.45875 24.89995 22.02336 1.000 32.04087 76 GLN C N 1
ATOM 5851 C CA . GLN C 1 105 ? 60.78660 25.58728 20.92548 1.000 23.81062 76 GLN C CA 1
ATOM 5852 C C . GLN C 1 105 ? 61.85020 26.26380 20.06640 1.000 23.60482 76 GLN C C 1
ATOM 5853 O O . GLN C 1 105 ? 62.58208 27.13188 20.55110 1.000 23.18243 76 GLN C O 1
ATOM 5859 N N . ILE C 1 106 ? 61.95670 25.85224 18.80498 1.000 23.88827 77 ILE C N 1
ATOM 5860 C CA . ILE C 1 106 ? 62.81508 26.56523 17.86723 1.000 24.59322 77 ILE C CA 1
ATOM 5861 C C . ILE C 1 106 ? 62.28579 27.97113 17.66662 1.000 29.76091 77 ILE C C 1
ATOM 5862 O O . ILE C 1 106 ? 61.08700 28.17049 17.43527 1.000 33.28798 77 ILE C O 1
ATOM 5867 N N . THR C 1 107 ? 63.17499 28.95663 17.74157 1.000 26.02227 78 THR C N 1
ATOM 5868 C CA . THR C 1 107 ? 62.80778 30.33723 17.45779 1.000 29.86516 78 THR C CA 1
ATOM 5869 C C . THR C 1 107 ? 63.63675 30.99390 16.35808 1.000 31.11383 78 THR C C 1
ATOM 5870 O O . THR C 1 107 ? 63.30369 32.10504 15.95945 1.000 29.38391 78 THR C O 1
ATOM 5874 N N . PHE C 1 108 ? 64.71063 30.36599 15.87000 1.000 29.58174 79 PHE C N 1
ATOM 5875 C CA . PHE C 1 108 ? 65.48932 30.92752 14.77057 1.000 26.85619 79 PHE C CA 1
ATOM 5876 C C . PHE C 1 108 ? 66.05518 29.78848 13.94415 1.000 26.97502 79 PHE C C 1
ATOM 5877 O O . PHE C 1 108 ? 66.47670 28.77116 14.49661 1.000 28.32290 79 PHE C O 1
ATOM 5885 N N . LEU C 1 109 ? 66.07254 29.97812 12.62642 1.000 30.21033 80 LEU C N 1
ATOM 5886 C CA . LEU C 1 109 ? 66.78233 29.11927 11.68831 1.000 27.50212 80 LEU C CA 1
ATOM 5887 C C . LEU C 1 109 ? 67.57550 29.98770 10.72656 1.000 27.13821 80 LEU C C 1
ATOM 5888 O O . LEU C 1 109 ? 67.08825 31.02067 10.26273 1.000 33.94913 80 LEU C O 1
ATOM 5893 N N . LYS C 1 110 ? 68.78475 29.55494 10.39778 1.000 31.67244 81 LYS C N 1
ATOM 5894 C CA . LYS C 1 110 ? 69.66481 30.34638 9.55157 1.000 35.44120 81 LYS C CA 1
ATOM 5895 C C . LYS C 1 110 ? 70.54559 29.40027 8.75401 1.000 33.23063 81 LYS C C 1
ATOM 5896 O O . LYS C 1 110 ? 71.04378 28.40770 9.28797 1.000 36.29140 81 LYS C O 1
ATOM 5902 N N . VAL C 1 111 ? 70.69637 29.68981 7.47022 1.000 32.70238 82 VAL C N 1
ATOM 5903 C CA . VAL C 1 111 ? 71.68055 29.02677 6.62279 1.000 30.01389 82 VAL C CA 1
ATOM 5904 C C . VAL C 1 111 ? 72.92181 29.90501 6.57495 1.000 28.86620 82 VAL C C 1
ATOM 5905 O O . VAL C 1 111 ? 72.83392 31.10225 6.27877 1.000 34.82001 82 VAL C O 1
ATOM 5909 N N . ILE C 1 112 ? 74.06553 29.32675 6.92292 1.000 34.03111 83 ILE C N 1
ATOM 5910 C CA . ILE C 1 112 ? 75.32206 30.04942 7.05745 1.000 34.57627 83 ILE C CA 1
ATOM 5911 C C . ILE C 1 112 ? 76.26298 29.58206 5.96262 1.000 40.38618 83 ILE C C 1
ATOM 5912 O O . ILE C 1 112 ? 76.67642 28.41308 5.94120 1.000 37.45799 83 ILE C O 1
ATOM 5917 N N . ASN C 1 113 ? 76.61707 30.49861 5.06886 1.000 45.96040 84 ASN C N 1
ATOM 5918 C CA . ASN C 1 113 ? 77.61429 30.24717 4.02850 1.000 40.78885 84 ASN C CA 1
ATOM 5919 C C . ASN C 1 113 ? 77.24255 29.05399 3.15912 1.000 39.91982 84 ASN C C 1
ATOM 5920 O O . ASN C 1 113 ? 78.12120 28.34929 2.66308 1.000 38.67479 84 ASN C O 1
ATOM 5925 N N . GLY C 1 114 ? 75.94345 28.81021 2.96833 1.000 42.63707 85 GLY C N 1
ATOM 5926 C CA . GLY C 1 114 ? 75.50424 27.68289 2.15733 1.000 41.00672 85 GLY C CA 1
ATOM 5927 C C . GLY C 1 114 ? 76.03838 26.33840 2.60402 1.000 44.57200 85 GLY C C 1
ATOM 5928 O O . GLY C 1 114 ? 76.01088 25.37916 1.83280 1.000 49.14640 85 GLY C O 1
ATOM 5929 N N . GLU C 1 115 ? 76.51095 26.24297 3.83799 1.000 42.11586 86 GLU C N 1
ATOM 5930 C CA . GLU C 1 115 ? 77.23009 25.09336 4.36546 1.000 47.07335 86 GLU C CA 1
ATOM 5931 C C . GLU C 1 115 ? 76.58741 24.53449 5.62139 1.000 42.60318 86 GLU C C 1
ATOM 5932 O O . GLU C 1 115 ? 76.52138 23.31341 5.79720 1.000 35.66211 86 GLU C O 1
ATOM 5938 N N . PHE C 1 116 ? 76.08761 25.40750 6.48716 1.000 32.50319 87 PHE C N 1
ATOM 5939 C CA . PHE C 1 116 ? 75.62002 25.02970 7.80385 1.000 37.66207 87 PHE C CA 1
ATOM 5940 C C . PHE C 1 116 ? 74.17419 25.44969 7.99917 1.000 37.86431 87 PHE C C 1
ATOM 5941 O O . PHE C 1 116 ? 73.72410 26.47677 7.47728 1.000 35.79158 87 PHE C O 1
ATOM 5949 N N . LEU C 1 117 ? 73.45183 24.63549 8.75635 1.000 36.37222 88 LEU C N 1
ATOM 5950 C CA . LEU C 1 117 ? 72.15062 25.00927 9.28425 1.000 33.63722 88 LEU C CA 1
ATOM 5951 C C . LEU C 1 117 ? 72.30752 25.25071 10.77308 1.000 28.66092 88 LEU C C 1
ATOM 5952 O O . LEU C 1 117 ? 72.83665 24.39663 11.49629 1.000 33.39994 88 LEU C O 1
ATOM 5957 N N . VAL C 1 118 ? 71.87038 26.41802 11.21829 1.000 26.45997 89 VAL C N 1
ATOM 5958 C CA . VAL C 1 118 ? 71.91439 26.80365 12.61824 1.000 23.99215 89 VAL C CA 1
ATOM 5959 C C . VAL C 1 118 ? 70.48314 26.97105 13.09583 1.000 25.30801 89 VAL C C 1
ATOM 5960 O O . VAL C 1 118 ? 69.67680 27.61847 12.42181 1.000 29.80021 89 VAL C O 1
ATOM 5964 N N . ALA C 1 119 ? 70.17856 26.40991 14.26110 1.000 24.83146 90 ALA C N 1
ATOM 5965 C CA . ALA C 1 119 ? 68.85862 26.51394 14.87106 1.000 22.18899 90 ALA C CA 1
ATOM 5966 C C . ALA C 1 119 ? 69.02406 26.97813 16.31215 1.000 25.57680 90 ALA C C 1
ATOM 5967 O O . ALA C 1 119 ? 69.90849 26.48448 17.02171 1.000 23.37271 90 ALA C O 1
ATOM 5969 N N . LEU C 1 120 ? 68.20373 27.94028 16.73616 1.000 24.82933 91 LEU C N 1
ATOM 5970 C CA . LEU C 1 120 ? 68.14728 28.36563 18.13066 1.000 27.67420 91 LEU C CA 1
ATOM 5971 C C . LEU C 1 120 ? 66.83925 27.88829 18.73573 1.000 30.47230 91 LEU C C 1
ATOM 5972 O O . LEU C 1 120 ? 65.79380 27.98880 18.09562 1.000 25.84530 91 LEU C O 1
ATOM 5977 N N . ALA C 1 121 ? 66.88516 27.38203 19.96965 1.000 24.75107 92 ALA C N 1
ATOM 5978 C CA . ALA C 1 121 ? 65.65549 26.95209 20.61955 1.000 24.92380 92 ALA C CA 1
ATOM 5979 C C . ALA C 1 121 ? 65.66466 27.31927 22.09623 1.000 22.40998 92 ALA C C 1
ATOM 5980 O O . ALA C 1 121 ? 66.72686 27.47241 22.71165 1.000 26.72771 92 ALA C O 1
ATOM 5982 N N . GLU C 1 122 ? 64.45494 27.46386 22.66007 1.000 24.19759 93 GLU C N 1
ATOM 5983 C CA . GLU C 1 122 ? 64.26363 27.92880 24.02813 1.000 27.35754 93 GLU C CA 1
ATOM 5984 C C . GLU C 1 122 ? 63.26297 27.05837 24.77872 1.000 24.34325 93 GLU C C 1
ATOM 5985 O O . GLU C 1 122 ? 62.36820 26.43296 24.19092 1.000 26.82149 93 GLU C O 1
ATOM 5991 N N . SER C 1 123 ? 63.45733 27.00531 26.09616 1.000 25.81103 94 SER C N 1
ATOM 5992 C CA . SER C 1 123 ? 62.56306 26.30791 27.00891 1.000 27.72446 94 SER C CA 1
ATOM 5993 C C . SER C 1 123 ? 62.66843 27.04186 28.32834 1.000 34.68712 94 SER C C 1
ATOM 5994 O O . SER C 1 123 ? 63.75077 27.07355 28.91912 1.000 35.37415 94 SER C O 1
ATOM 5997 N N . ILE C 1 124 ? 61.55942 27.65379 28.76032 1.000 35.38593 95 ILE C N 1
ATOM 5998 C CA . ILE C 1 124 ? 61.61653 28.64465 29.82718 1.000 37.41681 95 ILE C CA 1
ATOM 5999 C C . ILE C 1 124 ? 62.25286 28.03766 31.07195 1.000 40.63615 95 ILE C C 1
ATOM 6000 O O . ILE C 1 124 ? 61.92420 26.91420 31.48148 1.000 34.26147 95 ILE C O 1
ATOM 6005 N N . GLY C 1 125 ? 63.20990 28.76271 31.65684 1.000 33.41563 96 GLY C N 1
ATOM 6006 C CA . GLY C 1 125 ? 63.87977 28.26038 32.84280 1.000 33.91483 96 GLY C CA 1
ATOM 6007 C C . GLY C 1 125 ? 65.02658 27.30769 32.58302 1.000 34.37174 96 GLY C C 1
ATOM 6008 O O . GLY C 1 125 ? 65.66551 26.86362 33.53773 1.000 39.89264 96 GLY C O 1
ATOM 6009 N N . LYS C 1 126 ? 65.31387 26.98276 31.32647 1.000 33.00343 97 LYS C N 1
ATOM 6010 C CA . LYS C 1 126 ? 66.49694 26.23066 30.95500 1.000 34.07944 97 LYS C CA 1
ATOM 6011 C C . LYS C 1 126 ? 67.36919 27.10816 30.06687 1.000 34.54524 97 LYS C C 1
ATOM 6012 O O . LYS C 1 126 ? 66.85540 27.99802 29.38894 1.000 31.57634 97 LYS C O 1
ATOM 6018 N N . PRO C 1 127 ? 68.68823 26.92582 30.08692 1.000 39.07500 98 PRO C N 1
ATOM 6019 C CA . PRO C 1 127 ? 69.53215 27.66983 29.14615 1.000 31.08004 98 PRO C CA 1
ATOM 6020 C C . PRO C 1 127 ? 69.08868 27.42977 27.70861 1.000 34.28872 98 PRO C C 1
ATOM 6021 O O . PRO C 1 127 ? 68.75933 26.30987 27.31387 1.000 37.41239 98 PRO C O 1
ATOM 6025 N N . SER C 1 128 ? 69.04964 28.50283 26.93110 1.000 24.20522 99 SER C N 1
ATOM 6026 C CA . SER C 1 128 ? 68.74684 28.35285 25.52140 1.000 23.04981 99 SER C CA 1
ATOM 6027 C C . SER C 1 128 ? 69.89799 27.64879 24.79031 1.000 25.35234 99 SER C C 1
ATOM 6028 O O . SER C 1 128 ? 71.01853 27.54240 25.29082 1.000 23.05246 99 SER C O 1
ATOM 6031 N N . LEU C 1 129 ? 69.59928 27.14267 23.59789 1.000 21.55199 100 LEU C N 1
ATOM 6032 C CA . LEU C 1 129 ? 70.49759 26.23879 22.89487 1.000 26.61913 100 LEU C CA 1
ATOM 6033 C C . LEU C 1 129 ? 70.64294 26.66946 21.44545 1.000 26.64114 100 LEU C C 1
ATOM 6034 O O . LEU C 1 129 ? 69.65236 26.99248 20.78214 1.000 29.41134 100 LEU C O 1
ATOM 6039 N N . ILE C 1 130 ? 71.88130 26.68159 20.96676 1.000 30.12800 101 ILE C N 1
ATOM 6040 C CA . ILE C 1 130 ? 72.19332 26.82154 19.55411 1.000 26.45535 101 ILE C CA 1
ATOM 6041 C C . ILE C 1 130 ? 72.72126 25.48551 19.08488 1.000 29.44020 101 ILE C C 1
ATOM 6042 O O . ILE C 1 130 ? 73.60927 24.91615 19.72513 1.000 28.64901 101 ILE C O 1
ATOM 6047 N N . ARG C 1 131 ? 72.19938 24.99467 17.96889 1.000 27.12323 102 ARG C N 1
ATOM 6048 C CA . ARG C 1 131 ? 72.69327 23.76165 17.39274 1.000 25.00448 102 ARG C CA 1
ATOM 6049 C C . ARG C 1 131 ? 73.03664 24.00842 15.93813 1.000 32.59375 102 ARG C C 1
ATOM 6050 O O . ARG C 1 131 ? 72.31095 24.71364 15.23195 1.000 30.41746 102 ARG C O 1
ATOM 6058 N N . VAL C 1 132 ? 74.17896 23.45219 15.53074 1.000 26.13007 103 VAL C N 1
ATOM 6059 C CA . VAL C 1 132 ? 74.73641 23.58014 14.19157 1.000 30.90974 103 VAL C CA 1
ATOM 6060 C C . VAL C 1 132 ? 74.69075 22.21541 13.51283 1.000 30.72894 103 VAL C C 1
ATOM 6061 O O . VAL C 1 132 ? 74.91334 21.18033 14.15595 1.000 37.74973 103 VAL C O 1
ATOM 6065 N N . TYR C 1 133 ? 74.37991 22.21488 12.21782 1.000 26.97227 104 TYR C N 1
ATOM 6066 C CA . TYR C 1 133 ? 74.32740 21.01173 11.39523 1.000 27.76547 104 TYR C CA 1
ATOM 6067 C C . TYR C 1 133 ? 75.00189 21.29762 10.06487 1.000 38.58601 104 TYR C C 1
ATOM 6068 O O . TYR C 1 133 ? 74.88495 22.40713 9.53462 1.000 31.02061 104 TYR C O 1
ATOM 6077 N N . LYS C 1 134 ? 75.71782 20.30284 9.53932 1.000 44.36461 105 LYS C N 1
ATOM 6078 C CA . LYS C 1 134 ? 76.18940 20.35032 8.16151 1.000 44.80656 105 LYS C CA 1
ATOM 6079 C C . LYS C 1 134 ? 75.01645 20.06255 7.23655 1.000 40.25757 105 LYS C C 1
ATOM 6080 O O . LYS C 1 134 ? 74.33446 19.04964 7.40288 1.000 35.08412 105 LYS C O 1
ATOM 6086 N N . LEU C 1 135 ? 74.79369 20.93859 6.25150 1.000 39.84793 106 LEU C N 1
ATOM 6087 C CA . LEU C 1 135 ? 73.67217 20.74465 5.33066 1.000 40.14721 106 LEU C CA 1
ATOM 6088 C C . LEU C 1 135 ? 73.75856 19.40620 4.60607 1.000 46.71284 106 LEU C C 1
ATOM 6089 O O . LEU C 1 135 ? 72.73868 18.74225 4.39717 1.000 60.35182 106 LEU C O 1
ATOM 6094 N N . GLU C 1 136 ? 74.96726 18.98154 4.23377 1.000 41.52977 107 GLU C N 1
ATOM 6095 C CA . GLU C 1 136 ? 75.12774 17.74215 3.48532 1.000 49.60301 107 GLU C CA 1
ATOM 6096 C C . GLU C 1 136 ? 74.85746 16.50366 4.32303 1.000 51.26314 107 GLU C C 1
ATOM 6097 O O . GLU C 1 136 ? 74.68395 15.42066 3.75650 1.000 62.14226 107 GLU C O 1
ATOM 6103 N N . LYS C 1 137 ? 74.85610 16.62195 5.64948 1.000 50.76569 108 LYS C N 1
ATOM 6104 C CA . LYS C 1 137 ? 74.74365 15.47057 6.54352 1.000 51.66955 108 LYS C CA 1
ATOM 6105 C C . LYS C 1 137 ? 73.79548 15.79298 7.70825 1.000 48.00677 108 LYS C C 1
ATOM 6106 O O . LYS C 1 137 ? 74.18155 15.82521 8.87546 1.000 42.57811 108 LYS C O 1
ATOM 6112 N N . LEU C 1 138 ? 72.52853 16.05634 7.40263 1.000 41.28051 109 LEU C N 1
ATOM 6113 C CA . LEU C 1 138 ? 71.57721 16.30042 8.47354 1.000 38.63761 109 LEU C CA 1
ATOM 6114 C C . LEU C 1 138 ? 71.28619 14.99233 9.19917 1.000 36.85853 109 LEU C C 1
ATOM 6115 O O . LEU C 1 138 ? 71.16254 13.94725 8.56254 1.000 42.64024 109 LEU C O 1
ATOM 6120 N N . PRO C 1 139 ? 71.21906 15.00751 10.51958 1.000 38.00624 110 PRO C N 1
ATOM 6121 C CA . PRO C 1 139 ? 70.97120 13.77663 11.27648 1.000 37.27711 110 PRO C CA 1
ATOM 6122 C C . PRO C 1 139 ? 69.48286 13.44862 11.24929 1.000 41.06163 110 PRO C C 1
ATOM 6123 O O . PRO C 1 139 ? 68.66725 14.20161 10.72978 1.000 37.88207 110 PRO C O 1
ATOM 6127 N N . ASN C 1 140 ? 69.13192 12.30287 11.82100 1.000 41.44256 111 ASN C N 1
ATOM 6128 C CA . ASN C 1 140 ? 67.73187 11.91775 11.88367 1.000 47.09760 111 ASN C CA 1
ATOM 6129 C C . ASN C 1 140 ? 67.18570 11.83316 13.30531 1.000 49.26644 111 ASN C C 1
ATOM 6130 O O . ASN C 1 140 ? 66.01666 11.46942 13.47858 1.000 48.73277 111 ASN C O 1
ATOM 6135 N N . ARG C 1 141 ? 67.97470 12.18305 14.32380 1.000 44.75143 112 ARG C N 1
ATOM 6136 C CA . ARG C 1 141 ? 67.49085 12.16397 15.69739 1.000 45.06446 112 ARG C CA 1
ATOM 6137 C C . ARG C 1 141 ? 68.06098 13.35234 16.46123 1.000 41.45310 112 ARG C C 1
ATOM 6138 O O . ARG C 1 141 ? 69.12255 13.89108 16.13489 1.000 41.88914 112 ARG C O 1
ATOM 6146 N N . GLU C 1 142 ? 67.33826 13.72750 17.51441 1.000 33.16551 113 GLU C N 1
ATOM 6147 C CA . GLU C 1 142 ? 67.65531 14.93096 18.27063 1.000 34.44097 113 GLU C CA 1
ATOM 6148 C C . GLU C 1 142 ? 69.02338 14.85187 18.94900 1.000 36.42015 113 GLU C C 1
ATOM 6149 O O . GLU C 1 142 ? 69.69300 15.87795 19.12735 1.000 32.24950 113 GLU C O 1
ATOM 6155 N N . GLN C 1 143 ? 69.45216 13.65682 19.34138 1.000 32.95385 114 GLN C N 1
ATOM 6156 C CA . GLN C 1 143 ? 70.72077 13.52020 20.04693 1.000 42.77865 114 GLN C CA 1
ATOM 6157 C C . GLN C 1 143 ? 71.93594 13.83949 19.17590 1.000 39.37200 114 GLN C C 1
ATOM 6158 O O . GLN C 1 143 ? 73.03356 13.95217 19.72068 1.000 33.79031 114 GLN C O 1
ATOM 6164 N N . LEU C 1 144 ? 71.77394 14.01129 17.86292 1.000 32.70247 115 LEU C N 1
ATOM 6165 C CA . LEU C 1 144 ? 72.89542 14.16485 16.94264 1.000 46.93909 115 LEU C CA 1
ATOM 6166 C C . LEU C 1 144 ? 72.93590 15.58430 16.39470 1.000 39.27900 115 LEU C C 1
ATOM 6167 O O . LEU C 1 144 ? 71.93528 16.08297 15.86402 1.000 32.36823 115 LEU C O 1
ATOM 6172 N N . TYR C 1 145 ? 74.09143 16.22951 16.53665 1.000 37.79007 116 TYR C N 1
ATOM 6173 C CA . TYR C 1 145 ? 74.32789 17.56741 16.01144 1.000 39.30132 116 TYR C CA 1
ATOM 6174 C C . TYR C 1 145 ? 75.83247 17.78247 15.88221 1.000 38.70695 116 TYR C C 1
ATOM 6175 O O . TYR C 1 145 ? 76.62330 17.16906 16.60261 1.000 36.42092 116 TYR C O 1
ATOM 6184 N N . HIS C 1 146 ? 76.21609 18.64962 14.94083 1.000 31.65304 117 HIS C N 1
ATOM 6185 C CA . HIS C 1 146 ? 77.63144 18.90835 14.71576 1.000 35.03985 117 HIS C CA 1
ATOM 6186 C C . HIS C 1 146 ? 78.24946 19.70315 15.86458 1.000 30.88147 117 HIS C C 1
ATOM 6187 O O . HIS C 1 146 ? 79.35852 19.39006 16.30912 1.000 36.14982 117 HIS C O 1
ATOM 6194 N N . SER C 1 147 ? 77.55772 20.72626 16.35550 1.000 28.95352 118 SER C N 1
ATOM 6195 C CA . SER C 1 147 ? 78.05482 21.48924 17.49276 1.000 33.66468 118 SER C CA 1
ATOM 6196 C C . SER C 1 147 ? 76.88385 22.10960 18.23270 1.000 32.30829 118 SER C C 1
ATOM 6197 O O . SER C 1 147 ? 75.81220 22.33312 17.65826 1.000 31.92186 118 SER C O 1
ATOM 6200 N N . GLN C 1 148 ? 77.11223 22.41166 19.51637 1.000 32.59040 119 GLN C N 1
ATOM 6201 C CA . GLN C 1 148 ? 76.11393 23.06065 20.35853 1.000 32.15798 119 GLN C CA 1
ATOM 6202 C C . GLN C 1 148 ? 76.75567 24.19011 21.14646 1.000 33.27412 119 GLN C C 1
ATOM 6203 O O . GLN C 1 148 ? 77.89491 24.06789 21.60593 1.000 37.64255 119 GLN C O 1
ATOM 6209 N N . VAL C 1 149 ? 76.01485 25.28892 21.28058 1.000 29.78320 120 VAL C N 1
ATOM 6210 C CA . VAL C 1 149 ? 76.33727 26.38850 22.17943 1.000 37.15610 120 VAL C CA 1
ATOM 6211 C C . VAL C 1 149 ? 75.17418 26.55336 23.14819 1.000 33.81056 120 VAL C C 1
ATOM 6212 O O . VAL C 1 149 ? 74.02181 26.69637 22.72354 1.000 28.67688 120 VAL C O 1
ATOM 6216 N N . GLU C 1 150 ? 75.48441 26.54138 24.43896 1.000 31.16380 121 GLU C N 1
ATOM 6217 C CA . GLU C 1 150 ? 74.51419 26.68793 25.51456 1.000 35.53501 121 GLU C CA 1
ATOM 6218 C C . GLU C 1 150 ? 74.55165 28.12250 26.04579 1.000 36.86774 121 GLU C C 1
ATOM 6219 O O . GLU C 1 150 ? 75.62392 28.63015 26.39557 1.000 32.85985 121 GLU C O 1
ATOM 6225 N N . LEU C 1 151 ? 73.38250 28.77254 26.11737 1.000 27.75441 122 LEU C N 1
ATOM 6226 C CA . LEU C 1 151 ? 73.28195 30.18886 26.47735 1.000 23.73567 122 LEU C CA 1
ATOM 6227 C C . LEU C 1 151 ? 72.52695 30.33347 27.79817 1.000 38.42825 122 LEU C C 1
ATOM 6228 O O . LEU C 1 151 ? 71.31521 30.08664 27.85871 1.000 36.87191 122 LEU C O 1
ATOM 6233 N N . LYS C 1 152 ? 73.22596 30.76606 28.84263 1.000 35.03921 123 LYS C N 1
ATOM 6234 C CA . LYS C 1 152 ? 72.58779 31.08407 30.10891 1.000 35.41175 123 LYS C CA 1
ATOM 6235 C C . LYS C 1 152 ? 72.36915 32.58693 30.22282 1.000 38.94862 123 LYS C C 1
ATOM 6236 O O . LYS C 1 152 ? 73.24163 33.38343 29.86486 1.000 43.02295 123 LYS C O 1
ATOM 6242 N N . ASN C 1 153 ? 71.19134 32.97067 30.71856 1.000 36.31882 124 ASN C N 1
ATOM 6243 C CA . ASN C 1 153 ? 70.84102 34.37800 30.95336 1.000 29.31667 124 ASN C CA 1
ATOM 6244 C C . ASN C 1 153 ? 69.98435 34.40836 32.22138 1.000 35.58307 124 ASN C C 1
ATOM 6245 O O . ASN C 1 153 ? 68.76778 34.21534 32.15783 1.000 35.87154 124 ASN C O 1
ATOM 6250 N N . GLY C 1 154 ? 70.63679 34.61235 33.36965 1.000 38.99745 125 GLY C N 1
ATOM 6251 C CA . GLY C 1 154 ? 69.93566 34.64240 34.64910 1.000 36.95127 125 GLY C CA 1
ATOM 6252 C C . GLY C 1 154 ? 69.10431 33.39161 34.87921 1.000 46.73531 125 GLY C C 1
ATOM 6253 O O . GLY C 1 154 ? 69.58576 32.25947 34.74681 1.000 53.01353 125 GLY C O 1
ATOM 6254 N N . ASN C 1 155 ? 67.83646 33.58152 35.23002 1.000 47.18057 126 ASN C N 1
ATOM 6255 C CA . ASN C 1 155 ? 66.94812 32.44294 35.42990 1.000 47.08536 126 ASN C CA 1
ATOM 6256 C C . ASN C 1 155 ? 66.34975 31.92820 34.12176 1.000 41.50962 126 ASN C C 1
ATOM 6257 O O . ASN C 1 155 ? 65.49502 31.03472 34.16258 1.000 44.63473 126 ASN C O 1
ATOM 6262 N N . ASN C 1 156 ? 66.78219 32.47971 32.98220 1.000 36.68656 127 ASN C N 1
ATOM 6263 C CA . ASN C 1 156 ? 66.44546 31.95548 31.65586 1.000 39.96440 127 ASN C CA 1
ATOM 6264 C C . ASN C 1 156 ? 64.94892 32.04747 31.36175 1.000 39.30517 127 ASN C C 1
ATOM 6265 O O . ASN C 1 156 ? 64.36825 31.14820 30.75445 1.000 40.22559 127 ASN C O 1
ATOM 6270 N N . THR C 1 157 ? 64.31301 33.12472 31.81608 1.000 35.51532 128 THR C N 1
ATOM 6271 C CA . THR C 1 157 ? 62.93389 33.41872 31.44856 1.000 42.58626 128 THR C CA 1
ATOM 6272 C C . THR C 1 157 ? 62.83965 34.48028 30.36721 1.000 42.41267 128 THR C C 1
ATOM 6273 O O . THR C 1 157 ? 61.73476 34.82191 29.94185 1.000 45.77059 128 THR C O 1
ATOM 6277 N N . TYR C 1 158 ? 63.96396 35.01116 29.91687 1.000 41.31622 129 TYR C N 1
ATOM 6278 C CA . TYR C 1 158 ? 63.93381 36.09325 28.95884 1.000 39.16976 129 TYR C CA 1
ATOM 6279 C C . TYR C 1 158 ? 64.21066 35.55590 27.56539 1.000 38.83969 129 TYR C C 1
ATOM 6280 O O . TYR C 1 158 ? 65.24537 34.91150 27.34442 1.000 37.19966 129 TYR C O 1
ATOM 6289 N N . PRO C 1 159 ? 63.29204 35.73251 26.62454 1.000 37.12368 130 PRO C N 1
ATOM 6290 C CA . PRO C 1 159 ? 63.50750 35.18947 25.28410 1.000 34.22247 130 PRO C CA 1
ATOM 6291 C C . PRO C 1 159 ? 64.65699 35.87744 24.56047 1.000 32.93139 130 PRO C C 1
ATOM 6292 O O . PRO C 1 159 ? 65.01979 37.02189 24.84617 1.000 28.85312 130 PRO C O 1
ATOM 6296 N N . ILE C 1 160 ? 65.25771 35.12440 23.64004 1.000 26.43669 131 ILE C N 1
ATOM 6297 C CA . ILE C 1 160 ? 66.18493 35.67616 22.66709 1.000 30.07904 131 ILE C CA 1
ATOM 6298 C C . ILE C 1 160 ? 65.40542 36.47360 21.63602 1.000 34.99850 131 ILE C C 1
ATOM 6299 O O . ILE C 1 160 ? 64.38995 36.00969 21.09507 1.000 37.07203 131 ILE C O 1
ATOM 6304 N N . SER C 1 161 ? 65.87636 37.67401 21.35480 1.000 30.25432 132 SER C N 1
ATOM 6305 C CA . SER C 1 161 ? 65.18950 38.54132 20.42064 1.000 20.70170 132 SER C CA 1
ATOM 6306 C C . SER C 1 161 ? 65.89203 38.65171 19.07908 1.000 24.62709 132 SER C C 1
ATOM 6307 O O . SER C 1 161 ? 65.21779 38.82855 18.06921 1.000 26.18591 132 SER C O 1
ATOM 6310 N N . VAL C 1 162 ? 67.22184 38.52404 19.03443 1.000 24.42720 133 VAL C N 1
ATOM 6311 C CA . VAL C 1 162 ? 67.99028 38.73422 17.80659 1.000 20.43302 133 VAL C CA 1
ATOM 6312 C C . VAL C 1 162 ? 69.25979 37.90099 17.87651 1.000 18.76040 133 VAL C C 1
ATOM 6313 O O . VAL C 1 162 ? 69.80735 37.67220 18.95535 1.000 21.05071 133 VAL C O 1
ATOM 6317 N N . VAL C 1 163 ? 69.76781 37.50742 16.70882 1.000 22.00309 134 VAL C N 1
ATOM 6318 C CA . VAL C 1 163 ? 71.04156 36.80386 16.63467 1.000 24.02755 134 VAL C CA 1
ATOM 6319 C C . VAL C 1 163 ? 71.71226 37.12968 15.30532 1.000 27.97259 134 VAL C C 1
ATOM 6320 O O . VAL C 1 163 ? 71.05047 37.32945 14.28025 1.000 30.31286 134 VAL C O 1
ATOM 6324 N N . SER C 1 164 ? 73.04681 37.22944 15.34234 1.000 25.13506 135 SER C N 1
ATOM 6325 C CA . SER C 1 164 ? 73.84878 37.43936 14.14914 1.000 25.56267 135 SER C CA 1
ATOM 6326 C C . SER C 1 164 ? 75.03726 36.49242 14.21680 1.000 25.19888 135 SER C C 1
ATOM 6327 O O . SER C 1 164 ? 75.60453 36.28051 15.29187 1.000 26.43340 135 SER C O 1
ATOM 6330 N N . ILE C 1 165 ? 75.39253 35.91648 13.06932 1.000 27.16882 136 ILE C N 1
ATOM 6331 C CA . ILE C 1 165 ? 76.36261 34.82961 12.97774 1.000 28.36016 136 ILE C CA 1
ATOM 6332 C C . ILE C 1 165 ? 77.27640 35.10736 11.79234 1.000 32.86424 136 ILE C C 1
ATOM 6333 O O . ILE C 1 165 ? 76.79707 35.33586 10.67913 1.000 31.10466 136 ILE C O 1
ATOM 6338 N N . SER C 1 166 ? 78.58614 35.08213 12.02518 1.000 29.93667 137 SER C N 1
ATOM 6339 C CA . SER C 1 166 ? 79.52495 35.33303 10.94536 1.000 32.49338 137 SER C CA 1
ATOM 6340 C C . SER C 1 166 ? 79.50970 34.18351 9.94344 1.000 28.14215 137 SER C C 1
ATOM 6341 O O . SER C 1 166 ? 79.03717 33.07412 10.22607 1.000 25.44042 137 SER C O 1
ATOM 6344 N N . ASN C 1 167 ? 80.03390 34.47498 8.74945 1.000 30.82518 138 ASN C N 1
ATOM 6345 C CA . ASN C 1 167 ? 79.99889 33.51641 7.64542 1.000 40.50905 138 ASN C CA 1
ATOM 6346 C C . ASN C 1 167 ? 80.80883 32.26416 7.93055 1.000 41.24576 138 ASN C C 1
ATOM 6347 O O . ASN C 1 167 ? 80.54130 31.21849 7.33331 1.000 45.70358 138 ASN C O 1
ATOM 6352 N N . ASP C 1 168 ? 81.81537 32.34468 8.80137 1.000 36.76963 139 ASP C N 1
ATOM 6353 C CA . ASP C 1 168 ? 82.61194 31.17670 9.16285 1.000 36.52158 139 ASP C CA 1
ATOM 6354 C C . ASP C 1 168 ? 82.17034 30.54371 10.47138 1.000 35.84191 139 ASP C C 1
ATOM 6355 O O . ASP C 1 168 ? 82.80088 29.57979 10.91504 1.000 37.30749 139 ASP C O 1
ATOM 6360 N N . LEU C 1 169 ? 81.13919 31.09261 11.11840 1.000 30.09009 140 LEU C N 1
ATOM 6361 C CA . LEU C 1 169 ? 80.59437 30.59941 12.37549 1.000 38.00602 140 LEU C CA 1
ATOM 6362 C C . LEU C 1 169 ? 81.53335 30.80751 13.55688 1.000 37.66400 140 LEU C C 1
ATOM 6363 O O . LEU C 1 169 ? 81.24121 30.31672 14.64983 1.000 38.91364 140 LEU C O 1
ATOM 6368 N N . SER C 1 170 ? 82.62879 31.55535 13.39322 1.000 33.12165 141 SER C N 1
ATOM 6369 C CA . SER C 1 170 ? 83.55370 31.75325 14.50415 1.000 32.73093 141 SER C CA 1
ATOM 6370 C C . SER C 1 170 ? 83.13946 32.88423 15.44498 1.000 31.62252 141 SER C C 1
ATOM 6371 O O . SER C 1 170 ? 83.76586 33.05674 16.50006 1.000 35.07847 141 SER C O 1
ATOM 6374 N N . CYS C 1 171 ? 82.11153 33.65526 15.09820 1.000 32.03553 142 CYS C N 1
ATOM 6375 C CA . CYS C 1 171 ? 81.64713 34.75924 15.93313 1.000 29.29945 142 CYS C CA 1
ATOM 6376 C C . CYS C 1 171 ? 80.12401 34.79111 15.89084 1.000 31.07459 142 CYS C C 1
ATOM 6377 O O . CYS C 1 171 ? 79.53116 34.84526 14.80933 1.000 34.27278 142 CYS C O 1
ATOM 6380 N N . ILE C 1 172 ? 79.48834 34.70654 17.05626 1.000 30.01429 143 ILE C N 1
ATOM 6381 C CA . ILE C 1 172 ? 78.03564 34.76441 17.16887 1.000 21.47472 143 ILE C CA 1
ATOM 6382 C C . ILE C 1 172 ? 77.69350 35.77950 18.24460 1.000 24.24600 143 ILE C C 1
ATOM 6383 O O . ILE C 1 172 ? 78.36141 35.83606 19.28161 1.000 27.13823 143 ILE C O 1
ATOM 6388 N N . VAL C 1 173 ? 76.67565 36.59582 17.99854 1.000 22.13347 144 VAL C N 1
ATOM 6389 C CA . VAL C 1 173 ? 76.15917 37.49679 19.01965 1.000 24.37797 144 VAL C CA 1
ATOM 6390 C C . VAL C 1 173 ? 74.66579 37.25503 19.16820 1.000 24.26766 144 VAL C C 1
ATOM 6391 O O . VAL C 1 173 ? 73.94107 37.10175 18.17626 1.000 27.77323 144 VAL C O 1
ATOM 6395 N N . VAL C 1 174 ? 74.20392 37.23371 20.41072 1.000 26.05832 145 VAL C N 1
ATOM 6396 C CA . VAL C 1 174 ? 72.80705 36.95627 20.72545 1.000 21.26867 145 VAL C CA 1
ATOM 6397 C C . VAL C 1 174 ? 72.31147 38.05692 21.65012 1.000 20.63842 145 VAL C C 1
ATOM 6398 O O . VAL C 1 174 ? 72.98003 38.38840 22.63355 1.000 24.88094 145 VAL C O 1
ATOM 6402 N N . GLY C 1 175 ? 71.16298 38.64378 21.32429 1.000 29.63234 146 GLY C N 1
ATOM 6403 C CA . GLY C 1 175 ? 70.52387 39.63125 22.17534 1.000 25.49033 146 GLY C CA 1
ATOM 6404 C C . GLY C 1 175 ? 69.22614 39.09059 22.75306 1.000 25.29916 146 GLY C C 1
ATOM 6405 O O . GLY C 1 175 ? 68.54333 38.28049 22.11907 1.000 24.88588 146 GLY C O 1
ATOM 6406 N N . PHE C 1 176 ? 68.86926 39.57895 23.94627 1.000 24.60437 147 PHE C N 1
ATOM 6407 C CA . PHE C 1 176 ? 67.72210 39.10806 24.71219 1.000 28.49192 147 PHE C CA 1
ATOM 6408 C C . PHE C 1 176 ? 66.74730 40.23691 25.03440 1.000 28.14859 147 PHE C C 1
ATOM 6409 O O . PHE C 1 176 ? 67.07464 41.42668 24.97808 1.000 30.95034 147 PHE C O 1
ATOM 6417 N N . ILE C 1 177 ? 65.53386 39.82660 25.40490 1.000 28.95278 148 ILE C N 1
ATOM 6418 C CA . ILE C 1 177 ? 64.44861 40.73695 25.76436 1.000 28.82157 148 ILE C CA 1
ATOM 6419 C C . ILE C 1 177 ? 64.77016 41.57869 27.00390 1.000 30.20413 148 ILE C C 1
ATOM 6420 O O . ILE C 1 177 ? 64.22378 42.67429 27.15943 1.000 28.53073 148 ILE C O 1
ATOM 6425 N N . ASN C 1 178 ? 65.67101 41.12283 27.88167 1.000 28.02530 149 ASN C N 1
ATOM 6426 C CA . ASN C 1 178 ? 66.05341 41.92513 29.04465 1.000 30.76920 149 ASN C CA 1
ATOM 6427 C C . ASN C 1 178 ? 67.29231 42.80025 28.80717 1.000 29.99286 149 ASN C C 1
ATOM 6428 O O . ASN C 1 178 ? 67.80027 43.38819 29.76347 1.000 35.57007 149 ASN C O 1
ATOM 6433 N N . GLY C 1 179 ? 67.78195 42.90911 27.57416 1.000 25.74932 150 GLY C N 1
ATOM 6434 C CA . GLY C 1 179 ? 68.84778 43.84585 27.25663 1.000 31.38701 150 GLY C CA 1
ATOM 6435 C C . GLY C 1 179 ? 70.26698 43.30791 27.26147 1.000 32.20859 150 GLY C C 1
ATOM 6436 O O . GLY C 1 179 ? 71.20468 44.09765 27.12121 1.000 35.70818 150 GLY C O 1
ATOM 6437 N N . LYS C 1 180 ? 70.45334 42.00366 27.42956 1.000 27.60440 151 LYS C N 1
ATOM 6438 C CA . LYS C 1 180 ? 71.76913 41.39218 27.45455 1.000 24.54621 151 LYS C CA 1
ATOM 6439 C C . LYS C 1 180 ? 72.19349 41.03000 26.03972 1.000 26.16778 151 LYS C C 1
ATOM 6440 O O . LYS C 1 180 ? 71.36876 40.62549 25.21314 1.000 27.72530 151 LYS C O 1
ATOM 6446 N N . ILE C 1 181 ? 73.47360 41.23413 25.74950 1.000 30.46721 152 ILE C N 1
ATOM 6447 C CA . ILE C 1 181 ? 74.10586 40.75926 24.52224 1.000 27.69696 152 ILE C CA 1
ATOM 6448 C C . ILE C 1 181 ? 75.21955 39.81899 24.93400 1.000 23.49082 152 ILE C C 1
ATOM 6449 O O . ILE C 1 181 ? 76.05869 40.18002 25.76966 1.000 28.18690 152 ILE C O 1
ATOM 6454 N N . ILE C 1 182 ? 75.24581 38.63257 24.33767 1.000 19.62387 153 ILE C N 1
ATOM 6455 C CA . ILE C 1 182 ? 76.30440 37.65644 24.56933 1.000 23.41469 153 ILE C CA 1
ATOM 6456 C C . ILE C 1 182 ? 77.12240 37.54857 23.29355 1.000 23.64305 153 ILE C C 1
ATOM 6457 O O . ILE C 1 182 ? 76.55832 37.45339 22.19531 1.000 23.94374 153 ILE C O 1
ATOM 6462 N N . LEU C 1 183 ? 78.44125 37.60199 23.44092 1.000 27.57138 154 LEU C N 1
ATOM 6463 C CA . LEU C 1 183 ? 79.39444 37.35020 22.36457 1.000 28.72482 154 LEU C CA 1
ATOM 6464 C C . LEU C 1 183 ? 79.97883 35.95379 22.54494 1.000 29.10787 154 LEU C C 1
ATOM 6465 O O . LEU C 1 183 ? 80.44631 35.60291 23.63948 1.000 24.85757 154 LEU C O 1
ATOM 6470 N N . ILE C 1 184 ? 79.93382 35.16035 21.47954 1.000 25.69165 155 ILE C N 1
ATOM 6471 C CA . ILE C 1 184 ? 80.46039 33.80098 21.46133 1.000 28.81774 155 ILE C CA 1
ATOM 6472 C C . ILE C 1 184 ? 81.49752 33.73285 20.35302 1.000 29.24441 155 ILE C C 1
ATOM 6473 O O . ILE C 1 184 ? 81.19838 34.08182 19.20487 1.000 30.48124 155 ILE C O 1
ATOM 6478 N N . ARG C 1 185 ? 82.70909 33.28984 20.69194 1.000 27.16716 156 ARG C N 1
ATOM 6479 C CA . ARG C 1 185 ? 83.77707 33.15234 19.71038 1.000 37.61088 156 ARG C CA 1
ATOM 6480 C C . ARG C 1 185 ? 84.47328 31.81960 19.91864 1.000 40.57856 156 ARG C C 1
ATOM 6481 O O . ARG C 1 185 ? 84.66138 31.37773 21.05508 1.000 47.54794 156 ARG C O 1
ATOM 6489 N N . GLY C 1 186 ? 84.82830 31.17857 18.81830 1.000 40.85680 157 GLY C N 1
ATOM 6490 C CA . GLY C 1 186 ? 85.41127 29.85159 18.86310 1.000 43.17495 157 GLY C CA 1
ATOM 6491 C C . GLY C 1 186 ? 85.37007 29.21493 17.49653 1.000 43.01253 157 GLY C C 1
ATOM 6492 O O . GLY C 1 186 ? 84.79637 29.75166 16.55106 1.000 42.59174 157 GLY C O 1
ATOM 6493 N N . ASP C 1 187 ? 86.00037 28.04461 17.40457 1.000 38.98172 158 ASP C N 1
ATOM 6494 C CA . ASP C 1 187 ? 86.05255 27.28059 16.15425 1.000 35.62104 158 ASP C CA 1
ATOM 6495 C C . ASP C 1 187 ? 84.87829 26.30449 16.11930 1.000 46.36648 158 ASP C C 1
ATOM 6496 O O . ASP C 1 187 ? 85.02505 25.08566 16.24527 1.000 47.42952 158 ASP C O 1
ATOM 6501 N N . ILE C 1 188 ? 83.69286 26.88928 15.93440 1.000 50.34373 159 ILE C N 1
ATOM 6502 C CA . ILE C 1 188 ? 82.42791 26.16867 16.04070 1.000 48.91824 159 ILE C CA 1
ATOM 6503 C C . ILE C 1 188 ? 82.16666 25.31914 14.79535 1.000 50.12920 159 ILE C C 1
ATOM 6504 O O . ILE C 1 188 ? 81.58653 24.22986 14.89790 1.000 50.68799 159 ILE C O 1
ATOM 6509 N N . SER C 1 189 ? 82.60713 25.77471 13.61254 1.000 46.72329 160 SER C N 1
ATOM 6510 C CA . SER C 1 189 ? 82.46809 24.95609 12.41068 1.000 50.02742 160 SER C CA 1
ATOM 6511 C C . SER C 1 189 ? 83.18325 23.61801 12.55464 1.000 50.87743 160 SER C C 1
ATOM 6512 O O . SER C 1 189 ? 82.80673 22.63800 11.89812 1.000 47.89452 160 SER C O 1
ATOM 6515 N N . ARG C 1 190 ? 84.21704 23.55375 13.39491 1.000 50.25830 161 ARG C N 1
ATOM 6516 C CA . ARG C 1 190 ? 84.93065 22.30626 13.65270 1.000 51.48175 161 ARG C CA 1
ATOM 6517 C C . ARG C 1 190 ? 84.62328 21.74483 15.03668 1.000 47.71027 161 ARG C C 1
ATOM 6518 O O . ARG C 1 190 ? 85.29811 20.80943 15.48162 1.000 48.62503 161 ARG C O 1
ATOM 6526 N N . ASP C 1 191 ? 83.62776 22.30500 15.73435 1.000 47.17721 162 ASP C N 1
ATOM 6527 C CA . ASP C 1 191 ? 83.18781 21.77581 17.02287 1.000 47.96224 162 ASP C CA 1
ATOM 6528 C C . ASP C 1 191 ? 84.34072 21.75626 18.02112 1.000 46.77521 162 ASP C C 1
ATOM 6529 O O . ASP C 1 191 ? 84.50732 20.80526 18.78385 1.000 47.30515 162 ASP C O 1
ATOM 6534 N N . ARG C 1 192 ? 85.15084 22.81324 18.00914 1.000 56.18978 163 ARG C N 1
ATOM 6535 C CA . ARG C 1 192 ? 86.32927 22.91286 18.86428 1.000 65.36506 163 ARG C CA 1
ATOM 6536 C C . ARG C 1 192 ? 86.06681 23.65526 20.17253 1.000 68.25695 163 ARG C C 1
ATOM 6537 O O . ARG C 1 192 ? 87.02130 24.01314 20.86616 1.000 80.27695 163 ARG C O 1
ATOM 6545 N N . GLY C 1 193 ? 84.81346 23.90251 20.52499 1.000 59.65740 164 GLY C N 1
ATOM 6546 C CA . GLY C 1 193 ? 84.50896 24.65013 21.72529 1.000 65.71079 164 GLY C CA 1
ATOM 6547 C C . GLY C 1 193 ? 84.63596 26.15179 21.52272 1.000 68.10754 164 GLY C C 1
ATOM 6548 O O . GLY C 1 193 ? 85.27896 26.64107 20.59502 1.000 77.33002 164 GLY C O 1
ATOM 6549 N N . SER C 1 194 ? 84.01172 26.89600 22.42791 1.000 57.79203 165 SER C N 1
ATOM 6550 C CA . SER C 1 194 ? 83.86696 28.33175 22.26204 1.000 48.23403 165 SER C CA 1
ATOM 6551 C C . SER C 1 194 ? 83.99311 29.01564 23.61267 1.000 46.60255 165 SER C C 1
ATOM 6552 O O . SER C 1 194 ? 83.86230 28.38599 24.66332 1.000 49.86808 165 SER C O 1
ATOM 6555 N N . GLN C 1 195 ? 84.24289 30.32223 23.57501 1.000 44.18572 166 GLN C N 1
ATOM 6556 C CA . GLN C 1 195 ? 84.20943 31.15443 24.76971 1.000 40.52287 166 GLN C CA 1
ATOM 6557 C C . GLN C 1 195 ? 83.10521 32.19398 24.64588 1.000 33.23091 166 GLN C C 1
ATOM 6558 O O . GLN C 1 195 ? 82.84174 32.70877 23.55722 1.000 37.94810 166 GLN C O 1
ATOM 6564 N N . GLN C 1 196 ? 82.45727 32.49019 25.76484 1.000 29.68482 167 GLN C N 1
ATOM 6565 C CA . GLN C 1 196 ? 81.33521 33.40797 25.80177 1.000 33.16620 167 GLN C CA 1
ATOM 6566 C C . GLN C 1 196 ? 81.65686 34.57684 26.71685 1.000 34.71980 167 GLN C C 1
ATOM 6567 O O . GLN C 1 196 ? 82.29394 34.40122 27.75924 1.000 33.86746 167 GLN C O 1
ATOM 6573 N N . ARG C 1 197 ? 81.17188 35.75515 26.33252 1.000 36.76130 168 ARG C N 1
ATOM 6574 C CA . ARG C 1 197 ? 81.31728 36.98769 27.09204 1.000 34.30435 168 ARG C CA 1
ATOM 6575 C C . ARG C 1 197 ? 80.02298 37.78873 26.96570 1.000 33.52006 168 ARG C C 1
ATOM 6576 O O . ARG C 1 197 ? 79.52090 37.96514 25.85531 1.000 30.08017 168 ARG C O 1
ATOM 6584 N N . ILE C 1 198 ? 79.48120 38.23659 28.09968 1.000 27.37953 169 ILE C N 1
ATOM 6585 C CA . ILE C 1 198 ? 78.48244 39.30129 28.13783 1.000 36.43234 169 ILE C CA 1
ATOM 6586 C C . ILE C 1 198 ? 79.16533 40.61349 27.77922 1.000 35.92049 169 ILE C C 1
ATOM 6587 O O . ILE C 1 198 ? 80.04745 41.08402 28.50742 1.000 37.70196 169 ILE C O 1
ATOM 6592 N N . ILE C 1 199 ? 78.76539 41.21821 26.66492 1.000 25.77469 170 ILE C N 1
ATOM 6593 C CA . ILE C 1 199 ? 79.38066 42.46585 26.23581 1.000 30.33241 170 ILE C CA 1
ATOM 6594 C C . ILE C 1 199 ? 78.46896 43.66499 26.41021 1.000 34.01007 170 ILE C C 1
ATOM 6595 O O . ILE C 1 199 ? 78.92100 44.79849 26.17567 1.000 34.39321 170 ILE C O 1
ATOM 6600 N N . TYR C 1 200 ? 77.21408 43.46703 26.81479 1.000 28.84346 171 TYR C N 1
ATOM 6601 C CA . TYR C 1 200 ? 76.31182 44.58320 27.05765 1.000 26.46454 171 TYR C CA 1
ATOM 6602 C C . TYR C 1 200 ? 75.18765 44.12502 27.96571 1.000 33.04742 171 TYR C C 1
ATOM 6603 O O . TYR C 1 200 ? 74.65386 43.02567 27.78243 1.000 30.95598 171 TYR C O 1
ATOM 6612 N N . GLU C 1 201 ? 74.83135 44.97472 28.93325 1.000 21.21476 172 GLU C N 1
ATOM 6613 C CA . GLU C 1 201 ? 73.61935 44.78562 29.73825 1.000 37.48531 172 GLU C CA 1
ATOM 6614 C C . GLU C 1 201 ? 72.93625 46.14155 29.86181 1.000 30.23955 172 GLU C C 1
ATOM 6615 O O . GLU C 1 201 ? 73.36186 46.98867 30.65027 1.000 39.39468 172 GLU C O 1
ATOM 6621 N N . ASP C 1 202 ? 71.88397 46.33306 29.07918 1.000 34.74733 173 ASP C N 1
ATOM 6622 C CA . ASP C 1 202 ? 71.22145 47.62378 28.99457 1.000 27.77437 173 ASP C CA 1
ATOM 6623 C C . ASP C 1 202 ? 70.81323 48.11065 30.38668 1.000 29.48836 173 ASP C C 1
ATOM 6624 O O . ASP C 1 202 ? 70.14850 47.37270 31.12702 1.000 31.87220 173 ASP C O 1
ATOM 6629 N N . PRO C 1 203 ? 71.16009 49.34272 30.76092 1.000 26.66441 174 PRO C N 1
ATOM 6630 C CA . PRO C 1 203 ? 70.92024 49.79588 32.13999 1.000 32.12487 174 PRO C CA 1
ATOM 6631 C C . PRO C 1 203 ? 69.44891 49.85831 32.54067 1.000 36.66637 174 PRO C C 1
ATOM 6632 O O . PRO C 1 203 ? 69.14491 49.82278 33.73881 1.000 40.62337 174 PRO C O 1
ATOM 6636 N N . SER C 1 204 ? 68.52613 49.98830 31.60021 1.000 28.97619 175 SER C N 1
ATOM 6637 C CA . SER C 1 204 ? 67.11541 49.98081 31.93687 1.000 35.60888 175 SER C CA 1
ATOM 6638 C C . SER C 1 204 ? 66.45574 48.66306 31.57428 1.000 36.49988 175 SER C C 1
ATOM 6639 O O . SER C 1 204 ? 65.23331 48.54028 31.70937 1.000 40.37327 175 SER C O 1
ATOM 6642 N N . LYS C 1 205 ? 67.23837 47.68825 31.09524 1.000 30.19304 176 LYS C N 1
ATOM 6643 C CA . LYS C 1 205 ? 66.73660 46.37792 30.68711 1.000 29.22716 176 LYS C CA 1
ATOM 6644 C C . LYS C 1 205 ? 65.75173 46.49573 29.53158 1.000 34.75706 176 LYS C C 1
ATOM 6645 O O . LYS C 1 205 ? 64.80493 45.71637 29.42123 1.000 32.91756 176 LYS C O 1
ATOM 6651 N N . GLU C 1 206 ? 65.96314 47.47811 28.66402 1.000 29.50978 177 GLU C N 1
ATOM 6652 C CA . GLU C 1 206 ? 65.18817 47.54051 27.44271 1.000 32.54472 177 GLU C CA 1
ATOM 6653 C C . GLU C 1 206 ? 65.66435 46.44828 26.49015 1.000 36.73881 177 GLU C C 1
ATOM 6654 O O . GLU C 1 206 ? 66.84482 46.09477 26.48768 1.000 32.72099 177 GLU C O 1
ATOM 6660 N N . PRO C 1 207 ? 64.76278 45.88788 25.68639 1.000 29.43906 178 PRO C N 1
ATOM 6661 C CA . PRO C 1 207 ? 65.13480 44.74534 24.84821 1.000 25.85399 178 PRO C CA 1
ATOM 6662 C C . PRO C 1 207 ? 66.12950 45.13438 23.76422 1.000 23.59698 178 PRO C C 1
ATOM 6663 O O . PRO C 1 207 ? 66.17232 46.28118 23.31626 1.000 30.06459 178 PRO C O 1
ATOM 6667 N N . ILE C 1 208 ? 66.93837 44.15907 23.34622 1.000 19.28445 179 ILE C N 1
ATOM 6668 C CA . ILE C 1 208 ? 67.75754 44.29004 22.13462 1.000 16.91093 179 ILE C CA 1
ATOM 6669 C C . ILE C 1 208 ? 66.86319 44.02105 20.92454 1.000 22.47561 179 ILE C C 1
ATOM 6670 O O . ILE C 1 208 ? 66.25603 42.95093 20.81229 1.000 26.46892 179 ILE C O 1
ATOM 6675 N N . THR C 1 209 ? 66.77533 44.98302 20.01419 1.000 21.46401 180 THR C N 1
ATOM 6676 C CA . THR C 1 209 ? 65.83250 44.88568 18.91454 1.000 26.87798 180 THR C CA 1
ATOM 6677 C C . THR C 1 209 ? 66.50193 44.71823 17.55524 1.000 27.27964 180 THR C C 1
ATOM 6678 O O . THR C 1 209 ? 65.80705 44.44234 16.56948 1.000 28.37469 180 THR C O 1
ATOM 6682 N N . ALA C 1 210 ? 67.81976 44.87045 17.48057 1.000 24.91236 181 ALA C N 1
ATOM 6683 C CA . ALA C 1 210 ? 68.57321 44.70923 16.24794 1.000 25.66715 181 ALA C CA 1
ATOM 6684 C C . ALA C 1 210 ? 69.96118 44.24215 16.62649 1.000 24.89514 181 ALA C C 1
ATOM 6685 O O . ALA C 1 210 ? 70.49548 44.63368 17.67081 1.000 29.56990 181 ALA C O 1
ATOM 6687 N N . LEU C 1 211 ? 70.53590 43.39099 15.77814 1.000 21.64667 182 LEU C N 1
ATOM 6688 C CA . LEU C 1 211 ? 71.88141 42.87655 16.02734 1.000 25.80971 182 LEU C CA 1
ATOM 6689 C C . LEU C 1 211 ? 72.42725 42.34044 14.70886 1.000 24.86844 182 LEU C C 1
ATOM 6690 O O . LEU C 1 211 ? 71.88693 41.36861 14.16925 1.000 29.21111 182 LEU C O 1
ATOM 6695 N N . PHE C 1 212 ? 73.47224 42.97756 14.17664 1.000 26.90338 183 PHE C N 1
ATOM 6696 C CA . PHE C 1 212 ? 74.06448 42.56045 12.90436 1.000 25.00008 183 PHE C CA 1
ATOM 6697 C C . PHE C 1 212 ? 75.56496 42.76011 12.96466 1.000 26.89060 183 PHE C C 1
ATOM 6698 O O . PHE C 1 212 ? 76.02169 43.86775 13.24437 1.000 29.69511 183 PHE C O 1
ATOM 6706 N N . LEU C 1 213 ? 76.32541 41.70974 12.65391 1.000 26.64220 184 LEU C N 1
ATOM 6707 C CA . LEU C 1 213 ? 77.76992 41.82424 12.54059 1.000 20.24256 184 LEU C CA 1
ATOM 6708 C C . LEU C 1 213 ? 78.14099 42.52212 11.23376 1.000 28.66349 184 LEU C C 1
ATOM 6709 O O . LEU C 1 213 ? 77.48709 42.33731 10.20523 1.000 32.19874 184 LEU C O 1
ATOM 6714 N N . ASN C 1 214 ? 79.20249 43.32894 11.25949 1.000 23.69754 185 ASN C N 1
ATOM 6715 C CA . ASN C 1 214 ? 79.67202 43.84757 9.97438 1.000 23.60785 185 ASN C CA 1
ATOM 6716 C C . ASN C 1 214 ? 80.37349 42.73000 9.19067 1.000 29.22726 185 ASN C C 1
ATOM 6717 O O . ASN C 1 214 ? 80.45207 41.58257 9.63161 1.000 32.78132 185 ASN C O 1
ATOM 6722 N N . ASN C 1 215 ? 80.88475 43.06871 8.00136 1.000 28.08666 186 ASN C N 1
ATOM 6723 C CA . ASN C 1 215 ? 81.33874 42.04488 7.05958 1.000 27.80488 186 ASN C CA 1
ATOM 6724 C C . ASN C 1 215 ? 82.54993 41.24898 7.56196 1.000 39.18692 186 ASN C C 1
ATOM 6725 O O . ASN C 1 215 ? 82.68887 40.07227 7.22003 1.000 40.39504 186 ASN C O 1
ATOM 6730 N N . ASP C 1 216 ? 83.46046 41.85100 8.32492 1.000 33.67965 187 ASP C N 1
ATOM 6731 C CA . ASP C 1 216 ? 84.56184 41.06773 8.87287 1.000 35.52238 187 ASP C CA 1
ATOM 6732 C C . ASP C 1 216 ? 84.35050 40.73056 10.34038 1.000 36.06627 187 ASP C C 1
ATOM 6733 O O . ASP C 1 216 ? 85.28857 40.29968 11.01283 1.000 41.04160 187 ASP C O 1
ATOM 6738 N N . ALA C 1 217 ? 83.13110 40.92263 10.84373 1.000 31.40377 188 ALA C N 1
ATOM 6739 C CA . ALA C 1 217 ? 82.76501 40.56029 12.20321 1.000 33.60385 188 ALA C CA 1
ATOM 6740 C C . ALA C 1 217 ? 83.70804 41.17418 13.23493 1.000 34.39926 188 ALA C C 1
ATOM 6741 O O . ALA C 1 217 ? 83.92613 40.60127 14.30223 1.000 28.85440 188 ALA C O 1
ATOM 6743 N N . THR C 1 218 ? 84.26886 42.35000 12.93979 1.000 28.90952 189 THR C N 1
ATOM 6744 C CA . THR C 1 218 ? 85.00471 43.07564 13.96570 1.000 31.73041 189 THR C CA 1
ATOM 6745 C C . THR C 1 218 ? 84.11440 43.98594 14.79438 1.000 35.13779 189 THR C C 1
ATOM 6746 O O . THR C 1 218 ? 84.57179 44.53474 15.80537 1.000 26.87886 189 THR C O 1
ATOM 6750 N N . ALA C 1 219 ? 82.87268 44.18830 14.37968 1.000 27.86518 190 ALA C N 1
ATOM 6751 C CA . ALA C 1 219 ? 81.95331 44.95853 15.19196 1.000 27.97686 190 ALA C CA 1
ATOM 6752 C C . ALA C 1 219 ? 80.55155 44.44057 14.93705 1.000 25.16489 190 ALA C C 1
ATOM 6753 O O . ALA C 1 219 ? 80.28085 43.76414 13.94150 1.000 29.62820 190 ALA C O 1
ATOM 6755 N N . CYS C 1 220 ? 79.65916 44.76968 15.84827 1.000 27.46025 191 CYS C N 1
ATOM 6756 C CA A CYS C 1 220 ? 78.26048 44.44258 15.64924 0.600 26.18632 191 CYS C CA 1
ATOM 6757 C CA B CYS C 1 220 ? 78.25662 44.41887 15.73900 0.400 25.83920 191 CYS C CA 1
ATOM 6758 C C . CYS C 1 220 ? 77.41297 45.67220 15.91400 1.000 29.04273 191 CYS C C 1
ATOM 6759 O O . CYS C 1 220 ? 77.58925 46.38289 16.91612 1.000 25.25302 191 CYS C O 1
ATOM 6764 N N . PHE C 1 221 ? 76.52778 45.93575 14.95491 1.000 24.26072 192 PHE C N 1
ATOM 6765 C CA . PHE C 1 221 ? 75.48963 46.92982 15.08273 1.000 23.59752 192 PHE C CA 1
ATOM 6766 C C . PHE C 1 221 ? 74.40686 46.37699 15.99411 1.000 29.14410 192 PHE C C 1
ATOM 6767 O O . PHE C 1 221 ? 74.13923 45.17179 16.01313 1.000 30.38812 192 PHE C O 1
ATOM 6775 N N . ALA C 1 222 ? 73.80556 47.26587 16.77358 1.000 19.27705 193 ALA C N 1
ATOM 6776 C CA . ALA C 1 222 ? 72.81898 46.86295 17.75749 1.000 27.36154 193 ALA C CA 1
ATOM 6777 C C . ALA C 1 222 ? 71.84595 48.00835 17.97151 1.000 28.46266 193 ALA C C 1
ATOM 6778 O O . ALA C 1 222 ? 72.15236 49.17337 17.69978 1.000 28.73286 193 ALA C O 1
ATOM 6780 N N . ALA C 1 223 ? 70.66334 47.66299 18.46923 1.000 25.94444 194 ALA C N 1
ATOM 6781 C CA . ALA C 1 223 ? 69.72291 48.67984 18.89828 1.000 25.12463 194 ALA C CA 1
ATOM 6782 C C . ALA C 1 223 ? 68.92564 48.13878 20.06700 1.000 25.73009 194 ALA C C 1
ATOM 6783 O O . ALA C 1 223 ? 68.81078 46.92240 20.24903 1.000 23.49322 194 ALA C O 1
ATOM 6785 N N . THR C 1 224 ? 68.44777 49.06431 20.89388 1.000 23.63258 195 THR C N 1
ATOM 6786 C CA . THR C 1 224 ? 67.41099 48.84553 21.88214 1.000 24.77283 195 THR C CA 1
ATOM 6787 C C . THR C 1 224 ? 66.21043 49.68683 21.45519 1.000 29.66093 195 THR C C 1
ATOM 6788 O O . THR C 1 224 ? 66.21477 50.28939 20.37902 1.000 24.67343 195 THR C O 1
ATOM 6792 N N . THR C 1 225 ? 65.18305 49.73535 22.30187 1.000 24.49950 196 THR C N 1
ATOM 6793 C CA . THR C 1 225 ? 64.06385 50.61828 22.02387 1.000 29.05206 196 THR C CA 1
ATOM 6794 C C . THR C 1 225 ? 64.40446 52.09379 22.25798 1.000 37.08346 196 THR C C 1
ATOM 6795 O O . THR C 1 225 ? 63.56078 52.96137 21.98729 1.000 44.76891 196 THR C O 1
ATOM 6799 N N . SER C 1 226 ? 65.60446 52.42067 22.74166 1.000 30.54947 197 SER C N 1
ATOM 6800 C CA . SER C 1 226 ? 65.92801 53.81588 23.02196 1.000 30.28839 197 SER C CA 1
ATOM 6801 C C . SER C 1 226 ? 67.22750 54.30425 22.39585 1.000 24.92340 197 SER C C 1
ATOM 6802 O O . SER C 1 226 ? 67.46625 55.51559 22.40061 1.000 26.30922 197 SER C O 1
ATOM 6805 N N . ARG C 1 227 ? 68.08033 53.41926 21.88519 1.000 22.34730 198 ARG C N 1
ATOM 6806 C CA . ARG C 1 227 ? 69.37474 53.83371 21.34526 1.000 28.73913 198 ARG C CA 1
ATOM 6807 C C . ARG C 1 227 ? 69.79601 52.92506 20.20820 1.000 24.88422 198 ARG C C 1
ATOM 6808 O O . ARG C 1 227 ? 69.41682 51.75218 20.14363 1.000 24.45550 198 ARG C O 1
ATOM 6816 N N . ILE C 1 228 ? 70.62469 53.47730 19.33211 1.000 23.80586 199 ILE C N 1
ATOM 6817 C CA . ILE C 1 228 ? 71.32907 52.71700 18.31009 1.000 23.72140 199 ILE C CA 1
ATOM 6818 C C . ILE C 1 228 ? 72.81868 52.75200 18.64512 1.000 28.54031 199 ILE C C 1
ATOM 6819 O O . ILE C 1 228 ? 73.37114 53.81303 18.96192 1.000 29.07484 199 ILE C O 1
ATOM 6824 N N . LEU C 1 229 ? 73.46035 51.58777 18.60198 1.000 26.17606 200 LEU C N 1
ATOM 6825 C CA . LEU C 1 229 ? 74.77076 51.40043 19.19033 1.000 25.95319 200 LEU C CA 1
ATOM 6826 C C . LEU C 1 229 ? 75.63865 50.58664 18.24688 1.000 33.11147 200 LEU C C 1
ATOM 6827 O O . LEU C 1 229 ? 75.14600 49.92001 17.33410 1.000 30.48946 200 LEU C O 1
ATOM 6832 N N . LEU C 1 230 ? 76.94666 50.62840 18.49983 1.000 33.14556 201 LEU C N 1
ATOM 6833 C CA . LEU C 1 230 ? 77.91756 49.73915 17.86971 1.000 27.35925 201 LEU C CA 1
ATOM 6834 C C . LEU C 1 230 ? 78.83511 49.18383 18.95424 1.000 31.73673 201 LEU C C 1
ATOM 6835 O O . LEU C 1 230 ? 79.30603 49.93796 19.81460 1.000 33.85635 201 LEU C O 1
ATOM 6840 N N . PHE C 1 231 ? 79.08546 47.87374 18.91482 1.000 24.89829 202 PHE C N 1
ATOM 6841 C CA . PHE C 1 231 ? 80.02436 47.21513 19.82211 1.000 25.23532 202 PHE C CA 1
ATOM 6842 C C . PHE C 1 231 ? 81.16638 46.59930 19.02757 1.000 25.27711 202 PHE C C 1
ATOM 6843 O O . PHE C 1 231 ? 80.93763 45.96093 17.99571 1.000 34.04602 202 PHE C O 1
ATOM 6851 N N . ASN C 1 232 ? 82.39953 46.77763 19.49024 1.000 28.15648 203 ASN C N 1
ATOM 6852 C CA . ASN C 1 232 ? 83.41251 45.95358 18.85952 1.000 32.25913 203 ASN C CA 1
ATOM 6853 C C . ASN C 1 232 ? 83.29417 44.53225 19.39934 1.000 32.48195 203 ASN C C 1
ATOM 6854 O O . ASN C 1 232 ? 82.58159 44.27563 20.37045 1.000 30.73688 203 ASN C O 1
ATOM 6859 N N . THR C 1 233 ? 83.98081 43.59193 18.74962 1.000 30.27391 204 THR C N 1
ATOM 6860 C CA . THR C 1 233 ? 83.86621 42.18350 19.11823 1.000 31.27285 204 THR C CA 1
ATOM 6861 C C . THR C 1 233 ? 85.14231 41.63687 19.75069 1.000 29.64832 204 THR C C 1
ATOM 6862 O O . THR C 1 233 ? 85.35706 40.42421 19.72910 1.000 29.78929 204 THR C O 1
ATOM 6866 N N . THR C 1 234 ? 85.98782 42.50553 20.32393 1.000 29.29961 205 THR C N 1
ATOM 6867 C CA . THR C 1 234 ? 87.19793 42.07971 21.02635 1.000 33.06345 205 THR C CA 1
ATOM 6868 C C . THR C 1 234 ? 86.92361 41.41411 22.36596 1.000 43.01781 205 THR C C 1
ATOM 6869 O O . THR C 1 234 ? 87.86512 40.86304 22.95299 1.000 45.07561 205 THR C O 1
ATOM 6873 N N . GLY C 1 235 ? 85.68793 41.49361 22.88181 1.000 41.24891 206 GLY C N 1
ATOM 6874 C CA . GLY C 1 235 ? 85.39187 41.09000 24.24649 1.000 36.72191 206 GLY C CA 1
ATOM 6875 C C . GLY C 1 235 ? 86.05806 41.91078 25.34027 1.000 46.71280 206 GLY C C 1
ATOM 6876 O O . GLY C 1 235 ? 85.96178 41.53141 26.51085 1.000 49.82042 206 GLY C O 1
ATOM 6877 N N . ARG C 1 236 ? 86.71981 43.03174 25.01501 1.000 44.98767 207 ARG C N 1
ATOM 6878 C CA . ARG C 1 236 ? 87.40271 43.85040 26.01703 1.000 49.25169 207 ARG C CA 1
ATOM 6879 C C . ARG C 1 236 ? 86.71638 45.19828 26.23896 1.000 43.35440 207 ARG C C 1
ATOM 6880 O O . ARG C 1 236 ? 87.33311 46.12919 26.76101 1.000 32.79103 207 ARG C O 1
ATOM 6888 N N . ASN C 1 237 ? 85.44997 45.31807 25.87611 1.000 43.86915 208 ASN C N 1
ATOM 6889 C CA . ASN C 1 237 ? 84.77781 46.60697 25.87567 1.000 46.43721 208 ASN C CA 1
ATOM 6890 C C . ASN C 1 237 ? 84.16883 46.98492 27.22680 1.000 50.49743 208 ASN C C 1
ATOM 6891 O O . ASN C 1 237 ? 83.51173 48.02898 27.31500 1.000 44.39373 208 ASN C O 1
ATOM 6896 N N . ARG C 1 238 ? 84.35171 46.17067 28.27169 1.000 46.92649 209 ARG C N 1
ATOM 6897 C CA . ARG C 1 238 ? 83.90794 46.51854 29.63141 1.000 41.35053 209 ARG C CA 1
ATOM 6898 C C . ARG C 1 238 ? 82.39570 46.77425 29.71255 1.000 38.04496 209 ARG C C 1
ATOM 6899 O O . ARG C 1 238 ? 81.92090 47.56228 30.53048 1.000 33.87202 209 ARG C O 1
ATOM 6907 N N . GLY C 1 239 ? 81.61485 46.10788 28.87567 1.000 33.08366 210 GLY C N 1
ATOM 6908 C CA . GLY C 1 239 ? 80.18492 46.27842 28.91283 1.000 34.38526 210 GLY C CA 1
ATOM 6909 C C . GLY C 1 239 ? 79.66806 47.52304 28.23426 1.000 32.52140 210 GLY C C 1
ATOM 6910 O O . GLY C 1 239 ? 78.46438 47.77501 28.28924 1.000 32.99516 210 GLY C O 1
ATOM 6911 N N . ARG C 1 240 ? 80.51402 48.28487 27.58452 1.000 30.01331 211 ARG C N 1
ATOM 6912 C CA . ARG C 1 240 ? 80.11294 49.56542 27.03015 1.000 26.18972 211 ARG C CA 1
ATOM 6913 C C . ARG C 1 240 ? 80.15686 49.54872 25.50578 1.000 28.00805 211 ARG C C 1
ATOM 6914 O O . ARG C 1 240 ? 80.86931 48.74164 24.90136 1.000 26.14563 211 ARG C O 1
ATOM 6922 N N . PRO C 1 241 ? 79.36736 50.37947 24.83634 1.000 30.57139 212 PRO C N 1
ATOM 6923 C CA . PRO C 1 241 ? 79.44642 50.40287 23.37563 1.000 25.70049 212 PRO C CA 1
ATOM 6924 C C . PRO C 1 241 ? 80.74157 51.07214 22.94554 1.000 29.17942 212 PRO C C 1
ATOM 6925 O O . PRO C 1 241 ? 81.40449 51.76890 23.71773 1.000 28.28760 212 PRO C O 1
ATOM 6929 N N . SER C 1 242 ? 81.10706 50.83139 21.69321 1.000 24.17097 213 SER C N 1
ATOM 6930 C CA . SER C 1 242 ? 82.24150 51.50444 21.08944 1.000 27.74730 213 SER C CA 1
ATOM 6931 C C . SER C 1 242 ? 81.82540 52.76848 20.35696 1.000 30.37641 213 SER C C 1
ATOM 6932 O O . SER C 1 242 ? 82.62064 53.70228 20.24511 1.000 35.12509 213 SER C O 1
ATOM 6935 N N . LEU C 1 243 ? 80.59185 52.82211 19.87412 1.000 25.85558 214 LEU C N 1
ATOM 6936 C CA . LEU C 1 243 ? 80.01317 54.01543 19.26990 1.000 30.34981 214 LEU C CA 1
ATOM 6937 C C . LEU C 1 243 ? 78.56101 54.10841 19.69116 1.000 30.94397 214 LEU C C 1
ATOM 6938 O O . LEU C 1 243 ? 77.85564 53.09477 19.69837 1.000 26.21708 214 LEU C O 1
ATOM 6943 N N . VAL C 1 244 ? 78.11585 55.30924 20.04245 1.000 33.21948 215 VAL C N 1
ATOM 6944 C CA . VAL C 1 244 ? 76.69070 55.59262 20.16193 1.000 34.14229 215 VAL C CA 1
ATOM 6945 C C . VAL C 1 244 ? 76.26148 56.20189 18.83072 1.000 30.20783 215 VAL C C 1
ATOM 6946 O O . VAL C 1 244 ? 76.64007 57.32859 18.50202 1.000 36.70010 215 VAL C O 1
ATOM 6950 N N . LEU C 1 245 ? 75.51909 55.43233 18.03375 1.000 24.87703 216 LEU C N 1
ATOM 6951 C CA . LEU C 1 245 ? 75.10734 55.89601 16.71459 1.000 29.97177 216 LEU C CA 1
ATOM 6952 C C . LEU C 1 245 ? 73.90313 56.82235 16.80009 1.000 37.56221 216 LEU C C 1
ATOM 6953 O O . LEU C 1 245 ? 73.79688 57.78534 16.02806 1.000 30.57845 216 LEU C O 1
ATOM 6958 N N . ASN C 1 246 ? 72.99306 56.54520 17.72926 1.000 32.14600 217 ASN C N 1
ATOM 6959 C CA . ASN C 1 246 ? 71.85245 57.41608 17.97168 1.000 30.43981 217 ASN C CA 1
ATOM 6960 C C . ASN C 1 246 ? 71.53182 57.35136 19.45614 1.000 37.49137 217 ASN C C 1
ATOM 6961 O O . ASN C 1 246 ? 71.16337 56.28705 19.96879 1.000 31.71832 217 ASN C O 1
ATOM 6966 N N . SER C 1 247 ? 71.67899 58.48076 20.14283 1.000 25.60162 218 SER C N 1
ATOM 6967 C CA . SER C 1 247 ? 71.54627 58.50494 21.58730 1.000 25.78913 218 SER C CA 1
ATOM 6968 C C . SER C 1 247 ? 70.14638 58.90047 22.04666 1.000 30.38070 218 SER C C 1
ATOM 6969 O O . SER C 1 247 ? 69.87358 58.86338 23.25250 1.000 29.43284 218 SER C O 1
ATOM 6972 N N . LYS C 1 248 ? 69.25311 59.26006 21.11746 1.000 33.73331 219 LYS C N 1
ATOM 6973 C CA . LYS C 1 248 ? 67.92273 59.73883 21.45492 1.000 33.76746 219 LYS C CA 1
ATOM 6974 C C . LYS C 1 248 ? 66.79393 58.79476 21.04302 1.000 33.01829 219 LYS C C 1
ATOM 6975 O O . LYS C 1 248 ? 65.66535 58.96175 21.51893 1.000 34.04082 219 LYS C O 1
ATOM 6981 N N . ASN C 1 249 ? 67.05382 57.82304 20.17141 1.000 27.94293 220 ASN C N 1
ATOM 6982 C CA . ASN C 1 249 ? 66.00817 56.92510 19.69595 1.000 29.70167 220 ASN C CA 1
ATOM 6983 C C . ASN C 1 249 ? 66.61597 55.56829 19.39450 1.000 31.16716 220 ASN C C 1
ATOM 6984 O O . ASN C 1 249 ? 67.79243 55.46455 19.04588 1.000 32.10212 220 ASN C O 1
ATOM 6989 N N . GLY C 1 250 ? 65.80141 54.53309 19.54630 1.000 26.70399 221 GLY C N 1
ATOM 6990 C CA . GLY C 1 250 ? 66.20036 53.18531 19.20024 1.000 27.77274 221 GLY C CA 1
ATOM 6991 C C . GLY C 1 250 ? 65.36058 52.65088 18.06324 1.000 22.28723 221 GLY C C 1
ATOM 6992 O O . GLY C 1 250 ? 64.88846 53.43131 17.23402 1.000 29.77361 221 GLY C O 1
ATOM 6993 N N . LEU C 1 251 ? 65.18357 51.33154 17.98727 1.000 28.32094 222 LEU C N 1
ATOM 6994 C CA . LEU C 1 251 ? 64.42512 50.70878 16.90382 1.000 31.62135 222 LEU C CA 1
ATOM 6995 C C . LEU C 1 251 ? 63.37315 49.73697 17.44001 1.000 29.99715 222 LEU C C 1
ATOM 6996 O O . LEU C 1 251 ? 63.53286 49.13939 18.51060 1.000 26.43148 222 LEU C O 1
ATOM 7001 N N . ASP C 1 252 ? 62.30289 49.56153 16.67318 1.000 24.79289 223 ASP C N 1
ATOM 7002 C CA . ASP C 1 252 ? 61.40118 48.45624 16.96201 1.000 29.17116 223 ASP C CA 1
ATOM 7003 C C . ASP C 1 252 ? 61.99214 47.15473 16.43581 1.000 30.18627 223 ASP C C 1
ATOM 7004 O O . ASP C 1 252 ? 62.89836 47.14586 15.60107 1.000 26.78961 223 ASP C O 1
ATOM 7009 N N . LEU C 1 253 ? 61.46816 46.04407 16.94618 1.000 26.83616 224 LEU C N 1
ATOM 7010 C CA . LEU C 1 253 ? 61.87765 44.73614 16.46379 1.000 23.74281 224 LEU C CA 1
ATOM 7011 C C . LEU C 1 253 ? 61.77545 44.66435 14.93998 1.000 28.77114 224 LEU C C 1
ATOM 7012 O O . LEU C 1 253 ? 60.79014 45.11682 14.34528 1.000 31.59690 224 LEU C O 1
ATOM 7017 N N . ASN C 1 254 ? 62.80774 44.11558 14.30189 1.000 23.81791 225 ASN C N 1
ATOM 7018 C CA . ASN C 1 254 ? 62.85570 43.91600 12.84973 1.000 28.13779 225 ASN C CA 1
ATOM 7019 C C . ASN C 1 254 ? 62.91872 45.21309 12.03981 1.000 29.52850 225 ASN C C 1
ATOM 7020 O O . ASN C 1 254 ? 62.69077 45.16863 10.81649 1.000 26.76361 225 ASN C O 1
ATOM 7025 N N . CYS C 1 255 ? 63.18284 46.36713 12.66709 1.000 21.09888 226 CYS C N 1
ATOM 7026 C CA . CYS C 1 255 ? 63.30116 47.63316 11.95020 1.000 29.21280 226 CYS C CA 1
ATOM 7027 C C . CYS C 1 255 ? 64.74603 48.03040 11.69156 1.000 28.56772 226 CYS C C 1
ATOM 7028 O O . CYS C 1 255 ? 65.01428 49.17354 11.29609 1.000 31.61111 226 CYS C O 1
ATOM 7031 N N . GLY C 1 256 ? 65.67396 47.11148 11.89701 1.000 20.39498 227 GLY C N 1
ATOM 7032 C CA . GLY C 1 256 ? 67.03669 47.28360 11.45644 1.000 24.71396 227 GLY C CA 1
ATOM 7033 C C . GLY C 1 256 ? 67.37990 46.18381 10.47761 1.000 24.42916 227 GLY C C 1
ATOM 7034 O O . GLY C 1 256 ? 66.80432 45.10266 10.51473 1.000 27.04611 227 GLY C O 1
ATOM 7035 N N . SER C 1 257 ? 68.33162 46.47000 9.60348 1.000 27.64158 228 SER C N 1
ATOM 7036 C CA . SER C 1 257 ? 68.78948 45.49719 8.63435 1.000 27.88726 228 SER C CA 1
ATOM 7037 C C . SER C 1 257 ? 70.22413 45.85393 8.27603 1.000 33.13454 228 SER C C 1
ATOM 7038 O O . SER C 1 257 ? 70.71992 46.92542 8.62172 1.000 35.68301 228 SER C O 1
ATOM 7041 N N . PHE C 1 258 ? 70.89658 44.93665 7.59048 1.000 32.58549 229 PHE C N 1
ATOM 7042 C CA . PHE C 1 258 ? 72.30639 45.09841 7.28436 1.000 27.37010 229 PHE C CA 1
ATOM 7043 C C . PHE C 1 258 ? 72.52324 44.90048 5.79523 1.000 31.62329 229 PHE C C 1
ATOM 7044 O O . PHE C 1 258 ? 71.96244 43.98421 5.19432 1.000 28.69347 229 PHE C O 1
ATOM 7052 N N . ASN C 1 259 ? 73.33097 45.77241 5.19869 1.000 33.43857 230 ASN C N 1
ATOM 7053 C CA . ASN C 1 259 ? 73.56469 45.73610 3.76188 1.000 36.36658 230 ASN C CA 1
ATOM 7054 C C . ASN C 1 259 ? 74.99419 45.24346 3.52597 1.000 38.79308 230 ASN C C 1
ATOM 7055 O O . ASN C 1 259 ? 75.94802 46.03064 3.62257 1.000 28.84195 230 ASN C O 1
ATOM 7060 N N . PRO C 1 260 ? 75.19512 43.95866 3.22951 1.000 38.78451 231 PRO C N 1
ATOM 7061 C CA . PRO C 1 260 ? 76.56256 43.46466 2.99052 1.000 36.14632 231 PRO C CA 1
ATOM 7062 C C . PRO C 1 260 ? 77.28228 44.18949 1.86301 1.000 40.97838 231 PRO C C 1
ATOM 7063 O O . PRO C 1 260 ? 78.49787 44.38054 1.94167 1.000 38.42952 231 PRO C O 1
ATOM 7067 N N . ALA C 1 261 ? 76.57144 44.61928 0.82009 1.000 40.40433 232 ALA C N 1
ATOM 7068 C CA . ALA C 1 261 ? 77.24251 45.27057 -0.29533 1.000 43.45332 232 ALA C CA 1
ATOM 7069 C C . ALA C 1 261 ? 77.87253 46.59470 0.11118 1.000 44.73643 232 ALA C C 1
ATOM 7070 O O . ALA C 1 261 ? 78.84235 47.02877 -0.50968 1.000 48.08283 232 ALA C O 1
ATOM 7072 N N . THR C 1 262 ? 77.34618 47.26407 1.12876 1.000 38.52590 233 THR C N 1
ATOM 7073 C CA . THR C 1 262 ? 77.88320 48.56628 1.50091 1.000 41.87677 233 THR C CA 1
ATOM 7074 C C . THR C 1 262 ? 78.48978 48.56599 2.89543 1.000 46.60659 233 THR C C 1
ATOM 7075 O O . THR C 1 262 ? 79.05146 49.58463 3.31670 1.000 43.32043 233 THR C O 1
ATOM 7079 N N . ASN C 1 263 ? 78.38897 47.44816 3.61547 1.000 46.76848 234 ASN C N 1
ATOM 7080 C CA . ASN C 1 263 ? 78.83437 47.34456 4.99941 1.000 39.20197 234 ASN C CA 1
ATOM 7081 C C . ASN C 1 263 ? 78.11401 48.36059 5.88018 1.000 38.54046 234 ASN C C 1
ATOM 7082 O O . ASN C 1 263 ? 78.69585 48.93834 6.80180 1.000 36.70138 234 ASN C O 1
ATOM 7087 N N . GLU C 1 264 ? 76.82729 48.57543 5.60314 1.000 37.61929 235 GLU C N 1
ATOM 7088 C CA . GLU C 1 264 ? 76.04514 49.59609 6.29165 1.000 32.07825 235 GLU C CA 1
ATOM 7089 C C . GLU C 1 264 ? 74.88895 49.00023 7.08696 1.000 30.91263 235 GLU C C 1
ATOM 7090 O O . GLU C 1 264 ? 74.25663 48.01747 6.67493 1.000 32.87476 235 GLU C O 1
ATOM 7096 N N . PHE C 1 265 ? 74.62126 49.63184 8.22204 1.000 33.54926 236 PHE C N 1
ATOM 7097 C CA . PHE C 1 265 ? 73.48104 49.33751 9.07741 1.000 34.40764 236 PHE C CA 1
ATOM 7098 C C . PHE C 1 265 ? 72.33683 50.25378 8.66328 1.000 34.64721 236 PHE C C 1
ATOM 7099 O O . PHE C 1 265 ? 72.51449 51.47331 8.57943 1.000 37.84584 236 PHE C O 1
ATOM 7107 N N . ILE C 1 266 ? 71.18259 49.66776 8.36973 1.000 36.26202 237 ILE C N 1
ATOM 7108 C CA . ILE C 1 266 ? 70.01034 50.40527 7.90821 1.000 34.30657 237 ILE C CA 1
ATOM 7109 C C . ILE C 1 266 ? 68.99920 50.42509 9.04402 1.000 36.00978 237 ILE C C 1
ATOM 7110 O O . ILE C 1 266 ? 68.66322 49.37113 9.59903 1.000 36.29217 237 ILE C O 1
ATOM 7115 N N . CYS C 1 267 ? 68.53536 51.61922 9.40819 1.000 33.16214 238 CYS C N 1
ATOM 7116 C CA . CYS C 1 267 ? 67.68678 51.80533 10.58098 1.000 35.41209 238 CYS C CA 1
ATOM 7117 C C . CYS C 1 267 ? 66.41942 52.54851 10.19913 1.000 39.59584 238 CYS C C 1
ATOM 7118 O O . CYS C 1 267 ? 66.47335 53.66212 9.66744 1.000 41.74553 238 CYS C O 1
ATOM 7121 N N . CYS C 1 268 ? 65.29021 51.95719 10.51395 1.000 33.00916 239 CYS C N 1
ATOM 7122 C CA . CYS C 1 268 ? 64.00201 52.52600 10.17097 1.000 36.40207 239 CYS C CA 1
ATOM 7123 C C . CYS C 1 268 ? 63.31460 53.02431 11.44226 1.000 32.43902 239 CYS C C 1
ATOM 7124 O O . CYS C 1 268 ? 62.82903 52.22293 12.24949 1.000 37.45585 239 CYS C O 1
ATOM 7127 N N . LEU C 1 269 ? 63.27453 54.34621 11.61214 1.000 34.75263 240 LEU C N 1
ATOM 7128 C CA . LEU C 1 269 ? 62.51595 55.00004 12.66703 1.000 40.58419 240 LEU C CA 1
ATOM 7129 C C . LEU C 1 269 ? 61.13299 55.35567 12.12209 1.000 56.96677 240 LEU C C 1
ATOM 7130 O O . LEU C 1 269 ? 60.77062 54.98201 11.00170 1.000 58.88545 240 LEU C O 1
ATOM 7135 N N . SER C 1 270 ? 60.34067 56.10251 12.89292 1.000 56.38168 241 SER C N 1
ATOM 7136 C CA . SER C 1 270 ? 58.96477 56.32231 12.45803 1.000 66.72329 241 SER C CA 1
ATOM 7137 C C . SER C 1 270 ? 58.87405 57.27107 11.27546 1.000 61.89163 241 SER C C 1
ATOM 7138 O O . SER C 1 270 ? 57.89258 57.21063 10.52685 1.000 73.06059 241 SER C O 1
ATOM 7141 N N . ASN C 1 271 ? 59.86953 58.13088 11.08067 1.000 50.30636 242 ASN C N 1
ATOM 7142 C CA . ASN C 1 271 ? 59.82268 59.11980 10.01813 1.000 51.83540 242 ASN C CA 1
ATOM 7143 C C . ASN C 1 271 ? 61.08220 59.16375 9.18050 1.000 49.14566 242 ASN C C 1
ATOM 7144 O O . ASN C 1 271 ? 61.14651 59.95590 8.23303 1.000 56.24781 242 ASN C O 1
ATOM 7149 N N . PHE C 1 272 ? 62.08737 58.36198 9.50807 1.000 43.87363 243 PHE C N 1
ATOM 7150 C CA . PHE C 1 272 ? 63.39128 58.49048 8.88450 1.000 44.23564 243 PHE C CA 1
ATOM 7151 C C . PHE C 1 272 ? 63.97413 57.10569 8.68372 1.000 45.93226 243 PHE C C 1
ATOM 7152 O O . PHE C 1 272 ? 63.68330 56.17288 9.44091 1.000 43.60572 243 PHE C O 1
ATOM 7160 N N . ILE C 1 273 ? 64.78423 56.97736 7.64248 1.000 41.90915 244 ILE C N 1
ATOM 7161 C CA . ILE C 1 273 ? 65.69057 55.84863 7.49629 1.000 42.05069 244 ILE C CA 1
ATOM 7162 C C . ILE C 1 273 ? 67.09439 56.38923 7.67514 1.000 37.25518 244 ILE C C 1
ATOM 7163 O O . ILE C 1 273 ? 67.50071 57.31489 6.96470 1.000 44.89171 244 ILE C O 1
ATOM 7168 N N . GLU C 1 274 ? 67.82585 55.83357 8.62826 1.000 38.27779 245 GLU C N 1
ATOM 7169 C CA . GLU C 1 274 ? 69.21877 56.19293 8.85111 1.000 41.30022 245 GLU C CA 1
ATOM 7170 C C . GLU C 1 274 ? 70.11225 55.04747 8.39532 1.000 39.95759 245 GLU C C 1
ATOM 7171 O O . GLU C 1 274 ? 69.76427 53.86994 8.55537 1.000 37.41322 245 GLU C O 1
ATOM 7177 N N . PHE C 1 275 ? 71.25898 55.40178 7.82329 1.000 33.57523 246 PHE C N 1
ATOM 7178 C CA . PHE C 1 275 ? 72.27306 54.45084 7.39414 1.000 33.90404 246 PHE C CA 1
ATOM 7179 C C . PHE C 1 275 ? 73.52888 54.70950 8.21474 1.000 39.77251 246 PHE C C 1
ATOM 7180 O O . PHE C 1 275 ? 73.96521 55.85773 8.31569 1.000 46.88043 246 PHE C O 1
ATOM 7188 N N . PHE C 1 276 ? 74.10797 53.66113 8.80386 1.000 32.09064 247 PHE C N 1
ATOM 7189 C CA . PHE C 1 276 ? 75.34281 53.81238 9.57274 1.000 34.48344 247 PHE C CA 1
ATOM 7190 C C . PHE C 1 276 ? 76.40417 52.82754 9.09933 1.000 40.74289 247 PHE C C 1
ATOM 7191 O O . PHE C 1 276 ? 76.10977 51.65670 8.83158 1.000 38.73245 247 PHE C O 1
ATOM 7199 N N . SER C 1 277 ? 77.64160 53.30560 9.02224 1.000 41.58159 248 SER C N 1
ATOM 7200 C CA . SER C 1 277 ? 78.80847 52.46731 8.79583 1.000 40.43644 248 SER C CA 1
ATOM 7201 C C . SER C 1 277 ? 79.52715 52.22276 10.11778 1.000 35.47790 248 SER C C 1
ATOM 7202 O O . SER C 1 277 ? 79.23713 52.87057 11.13069 1.000 36.05773 248 SER C O 1
ATOM 7205 N N . SER C 1 278 ? 80.49056 51.28405 10.08813 1.000 50.04317 249 SER C N 1
ATOM 7206 C CA . SER C 1 278 ? 81.29079 50.95764 11.27450 1.000 51.20819 249 SER C CA 1
ATOM 7207 C C . SER C 1 278 ? 82.08079 52.15071 11.79282 1.000 60.58635 249 SER C C 1
ATOM 7208 O O . SER C 1 278 ? 82.41607 52.19683 12.98068 1.000 63.86901 249 SER C O 1
ATOM 7211 N N . SER C 1 279 ? 82.44178 53.09112 10.92477 1.000 62.33870 250 SER C N 1
ATOM 7212 C CA . SER C 1 279 ? 83.16340 54.26916 11.38615 1.000 74.72377 250 SER C CA 1
ATOM 7213 C C . SER C 1 279 ? 82.23320 55.31555 11.96676 1.000 75.02950 250 SER C C 1
ATOM 7214 O O . SER C 1 279 ? 82.68549 56.40893 12.31798 1.000 83.27395 250 SER C O 1
ATOM 7217 N N . GLY C 1 280 ? 80.94857 55.00416 12.07429 1.000 64.81425 251 GLY C N 1
ATOM 7218 C CA . GLY C 1 280 ? 79.99427 55.94236 12.59871 1.000 63.74811 251 GLY C CA 1
ATOM 7219 C C . GLY C 1 280 ? 79.48531 56.94521 11.60367 1.000 71.42904 251 GLY C C 1
ATOM 7220 O O . GLY C 1 280 ? 78.68220 57.80310 11.98399 1.000 83.96248 251 GLY C O 1
ATOM 7221 N N . LYS C 1 281 ? 79.92383 56.87382 10.34587 1.000 75.54628 252 LYS C N 1
ATOM 7222 C CA . LYS C 1 281 ? 79.35179 57.71426 9.30420 1.000 74.35223 252 LYS C CA 1
ATOM 7223 C C . LYS C 1 281 ? 77.83991 57.49720 9.23892 1.000 66.54375 252 LYS C C 1
ATOM 7224 O O . LYS C 1 281 ? 77.28795 56.56354 9.82766 1.000 58.97849 252 LYS C O 1
ATOM 7230 N N . LYS C 1 282 ? 77.17055 58.36691 8.49064 1.000 65.25236 253 LYS C N 1
ATOM 7231 C CA . LYS C 1 282 ? 75.72707 58.45095 8.60967 1.000 63.52754 253 LYS C CA 1
ATOM 7232 C C . LYS C 1 282 ? 75.11091 59.27915 7.48810 1.000 66.23134 253 LYS C C 1
ATOM 7233 O O . LYS C 1 282 ? 75.51714 60.42294 7.26429 1.000 80.24535 253 LYS C O 1
ATOM 7239 N N . HIS C 1 283 ? 74.13294 58.72138 6.77888 1.000 56.99216 254 HIS C N 1
ATOM 7240 C CA . HIS C 1 283 ? 73.24026 59.52144 5.95415 1.000 61.27040 254 HIS C CA 1
ATOM 7241 C C . HIS C 1 283 ? 71.80065 59.06604 6.19455 1.000 54.20343 254 HIS C C 1
ATOM 7242 O O . HIS C 1 283 ? 71.55310 58.01591 6.79097 1.000 55.35794 254 HIS C O 1
ATOM 7249 N N . GLN C 1 284 ? 70.84156 59.88995 5.77944 1.000 53.80031 255 GLN C N 1
ATOM 7250 C CA . GLN C 1 284 ? 69.45444 59.63210 6.14866 1.000 54.28326 255 GLN C CA 1
ATOM 7251 C C . GLN C 1 284 ? 68.52514 60.36968 5.19863 1.000 55.29476 255 GLN C C 1
ATOM 7252 O O . GLN C 1 284 ? 68.92018 61.34873 4.56360 1.000 60.89828 255 GLN C O 1
ATOM 7258 N N . PHE C 1 285 ? 67.28345 59.88217 5.10502 1.000 51.81256 256 PHE C N 1
ATOM 7259 C CA . PHE C 1 285 ? 66.23012 60.58254 4.37087 1.000 55.21552 256 PHE C CA 1
ATOM 7260 C C . PHE C 1 285 ? 64.87957 60.27999 5.00728 1.000 51.65528 256 PHE C C 1
ATOM 7261 O O . PHE C 1 285 ? 64.69833 59.25029 5.66056 1.000 51.85946 256 PHE C O 1
ATOM 7269 N N . ALA C 1 286 ? 63.93948 61.20122 4.81542 1.000 53.78075 257 ALA C N 1
ATOM 7270 C CA . ALA C 1 286 ? 62.64632 61.13702 5.47429 1.000 52.91270 257 ALA C CA 1
ATOM 7271 C C . ALA C 1 286 ? 61.68458 60.25463 4.68905 1.000 54.06895 257 ALA C C 1
ATOM 7272 O O . ALA C 1 286 ? 61.78638 60.11689 3.46756 1.000 56.60605 257 ALA C O 1
ATOM 7274 N N . PHE C 1 287 ? 60.75168 59.64142 5.41082 1.000 52.54814 258 PHE C N 1
ATOM 7275 C CA . PHE C 1 287 ? 59.77761 58.75034 4.80162 1.000 53.68961 258 PHE C CA 1
ATOM 7276 C C . PHE C 1 287 ? 58.66901 58.48421 5.81297 1.000 61.63527 258 PHE C C 1
ATOM 7277 O O . PHE C 1 287 ? 58.94857 58.24982 6.99020 1.000 66.26319 258 PHE C O 1
ATOM 7285 N N . ASP C 1 288 ? 57.41556 58.54806 5.35601 1.000 65.87889 259 ASP C N 1
ATOM 7286 C CA . ASP C 1 288 ? 56.28349 58.23917 6.22176 1.000 73.62530 259 ASP C CA 1
ATOM 7287 C C . ASP C 1 288 ? 56.25773 56.75257 6.57115 1.000 75.24190 259 ASP C C 1
ATOM 7288 O O . ASP C 1 288 ? 55.68356 55.94009 5.83622 1.000 71.79945 259 ASP C O 1
ATOM 7293 N N . LEU C 1 289 ? 56.86341 56.39017 7.70445 1.000 75.78909 260 LEU C N 1
ATOM 7294 C CA . LEU C 1 289 ? 56.98508 54.99680 8.12232 1.000 66.93396 260 LEU C CA 1
ATOM 7295 C C . LEU C 1 289 ? 56.27945 54.71906 9.44260 1.000 65.93024 260 LEU C C 1
ATOM 7296 O O . LEU C 1 289 ? 56.61608 53.74021 10.11754 1.000 63.86600 260 LEU C O 1
ATOM 7301 N N . SER C 1 290 ? 55.31193 55.55758 9.82489 1.000 61.51086 261 SER C N 1
ATOM 7302 C CA . SER C 1 290 ? 54.65899 55.39788 11.11991 1.000 63.84172 261 SER C CA 1
ATOM 7303 C C . SER C 1 290 ? 54.03712 54.01357 11.26595 1.000 63.92668 261 SER C C 1
ATOM 7304 O O . SER C 1 290 ? 54.04878 53.42983 12.35696 1.000 65.43884 261 SER C O 1
ATOM 7307 N N . LEU C 1 291 ? 53.49480 53.46821 10.18089 1.000 59.72411 262 LEU C N 1
ATOM 7308 C CA . LEU C 1 291 ? 52.83477 52.17493 10.23309 1.000 58.94856 262 LEU C CA 1
ATOM 7309 C C . LEU C 1 291 ? 53.80003 51.01805 10.03712 1.000 52.92648 262 LEU C C 1
ATOM 7310 O O . LEU C 1 291 ? 53.34866 49.88915 9.81824 1.000 53.07979 262 LEU C O 1
ATOM 7315 N N . ARG C 1 292 ? 55.10822 51.26928 10.12787 1.000 51.19934 263 ARG C N 1
ATOM 7316 C CA . ARG C 1 292 ? 56.10512 50.25085 9.81300 1.000 52.70429 263 ARG C CA 1
ATOM 7317 C C . ARG C 1 292 ? 55.96679 49.04645 10.73496 1.000 54.89121 263 ARG C C 1
ATOM 7318 O O . ARG C 1 292 ? 55.57754 49.15240 11.90448 1.000 57.11686 263 ARG C O 1
ATOM 7326 N N . LYS C 1 293 ? 56.27260 47.88668 10.18918 1.000 49.57064 264 LYS C N 1
ATOM 7327 C CA . LYS C 1 293 ? 56.32856 46.68612 10.99754 1.000 56.47712 264 LYS C CA 1
ATOM 7328 C C . LYS C 1 293 ? 57.64874 45.94613 10.86721 1.000 53.52342 264 LYS C C 1
ATOM 7329 O O . LYS C 1 293 ? 57.97585 45.15761 11.76174 1.000 55.45801 264 LYS C O 1
ATOM 7335 N N . ARG C 1 294 ? 58.45321 46.23812 9.84004 1.000 44.07332 265 ARG C N 1
ATOM 7336 C CA . ARG C 1 294 ? 59.49267 45.32577 9.39988 1.000 40.50869 265 ARG C CA 1
ATOM 7337 C C . ARG C 1 294 ? 60.24239 45.89904 8.20434 1.000 40.34458 265 ARG C C 1
ATOM 7338 O O . ARG C 1 294 ? 59.60743 46.43990 7.29137 1.000 35.74719 265 ARG C O 1
ATOM 7346 N N . ILE C 1 295 ? 61.58071 45.82240 8.19100 1.000 30.22338 266 ILE C N 1
ATOM 7347 C CA . ILE C 1 295 ? 62.34703 46.17281 6.99701 1.000 31.72613 266 ILE C CA 1
ATOM 7348 C C . ILE C 1 295 ? 63.26853 45.01768 6.63809 1.000 33.57334 266 ILE C C 1
ATOM 7349 O O . ILE C 1 295 ? 63.54309 44.13430 7.45105 1.000 36.83216 266 ILE C O 1
ATOM 7354 N N . PHE C 1 296 ? 63.76829 45.04530 5.40488 1.000 31.80130 267 PHE C N 1
ATOM 7355 C CA . PHE C 1 296 ? 64.65739 43.98736 4.94424 1.000 35.18952 267 PHE C CA 1
ATOM 7356 C C . PHE C 1 296 ? 65.50023 44.51864 3.79739 1.000 40.53992 267 PHE C C 1
ATOM 7357 O O . PHE C 1 296 ? 64.95157 45.05713 2.82753 1.000 35.09119 267 PHE C O 1
ATOM 7365 N N . CYS C 1 297 ? 66.82654 44.36768 3.90837 1.000 32.23943 268 CYS C N 1
ATOM 7366 C CA . CYS C 1 297 ? 67.71677 44.78756 2.83171 1.000 31.35185 268 CYS C CA 1
ATOM 7367 C C . CYS C 1 297 ? 67.63253 43.79895 1.66857 1.000 34.52020 268 CYS C C 1
ATOM 7368 O O . CYS C 1 297 ? 67.89913 42.60739 1.84056 1.000 35.51628 268 CYS C O 1
ATOM 7371 N N . VAL C 1 298 ? 67.26525 44.29669 0.48688 1.000 32.90806 269 VAL C N 1
ATOM 7372 C CA . VAL C 1 298 ? 67.04443 43.46243 -0.69911 1.000 31.32435 269 VAL C CA 1
ATOM 7373 C C . VAL C 1 298 ? 68.32720 43.26612 -1.50170 1.000 34.16319 269 VAL C C 1
ATOM 7374 O O . VAL C 1 298 ? 68.61940 42.15675 -1.95409 1.000 32.56916 269 VAL C O 1
ATOM 7378 N N . ASP C 1 299 ? 69.08447 44.33897 -1.70164 1.000 33.66294 270 ASP C N 1
ATOM 7379 C CA . ASP C 1 299 ? 70.36176 44.33083 -2.40471 1.000 35.68937 270 ASP C CA 1
ATOM 7380 C C . ASP C 1 299 ? 71.07225 45.63353 -2.05543 1.000 39.74924 270 ASP C C 1
ATOM 7381 O O . ASP C 1 299 ? 70.64558 46.36177 -1.14998 1.000 36.93371 270 ASP C O 1
ATOM 7386 N N . LYS C 1 300 ? 72.12266 45.95469 -2.82308 1.000 38.54680 271 LYS C N 1
ATOM 7387 C CA . LYS C 1 300 ? 72.92075 47.15103 -2.55877 1.000 44.92699 271 LYS C CA 1
ATOM 7388 C C . LYS C 1 300 ? 72.06232 48.41262 -2.42388 1.000 41.84668 271 LYS C C 1
ATOM 7389 O O . LYS C 1 300 ? 72.34772 49.28142 -1.59209 1.000 44.80918 271 LYS C O 1
ATOM 7395 N N . ASP C 1 301 ? 71.00043 48.52845 -3.21741 1.000 37.83775 272 ASP C N 1
ATOM 7396 C CA . ASP C 1 301 ? 70.25203 49.77589 -3.29853 1.000 38.66724 272 ASP C CA 1
ATOM 7397 C C . ASP C 1 301 ? 68.85605 49.74314 -2.68259 1.000 42.43982 272 ASP C C 1
ATOM 7398 O O . ASP C 1 301 ? 68.32368 50.81313 -2.36683 1.000 46.12063 272 ASP C O 1
ATOM 7403 N N . HIS C 1 302 ? 68.24175 48.57151 -2.51761 1.000 34.82741 273 HIS C N 1
ATOM 7404 C CA . HIS C 1 302 ? 66.80795 48.49082 -2.26642 1.000 32.66437 273 HIS C CA 1
ATOM 7405 C C . HIS C 1 302 ? 66.50283 47.97733 -0.86305 1.000 32.07107 273 HIS C C 1
ATOM 7406 O O . HIS C 1 302 ? 67.15248 47.05988 -0.35224 1.000 35.72917 273 HIS C O 1
ATOM 7413 N N . ILE C 1 303 ? 65.47789 48.55465 -0.26228 1.000 28.53320 274 ILE C N 1
ATOM 7414 C CA . ILE C 1 303 ? 65.04483 48.20462 1.07169 1.000 26.25167 274 ILE C CA 1
ATOM 7415 C C . ILE C 1 303 ? 63.58255 47.80724 0.96519 1.000 29.15440 274 ILE C C 1
ATOM 7416 O O . ILE C 1 303 ? 62.76076 48.58180 0.46193 1.000 34.19796 274 ILE C O 1
ATOM 7421 N N . LEU C 1 304 ? 63.25395 46.61788 1.43997 1.000 29.37547 275 LEU C N 1
ATOM 7422 C CA . LEU C 1 304 ? 61.86278 46.19954 1.50646 1.000 32.97761 275 LEU C CA 1
ATOM 7423 C C . LEU C 1 304 ? 61.26663 46.66927 2.82491 1.000 37.87494 275 LEU C C 1
ATOM 7424 O O . LEU C 1 304 ? 61.90536 46.58267 3.87946 1.000 34.63957 275 LEU C O 1
ATOM 7429 N N . ILE C 1 305 ? 60.04221 47.17701 2.76323 1.000 31.90204 276 ILE C N 1
ATOM 7430 C CA . ILE C 1 305 ? 59.36962 47.70055 3.94250 1.000 36.30211 276 ILE C CA 1
ATOM 7431 C C . ILE C 1 305 ? 57.97807 47.09959 4.02510 1.000 33.05038 276 ILE C C 1
ATOM 7432 O O . ILE C 1 305 ? 57.24562 47.08600 3.02970 1.000 39.21388 276 ILE C O 1
ATOM 7437 N N . VAL C 1 306 ? 57.62372 46.59284 5.20696 1.000 34.84494 277 VAL C N 1
ATOM 7438 C CA . VAL C 1 306 ? 56.29095 46.06546 5.49887 1.000 36.37159 277 VAL C CA 1
ATOM 7439 C C . VAL C 1 306 ? 55.60059 47.02919 6.45473 1.000 36.94536 277 VAL C C 1
ATOM 7440 O O . VAL C 1 306 ? 56.14283 47.35425 7.51997 1.000 33.50119 277 VAL C O 1
ATOM 7444 N N . THR C 1 307 ? 54.42278 47.51425 6.06755 1.000 35.10183 278 THR C N 1
ATOM 7445 C CA . THR C 1 307 ? 53.60465 48.33111 6.95304 1.000 40.33968 278 THR C CA 1
ATOM 7446 C C . THR C 1 307 ? 52.29432 47.60705 7.21752 1.000 40.74787 278 THR C C 1
ATOM 7447 O O . THR C 1 307 ? 52.01449 46.56012 6.63422 1.000 42.33106 278 THR C O 1
ATOM 7451 N N . GLU C 1 308 ? 51.49243 48.17830 8.11173 1.000 37.33603 279 GLU C N 1
ATOM 7452 C CA . GLU C 1 308 ? 50.18529 47.64682 8.46402 1.000 49.14984 279 GLU C CA 1
ATOM 7453 C C . GLU C 1 308 ? 49.14394 48.73635 8.25268 1.000 51.50276 279 GLU C C 1
ATOM 7454 O O . GLU C 1 308 ? 49.39103 49.89991 8.57968 1.000 51.90476 279 GLU C O 1
ATOM 7460 N N . GLU C 1 309 ? 47.99059 48.37850 7.68400 1.000 52.49140 280 GLU C N 1
ATOM 7461 C CA . GLU C 1 309 ? 46.90981 49.35098 7.53506 1.000 58.27994 280 GLU C CA 1
ATOM 7462 C C . GLU C 1 309 ? 45.56635 48.62961 7.52845 1.000 59.88934 280 GLU C C 1
ATOM 7463 O O . GLU C 1 309 ? 45.49750 47.39733 7.58915 1.000 56.80713 280 GLU C O 1
ATOM 7469 N N . THR C 1 310 ? 44.49317 49.42014 7.45246 1.000 62.52461 281 THR C N 1
ATOM 7470 C CA . THR C 1 310 ? 43.12951 48.93782 7.68600 1.000 64.91309 281 THR C CA 1
ATOM 7471 C C . THR C 1 310 ? 42.38107 48.64917 6.38868 1.000 63.65203 281 THR C C 1
ATOM 7472 O O . THR C 1 310 ? 42.71023 47.70463 5.66945 1.000 59.85126 281 THR C O 1
ATOM 7474 N N . ILE C 1 326 ? 42.60379 44.47968 8.86448 1.000 67.35746 297 ILE C N 1
ATOM 7475 C CA . ILE C 1 326 ? 44.05305 44.68635 8.93938 1.000 70.57027 297 ILE C CA 1
ATOM 7476 C C . ILE C 1 326 ? 44.79126 43.93925 7.82893 1.000 70.34061 297 ILE C C 1
ATOM 7477 O O . ILE C 1 326 ? 44.71888 42.71021 7.73250 1.000 71.41356 297 ILE C O 1
ATOM 7479 N N . ILE C 1 327 ? 45.51203 44.69602 7.00149 1.000 62.59482 298 ILE C N 1
ATOM 7480 C CA . ILE C 1 327 ? 46.30553 44.15704 5.90430 1.000 54.06882 298 ILE C CA 1
ATOM 7481 C C . ILE C 1 327 ? 47.74972 44.61844 6.07258 1.000 40.85887 298 ILE C C 1
ATOM 7482 O O . ILE C 1 327 ? 48.04930 45.54185 6.82524 1.000 44.85734 298 ILE C O 1
ATOM 7487 N N . ASN C 1 328 ? 48.64574 43.96555 5.34596 1.000 36.84707 299 ASN C N 1
ATOM 7488 C CA . ASN C 1 328 ? 50.05445 44.34418 5.30213 1.000 36.88733 299 ASN C CA 1
ATOM 7489 C C . ASN C 1 328 ? 50.36408 44.89492 3.91954 1.000 39.50521 299 ASN C C 1
ATOM 7490 O O . ASN C 1 328 ? 50.06638 44.24608 2.91000 1.000 37.82003 299 ASN C O 1
ATOM 7495 N N . ARG C 1 329 ? 50.93987 46.08917 3.87254 1.000 37.51536 300 ARG C N 1
ATOM 7496 C CA . ARG C 1 329 ? 51.44712 46.65077 2.63175 1.000 34.31271 300 ARG C CA 1
ATOM 7497 C C . ARG C 1 329 ? 52.93555 46.34612 2.53725 1.000 40.59456 300 ARG C C 1
ATOM 7498 O O . ARG C 1 329 ? 53.67157 46.51974 3.51668 1.000 37.13101 300 ARG C O 1
ATOM 7506 N N . ILE C 1 330 ? 53.36979 45.88533 1.36445 1.000 38.05065 301 ILE C N 1
ATOM 7507 C CA . ILE C 1 330 ? 54.76806 45.56848 1.09821 1.000 34.92977 301 ILE C CA 1
ATOM 7508 C C . ILE C 1 330 ? 55.25476 46.49625 0.00366 1.000 40.66048 301 ILE C C 1
ATOM 7509 O O . ILE C 1 330 ? 54.65123 46.55682 -1.07724 1.000 46.45457 301 ILE C O 1
ATOM 7514 N N . PHE C 1 331 ? 56.33267 47.22538 0.27068 1.000 32.63942 302 PHE C N 1
ATOM 7515 C CA . PHE C 1 331 ? 56.89957 48.02596 -0.79731 1.000 38.77270 302 PHE C CA 1
ATOM 7516 C C . PHE C 1 331 ? 58.41789 48.05368 -0.70347 1.000 37.15056 302 PHE C C 1
ATOM 7517 O O . PHE C 1 331 ? 59.01488 47.80343 0.34475 1.000 37.37328 302 PHE C O 1
ATOM 7525 N N . ILE C 1 332 ? 59.03524 48.31943 -1.84577 1.000 35.18554 303 ILE C N 1
ATOM 7526 C CA . ILE C 1 332 ? 60.48148 48.35418 -1.97030 1.000 37.42236 303 ILE C CA 1
ATOM 7527 C C . ILE C 1 332 ? 60.89553 49.77176 -2.31825 1.000 43.52599 303 ILE C C 1
ATOM 7528 O O . ILE C 1 332 ? 60.36330 50.37031 -3.26408 1.000 43.83508 303 ILE C O 1
ATOM 7533 N N . ILE C 1 333 ? 61.83446 50.30593 -1.54595 1.000 47.43435 304 ILE C N 1
ATOM 7534 C CA . ILE C 1 333 ? 62.40871 51.62215 -1.78109 1.000 46.77537 304 ILE C CA 1
ATOM 7535 C C . ILE C 1 333 ? 63.70596 51.44728 -2.54718 1.000 40.77582 304 ILE C C 1
ATOM 7536 O O . ILE C 1 333 ? 64.50808 50.56543 -2.22786 1.000 44.17703 304 ILE C O 1
ATOM 7541 N N . ASP C 1 334 ? 63.90972 52.26721 -3.56964 1.000 49.43866 305 ASP C N 1
ATOM 7542 C CA . ASP C 1 334 ? 65.23379 52.43678 -4.17226 1.000 51.60519 305 ASP C CA 1
ATOM 7543 C C . ASP C 1 334 ? 65.89989 53.58959 -3.43321 1.000 47.62788 305 ASP C C 1
ATOM 7544 O O . ASP C 1 334 ? 65.55912 54.75501 -3.64722 1.000 54.81128 305 ASP C O 1
ATOM 7549 N N . ALA C 1 335 ? 66.83750 53.26906 -2.54159 1.000 44.93220 306 ALA C N 1
ATOM 7550 C CA . ALA C 1 335 ? 67.43207 54.31228 -1.71385 1.000 46.04149 306 ALA C CA 1
ATOM 7551 C C . ALA C 1 335 ? 68.34332 55.21160 -2.53362 1.000 55.04430 306 ALA C C 1
ATOM 7552 O O . ALA C 1 335 ? 68.47871 56.40309 -2.23273 1.000 65.52397 306 ALA C O 1
ATOM 7554 N N . LYS C 1 336 ? 68.94183 54.66813 -3.59061 1.000 54.94176 307 LYS C N 1
ATOM 7555 C CA . LYS C 1 336 ? 69.86180 55.44713 -4.40781 1.000 56.26720 307 LYS C CA 1
ATOM 7556 C C . LYS C 1 336 ? 69.12317 56.49894 -5.22928 1.000 59.47798 307 LYS C C 1
ATOM 7557 O O . LYS C 1 336 ? 69.56251 57.65002 -5.30979 1.000 65.44695 307 LYS C O 1
ATOM 7563 N N . ASN C 1 337 ? 67.99374 56.13040 -5.83403 1.000 61.36479 308 ASN C N 1
ATOM 7564 C CA . ASN C 1 337 ? 67.24687 57.02353 -6.71416 1.000 59.00343 308 ASN C CA 1
ATOM 7565 C C . ASN C 1 337 ? 66.05644 57.69687 -6.04300 1.000 55.96728 308 ASN C C 1
ATOM 7566 O O . ASN C 1 337 ? 65.46982 58.60292 -6.64036 1.000 62.69605 308 ASN C O 1
ATOM 7571 N N . LYS C 1 338 ? 65.67924 57.27378 -4.83445 1.000 55.44655 309 LYS C N 1
ATOM 7572 C CA . LYS C 1 338 ? 64.54728 57.84919 -4.09891 1.000 54.08346 309 LYS C CA 1
ATOM 7573 C C . LYS C 1 338 ? 63.22897 57.63793 -4.84537 1.000 55.67477 309 LYS C C 1
ATOM 7574 O O . LYS C 1 338 ? 62.41559 58.54998 -4.98781 1.000 59.94491 309 LYS C O 1
ATOM 7580 N N . ILE C 1 339 ? 63.01423 56.41219 -5.32167 1.000 55.01891 310 ILE C N 1
ATOM 7581 C CA . ILE C 1 339 ? 61.74723 56.03022 -5.92691 1.000 52.62187 310 ILE C CA 1
ATOM 7582 C C . ILE C 1 339 ? 61.23392 54.80011 -5.20075 1.000 49.82368 310 ILE C C 1
ATOM 7583 O O . ILE C 1 339 ? 61.98116 54.10946 -4.50147 1.000 46.54291 310 ILE C O 1
ATOM 7588 N N . ILE C 1 340 ? 59.93113 54.54289 -5.36915 1.000 45.07670 311 ILE C N 1
ATOM 7589 C CA . ILE C 1 340 ? 59.30677 53.29446 -4.94291 1.000 42.67843 311 ILE C CA 1
ATOM 7590 C C . ILE C 1 340 ? 59.33501 52.32279 -6.11124 1.000 45.91573 311 ILE C C 1
ATOM 7591 O O . ILE C 1 340 ? 58.85657 52.64421 -7.20856 1.000 43.41604 311 ILE C O 1
ATOM 7596 N N . SER C 1 341 ? 59.86573 51.12584 -5.87251 1.000 39.46287 312 SER C N 1
ATOM 7597 C CA . SER C 1 341 ? 60.09297 50.16601 -6.93771 1.000 35.12810 312 SER C CA 1
ATOM 7598 C C . SER C 1 341 ? 59.08883 49.02584 -6.96562 1.000 35.22164 312 SER C C 1
ATOM 7599 O O . SER C 1 341 ? 59.14409 48.21450 -7.89451 1.000 37.17053 312 SER C O 1
ATOM 7602 N N . LEU C 1 342 ? 58.19711 48.92815 -5.97602 1.000 32.54728 313 LEU C N 1
ATOM 7603 C CA . LEU C 1 342 ? 57.18175 47.87673 -5.88302 1.000 40.33191 313 LEU C CA 1
ATOM 7604 C C . LEU C 1 342 ? 56.22869 48.24304 -4.75415 1.000 36.67854 313 LEU C C 1
ATOM 7605 O O . LEU C 1 342 ? 56.64918 48.81821 -3.75125 1.000 37.87877 313 LEU C O 1
ATOM 7610 N N . ASN C 1 343 ? 54.94752 47.92650 -4.93189 1.000 35.22857 314 ASN C N 1
ATOM 7611 C CA . ASN C 1 343 ? 53.93661 48.29995 -3.94179 1.000 35.76428 314 ASN C CA 1
ATOM 7612 C C . ASN C 1 343 ? 52.75165 47.35586 -4.10305 1.000 36.52797 314 ASN C C 1
ATOM 7613 O O . ASN C 1 343 ? 52.01298 47.45872 -5.08478 1.000 38.96220 314 ASN C O 1
ATOM 7618 N N . PHE C 1 344 ? 52.55686 46.44973 -3.15037 1.000 39.76770 315 PHE C N 1
ATOM 7619 C CA . PHE C 1 344 ? 51.37132 45.60261 -3.18632 1.000 33.56688 315 PHE C CA 1
ATOM 7620 C C . PHE C 1 344 ? 50.93686 45.28326 -1.76058 1.000 37.52543 315 PHE C C 1
ATOM 7621 O O . PHE C 1 344 ? 51.64826 45.56220 -0.79269 1.000 29.61483 315 PHE C O 1
ATOM 7629 N N . VAL C 1 345 ? 49.73700 44.71131 -1.63282 1.000 40.00941 316 VAL C N 1
ATOM 7630 C CA . VAL C 1 345 ? 49.17419 44.40921 -0.32245 1.000 40.65898 316 VAL C CA 1
ATOM 7631 C C . VAL C 1 345 ? 48.82159 42.92890 -0.24792 1.000 47.52944 316 VAL C C 1
ATOM 7632 O O . VAL C 1 345 ? 48.47303 42.29406 -1.24991 1.000 50.07424 316 VAL C O 1
ATOM 7636 N N . VAL C 1 346 ? 48.90382 42.38712 0.96535 1.000 46.13654 317 VAL C N 1
ATOM 7637 C CA . VAL C 1 346 ? 48.45182 41.03999 1.27943 1.000 47.86217 317 VAL C CA 1
ATOM 7638 C C . VAL C 1 346 ? 47.41557 41.12698 2.39003 1.000 53.20615 317 VAL C C 1
ATOM 7639 O O . VAL C 1 346 ? 47.52217 41.97174 3.28605 1.000 55.23856 317 VAL C O 1
ATOM 7643 N N . SER C 1 347 ? 46.40768 40.25826 2.32688 1.000 59.24526 318 SER C N 1
ATOM 7644 C CA . SER C 1 347 ? 45.38452 40.16788 3.37015 1.000 63.58196 318 SER C CA 1
ATOM 7645 C C . SER C 1 347 ? 45.78939 39.20959 4.48656 1.000 61.47444 318 SER C C 1
ATOM 7646 O O . SER C 1 347 ? 44.96172 38.48232 5.04003 1.000 69.36966 318 SER C O 1
ATOM 7649 N N . SER C 1 348 ? 47.06883 39.20197 4.83918 1.000 56.37023 319 SER C N 1
ATOM 7650 C CA . SER C 1 348 ? 47.63549 38.24091 5.77192 1.000 47.32587 319 SER C CA 1
ATOM 7651 C C . SER C 1 348 ? 48.88676 38.86950 6.35985 1.000 48.93022 319 SER C C 1
ATOM 7652 O O . SER C 1 348 ? 49.49739 39.74092 5.74200 1.000 58.22706 319 SER C O 1
ATOM 7655 N N . ALA C 1 349 ? 49.26197 38.43621 7.55461 1.000 44.12685 320 ALA C N 1
ATOM 7656 C CA . ALA C 1 349 ? 50.46301 38.97233 8.16852 1.000 44.94215 320 ALA C CA 1
ATOM 7657 C C . ALA C 1 349 ? 51.70709 38.26123 7.63345 1.000 49.02344 320 ALA C C 1
ATOM 7658 O O . ALA C 1 349 ? 51.65164 37.11339 7.18319 1.000 44.22499 320 ALA C O 1
ATOM 7660 N N . ILE C 1 350 ? 52.83616 38.96055 7.69105 1.000 48.80085 321 ILE C N 1
ATOM 7661 C CA . ILE C 1 350 ? 54.11243 38.43642 7.21979 1.000 46.28010 321 ILE C CA 1
ATOM 7662 C C . ILE C 1 350 ? 54.77866 37.65768 8.34947 1.000 46.96353 321 ILE C C 1
ATOM 7663 O O . ILE C 1 350 ? 55.01143 38.19574 9.43414 1.000 54.91342 321 ILE C O 1
ATOM 7668 N N . ILE C 1 351 ? 55.09347 36.39099 8.08265 1.000 45.65192 322 ILE C N 1
ATOM 7669 C CA . ILE C 1 351 ? 55.72425 35.50543 9.05840 1.000 42.04687 322 ILE C CA 1
ATOM 7670 C C . ILE C 1 351 ? 57.23418 35.70617 9.08073 1.000 41.19980 322 ILE C C 1
ATOM 7671 O O . ILE C 1 351 ? 57.85320 35.80098 10.14830 1.000 34.09282 322 ILE C O 1
ATOM 7676 N N . ASP C 1 352 ? 57.86058 35.70928 7.90569 1.000 38.66638 323 ASP C N 1
ATOM 7677 C CA . ASP C 1 352 ? 59.30121 35.87384 7.83565 1.000 29.40948 323 ASP C CA 1
ATOM 7678 C C . ASP C 1 352 ? 59.67437 36.27276 6.41980 1.000 29.79419 323 ASP C C 1
ATOM 7679 O O . ASP C 1 352 ? 58.87632 36.15752 5.48179 1.000 32.12630 323 ASP C O 1
ATOM 7684 N N . ILE C 1 353 ? 60.88957 36.79475 6.29842 1.000 29.95626 324 ILE C N 1
ATOM 7685 C CA . ILE C 1 353 ? 61.45757 37.28188 5.05063 1.000 26.31747 324 ILE C CA 1
ATOM 7686 C C . ILE C 1 353 ? 62.86585 36.71627 4.92706 1.000 35.09046 324 ILE C C 1
ATOM 7687 O O . ILE C 1 353 ? 63.63881 36.77259 5.88819 1.000 35.91572 324 ILE C O 1
ATOM 7692 N N . PHE C 1 354 ? 63.19384 36.15728 3.76182 1.000 34.71127 325 PHE C N 1
ATOM 7693 C CA . PHE C 1 354 ? 64.52416 35.60534 3.53703 1.000 39.66447 325 PHE C CA 1
ATOM 7694 C C . PHE C 1 354 ? 64.87946 35.77477 2.05994 1.000 36.35036 325 PHE C C 1
ATOM 7695 O O . PHE C 1 354 ? 64.06596 36.22700 1.25557 1.000 32.93545 325 PHE C O 1
ATOM 7703 N N . SER C 1 355 ? 66.11287 35.41816 1.69856 1.000 36.61108 326 SER C N 1
ATOM 7704 C CA A SER C 1 355 ? 66.62385 35.71903 0.36714 0.480 35.32872 326 SER C CA 1
ATOM 7705 C CA B SER C 1 355 ? 66.56204 35.66211 0.33933 0.520 35.33364 326 SER C CA 1
ATOM 7706 C C . SER C 1 355 ? 67.65924 34.68496 -0.05122 1.000 37.92138 326 SER C C 1
ATOM 7707 O O . SER C 1 355 ? 68.28327 34.03064 0.78907 1.000 38.83340 326 SER C O 1
ATOM 7712 N N . THR C 1 356 ? 67.84639 34.57081 -1.36431 1.000 45.20807 327 THR C N 1
ATOM 7713 C CA . THR C 1 356 ? 68.94145 33.83511 -1.97415 1.000 48.71629 327 THR C CA 1
ATOM 7714 C C . THR C 1 356 ? 69.58564 34.71829 -3.03076 1.000 57.83969 327 THR C C 1
ATOM 7715 O O . THR C 1 356 ? 68.99555 35.69887 -3.49587 1.000 57.50592 327 THR C O 1
ATOM 7719 N N . SER C 1 357 ? 70.81062 34.35222 -3.40314 1.000 70.46950 328 SER C N 1
ATOM 7720 C CA . SER C 1 357 ? 71.62437 35.07226 -4.37781 1.000 77.02968 328 SER C CA 1
ATOM 7721 C C . SER C 1 357 ? 72.23648 34.09738 -5.36529 1.000 88.42185 328 SER C C 1
ATOM 7722 O O . SER C 1 357 ? 73.45153 34.06801 -5.56837 1.000 97.02084 328 SER C O 1
ATOM 7725 N N . GLN C 1 358 ? 71.40386 33.26809 -5.99506 1.000 95.56464 329 GLN C N 1
ATOM 7726 C CA . GLN C 1 358 ? 71.94620 32.31088 -6.95186 1.000 103.77237 329 GLN C CA 1
ATOM 7727 C C . GLN C 1 358 ? 72.44211 33.02918 -8.20356 1.000 109.91611 329 GLN C C 1
ATOM 7728 O O . GLN C 1 358 ? 71.68440 33.20912 -9.16423 1.000 115.21495 329 GLN C O 1
ATOM 7734 N N . SER C 1 359 ? 73.70798 33.46642 -8.17113 1.000 108.07664 330 SER C N 1
ATOM 7735 C CA . SER C 1 359 ? 74.43582 34.02140 -9.31291 1.000 109.62847 330 SER C CA 1
ATOM 7736 C C . SER C 1 359 ? 73.98010 35.42738 -9.68524 1.000 105.02134 330 SER C C 1
ATOM 7737 O O . SER C 1 359 ? 73.25160 35.60952 -10.66577 1.000 107.27223 330 SER C O 1
ATOM 7740 N N . GLY C 1 360 ? 74.41457 36.42629 -8.91496 1.000 98.93714 331 GLY C N 1
ATOM 7741 C CA . GLY C 1 360 ? 74.14128 37.81943 -9.23002 1.000 95.35594 331 GLY C CA 1
ATOM 7742 C C . GLY C 1 360 ? 72.73106 38.28623 -8.92049 1.000 87.77275 331 GLY C C 1
ATOM 7743 O O . GLY C 1 360 ? 72.53856 39.37369 -8.37314 1.000 87.18278 331 GLY C O 1
ATOM 7744 N N . LYS C 1 361 ? 71.74101 37.47589 -9.28144 1.000 81.57307 332 LYS C N 1
ATOM 7745 C CA . LYS C 1 361 ? 70.33927 37.79794 -9.05610 1.000 77.84816 332 LYS C CA 1
ATOM 7746 C C . LYS C 1 361 ? 69.94714 37.47114 -7.61583 1.000 69.20894 332 LYS C C 1
ATOM 7747 O O . LYS C 1 361 ? 70.01094 36.30857 -7.19766 1.000 70.00928 332 LYS C O 1
ATOM 7753 N N . ASN C 1 362 ? 69.55016 38.49217 -6.85365 1.000 57.59782 333 ASN C N 1
ATOM 7754 C CA . ASN C 1 362 ? 68.95632 38.26494 -5.54333 1.000 48.45997 333 ASN C CA 1
ATOM 7755 C C . ASN C 1 362 ? 67.47223 38.00303 -5.70030 1.000 52.47577 333 ASN C C 1
ATOM 7756 O O . ASN C 1 362 ? 66.79625 38.64369 -6.51143 1.000 53.99384 333 ASN C O 1
ATOM 7761 N N . ILE C 1 363 ? 66.96633 37.05334 -4.92319 1.000 53.05660 334 ILE C N 1
ATOM 7762 C CA . ILE C 1 363 ? 65.54371 36.74481 -4.88868 1.000 45.79735 334 ILE C CA 1
ATOM 7763 C C . ILE C 1 363 ? 65.06647 36.84983 -3.45137 1.000 40.36009 334 ILE C C 1
ATOM 7764 O O . ILE C 1 363 ? 65.61923 36.19963 -2.55697 1.000 44.81245 334 ILE C O 1
ATOM 7769 N N . THR C 1 364 ? 64.04870 37.66849 -3.24050 1.000 32.18073 335 THR C N 1
ATOM 7770 C CA . THR C 1 364 ? 63.47708 37.93178 -1.93137 1.000 34.68064 335 THR C CA 1
ATOM 7771 C C . THR C 1 364 ? 62.16552 37.16484 -1.77381 1.000 41.00860 335 THR C C 1
ATOM 7772 O O . THR C 1 364 ? 61.31336 37.18048 -2.67329 1.000 38.16875 335 THR C O 1
ATOM 7776 N N . TYR C 1 365 ? 62.00647 36.50743 -0.62756 1.000 36.04664 336 TYR C N 1
ATOM 7777 C CA . TYR C 1 365 ? 60.82552 35.71693 -0.31694 1.000 38.23594 336 TYR C CA 1
ATOM 7778 C C . TYR C 1 365 ? 60.11125 36.29778 0.89848 1.000 37.55428 336 TYR C C 1
ATOM 7779 O O . TYR C 1 365 ? 60.74824 36.70292 1.88028 1.000 33.18241 336 TYR C O 1
ATOM 7788 N N . LEU C 1 366 ? 58.78609 36.34777 0.81867 1.000 32.83443 337 LEU C N 1
ATOM 7789 C CA . LEU C 1 366 ? 57.92760 36.70982 1.93770 1.000 32.58120 337 LEU C CA 1
ATOM 7790 C C . LEU C 1 366 ? 57.06906 35.50381 2.27500 1.000 34.61067 337 LEU C C 1
ATOM 7791 O O . LEU C 1 366 ? 56.49430 34.88281 1.37727 1.000 38.45528 337 LEU C O 1
ATOM 7796 N N . LEU C 1 367 ? 57.00183 35.14234 3.54714 1.000 29.43422 338 LEU C N 1
ATOM 7797 C CA . LEU C 1 367 ? 56.12208 34.05829 3.96465 1.000 31.25115 338 LEU C CA 1
ATOM 7798 C C . LEU C 1 367 ? 54.97791 34.66017 4.77011 1.000 35.78893 338 LEU C C 1
ATOM 7799 O O . LEU C 1 367 ? 55.21872 35.33473 5.77652 1.000 37.16251 338 LEU C O 1
ATOM 7804 N N . THR C 1 368 ? 53.74257 34.44303 4.31854 1.000 38.03189 339 THR C N 1
ATOM 7805 C CA . THR C 1 368 ? 52.59810 34.93954 5.06444 1.000 29.80945 339 THR C CA 1
ATOM 7806 C C . THR C 1 368 ? 52.10586 33.88343 6.04444 1.000 36.00555 339 THR C C 1
ATOM 7807 O O . THR C 1 368 ? 52.45069 32.70389 5.96460 1.000 46.99598 339 THR C O 1
ATOM 7811 N N . SER C 1 369 ? 51.25128 34.32941 6.96224 1.000 39.22571 340 SER C N 1
ATOM 7812 C CA . SER C 1 369 ? 50.70867 33.45994 7.99639 1.000 41.98418 340 SER C CA 1
ATOM 7813 C C . SER C 1 369 ? 49.70877 32.45316 7.44015 1.000 52.64668 340 SER C C 1
ATOM 7814 O O . SER C 1 369 ? 49.53144 31.37667 8.02334 1.000 65.02244 340 SER C O 1
ATOM 7817 N N . GLU C 1 370 ? 49.02834 32.78494 6.34379 1.000 49.05173 341 GLU C N 1
ATOM 7818 C CA . GLU C 1 370 ? 48.12207 31.84813 5.68851 1.000 52.12577 341 GLU C CA 1
ATOM 7819 C C . GLU C 1 370 ? 48.84181 30.87951 4.75371 1.000 52.90132 341 GLU C C 1
ATOM 7820 O O . GLU C 1 370 ? 48.18322 30.28103 3.88925 1.000 55.77611 341 GLU C O 1
ATOM 7826 N N . GLY C 1 371 ? 50.16426 30.74485 4.87900 1.000 51.16894 342 GLY C N 1
ATOM 7827 C CA . GLY C 1 371 ? 50.90524 29.74924 4.12411 1.000 45.54303 342 GLY C CA 1
ATOM 7828 C C . GLY C 1 371 ? 51.11215 30.06850 2.66020 1.000 45.97485 342 GLY C C 1
ATOM 7829 O O . GLY C 1 371 ? 51.11813 29.15613 1.82555 1.000 51.53667 342 GLY C O 1
ATOM 7830 N N . VAL C 1 372 ? 51.25087 31.34313 2.31627 1.000 37.57419 343 VAL C N 1
ATOM 7831 C CA . VAL C 1 372 ? 51.52767 31.76571 0.95056 1.000 36.91215 343 VAL C CA 1
ATOM 7832 C C . VAL C 1 372 ? 52.92480 32.35764 0.93282 1.000 39.47093 343 VAL C C 1
ATOM 7833 O O . VAL C 1 372 ? 53.29301 33.12606 1.83401 1.000 37.29514 343 VAL C O 1
ATOM 7837 N N . MET C 1 373 ? 53.70963 31.97877 -0.06984 1.000 37.49174 344 MET C N 1
ATOM 7838 C CA . MET C 1 373 ? 55.07458 32.45573 -0.21494 1.000 36.17419 344 MET C CA 1
ATOM 7839 C C . MET C 1 373 ? 55.15073 33.36748 -1.42946 1.000 38.26414 344 MET C C 1
ATOM 7840 O O . MET C 1 373 ? 54.90608 32.92810 -2.55826 1.000 49.03764 344 MET C O 1
ATOM 7845 N N . HIS C 1 374 ? 55.48550 34.63150 -1.19771 1.000 34.59865 345 HIS C N 1
ATOM 7846 C CA . HIS C 1 374 ? 55.68229 35.58497 -2.27887 1.000 37.41149 345 HIS C CA 1
ATOM 7847 C C . HIS C 1 374 ? 57.14769 35.57661 -2.70704 1.000 40.32317 345 HIS C C 1
ATOM 7848 O O . HIS C 1 374 ? 58.05091 35.67655 -1.86539 1.000 38.69442 345 HIS C O 1
ATOM 7855 N N . ARG C 1 375 ? 57.37786 35.41111 -4.00973 1.000 34.49319 346 ARG C N 1
ATOM 7856 C CA . ARG C 1 375 ? 58.71236 35.43443 -4.59903 1.000 36.47780 346 ARG C CA 1
ATOM 7857 C C . ARG C 1 375 ? 58.88609 36.75417 -5.33432 1.000 36.19200 346 ARG C C 1
ATOM 7858 O O . ARG C 1 375 ? 58.10764 37.06610 -6.24624 1.000 36.13618 346 ARG C O 1
ATOM 7866 N N . ILE C 1 376 ? 59.90370 37.51955 -4.94829 1.000 31.19653 347 ILE C N 1
ATOM 7867 C CA . ILE C 1 376 ? 60.09589 38.88483 -5.43165 1.000 31.56234 347 ILE C CA 1
ATOM 7868 C C . ILE C 1 376 ? 61.45493 38.98037 -6.12103 1.000 41.38021 347 ILE C C 1
ATOM 7869 O O . ILE C 1 376 ? 62.50241 38.82564 -5.47696 1.000 42.88493 347 ILE C O 1
ATOM 7874 N N . THR C 1 377 ? 61.44170 39.22507 -7.42957 1.000 42.46477 348 THR C N 1
ATOM 7875 C CA . THR C 1 377 ? 62.66017 39.36171 -8.21218 1.000 49.44452 348 THR C CA 1
ATOM 7876 C C . THR C 1 377 ? 62.60622 40.62597 -9.05827 1.000 50.83102 348 THR C C 1
ATOM 7877 O O . THR C 1 377 ? 61.53142 41.03024 -9.51734 1.000 51.40868 348 THR C O 1
ATOM 7881 N N . PRO C 1 378 ? 63.75059 41.26919 -9.28015 1.000 51.29673 349 PRO C N 1
ATOM 7882 C CA . PRO C 1 378 ? 63.79267 42.38369 -10.23169 1.000 51.30978 349 PRO C CA 1
ATOM 7883 C C . PRO C 1 378 ? 63.48452 41.90814 -11.63955 1.000 57.03760 349 PRO C C 1
ATOM 7884 O O . PRO C 1 378 ? 63.77543 40.77146 -12.01581 1.000 59.23223 349 PRO C O 1
ATOM 7888 N N . LYS C 1 379 ? 62.88267 42.79809 -12.41882 1.000 55.96121 350 LYS C N 1
ATOM 7889 C CA . LYS C 1 379 ? 62.51370 42.47882 -13.78359 1.000 65.52273 350 LYS C CA 1
ATOM 7890 C C . LYS C 1 379 ? 63.39555 43.26557 -14.73751 1.000 58.93690 350 LYS C C 1
ATOM 7891 O O . LYS C 1 379 ? 64.33023 43.92563 -14.29517 1.000 57.60245 350 LYS C O 1
#

Organism: Saccharomyces cerevisiae (strain ATCC 204508 / S288c) (NCBI:txid559292)

Solvent-accessible surface area: 42007 Å² total; per-residue (Å²): 124,175,108,83,147,78,10,83,37,68,76,60,136,1,84,38,102,75,47,147,68,46,2,5,12,19,116,68,17,40,8,1,13,10,26,33,30,84,7,0,1,0,0,0,78,48,10,33,0,32,10,0,54,37,105,87,27,100,51,94,53,89,7,63,0,0,33,161,54,19,78,1,49,48,10,63,32,11,93,58,51,3,0,0,0,0,0,25,17,137,46,89,30,9,16,0,14,0,2,54,34,130,142,20,8,107,120,34,121,64,83,47,7,66,3,85,1,136,4,67,100,22,54,90,66,12,17,21,11,13,18,12,103,88,0,32,0,0,0,0,0,2,60,31,0,20,0,4,5,0,52,24,65,2,14,111,81,173,49,47,100,80,103,84,0,6,107,7,108,85,152,47,39,0,5,1,3,58,12,10,85,86,10,33,9,0,0,1,0,1,64,44,58,0,0,5,0,12,2,12,2,60,8,117,31,34,8,8,36,41,19,20,80,176,73,7,2,58,78,63,0,5,9,28,7,82,70,58,48,28,0,1,0,0,11,41,98,48,0,6,13,2,24,37,70,22,152,102,102,90,26,77,31,117,0,74,104,48,98,43,7,41,14,4,51,114,30,29,4,0,0,3,9,71,58,165,113,45,18,53,0,34,0,0,7,22,138,83,91,30,5,0,12,52,30,71,7,104,16,63,27,56,42,10,20,41,7,73,113,58,72,96,51,14,1,4,2,0,5,48,110,1,35,8,16,84,1,30,46,157,131,141,119,136,89,62,2,88,29,58,80,54,143,2,78,35,102,72,45,147,71,42,1,3,14,16,40,6,1,8,4,2,11,11,37,43,30,65,6,0,1,0,0,0,32,10,10,44,1,31,12,0,52,36,104,98,34,101,48,91,56,91,8,70,0,0,36,124,16,14,5,0,20,51,12,59,32,14,98,54,68,9,0,0,0,0,0,9,7,51,49,99,33,9,15,0,12,0,2,57,35,131,156,32,19,112,118,28,112,80,83,47,6,66,3,82,1,133,4,65,94,27,31,72,18,3,13,15,11,12,19,12,111,91,0,31,0,0,0,0,0,2,66,20,0,21,0,4,3,0,47,23,50,3,24,139,82,159,46,48,71,77,78,82,0,15,107,2,114,72,136,38,41,0,7,1,2,58,12,9,83,87,9,34,9,0,0,1,0,1,61,33,66,0,4,7,0,9,1,9,7,55,8,113,31,36,14,10,38,49,19,22,67,169,78,8,3,66,83,52,0,4,9,28,10,82,62,52,47,26,0,0,0,1,12,46,94,42,0,10,6,1,28,36,88,21,169,115,82,101,45,78,45,114,0,72,95,45,102,43,9,40,15,4,43,119,58,30,6,0,0,2,9,53,37,59,68,160,143,118,95,40,15,70,0,17,0,0,14,18,117,82,114,19,21,0,3,48,25,76,16,101,19,61,23,8,39,10,18,41,16,89,71,105,89,89,46,13,0,3,0,0,3,34,115,0,33,6,12,92,1,35,40,146,132,159,105,82,138,80,8,79,37,62,82,51,142,1,84,34,104,74,43,148,72,46,2,2,14,15,58,6,0,5,4,4,11,9,40,34,29,63,8,0,0,0,0,0,33,8,9,41,0,31,12,0,57,37,121,92,27,102,51,90,53,93,5,69,0,0,39,123,5,10,2,0,18,47,15,61,34,12,94,56,70,12,0,0,0,0,0,11,7,43,44,98,37,10,16,0,12,1,2,90,36,120,152,30,19,106,120,28,120,75,83,46,6,62,5,76,1,134,4,68,104,26,33,84,14,2,14,19,10,13,18,14,111,87,0,36,0,0,0,0,0,2,65,24,0,22,0,4,7,0,105,23,55,3,31,143,76,153,48,46,151,83,124,83,1,7,105,7,114,82,138,49,35,0,5,2,4,54,10,11,84,99,13,78,8,0,0,1,0,1,64,37,64,0,0,8,0,44,2,89,8,152,20,216,34,168,36,52,61,71,19,21,65,164,73,11,4,68,83,58,0,6,9,29,7,84,69,50,49,35,0,2,0,0,25,49,77,83,0,11,10,1,25,37,77,26,138,97,97,89,25,59,25,115,0,66,99,34,124,40,8,44,17,6,44,107,35,29,3,0,0,1,8,74,57,121,111,44,14,66,0,16,0,0,9,18,140,92,98,16,9,0,13,55,31,71,11,88,14,56,21,17,28,11,15,37,12,74,87,88,82,116,42,22,1,3,0,0,2,44,105,1,30,4,13,83,1,35,69,149

Sequence (994 aa):
WRQFQLFENIPIRDPNFGGDDSLLYSDPTLCAATIVDPQTLIIAVNSNIIIKVVKLNQSQVIHEFQSFPHDFQITFLKVINGEFLVALAESIGKPSLIRVYKLEKLPNREQLYHSQVELKNGNNTYPISVVSISNDLSCIVVGFINGKIILIRGDISRDRGSQQRIIYEDPSKEPITALFLNNDATACCFAATTSRILLFNTTGRNRGRPSLVLNSKNGLDLNCGSFNPATNEFICCLSNFIEFFSSSGKKHQFAFDLSLRKRIFCVDKDHILIVTEETIINRIFIIIDAKNKIISLNFVVSSAIIDIFSTSQSGKNITYLLTSEGVMHRITPKWRQFQLFENIPIRDPNFGGDSLLYSDPTLCAATIVDPQTLIIAVNSNIIIKVVKLNQSQVIHEFQSSFPHDFQITFLKVINGEFLVALAESIGKPSLIRVYKLEKLPNREQLYHSQVELKNGNNTYPISVVSISNDLSCIVVGFINGKIILIRGDISRDRGSQQRIIYEDPSKEPITALFLNNDATACCFAATTSRILLFNTTGRNRGRPSLVLNSKNGLDLNCGSFNPATNEFICCLSNFIEFFSSSGKKHQFAFDLSLRKRIFCVDKDHILIVTEETGVPTIINRIFIIDAKNKIISLNFVVSSAIIDIFSSTSQSGKNITYLLLTSEGVMHRITPKWRQFQLFENIPIRDPNFGGDSLLYSDPTLCAATIVDPQTLIIAVNSNIIKVVKLNQSQVIHEFQSFPHDFQITFLKVINGEFLVALAESIGKPSLIRVYKLEKLPNREQLYHSQVELKNGNNTYPISVVSISNDLSCIVVGFINGKIILIRGDISRDRGSQQRIIYEDPSKEPITALFLNNDATACCFAATTSRILLFNTTGRNRGRPSLVLNSKNGLDLNCGSFNPATNEFICCLSNFIEFFSSSGKKHQFAFDLSLRKRIFCVDKDHILIVTEETIINRIFIIDAKNKIISLNFVVSSAIIDIFSSTSQSGKNITYLLTSEGVMHRITPK

B-factor: mean 44.91, std 16.14, range [15.78, 129.38]

Secondary structure (DSSP, 8-state):
--B---EEEEEEE-TTTTSSS-STT-TT--EEEEEETTEEEEEETTTEEEEEEGGGTEEEEEEE-S-TT-EEEEEEEETTTEEEEEEEETTEEEEEEEEETTB--SSTT--SEEEEE--TTS-SPEEEEEE-TTSSEEEEEETTSEEEEEEE-GGGT--EEEEEEEE-TT-PPP-EEEE-TTSSEEEEE-SS-EEEEETTS-STT--SEEEESS----TT-EEEETTTTEEEEE-SSEEEEEETT--EEEEE---TTEEEEEE-SSSEEEEEEEE--EEEEEEEETTTTEEEEEEEESS-EEEEEEE-TTSS-EEEEEETTSEEEEEEE-/-EE---EEEEEEE-TTTTSSS--TT-TT--EEEEEETTEEEEEETTTEEEEEEGGGTEEEEEEE-S-TT-EEEEEEEETTTEEEEEEE-TTS-EEEEEEETTB--SSTT--SEEEEE--TTS-S-EEEEEE-TTSSEEEEEETTSEEEEEEE-GGGT--EEEEEEEE-TT-PPEEEEEE-TTSSEEEEEESS-EEEEETTS-STT--SEEEESS----TT-EEEETTTTEEEEE-SSEEEEEETT--EEEEE---TTEEEEEE-SSSEEEEEEEE------EEEEEEEEGGGTEEEEEEEESS-EEEEEEEEETTEEEEEEEETTSEEEEEEE-/--B---EEEEEEE-TTTTSSS--TT-TT--EEEEEETTEEEEEETTTEEEEEETTTTEEEEEEE-S-TT-EEEEEEEETTTEEEEEEE-TTS-EEEEEEEGGG--SSTT--SEEEEE--TTS-SPEEEEEE-TTSSEEEEEETTSEEEEEEE-GGGT--EEEEEEEE-TT-PPEEEEEE-TTSSEEEEEESS-EEEEESSS-STT--SEEEESS----TT-EEEETTTTEEEEE-SSEEEEEETT--EEEEE---TTEEEEEE-SSSEEEEEEEE--EEEEEEEETTTTEEEEEEEESS-EEEEEEE-SSS--EEEEEETTSEEEEEEE-